Protein 4RPO (pdb70)

Nearest PDB structures (foldseek):
  4rns-assembly2_C  TM=1.002E+00  e=6.901E-47  Sphingobium chlorophenolicum
  5b7h-assembly1_A-2  TM=7.447E-01  e=2.138E-12  Vibrio vulnificus
  8sbf-assembly1_D  TM=8.081E-01  e=4.592E-11  Acinetobacter baylyi ADP1
  5b70-assembly1_D  TM=7.002E-01  e=2.761E-12  Vibrio vulnificus
  3ho7-assembly1_B  TM=7.405E-01  e=2.748E-10  Porphyromonas gingivalis

Structure (mmCIF, N/CA/C/O backbone):
data_4RPO
#
_entry.id   4RPO
#
_cell.length_a   169.751
_cell.length_b   169.751
_cell.length_c   110.115
_cell.angle_alpha   90.00
_cell.angle_beta   90.00
_cell.angle_gamma   120.00
#
_symmetry.space_group_name_H-M   'H 3'
#
loop_
_entity.id
_entity.type
_entity.pdbx_description
1 polymer 'PCP degradation transcriptional activation protein'
2 non-polymer 2,4,6-trichlorophenol
3 non-polymer GLYCEROL
4 non-polymer 'DIMETHYL SULFOXIDE'
5 water water
#
loop_
_atom_site.group_PDB
_atom_site.id
_atom_site.type_symbol
_atom_site.label_atom_id
_atom_site.label_alt_id
_atom_site.label_comp_id
_atom_site.label_asym_id
_atom_site.label_entity_id
_atom_site.label_seq_id
_atom_site.pdbx_PDB_ins_code
_atom_site.Cartn_x
_atom_site.Cartn_y
_atom_site.Cartn_z
_atom_site.occupancy
_atom_site.B_iso_or_equiv
_atom_site.auth_seq_id
_atom_site.auth_comp_id
_atom_site.auth_asym_id
_atom_site.auth_atom_id
_atom_site.pdbx_PDB_model_num
ATOM 1 N N . ARG A 1 5 ? 0.956 -12.801 25.295 1.00 75.65 89 ARG A N 1
ATOM 2 C CA . ARG A 1 5 ? -0.055 -11.753 25.196 1.00 72.56 89 ARG A CA 1
ATOM 3 C C . ARG A 1 5 ? -1.336 -12.103 25.971 1.00 69.96 89 ARG A C 1
ATOM 4 O O . ARG A 1 5 ? -2.052 -11.201 26.413 1.00 71.89 89 ARG A O 1
ATOM 12 N N . PHE A 1 6 ? -1.615 -13.399 26.145 1.00 66.87 90 PHE A N 1
ATOM 13 C CA . PHE A 1 6 ? -2.826 -13.842 26.859 1.00 60.15 90 PHE A CA 1
ATOM 14 C C . PHE A 1 6 ? -2.810 -15.319 27.287 1.00 53.36 90 PHE A C 1
ATOM 15 O O . PHE A 1 6 ? -2.659 -16.218 26.453 1.00 55.81 90 PHE A O 1
ATOM 23 N N . ASP A 1 7 ? -3.005 -15.559 28.586 1.00 51.21 91 ASP A N 1
ATOM 24 C CA . ASP A 1 7 ? -3.155 -16.912 29.136 1.00 49.81 91 ASP A CA 1
ATOM 25 C C . ASP A 1 7 ? -4.412 -16.993 30.011 1.00 49.79 91 ASP A C 1
ATOM 26 O O . ASP A 1 7 ? -4.476 -16.344 31.050 1.00 47.94 91 ASP A O 1
ATOM 31 N N . PRO A 1 8 ? -5.415 -17.792 29.597 1.00 49.09 92 PRO A N 1
ATOM 32 C CA . PRO A 1 8 ? -6.715 -17.768 30.288 1.00 42.88 92 PRO A CA 1
ATOM 33 C C . PRO A 1 8 ? -6.651 -18.158 31.761 1.00 46.21 92 PRO A C 1
ATOM 34 O O . PRO A 1 8 ? -7.383 -17.576 32.558 1.00 41.99 92 PRO A O 1
ATOM 38 N N . GLY A 1 9 ? -5.792 -19.114 32.115 1.00 43.82 93 GLY A N 1
ATOM 39 C CA . GLY A 1 9 ? -5.707 -19.598 33.480 1.00 41.44 93 GLY A CA 1
ATOM 40 C C . GLY A 1 9 ? -5.200 -18.568 34.470 1.00 42.61 93 GLY A C 1
ATOM 41 O O . GLY A 1 9 ? -5.339 -18.747 35.683 1.00 47.81 93 GLY A O 1
ATOM 42 N N . THR A 1 10 ? -4.613 -17.493 33.960 1.00 40.97 94 THR A N 1
ATOM 43 C CA . THR A 1 10 ? -4.024 -16.462 34.808 1.00 47.73 94 THR A CA 1
ATOM 44 C C . THR A 1 10 ? -4.557 -15.068 34.487 1.00 46.41 94 THR A C 1
ATOM 45 O O . THR A 1 10 ? -4.337 -14.123 35.242 1.00 45.89 94 THR A O 1
ATOM 49 N N . SER A 1 11 ? -5.243 -14.930 33.359 1.00 40.79 95 SER A N 1
ATOM 50 C CA . SER A 1 11 ? -5.699 -13.611 32.936 1.00 39.44 95 SER A CA 1
ATOM 51 C C . SER A 1 11 ? -6.748 -13.011 33.863 1.00 40.12 95 SER A C 1
ATOM 52 O O . SER A 1 11 ? -7.593 -13.721 34.407 1.00 37.85 95 SER A O 1
ATOM 55 N N . ASN A 1 12 ? -6.696 -11.694 34.020 1.00 39.42 96 ASN A N 1
ATOM 56 C CA . ASN A 1 12 ? -7.767 -10.981 34.698 1.00 40.09 96 ASN A CA 1
ATOM 57 C C . ASN A 1 12 ? -8.443 -10.018 33.740 1.00 36.46 96 ASN A C 1
ATOM 58 O O . ASN A 1 12 ? -8.988 -9.001 34.154 1.00 38.43 96 ASN A O 1
ATOM 63 N N . ARG A 1 13 ? -8.389 -10.332 32.448 1.00 39.55 97 ARG A N 1
ATOM 64 C CA . ARG A 1 13 ? -8.967 -9.466 31.431 1.00 39.96 97 ARG A CA 1
ATOM 65 C C . ARG A 1 13 ? -10.502 -9.379 31.529 1.00 34.06 97 ARG A C 1
ATOM 66 O O . ARG A 1 13 ? -11.171 -10.375 31.818 1.00 33.79 97 ARG A O 1
ATOM 74 N N . ASN A 1 14 ? -11.044 -8.195 31.271 1.00 31.28 98 ASN A N 1
ATOM 75 C CA . ASN A 1 14 ? -12.493 -8.007 31.269 1.00 33.90 98 ASN A CA 1
ATOM 76 C C . ASN A 1 14 ? -12.993 -7.870 29.834 1.00 31.38 98 ASN A C 1
ATOM 77 O O . ASN A 1 14 ? -12.842 -6.828 29.189 1.00 31.58 98 ASN A O 1
ATOM 82 N N . PHE A 1 15 ? -13.576 -8.950 29.326 1.00 31.70 99 PHE A N 1
ATOM 83 C CA . PHE A 1 15 ? -14.153 -8.934 27.987 1.00 30.74 99 PHE A CA 1
ATOM 84 C C . PHE A 1 15 ? -15.539 -8.301 27.980 1.00 31.11 99 PHE A C 1
ATOM 85 O O . PHE A 1 15 ? -16.350 -8.572 28.870 1.00 30.70 99 PHE A O 1
ATOM 93 N N . ARG A 1 16 ? -15.795 -7.469 26.974 1.00 26.69 100 ARG A N 1
ATOM 94 C CA . ARG A 1 16 ? -17.055 -6.758 26.844 1.00 28.27 100 ARG A CA 1
ATOM 95 C C . ARG A 1 16 ? -17.766 -7.264 25.603 1.00 29.72 100 ARG A C 1
ATOM 96 O O . ARG A 1 16 ? -17.237 -7.160 24.493 1.00 28.54 100 ARG A O 1
ATOM 104 N N . ILE A 1 17 ? -18.949 -7.838 25.792 1.00 27.56 101 ILE A N 1
ATOM 105 C CA . ILE A 1 17 ? -19.729 -8.360 24.669 1.00 24.69 101 ILE A CA 1
ATOM 106 C C . ILE A 1 17 ? -20.973 -7.505 24.501 1.00 26.57 101 ILE A C 1
ATOM 107 O O . ILE A 1 17 ? -21.772 -7.403 25.422 1.00 23.51 101 ILE A O 1
ATOM 112 N N . ALA A 1 18 ? -21.135 -6.882 23.337 1.00 24.93 102 ALA A N 1
ATOM 113 C CA . ALA A 1 18 ? -22.328 -6.093 23.040 1.00 26.08 102 ALA A CA 1
ATOM 114 C C . ALA A 1 18 ? -23.448 -7.012 22.570 1.00 27.42 102 ALA A C 1
ATOM 115 O O . ALA A 1 18 ? -23.228 -7.812 21.672 1.00 25.38 102 ALA A O 1
ATOM 117 N N . ALA A 1 19 ? -24.645 -6.892 23.153 1.00 22.12 103 ALA A N 1
ATOM 118 C CA . ALA A 1 19 ? -25.777 -7.736 22.749 1.00 23.07 103 ALA A CA 1
ATOM 119 C C . ALA A 1 19 ? -27.075 -7.176 23.303 1.00 22.40 103 ALA A C 1
ATOM 120 O O . ALA A 1 19 ? -27.040 -6.376 24.234 1.00 22.91 103 ALA A O 1
ATOM 122 N N . SER A 1 20 ? -28.210 -7.624 22.770 1.00 21.36 104 SER A N 1
ATOM 123 C CA . SER A 1 20 ? -29.512 -7.298 23.356 1.00 22.14 104 SER A CA 1
ATOM 124 C C . SER A 1 20 ? -29.555 -7.875 24.757 1.00 20.93 104 SER A C 1
ATOM 125 O O . SER A 1 20 ? -28.713 -8.694 25.121 1.00 18.61 104 SER A O 1
ATOM 128 N N . ASP A 1 21 ? -30.559 -7.495 25.541 1.00 20.21 105 ASP A N 1
ATOM 129 C CA . ASP A 1 21 ? -30.584 -8.021 26.896 1.00 19.40 105 ASP A CA 1
ATOM 130 C C . ASP A 1 21 ? -30.811 -9.536 26.865 1.00 18.99 105 ASP A C 1
ATOM 131 O O . ASP A 1 21 ? -30.220 -10.260 27.667 1.00 20.72 105 ASP A O 1
ATOM 136 N N . PHE A 1 22 ? -31.627 -10.032 25.935 1.00 20.53 106 PHE A N 1
ATOM 137 C CA . PHE A 1 22 ? -31.751 -11.484 25.846 1.00 21.59 106 PHE A CA 1
ATOM 138 C C . PHE A 1 22 ? -30.444 -12.133 25.382 1.00 19.91 106 PHE A C 1
ATOM 139 O O . PHE A 1 22 ? -30.058 -13.186 25.889 1.00 21.21 106 PHE A O 1
ATOM 147 N N . GLY A 1 23 ? -29.749 -11.513 24.434 1.00 19.34 107 GLY A N 1
ATOM 148 C CA . GLY A 1 23 ? -28.467 -12.046 23.997 1.00 20.62 107 GLY A CA 1
ATOM 149 C C . GLY A 1 23 ? -27.471 -12.192 25.132 1.00 20.98 107 GLY A C 1
ATOM 150 O O . GLY A 1 23 ? -26.769 -13.205 25.237 1.00 21.84 107 GLY A O 1
ATOM 151 N N . GLN A 1 24 ? -27.412 -11.184 26.000 1.00 19.43 108 GLN A N 1
ATOM 152 C CA . GLN A 1 24 ? -26.577 -11.273 27.180 1.00 19.85 108 GLN A CA 1
ATOM 153 C C . GLN A 1 24 ? -27.014 -12.410 28.097 1.00 23.73 108 GLN A C 1
ATOM 154 O O . GLN A 1 24 ? -26.189 -13.138 28.655 1.00 21.65 108 GLN A O 1
ATOM 160 N N . ALA A 1 25 ? -28.324 -12.539 28.291 1.00 18.96 109 ALA A N 1
ATOM 161 C CA . ALA A 1 25 ? -28.829 -13.583 29.171 1.00 22.01 109 ALA A CA 1
ATOM 162 C C . ALA A 1 25 ? -28.608 -14.970 28.574 1.00 23.72 109 ALA A C 1
ATOM 163 O O . ALA A 1 25 ? -28.504 -15.939 29.310 1.00 22.00 109 ALA A O 1
ATOM 165 N N . LEU A 1 26 ? -28.563 -15.054 27.245 1.00 23.30 110 LEU A N 1
ATOM 166 C CA . LEU A 1 26 ? -28.284 -16.310 26.554 1.00 20.09 110 LEU A CA 1
ATOM 167 C C . LEU A 1 26 ? -26.792 -16.674 26.652 1.00 23.26 110 LEU A C 1
ATOM 168 O O . LEU A 1 26 ? -26.430 -17.820 26.916 1.00 24.06 110 LEU A O 1
ATOM 173 N N . MET A 1 27 ? -25.936 -15.688 26.417 1.00 20.43 111 MET A N 1
ATOM 174 C CA . MET A 1 27 ? -24.500 -15.896 26.297 1.00 21.99 111 MET A CA 1
ATOM 175 C C . MET A 1 27 ? -23.813 -16.150 27.631 1.00 24.93 111 MET A C 1
ATOM 176 O O . MET A 1 27 ? -23.117 -17.157 27.802 1.00 23.21 111 MET A O 1
ATOM 181 N N . LEU A 1 28 ? -23.991 -15.234 28.585 1.00 20.67 112 LEU A N 1
ATOM 182 C CA . LEU A 1 28 ? -23.127 -15.264 29.788 1.00 22.52 112 LEU A CA 1
ATOM 183 C C . LEU A 1 28 ? -23.246 -16.532 30.611 1.00 22.21 112 LEU A C 1
ATOM 184 O O . LEU A 1 28 ? -22.220 -17.071 31.032 1.00 24.40 112 LEU A O 1
ATOM 189 N N . PRO A 1 29 ? -24.482 -17.040 30.844 1.00 25.73 113 PRO A N 1
ATOM 190 C CA . PRO A 1 29 ? -24.528 -18.294 31.605 1.00 23.82 113 PRO A CA 1
ATOM 191 C C . PRO A 1 29 ? -23.822 -19.431 30.881 1.00 26.60 113 PRO A C 1
ATOM 192 O O . PRO A 1 29 ? -23.338 -20.358 31.542 1.00 23.36 113 PRO A O 1
ATOM 196 N N . ARG A 1 30 ? -23.743 -19.361 29.552 1.00 24.96 114 ARG A N 1
ATOM 197 C CA . ARG A 1 30 ? -23.091 -20.446 28.815 1.00 26.32 114 ARG A CA 1
ATOM 198 C C . ARG A 1 30 ? -21.574 -20.307 28.776 1.00 28.37 114 ARG A C 1
ATOM 199 O O . ARG A 1 30 ? -20.884 -21.189 28.264 1.00 26.28 114 ARG A O 1
ATOM 207 N N . LEU A 1 31 ? -21.061 -19.219 29.347 1.00 27.63 115 LEU A N 1
ATOM 208 C CA . LEU A 1 31 ? -19.618 -19.022 29.496 1.00 27.85 115 LEU A CA 1
ATOM 209 C C . LEU A 1 31 ? -19.144 -19.431 30.891 1.00 31.29 115 LEU A C 1
ATOM 210 O O . LEU A 1 31 ? -17.962 -19.631 31.105 1.00 28.57 115 LEU A O 1
ATOM 215 N N . TYR A 1 32 ? -20.067 -19.523 31.844 1.00 25.43 116 TYR A N 1
ATOM 216 C CA . TYR A 1 32 ? -19.704 -19.654 33.266 1.00 28.13 116 TYR A CA 1
ATOM 217 C C . TYR A 1 32 ? -18.779 -20.847 33.573 1.00 31.34 116 TYR A C 1
ATOM 218 O O . TYR A 1 32 ? -17.751 -20.679 34.224 1.00 31.73 116 TYR A O 1
ATOM 227 N N . ALA A 1 33 ? -19.146 -22.038 33.108 1.00 29.94 117 ALA A N 1
ATOM 228 C CA . ALA A 1 33 ? -18.346 -23.245 33.352 1.00 34.76 117 ALA A CA 1
ATOM 229 C C . ALA A 1 33 ? -16.939 -23.113 32.796 1.00 35.93 117 ALA A C 1
ATOM 230 O O . ALA A 1 33 ? -15.961 -23.450 33.475 1.00 38.56 117 ALA A O 1
ATOM 232 N N . THR A 1 34 ? -16.828 -22.628 31.566 1.00 34.08 118 THR A N 1
ATOM 233 C CA . THR A 1 34 ? -15.514 -22.393 30.987 1.00 34.08 118 THR A CA 1
ATOM 234 C C . THR A 1 34 ? -14.687 -21.462 31.870 1.00 36.00 118 THR A C 1
ATOM 235 O O . THR A 1 34 ? -13.517 -21.727 32.114 1.00 31.96 118 THR A O 1
ATOM 239 N N . LEU A 1 35 ? -15.290 -20.370 32.339 1.00 30.78 119 LEU A N 1
ATOM 240 C CA . LEU A 1 35 ? -14.573 -19.431 33.191 1.00 32.93 119 LEU A CA 1
ATOM 241 C C . LEU A 1 35 ? -14.176 -20.080 34.520 1.00 37.89 119 LEU A C 1
ATOM 242 O O . LEU A 1 35 ? -13.034 -19.943 34.957 1.00 35.61 119 LEU A O 1
ATOM 247 N N . GLU A 1 36 ? -15.104 -20.793 35.154 1.00 35.07 120 GLU A N 1
ATOM 248 C CA . GLU A 1 36 ? -14.813 -21.443 36.435 1.00 38.59 120 GLU A CA 1
ATOM 249 C C . GLU A 1 36 ? -13.639 -22.405 36.318 1.00 41.67 120 GLU A C 1
ATOM 250 O O . GLU A 1 36 ? -12.775 -22.468 37.188 1.00 39.68 120 GLU A O 1
ATOM 256 N N . GLU A 1 37 ? -13.615 -23.154 35.226 1.00 40.96 121 GLU A N 1
ATOM 257 C CA . GLU A 1 37 ? -12.700 -24.276 35.114 1.00 44.56 121 GLU A CA 1
ATOM 258 C C . GLU A 1 37 ? -11.396 -23.920 34.426 1.00 41.98 121 GLU A C 1
ATOM 259 O O . GLU A 1 37 ? -10.370 -24.538 34.698 1.00 43.92 121 GLU A O 1
ATOM 265 N N . THR A 1 38 ? -11.413 -22.925 33.545 1.00 37.15 122 THR A N 1
ATOM 266 C CA . THR A 1 38 ? -10.214 -22.636 32.771 1.00 36.42 122 THR A CA 1
ATOM 267 C C . THR A 1 38 ? -9.742 -21.186 32.858 1.00 39.00 122 THR A C 1
ATOM 268 O O . THR A 1 38 ? -8.612 -20.881 32.484 1.00 39.33 122 THR A O 1
ATOM 272 N N . ALA A 1 39 ? -10.587 -20.280 33.336 1.00 37.24 123 ALA A N 1
ATOM 273 C CA . ALA A 1 39 ? -10.212 -18.864 33.323 1.00 36.26 123 ALA A CA 1
ATOM 274 C C . ALA A 1 39 ? -10.827 -18.090 34.495 1.00 40.03 123 ALA A C 1
ATOM 275 O O . ALA A 1 39 ? -11.614 -17.148 34.292 1.00 35.48 123 ALA A O 1
ATOM 277 N N . PRO A 1 40 ? -10.431 -18.460 35.729 1.00 40.94 124 PRO A N 1
ATOM 278 C CA . PRO A 1 40 ? -11.137 -18.069 36.959 1.00 40.03 124 PRO A CA 1
ATOM 279 C C . PRO A 1 40 ? -11.069 -16.581 37.282 1.00 38.25 124 PRO A C 1
ATOM 280 O O . PRO A 1 40 ? -11.837 -16.134 38.124 1.00 39.72 124 PRO A O 1
ATOM 284 N N . GLN A 1 41 ? -10.196 -15.820 36.632 1.00 35.67 125 GLN A N 1
ATOM 285 C CA . GLN A 1 41 ? -10.144 -14.392 36.913 1.00 36.75 125 GLN A CA 1
ATOM 286 C C . GLN A 1 41 ? -10.582 -13.546 35.738 1.00 35.58 125 GLN A C 1
ATOM 287 O O . GLN A 1 41 ? -10.571 -12.321 35.815 1.00 37.55 125 GLN A O 1
ATOM 293 N N . VAL A 1 42 ? -10.965 -14.187 34.646 1.00 34.25 126 VAL A N 1
ATOM 294 C CA . VAL A 1 42 ? -11.475 -13.452 33.501 1.00 32.29 126 VAL A CA 1
ATOM 295 C C . VAL A 1 42 ? -12.909 -13.009 33.792 1.00 30.49 126 VAL A C 1
ATOM 296 O O . VAL A 1 42 ? -13.730 -13.803 34.267 1.00 34.76 126 VAL A O 1
ATOM 300 N N . ARG A 1 43 ? -13.196 -11.737 33.525 1.00 34.72 127 ARG A N 1
ATOM 301 C CA . ARG A 1 43 ? -14.525 -11.175 33.763 1.00 31.01 127 ARG A CA 1
ATOM 302 C C . ARG A 1 43 ? -15.239 -10.936 32.423 1.00 33.92 127 ARG A C 1
ATOM 303 O O . ARG A 1 43 ? -14.607 -10.587 31.424 1.00 29.53 127 ARG A O 1
ATOM 311 N N . VAL A 1 44 ? -16.550 -11.167 32.381 1.00 28.06 128 VAL A N 1
ATOM 312 C CA . VAL A 1 44 ? -17.306 -10.877 31.161 1.00 26.50 128 VAL A CA 1
ATOM 313 C C . VAL A 1 44 ? -18.405 -9.878 31.476 1.00 27.36 128 VAL A C 1
ATOM 314 O O . VAL A 1 44 ? -19.154 -10.052 32.422 1.00 24.19 128 VAL A O 1
ATOM 318 N N . THR A 1 45 ? -18.452 -8.813 30.690 1.00 26.06 129 THR A N 1
ATOM 319 C CA . THR A 1 45 ? -19.408 -7.747 30.875 1.00 27.17 129 THR A CA 1
ATOM 320 C C . THR A 1 45 ? -20.389 -7.732 29.695 1.00 27.88 129 THR A C 1
ATOM 321 O O . THR A 1 45 ? -19.973 -7.700 28.544 1.00 27.90 129 THR A O 1
ATOM 325 N N . GLY A 1 46 ? -21.683 -7.793 29.980 1.00 26.31 130 GLY A N 1
ATOM 326 C CA . GLY A 1 46 ? -22.688 -7.629 28.939 1.00 25.12 130 GLY A CA 1
ATOM 327 C C . GLY A 1 46 ? -22.933 -6.144 28.744 1.00 26.43 130 GLY A C 1
ATOM 328 O O . GLY A 1 46 ? -23.183 -5.398 29.707 1.00 27.48 130 GLY A O 1
ATOM 329 N N . VAL A 1 47 ? -22.832 -5.702 27.497 1.00 24.86 131 VAL A N 1
ATOM 330 C CA . VAL A 1 47 ? -23.024 -4.291 27.180 1.00 26.62 131 VAL A CA 1
ATOM 331 C C . VAL A 1 47 ? -24.256 -4.101 26.330 1.00 26.65 131 VAL A C 1
ATOM 332 O O . VAL A 1 47 ? -24.380 -4.747 25.300 1.00 26.78 131 VAL A O 1
ATOM 336 N N . ASN A 1 48 ? -25.181 -3.242 26.760 1.00 26.26 132 ASN A N 1
ATOM 337 C CA . ASN A 1 48 ? -26.385 -2.957 25.970 1.00 28.67 132 ASN A CA 1
ATOM 338 C C . ASN A 1 48 ? -26.078 -2.334 24.611 1.00 29.44 132 ASN A C 1
ATOM 339 O O . ASN A 1 48 ? -25.069 -1.652 24.438 1.00 28.99 132 ASN A O 1
ATOM 344 N N . LEU A 1 49 ? -26.962 -2.569 23.654 1.00 24.88 133 LEU A N 1
ATOM 345 C CA . LEU A 1 49 ? -26.832 -2.003 22.326 1.00 31.95 133 LEU A CA 1
ATOM 346 C C . LEU A 1 49 ? -27.162 -0.519 22.419 1.00 38.62 133 LEU A C 1
ATOM 347 O O . LEU A 1 49 ? -28.002 -0.122 23.215 1.00 35.16 133 LEU A O 1
ATOM 352 N N . ARG A 1 50 ? -26.488 0.296 21.622 1.00 36.02 134 ARG A N 1
ATOM 353 C CA . ARG A 1 50 ? -26.696 1.736 21.670 1.00 40.28 134 ARG A CA 1
ATOM 354 C C . ARG A 1 50 ? -26.975 2.273 20.278 1.00 40.82 134 ARG A C 1
ATOM 355 O O . ARG A 1 50 ? -26.854 1.552 19.296 1.00 40.02 134 ARG A O 1
ATOM 363 N N . HIS A 1 51 ? -27.345 3.541 20.187 1.00 42.17 135 HIS A N 1
ATOM 364 C CA . HIS A 1 51 ? -27.799 4.083 18.916 1.00 47.49 135 HIS A CA 1
ATOM 365 C C . HIS A 1 51 ? -26.626 4.381 17.968 1.00 44.64 135 HIS A C 1
ATOM 366 O O . HIS A 1 51 ? -26.781 4.354 16.749 1.00 49.65 135 HIS A O 1
ATOM 373 N N . GLY A 1 52 ? -25.446 4.643 18.522 1.00 48.08 136 GLY A N 1
ATOM 374 C CA . GLY A 1 52 ? -24.274 4.948 17.706 1.00 46.83 136 GLY A CA 1
ATOM 375 C C . GLY A 1 52 ? -23.746 3.760 16.918 1.00 50.85 136 GLY A C 1
ATOM 376 O O . GLY A 1 52 ? -24.140 2.622 17.179 1.00 47.04 136 GLY A O 1
ATOM 377 N N . PRO A 1 53 ? -22.855 4.015 15.939 1.00 49.07 137 PRO A N 1
ATOM 378 C CA . PRO A 1 53 ? -22.279 2.948 15.106 1.00 46.29 137 PRO A CA 1
ATOM 379 C C . PRO A 1 53 ? -21.526 1.913 15.925 1.00 43.15 137 PRO A C 1
ATOM 380 O O . PRO A 1 53 ? -20.561 2.249 16.600 1.00 40.39 137 PRO A O 1
ATOM 384 N N . LEU A 1 54 ? -21.960 0.660 15.852 1.00 40.34 138 LEU A N 1
ATOM 385 C CA . LEU A 1 54 ? -21.292 -0.411 16.583 1.00 37.80 138 LEU A CA 1
ATOM 386 C C . LEU A 1 54 ? -19.898 -0.727 15.992 1.00 37.74 138 LEU A C 1
ATOM 387 O O . LEU A 1 54 ? -19.013 -1.234 16.687 1.00 36.16 138 LEU A O 1
ATOM 392 N N . VAL A 1 55 ? -19.692 -0.411 14.719 1.00 38.03 139 VAL A N 1
ATOM 393 C CA . VAL A 1 55 ? -18.420 -0.743 14.079 1.00 39.19 139 VAL A CA 1
ATOM 394 C C . VAL A 1 55 ? -17.277 0.034 14.735 1.00 35.94 139 VAL A C 1
ATOM 395 O O . VAL A 1 55 ? -16.170 -0.486 14.897 1.00 37.77 139 VAL A O 1
ATOM 399 N N . GLU A 1 56 ? -17.571 1.260 15.158 1.00 38.23 140 GLU A N 1
ATOM 400 C CA . GLU A 1 56 ? -16.595 2.096 15.843 1.00 35.45 140 GLU A CA 1
ATOM 401 C C . GLU A 1 56 ? -16.253 1.563 17.229 1.00 41.49 140 GLU A C 1
ATOM 402 O O . GLU A 1 56 ? -15.101 1.644 17.664 1.00 37.80 140 GLU A O 1
ATOM 408 N N . GLU A 1 57 ? -17.241 1.005 17.927 1.00 36.94 141 GLU A N 1
ATOM 409 C CA . GLU A 1 57 ? -16.973 0.406 19.224 1.00 36.43 141 GLU A CA 1
ATOM 410 C C . GLU A 1 57 ? -16.079 -0.819 19.069 1.00 33.57 141 GLU A C 1
ATOM 411 O O . GLU A 1 57 ? -15.200 -1.063 19.888 1.00 35.91 141 GLU A O 1
ATOM 417 N N . LEU A 1 58 ? -16.309 -1.606 18.027 1.00 34.02 142 LEU A N 1
ATOM 418 C CA . LEU A 1 58 ? -15.475 -2.775 17.806 1.00 31.24 142 LEU A CA 1
ATOM 419 C C . LEU A 1 58 ? -14.078 -2.335 17.366 1.00 36.19 142 LEU A C 1
ATOM 420 O O . LEU A 1 58 ? -13.075 -2.900 17.817 1.00 36.16 142 LEU A O 1
ATOM 425 N N . GLU A 1 59 ? -14.028 -1.325 16.496 1.00 35.92 143 GLU A N 1
ATOM 426 C CA . GLU A 1 59 ? -12.755 -0.782 16.003 1.00 43.73 143 GLU A CA 1
ATOM 427 C C . GLU A 1 59 ? -11.877 -0.275 17.146 1.00 42.84 143 GLU A C 1
ATOM 428 O O . GLU A 1 59 ? -10.679 -0.557 17.198 1.00 45.99 143 GLU A O 1
ATOM 434 N N . SER A 1 60 ? -12.474 0.457 18.074 1.00 41.94 144 SER A N 1
ATOM 435 C CA . SER A 1 60 ? -11.696 1.095 19.118 1.00 39.82 144 SER A CA 1
ATOM 436 C C . SER A 1 60 ? -11.284 0.138 20.219 1.00 44.46 144 SER A C 1
ATOM 437 O O . SER A 1 60 ? -10.489 0.497 21.081 1.00 46.61 144 SER A O 1
ATOM 440 N N . GLY A 1 61 ? -11.817 -1.082 20.204 1.00 37.86 145 GLY A N 1
ATOM 441 C CA . GLY A 1 61 ? -11.563 -2.001 21.297 1.00 39.59 145 GLY A CA 1
ATOM 442 C C . GLY A 1 61 ? -12.475 -1.767 22.498 1.00 35.43 145 GLY A C 1
ATOM 443 O O . GLY A 1 61 ? -12.339 -2.407 23.535 1.00 37.80 145 GLY A O 1
ATOM 444 N N . SER A 1 62 ? -13.416 -0.847 22.353 1.00 35.95 146 SER A N 1
ATOM 445 C CA . SER A 1 62 ? -14.391 -0.567 23.410 1.00 40.09 146 SER A CA 1
ATOM 446 C C . SER A 1 62 ? -15.324 -1.771 23.673 1.00 40.40 146 SER A C 1
ATOM 447 O O . SER A 1 62 ? -15.783 -1.994 24.800 1.00 37.10 146 SER A O 1
ATOM 450 N N . ILE A 1 63 ? -15.597 -2.527 22.614 1.00 35.71 147 ILE A N 1
ATOM 451 C CA . ILE A 1 63 ? -16.343 -3.784 22.676 1.00 34.45 147 ILE A CA 1
ATOM 452 C C . ILE A 1 63 ? -15.458 -4.874 22.060 1.00 31.65 147 ILE A C 1
ATOM 453 O O . ILE A 1 63 ? -14.867 -4.665 21.011 1.00 32.84 147 ILE A O 1
ATOM 458 N N . ASP A 1 64 ? -15.359 -6.033 22.687 1.00 30.11 148 ASP A N 1
ATOM 459 C CA . ASP A 1 64 ? -14.519 -7.086 22.126 1.00 29.38 148 ASP A CA 1
ATOM 460 C C . ASP A 1 64 ? -15.247 -7.868 21.035 1.00 32.73 148 ASP A C 1
ATOM 461 O O . ASP A 1 64 ? -14.696 -8.128 19.951 1.00 30.00 148 ASP A O 1
ATOM 466 N N . ILE A 1 65 ? -16.497 -8.221 21.325 1.00 30.01 149 ILE A N 1
ATOM 467 C CA . ILE A 1 65 ? -17.327 -9.029 20.433 1.00 28.11 149 ILE A CA 1
ATOM 468 C C . ILE A 1 65 ? -18.744 -8.482 20.456 1.00 27.91 149 ILE A C 1
ATOM 469 O O . ILE A 1 65 ? -19.232 -8.139 21.536 1.00 26.59 149 ILE A O 1
ATOM 474 N N . ALA A 1 66 ? -19.397 -8.396 19.298 1.00 24.64 150 ALA A N 1
ATOM 475 C CA . ALA A 1 66 ? -20.843 -8.179 19.227 1.00 23.06 150 ALA A CA 1
ATOM 476 C C . ALA A 1 66 ? -21.542 -9.519 18.944 1.00 27.68 150 ALA A C 1
ATOM 477 O O . ALA A 1 66 ? -21.074 -10.307 18.113 1.00 25.37 150 ALA A O 1
ATOM 479 N N . PHE A 1 67 ? -22.644 -9.783 19.647 1.00 24.70 151 PHE A N 1
ATOM 480 C CA . PHE A 1 67 ? -23.361 -11.048 19.535 1.00 20.58 151 PHE A CA 1
ATOM 481 C C . PHE A 1 67 ? -24.813 -10.720 19.216 1.00 25.49 151 PHE A C 1
ATOM 482 O O . PHE A 1 67 ? -25.487 -10.003 19.967 1.00 22.66 151 PHE A O 1
ATOM 490 N N . GLY A 1 68 ? -25.290 -11.212 18.084 1.00 24.25 152 GLY A N 1
ATOM 491 C CA . GLY A 1 68 ? -26.651 -10.945 17.656 1.00 26.47 152 GLY A CA 1
ATOM 492 C C . GLY A 1 68 ? -26.740 -10.944 16.149 1.00 24.36 152 GLY A C 1
ATOM 493 O O . GLY A 1 68 ? -25.982 -11.644 15.476 1.00 26.91 152 GLY A O 1
ATOM 494 N N . GLY A 1 69 ? -27.663 -10.165 15.610 1.00 23.87 153 GLY A N 1
ATOM 495 C CA . GLY A 1 69 ? -27.775 -10.041 14.167 1.00 24.08 153 GLY A CA 1
ATOM 496 C C . GLY A 1 69 ? -27.740 -8.574 13.837 1.00 30.39 153 GLY A C 1
ATOM 497 O O . GLY A 1 69 ? -28.645 -7.837 14.228 1.00 29.36 153 GLY A O 1
ATOM 498 N N . PHE A 1 70 ? -26.689 -8.147 13.140 1.00 26.05 154 PHE A N 1
ATOM 499 C CA . PHE A 1 70 ? -26.460 -6.730 12.867 1.00 28.39 154 PHE A CA 1
ATOM 500 C C . PHE A 1 70 ? -26.198 -6.540 11.367 1.00 32.65 154 PHE A C 1
ATOM 501 O O . PHE A 1 70 ? -25.063 -6.606 10.912 1.00 31.39 154 PHE A O 1
ATOM 509 N N . PRO A 1 71 ? -27.268 -6.321 10.591 1.00 35.12 155 PRO A N 1
ATOM 510 C CA . PRO A 1 71 ? -27.184 -6.276 9.125 1.00 37.71 155 PRO A CA 1
ATOM 511 C C . PRO A 1 71 ? -26.291 -5.153 8.571 1.00 41.31 155 PRO A C 1
ATOM 512 O O . PRO A 1 71 ? -25.859 -5.263 7.430 1.00 46.90 155 PRO A O 1
ATOM 516 N N . THR A 1 72 ? -26.007 -4.114 9.352 1.00 43.07 156 THR A N 1
ATOM 517 C CA . THR A 1 72 ? -25.163 -3.016 8.877 1.00 42.93 156 THR A CA 1
ATOM 518 C C . THR A 1 72 ? -23.691 -3.157 9.243 1.00 44.50 156 THR A C 1
ATOM 519 O O . THR A 1 72 ? -22.882 -2.307 8.879 1.00 46.21 156 THR A O 1
ATOM 523 N N . LEU A 1 73 ? -23.338 -4.196 9.992 1.00 35.97 157 LEU A N 1
ATOM 524 C CA . LEU A 1 73 ? -21.929 -4.478 10.234 1.00 37.43 157 LEU A CA 1
ATOM 525 C C . LEU A 1 73 ? -21.341 -5.176 9.024 1.00 45.43 157 LEU A C 1
ATOM 526 O O . LEU A 1 73 ? -21.764 -6.281 8.678 1.00 45.80 157 LEU A O 1
ATOM 531 N N . SER A 1 74 ? -20.378 -4.544 8.364 1.00 42.69 158 SER A N 1
ATOM 532 C CA . SER A 1 74 ? -19.767 -5.192 7.212 1.00 46.18 158 SER A CA 1
ATOM 533 C C . SER A 1 74 ? -18.308 -4.802 6.999 1.00 44.83 158 SER A C 1
ATOM 534 O O . SER A 1 74 ? -17.400 -5.587 7.285 1.00 38.62 158 SER A O 1
ATOM 537 N N . ALA A 1 75 ? -18.075 -3.596 6.488 1.00 48.59 159 ALA A N 1
ATOM 538 C CA . ALA A 1 75 ? -16.709 -3.183 6.190 1.00 46.52 159 ALA A CA 1
ATOM 539 C C . ALA A 1 75 ? -15.885 -3.158 7.468 1.00 46.02 159 ALA A C 1
ATOM 540 O O . ALA A 1 75 ? -16.276 -2.549 8.459 1.00 47.81 159 ALA A O 1
ATOM 542 N N . GLY A 1 76 ? -14.760 -3.864 7.454 1.00 42.34 160 GLY A N 1
ATOM 543 C CA . GLY A 1 76 ? -13.887 -3.916 8.608 1.00 40.21 160 GLY A CA 1
ATOM 544 C C . GLY A 1 76 ? -14.233 -5.027 9.582 1.00 37.06 160 GLY A C 1
ATOM 545 O O . GLY A 1 76 ? -13.516 -5.221 10.553 1.00 39.17 160 GLY A O 1
ATOM 546 N N . ILE A 1 77 ? -15.301 -5.775 9.305 1.00 37.11 161 ILE A N 1
ATOM 547 C CA . ILE A 1 77 ? -15.859 -6.712 10.280 1.00 35.70 161 ILE A CA 1
ATOM 548 C C . ILE A 1 77 ? -15.755 -8.155 9.828 1.00 33.87 161 ILE A C 1
ATOM 549 O O . ILE A 1 77 ? -16.049 -8.478 8.681 1.00 35.38 161 ILE A O 1
ATOM 554 N N . LYS A 1 78 ? -15.317 -9.020 10.734 1.00 31.60 162 LYS A N 1
ATOM 555 C CA . LYS A 1 78 ? -15.353 -10.456 10.498 1.00 31.09 162 LYS A CA 1
ATOM 556 C C . LYS A 1 78 ? -16.516 -11.071 11.277 1.00 34.03 162 LYS A C 1
ATOM 557 O O . LYS A 1 78 ? -16.879 -10.574 12.345 1.00 29.85 162 LYS A O 1
ATOM 563 N N . THR A 1 79 ? -17.118 -12.124 10.730 1.00 32.21 163 THR A N 1
ATOM 564 C CA . THR A 1 79 ? -18.268 -12.739 11.380 1.00 31.83 163 THR A CA 1
ATOM 565 C C . THR A 1 79 ? -18.164 -14.251 11.430 1.00 32.07 163 THR A C 1
ATOM 566 O O . THR A 1 79 ? -17.483 -14.874 10.607 1.00 31.04 163 THR A O 1
ATOM 570 N N . GLN A 1 80 ? -18.844 -14.843 12.405 1.00 23.81 164 GLN A N 1
ATOM 571 C CA . GLN A 1 80 ? -19.095 -16.277 12.397 1.00 25.79 164 GLN A CA 1
ATOM 572 C C . GLN A 1 80 ? -20.561 -16.488 12.723 1.00 28.50 164 GLN A C 1
ATOM 573 O O . GLN A 1 80 ? -21.029 -16.059 13.776 1.00 24.00 164 GLN A O 1
ATOM 579 N N . THR A 1 81 ? -21.280 -17.132 11.818 1.00 28.35 165 THR A N 1
ATOM 580 C CA . THR A 1 81 ? -22.704 -17.382 11.997 1.00 24.77 165 THR A CA 1
ATOM 581 C C . THR A 1 81 ? -22.919 -18.575 12.900 1.00 24.44 165 THR A C 1
ATOM 582 O O . THR A 1 81 ? -22.524 -19.691 12.578 1.00 24.37 165 THR A O 1
ATOM 586 N N . LEU A 1 82 ? -23.570 -18.348 14.036 1.00 20.34 166 LEU A N 1
ATOM 587 C CA . LEU A 1 82 ? -23.623 -19.357 15.073 1.00 22.03 166 LEU A CA 1
ATOM 588 C C . LEU A 1 82 ? -24.894 -20.200 15.007 1.00 25.01 166 LEU A C 1
ATOM 589 O O . LEU A 1 82 ? -24.848 -21.420 15.175 1.00 22.79 166 LEU A O 1
ATOM 594 N N . PHE A 1 83 ? -26.036 -19.560 14.774 1.00 22.66 167 PHE A N 1
ATOM 595 C CA . PHE A 1 83 ? -27.266 -20.329 14.679 1.00 23.31 167 PHE A CA 1
ATOM 596 C C . PHE A 1 83 ? -28.377 -19.513 14.058 1.00 24.90 167 PHE A C 1
ATOM 597 O O . PHE A 1 83 ? -28.247 -18.300 13.847 1.00 25.05 167 PHE A O 1
ATOM 605 N N . ARG A 1 84 ? -29.450 -20.214 13.724 1.00 24.45 168 ARG A N 1
ATOM 606 C CA . ARG A 1 84 ? -30.601 -19.615 13.084 1.00 26.16 168 ARG A CA 1
ATOM 607 C C . ARG A 1 84 ? -31.783 -19.673 14.048 1.00 24.11 168 ARG A C 1
ATOM 608 O O . ARG A 1 84 ? -31.895 -20.592 14.854 1.00 26.42 168 ARG A O 1
ATOM 616 N N . GLU A 1 85 ? -32.645 -18.667 13.993 1.00 26.22 169 GLU A N 1
ATOM 617 C CA . GLU A 1 85 ? -33.697 -18.534 14.990 1.00 27.37 169 GLU A CA 1
ATOM 618 C C . GLU A 1 85 ? -35.004 -18.146 14.311 1.00 24.91 169 GLU A C 1
ATOM 619 O O . GLU A 1 85 ? -35.004 -17.457 13.300 1.00 25.97 169 GLU A O 1
ATOM 625 N N . GLU A 1 86 ? -36.113 -18.648 14.835 1.00 25.40 170 GLU A N 1
ATOM 626 C CA . GLU A 1 86 ? -37.424 -18.308 14.306 1.00 27.20 170 GLU A CA 1
ATOM 627 C C . GLU A 1 86 ? -38.283 -17.689 15.400 1.00 28.38 170 GLU A C 1
ATOM 628 O O . GLU A 1 86 ? -37.977 -17.844 16.573 1.00 23.62 170 GLU A O 1
ATOM 634 N N . TYR A 1 87 ? -39.339 -16.986 15.002 1.00 24.92 171 TYR A N 1
ATOM 635 C CA . TYR A 1 87 ? -40.189 -16.267 15.928 1.00 24.50 171 TYR A CA 1
ATOM 636 C C . TYR A 1 87 ? -41.473 -17.006 16.260 1.00 26.55 171 TYR A C 1
ATOM 637 O O . TYR A 1 87 ? -41.987 -17.763 15.428 1.00 23.75 171 TYR A O 1
ATOM 646 N N . VAL A 1 88 ? -41.978 -16.769 17.470 1.00 22.72 172 VAL A N 1
ATOM 647 C CA . VAL A 1 88 ? -43.281 -17.249 17.941 1.00 23.56 172 VAL A CA 1
ATOM 648 C C . VAL A 1 88 ? -43.989 -16.112 18.674 1.00 24.59 172 VAL A C 1
ATOM 649 O O . VAL A 1 88 ? -43.405 -15.049 18.851 1.00 24.83 172 VAL A O 1
ATOM 653 N N . CYS A 1 89 ? -45.235 -16.339 19.096 1.00 21.37 173 CYS A N 1
ATOM 654 C CA . CYS A 1 89 ? -45.986 -15.403 19.935 1.00 23.39 173 CYS A CA 1
ATOM 655 C C . CYS A 1 89 ? -46.143 -15.988 21.310 1.00 25.13 173 CYS A C 1
ATOM 656 O O . CYS A 1 89 ? -46.283 -17.204 21.440 1.00 27.55 173 CYS A O 1
ATOM 659 N N . VAL A 1 90 ? -46.177 -15.141 22.338 1.00 22.85 174 VAL A N 1
ATOM 660 C CA . VAL A 1 90 ? -46.543 -15.608 23.664 1.00 23.10 174 VAL A CA 1
ATOM 661 C C . VAL A 1 90 ? -47.669 -14.760 24.225 1.00 24.99 174 VAL A C 1
ATOM 662 O O . VAL A 1 90 ? -47.804 -13.575 23.902 1.00 22.65 174 VAL A O 1
ATOM 666 N N . MET A 1 91 ? -48.460 -15.385 25.087 1.00 23.96 175 MET A N 1
ATOM 667 C CA . MET A 1 91 ? -49.481 -14.689 25.868 1.00 24.50 175 MET A CA 1
ATOM 668 C C . MET A 1 91 ? -49.552 -15.389 27.211 1.00 27.51 175 MET A C 1
ATOM 669 O O . MET A 1 91 ? -49.207 -16.568 27.302 1.00 26.59 175 MET A O 1
ATOM 674 N N . ARG A 1 92 ? -49.981 -14.688 28.258 1.00 27.71 176 ARG A N 1
ATOM 675 C CA . ARG A 1 92 ? -50.085 -15.347 29.564 1.00 32.35 176 ARG A CA 1
ATOM 676 C C . ARG A 1 92 ? -51.251 -16.345 29.553 1.00 34.15 176 ARG A C 1
ATOM 677 O O . ARG A 1 92 ? -52.216 -16.165 28.816 1.00 29.37 176 ARG A O 1
ATOM 685 N N . GLN A 1 93 ? -51.145 -17.396 30.358 1.00 36.21 177 GLN A N 1
ATOM 686 C CA . GLN A 1 93 ? -52.101 -18.505 30.313 1.00 40.02 177 GLN A CA 1
ATOM 687 C C . GLN A 1 93 ? -53.532 -18.098 30.613 1.00 42.86 177 GLN A C 1
ATOM 688 O O . GLN A 1 93 ? -54.463 -18.769 30.181 1.00 45.91 177 GLN A O 1
ATOM 694 N N . SER A 1 94 ? -53.707 -16.986 31.319 1.00 39.02 178 SER A N 1
ATOM 695 C CA . SER A 1 94 ? -55.040 -16.457 31.605 1.00 43.26 178 SER A CA 1
ATOM 696 C C . SER A 1 94 ? -55.533 -15.412 30.596 1.00 46.12 178 SER A C 1
ATOM 697 O O . SER A 1 94 ? -56.403 -14.600 30.910 1.00 52.38 178 SER A O 1
ATOM 700 N N . HIS A 1 95 ? -54.974 -15.426 29.389 1.00 43.41 179 HIS A N 1
ATOM 701 C CA . HIS A 1 95 ? -55.387 -14.500 28.333 1.00 45.62 179 HIS A CA 1
ATOM 702 C C . HIS A 1 95 ? -56.617 -15.058 27.609 1.00 47.86 179 HIS A C 1
ATOM 703 O O . HIS A 1 95 ? -56.653 -16.244 27.304 1.00 49.18 179 HIS A O 1
ATOM 710 N N . PRO A 1 96 ? -57.626 -14.210 27.336 1.00 50.27 180 PRO A N 1
ATOM 711 C CA . PRO A 1 96 ? -58.889 -14.638 26.704 1.00 51.55 180 PRO A CA 1
ATOM 712 C C . PRO A 1 96 ? -58.731 -15.375 25.367 1.00 56.39 180 PRO A C 1
ATOM 713 O O . PRO A 1 96 ? -59.398 -16.384 25.134 1.00 58.98 180 PRO A O 1
ATOM 717 N N . ALA A 1 97 ? -57.848 -14.892 24.501 1.00 50.49 181 ALA A N 1
ATOM 718 C CA . ALA A 1 97 ? -57.702 -15.482 23.177 1.00 50.17 181 ALA A CA 1
ATOM 719 C C . ALA A 1 97 ? -57.085 -16.869 23.241 1.00 52.84 181 ALA A C 1
ATOM 720 O O . ALA A 1 97 ? -56.912 -17.524 22.211 1.00 51.92 181 ALA A O 1
ATOM 722 N N . LEU A 1 98 ? -56.747 -17.316 24.449 1.00 50.39 182 LEU A N 1
ATOM 723 C CA . LEU A 1 98 ? -56.094 -18.605 24.623 1.00 50.33 182 LEU A CA 1
ATOM 724 C C . LEU A 1 98 ? -56.960 -19.708 24.028 1.00 54.16 182 LEU A C 1
ATOM 725 O O . LEU A 1 98 ? -56.470 -20.581 23.312 1.00 54.76 182 LEU A O 1
ATOM 730 N N . THR A 1 99 ? -58.255 -19.637 24.323 1.00 52.20 183 THR A N 1
ATOM 731 C CA . THR A 1 99 ? -59.225 -20.645 23.908 1.00 60.76 183 THR A CA 1
ATOM 732 C C . THR A 1 99 ? -59.662 -20.475 22.449 1.00 60.42 183 THR A C 1
ATOM 733 O O . THR A 1 99 ? -59.616 -21.432 21.668 1.00 62.66 183 THR A O 1
ATOM 737 N N . HIS A 1 100 ? -60.086 -19.258 22.104 1.00 57.89 184 HIS A N 1
ATOM 738 C CA . HIS A 1 100 ? -60.494 -18.893 20.744 1.00 60.23 184 HIS A CA 1
ATOM 739 C C . HIS A 1 100 ? -59.487 -19.356 19.689 1.00 61.78 184 HIS A C 1
ATOM 740 O O . HIS A 1 100 ? -59.852 -20.005 18.700 1.00 63.64 184 HIS A O 1
ATOM 747 N N . GLY A 1 101 ? -58.219 -19.029 19.917 1.00 55.67 185 GLY A N 1
ATOM 748 C CA . GLY A 1 101 ? -57.166 -19.308 18.961 1.00 49.14 185 GLY A CA 1
ATOM 749 C C . GLY A 1 101 ? -56.544 -17.993 18.531 1.00 48.14 185 GLY A C 1
ATOM 750 O O . GLY A 1 101 ? -57.093 -16.916 18.783 1.00 45.37 185 GLY A O 1
ATOM 751 N N . LEU A 1 102 ? -55.393 -18.062 17.883 1.00 39.72 186 LEU A N 1
ATOM 752 C CA . LEU A 1 102 ? -54.730 -16.845 17.473 1.00 37.21 186 LEU A CA 1
ATOM 753 C C . LEU A 1 102 ? -54.703 -16.702 15.945 1.00 37.52 186 LEU A C 1
ATOM 754 O O . LEU A 1 102 ? -53.641 -16.589 15.346 1.00 32.53 186 LEU A O 1
ATOM 759 N N . ASP A 1 103 ? -55.877 -16.688 15.318 1.00 30.98 187 ASP A N 1
ATOM 760 C CA . ASP A 1 103 ? -55.959 -16.332 13.898 1.00 30.09 187 ASP A CA 1
ATOM 761 C C . ASP A 1 103 ? -55.510 -14.888 13.723 1.00 30.19 187 ASP A C 1
ATOM 762 O O . ASP A 1 103 ? -55.479 -14.133 14.687 1.00 30.27 187 ASP A O 1
ATOM 767 N N . LEU A 1 104 ? -55.203 -14.500 12.492 1.00 27.99 188 LEU A N 1
ATOM 768 C CA . LEU A 1 104 ? -54.683 -13.161 12.226 1.00 29.08 188 LEU A CA 1
ATOM 769 C C . LEU A 1 104 ? -55.626 -12.046 12.665 1.00 31.30 188 LEU A C 1
ATOM 770 O O . LEU A 1 104 ? -55.186 -11.017 13.199 1.00 30.28 188 LEU A O 1
ATOM 775 N N . GLU A 1 105 ? -56.922 -12.235 12.423 1.00 26.61 189 GLU A N 1
ATOM 776 C CA . GLU A 1 105 ? -57.899 -11.236 12.819 1.00 29.35 189 GLU A CA 1
ATOM 777 C C . GLU A 1 105 ? -57.905 -11.052 14.346 1.00 29.59 189 GLU A C 1
ATOM 778 O O . GLU A 1 105 ? -57.866 -9.931 14.833 1.00 32.55 189 GLU A O 1
ATOM 784 N N . ALA A 1 106 ? -57.959 -12.151 15.085 1.00 28.26 190 ALA A N 1
ATOM 785 C CA . ALA A 1 106 ? -57.956 -12.081 16.547 1.00 31.93 190 ALA A CA 1
ATOM 786 C C . ALA A 1 106 ? -56.614 -11.512 17.053 1.00 31.98 190 ALA A C 1
ATOM 787 O O . ALA A 1 106 ? -56.575 -10.795 18.041 1.00 32.81 190 ALA A O 1
ATOM 789 N N . PHE A 1 107 ? -55.529 -11.834 16.355 1.00 30.16 191 PHE A N 1
ATOM 790 C CA . PHE A 1 107 ? -54.193 -11.320 16.679 1.00 28.88 191 PHE A CA 1
ATOM 791 C C . PHE A 1 107 ? -54.198 -9.805 16.599 1.00 32.61 191 PHE A C 1
ATOM 792 O O . PHE A 1 107 ? -53.799 -9.115 17.539 1.00 33.03 191 PHE A O 1
ATOM 800 N N . ARG A 1 108 ? -54.690 -9.289 15.477 1.00 31.66 192 ARG A N 1
ATOM 801 C CA . ARG A 1 108 ? -54.788 -7.850 15.257 1.00 32.18 192 ARG A CA 1
ATOM 802 C C . ARG A 1 108 ? -55.662 -7.118 16.270 1.00 34.11 192 ARG A C 1
ATOM 803 O O . ARG A 1 108 ? -55.429 -5.940 16.533 1.00 39.45 192 ARG A O 1
ATOM 811 N N . GLN A 1 109 ? -56.668 -7.774 16.840 1.00 31.66 193 GLN A N 1
ATOM 812 C CA . GLN A 1 109 ? -57.516 -7.049 17.777 1.00 36.33 193 GLN A CA 1
ATOM 813 C C . GLN A 1 109 ? -57.021 -7.189 19.211 1.00 36.65 193 GLN A C 1
ATOM 814 O O . GLN A 1 109 ? -57.542 -6.527 20.101 1.00 37.05 193 GLN A O 1
ATOM 820 N N . CYS A 1 110 ? -55.998 -8.016 19.435 1.00 33.88 194 CYS A N 1
ATOM 821 C CA . CYS A 1 110 ? -55.367 -8.064 20.753 1.00 33.60 194 CYS A CA 1
ATOM 822 C C . CYS A 1 110 ? -54.551 -6.818 20.983 1.00 30.11 194 CYS A C 1
ATOM 823 O O . CYS A 1 110 ? -54.275 -6.068 20.057 1.00 29.25 194 CYS A O 1
ATOM 826 N N . ARG A 1 111 ? -54.150 -6.616 22.231 1.00 28.78 195 ARG A N 1
ATOM 827 C CA . ARG A 1 111 ? -53.166 -5.593 22.554 1.00 28.06 195 ARG A CA 1
ATOM 828 C C . ARG A 1 111 ? -51.749 -6.159 22.483 1.00 27.81 195 ARG A C 1
ATOM 829 O O . ARG A 1 111 ? -51.511 -7.287 22.901 1.00 27.47 195 ARG A O 1
ATOM 837 N N . HIS A 1 112 ? -50.809 -5.355 22.001 1.00 22.96 196 HIS A N 1
ATOM 838 C CA . HIS A 1 112 ? -49.436 -5.828 21.830 1.00 24.55 196 HIS A CA 1
ATOM 839 C C . HIS A 1 112 ? -48.393 -5.037 22.596 1.00 23.94 196 HIS A C 1
ATOM 840 O O . HIS A 1 112 ? -48.545 -3.824 22.825 1.00 24.45 196 HIS A O 1
ATOM 847 N N . ILE A 1 113 ? -47.321 -5.725 22.989 1.00 22.69 197 ILE A N 1
ATOM 848 C CA . ILE A 1 113 ? -46.114 -5.018 23.357 1.00 21.82 197 ILE A CA 1
ATOM 849 C C . ILE A 1 113 ? -45.076 -5.326 22.279 1.00 24.20 197 ILE A C 1
ATOM 850 O O . ILE A 1 113 ? -44.868 -6.474 21.907 1.00 23.20 197 ILE A O 1
ATOM 855 N N . ILE A 1 114 ? -44.432 -4.294 21.760 1.00 22.81 198 ILE A N 1
ATOM 856 C CA . ILE A 1 114 ? -43.461 -4.498 20.704 1.00 19.52 198 ILE A CA 1
ATOM 857 C C . ILE A 1 114 ? -42.053 -4.175 21.192 1.00 23.13 198 ILE A C 1
ATOM 858 O O . ILE A 1 114 ? -41.838 -3.170 21.873 1.00 23.95 198 ILE A O 1
ATOM 863 N N . VAL A 1 115 ? -41.106 -5.068 20.926 1.00 21.30 199 VAL A N 1
ATOM 864 C CA . VAL A 1 115 ? -39.715 -4.750 21.218 1.00 20.17 199 VAL A CA 1
ATOM 865 C C . VAL A 1 115 ? -39.159 -3.985 20.031 1.00 26.41 199 VAL A C 1
ATOM 866 O O . VAL A 1 115 ? -39.170 -4.476 18.898 1.00 23.06 199 VAL A O 1
ATOM 870 N N . THR A 1 116 ? -38.699 -2.774 20.286 1.00 24.43 200 THR A N 1
ATOM 871 C CA . THR A 1 116 ? -38.199 -1.927 19.223 1.00 24.45 200 THR A CA 1
ATOM 872 C C . THR A 1 116 ? -36.686 -2.127 19.122 1.00 32.41 200 THR A C 1
ATOM 873 O O . THR A 1 116 ? -35.975 -2.099 20.133 1.00 31.52 200 THR A O 1
ATOM 877 N N . ALA A 1 117 ? -36.204 -2.405 17.915 1.00 27.47 201 ALA A N 1
ATOM 878 C CA . ALA A 1 117 ? -34.783 -2.666 17.709 1.00 28.17 201 ALA A CA 1
ATOM 879 C C . ALA A 1 117 ? -34.169 -1.814 16.597 1.00 31.07 201 ALA A C 1
ATOM 880 O O . ALA A 1 117 ? -32.944 -1.794 16.436 1.00 31.48 201 ALA A O 1
ATOM 882 N N . HIS A 1 118 ? -35.005 -1.104 15.845 1.00 30.47 202 HIS A N 1
ATOM 883 C CA . HIS A 1 118 ? -34.525 -0.383 14.663 1.00 33.25 202 HIS A CA 1
ATOM 884 C C . HIS A 1 118 ? -33.513 0.701 15.047 1.00 33.90 202 HIS A C 1
ATOM 885 O O . HIS A 1 118 ? -32.602 0.979 14.294 1.00 33.95 202 HIS A O 1
ATOM 892 N N . GLU A 1 119 ? -33.622 1.266 16.245 1.00 34.98 203 GLU A N 1
ATOM 893 C CA . GLU A 1 119 ? -32.665 2.294 16.648 1.00 39.60 203 GLU A CA 1
ATOM 894 C C . GLU A 1 119 ? -31.285 1.723 16.946 1.00 41.02 203 GLU A C 1
ATOM 895 O O . GLU A 1 119 ? -30.302 2.461 16.962 1.00 38.24 203 GLU A O 1
ATOM 901 N N . PHE A 1 120 ? -31.212 0.418 17.199 1.00 35.78 204 PHE A N 1
ATOM 902 C CA . PHE A 1 120 ? -29.929 -0.226 17.459 1.00 37.79 204 PHE A CA 1
ATOM 903 C C . PHE A 1 120 ? -29.417 -1.009 16.286 1.00 35.26 204 PHE A C 1
ATOM 904 O O . PHE A 1 120 ? -28.387 -1.678 16.402 1.00 39.35 204 PHE A O 1
ATOM 912 N N . ASN A 1 121 ? -30.155 -0.963 15.180 1.00 31.57 205 ASN A N 1
ATOM 913 C CA . ASN A 1 121 ? -29.803 -1.694 13.975 1.00 34.26 205 ASN A CA 1
ATOM 914 C C . ASN A 1 121 ? -29.562 -3.182 14.228 1.00 33.41 205 ASN A C 1
ATOM 915 O O . ASN A 1 121 ? -28.634 -3.799 13.689 1.00 33.09 205 ASN A O 1
ATOM 920 N N . HIS A 1 122 ? -30.454 -3.751 15.030 1.00 29.02 206 HIS A N 1
ATOM 921 C CA . HIS A 1 122 ? -30.470 -5.176 15.337 1.00 27.16 206 HIS A CA 1
ATOM 922 C C . HIS A 1 122 ? -31.491 -5.829 14.415 1.00 27.29 206 HIS A C 1
ATOM 923 O O . HIS A 1 122 ? -32.486 -5.221 14.077 1.00 27.52 206 HIS A O 1
ATOM 930 N N . VAL A 1 123 ? -31.243 -7.059 13.990 1.00 26.47 207 VAL A N 1
ATOM 931 C CA . VAL A 1 123 ? -32.077 -7.700 12.980 1.00 24.25 207 VAL A CA 1
ATOM 932 C C . VAL A 1 123 ? -33.555 -7.899 13.391 1.00 28.11 207 VAL A C 1
ATOM 933 O O . VAL A 1 123 ? -34.453 -8.110 12.545 1.00 25.51 207 VAL A O 1
ATOM 937 N N . HIS A 1 124 ? -33.830 -7.821 14.691 1.00 24.12 208 HIS A N 1
ATOM 938 C CA . HIS A 1 124 ? -35.219 -7.868 15.137 1.00 22.55 208 HIS A CA 1
ATOM 939 C C . HIS A 1 124 ? -36.056 -6.755 14.511 1.00 23.97 208 HIS A C 1
ATOM 940 O O . HIS A 1 124 ? -37.271 -6.869 14.399 1.00 25.11 208 HIS A O 1
ATOM 947 N N . GLU A 1 125 ? -35.398 -5.678 14.089 1.00 24.86 209 GLU A N 1
ATOM 948 C CA . GLU A 1 125 ? -36.065 -4.584 13.364 1.00 27.19 209 GLU A CA 1
ATOM 949 C C . GLU A 1 125 ? -36.895 -5.081 12.171 1.00 26.97 209 GLU A C 1
ATOM 950 O O . GLU A 1 125 ? -37.894 -4.454 11.785 1.00 27.82 209 GLU A O 1
ATOM 956 N N . GLN A 1 126 ? -36.526 -6.226 11.610 1.00 27.07 210 GLN A N 1
ATOM 957 C CA . GLN A 1 126 ? -37.264 -6.770 10.469 1.00 28.00 210 GLN A CA 1
ATOM 958 C C . GLN A 1 126 ? -38.630 -7.271 10.909 1.00 31.77 210 GLN A C 1
ATOM 959 O O . GLN A 1 126 ? -39.651 -7.073 10.224 1.00 27.98 210 GLN A O 1
ATOM 965 N N . VAL A 1 127 ? -38.648 -7.943 12.053 1.00 23.31 211 VAL A N 1
ATOM 966 C CA . VAL A 1 127 ? -39.899 -8.435 12.608 1.00 23.07 211 VAL A CA 1
ATOM 967 C C . VAL A 1 127 ? -40.721 -7.260 13.132 1.00 27.27 211 VAL A C 1
ATOM 968 O O . VAL A 1 127 ? -41.936 -7.208 12.945 1.00 26.08 211 VAL A O 1
ATOM 972 N N . GLU A 1 128 ? -40.055 -6.319 13.795 1.00 25.50 212 GLU A N 1
ATOM 973 C CA . GLU A 1 128 ? -40.701 -5.081 14.255 1.00 22.61 212 GLU A CA 1
ATOM 974 C C . GLU A 1 128 ? -41.447 -4.387 13.114 1.00 28.80 212 GLU A C 1
ATOM 975 O O . GLU A 1 128 ? -42.619 -4.017 13.256 1.00 26.66 212 GLU A O 1
ATOM 981 N N . ALA A 1 129 ? -40.765 -4.232 11.978 1.00 27.61 213 ALA A N 1
ATOM 982 C CA . ALA A 1 129 ? -41.346 -3.611 10.783 1.00 28.92 213 ALA A CA 1
ATOM 983 C C . ALA A 1 129 ? -42.577 -4.388 10.280 1.00 28.08 213 ALA A C 1
ATOM 984 O O . ALA A 1 129 ? -43.598 -3.787 9.954 1.00 29.88 213 ALA A O 1
ATOM 986 N N . ARG A 1 130 ? -42.498 -5.715 10.238 1.00 27.72 214 ARG A N 1
ATOM 987 C CA . ARG A 1 130 ? -43.631 -6.525 9.784 1.00 29.81 214 ARG A CA 1
ATOM 988 C C . ARG A 1 130 ? -44.857 -6.406 10.697 1.00 31.19 214 ARG A C 1
ATOM 989 O O . ARG A 1 130 ? -46.004 -6.399 10.229 1.00 25.71 214 ARG A O 1
ATOM 997 N N . LEU A 1 131 ? -44.618 -6.355 12.005 1.00 23.26 215 LEU A N 1
ATOM 998 C CA . LEU A 1 131 ? -45.704 -6.185 12.962 1.00 27.08 215 LEU A CA 1
ATOM 999 C C . LEU A 1 131 ? -46.345 -4.809 12.798 1.00 29.68 215 LEU A C 1
ATOM 1000 O O . LEU A 1 131 ? -47.564 -4.692 12.789 1.00 29.32 215 LEU A O 1
ATOM 1005 N N . LEU A 1 132 ? -45.515 -3.770 12.714 1.00 28.04 216 LEU A N 1
ATOM 1006 C CA . LEU A 1 132 ? -46.021 -2.398 12.630 1.00 28.87 216 LEU A CA 1
ATOM 1007 C C . LEU A 1 132 ? -46.826 -2.208 11.356 1.00 35.38 216 LEU A C 1
ATOM 1008 O O . LEU A 1 132 ? -47.748 -1.398 11.316 1.00 39.79 216 LEU A O 1
ATOM 1013 N N . GLU A 1 133 ? -46.458 -2.952 10.320 1.00 32.11 217 GLU A N 1
ATOM 1014 C CA . GLU A 1 133 ? -47.160 -2.919 9.044 1.00 34.61 217 GLU A CA 1
ATOM 1015 C C . GLU A 1 133 ? -48.561 -3.521 9.144 1.00 38.52 217 GLU A C 1
ATOM 1016 O O . GLU A 1 133 ? -49.513 -3.006 8.560 1.00 35.84 217 GLU A O 1
ATOM 1022 N N . LEU A 1 134 ? -48.684 -4.619 9.879 1.00 32.34 218 LEU A N 1
ATOM 1023 C CA . LEU A 1 134 ? -49.932 -5.351 9.923 1.00 32.93 218 LEU A CA 1
ATOM 1024 C C . LEU A 1 134 ? -50.870 -4.894 11.026 1.00 39.77 218 LEU A C 1
ATOM 1025 O O . LEU A 1 134 ? -52.084 -5.007 10.898 1.00 43.45 218 LEU A O 1
ATOM 1030 N N . LEU A 1 135 ? -50.319 -4.402 12.127 1.00 35.35 219 LEU A N 1
ATOM 1031 C CA . LEU A 1 135 ? -51.144 -4.114 13.272 1.00 34.10 219 LEU A CA 1
ATOM 1032 C C . LEU A 1 135 ? -51.701 -2.714 13.186 1.00 36.05 219 LEU A C 1
ATOM 1033 O O . LEU A 1 135 ? -50.999 -1.797 12.775 1.00 37.07 219 LEU A O 1
ATOM 1038 N N . PRO A 1 136 ? -52.958 -2.532 13.616 1.00 40.07 220 PRO A N 1
ATOM 1039 C CA . PRO A 1 136 ? -53.453 -1.160 13.720 1.00 39.38 220 PRO A CA 1
ATOM 1040 C C . PRO A 1 136 ? -52.740 -0.454 14.859 1.00 43.81 220 PRO A C 1
ATOM 1041 O O . PRO A 1 136 ? -52.400 -1.089 15.858 1.00 37.96 220 PRO A O 1
ATOM 1045 N N . PRO A 1 137 ? -52.502 0.852 14.707 1.00 41.83 221 PRO A N 1
ATOM 1046 C CA . PRO A 1 137 ? -51.759 1.601 15.717 1.00 39.26 221 PRO A CA 1
ATOM 1047 C C . PRO A 1 137 ? -52.399 1.514 17.094 1.00 41.65 221 PRO A C 1
ATOM 1048 O O . PRO A 1 137 ? -51.688 1.567 18.094 1.00 40.48 221 PRO A O 1
ATOM 1052 N N . GLU A 1 138 ? -53.718 1.352 17.150 1.00 43.17 222 GLU A N 1
ATOM 1053 C CA . GLU A 1 138 ? -54.397 1.288 18.439 1.00 43.28 222 GLU A CA 1
ATOM 1054 C C . GLU A 1 138 ? -54.171 -0.059 19.120 1.00 39.65 222 GLU A C 1
ATOM 1055 O O . GLU A 1 138 ? -54.449 -0.213 20.306 1.00 40.80 222 GLU A O 1
ATOM 1061 N N . SER A 1 139 ? -53.640 -1.023 18.376 1.00 36.10 223 SER A N 1
ATOM 1062 C CA . SER A 1 139 ? -53.350 -2.346 18.932 1.00 35.05 223 SER A CA 1
ATOM 1063 C C . SER A 1 139 ? -52.040 -2.397 19.714 1.00 30.31 223 SER A C 1
ATOM 1064 O O . SER A 1 139 ? -51.787 -3.340 20.457 1.00 32.18 223 SER A O 1
ATOM 1067 N N . ILE A 1 140 ? -51.205 -1.390 19.542 1.00 31.48 224 ILE A N 1
ATOM 1068 C CA . ILE A 1 140 ? -49.898 -1.393 20.180 1.00 27.49 224 ILE A CA 1
ATOM 1069 C C . ILE A 1 140 ? -49.960 -0.559 21.459 1.00 32.79 224 ILE A C 1
ATOM 1070 O O . ILE A 1 140 ? -50.037 0.665 21.418 1.00 36.98 224 ILE A O 1
ATOM 1075 N N . ARG A 1 141 ? -49.951 -1.234 22.601 1.00 25.12 225 ARG A N 1
ATOM 1076 C CA . ARG A 1 141 ? -50.120 -0.550 23.874 1.00 26.74 225 ARG A CA 1
ATOM 1077 C C . ARG A 1 141 ? -48.781 -0.131 24.481 1.00 26.61 225 ARG A C 1
ATOM 1078 O O . ARG A 1 141 ? -48.649 0.962 25.029 1.00 27.81 225 ARG A O 1
ATOM 1086 N N . PHE A 1 142 ? -47.782 -1.004 24.361 1.00 25.07 226 PHE A N 1
ATOM 1087 C CA . PHE A 1 142 ? -46.465 -0.766 24.947 1.00 23.41 226 PHE A CA 1
ATOM 1088 C C . PHE A 1 142 ? -45.337 -0.947 23.944 1.00 21.02 226 PHE A C 1
ATOM 1089 O O . PHE A 1 142 ? -45.435 -1.760 23.029 1.00 21.04 226 PHE A O 1
ATOM 1097 N N . THR A 1 143 ? -44.238 -0.245 24.180 1.00 20.00 227 THR A N 1
ATOM 1098 C CA . THR A 1 143 ? -42.999 -0.491 23.460 1.00 22.59 227 THR A CA 1
ATOM 1099 C C . THR A 1 143 ? -41.835 -0.478 24.449 1.00 22.81 227 THR A C 1
ATOM 1100 O O . THR A 1 143 ? -41.849 0.291 25.401 1.00 23.00 227 THR A O 1
ATOM 1104 N N . THR A 1 144 ? -40.834 -1.319 24.228 1.00 21.71 228 THR A N 1
ATOM 1105 C CA . THR A 1 144 ? -39.637 -1.301 25.043 1.00 22.54 228 THR A CA 1
ATOM 1106 C C . THR A 1 144 ? -38.464 -1.710 24.172 1.00 24.63 228 THR A C 1
ATOM 1107 O O . THR A 1 144 ? -38.648 -2.299 23.118 1.00 23.40 228 THR A O 1
ATOM 1111 N N . GLU A 1 145 ? -37.253 -1.391 24.598 1.00 21.57 229 GLU A N 1
ATOM 1112 C CA . GLU A 1 145 ? -36.069 -1.822 23.864 1.00 27.83 229 GLU A CA 1
ATOM 1113 C C . GLU A 1 145 ? -35.581 -3.177 24.393 1.00 24.55 229 GLU A C 1
ATOM 1114 O O . GLU A 1 145 ? -34.716 -3.822 23.792 1.00 27.12 229 GLU A O 1
ATOM 1120 N N . ASN A 1 146 ? -36.114 -3.590 25.541 1.00 20.66 230 ASN A N 1
ATOM 1121 C CA . ASN A 1 146 ? -35.622 -4.784 26.221 1.00 22.65 230 ASN A CA 1
ATOM 1122 C C . ASN A 1 146 ? -36.531 -5.983 26.049 1.00 23.59 230 ASN A C 1
ATOM 1123 O O . ASN A 1 146 ? -37.696 -5.927 26.447 1.00 22.25 230 ASN A O 1
ATOM 1128 N N . PHE A 1 147 ? -36.004 -7.076 25.520 1.00 20.83 231 PHE A N 1
ATOM 1129 C CA . PHE A 1 147 ? -36.791 -8.317 25.413 1.00 20.95 231 PHE A CA 1
ATOM 1130 C C . PHE A 1 147 ? -37.269 -8.883 26.757 1.00 19.70 231 PHE A C 1
ATOM 1131 O O . PHE A 1 147 ? -38.387 -9.394 26.855 1.00 21.02 231 PHE A O 1
ATOM 1139 N N . LEU A 1 148 ? -36.434 -8.829 27.794 1.00 17.28 232 LEU A N 1
ATOM 1140 C CA . LEU A 1 148 ? -36.824 -9.443 29.074 1.00 18.76 232 LEU A CA 1
ATOM 1141 C C . LEU A 1 148 ? -37.898 -8.608 29.736 1.00 22.52 232 LEU A C 1
ATOM 1142 O O . LEU A 1 148 ? -38.793 -9.138 30.399 1.00 19.54 232 LEU A O 1
ATOM 1147 N N . VAL A 1 149 ? -37.798 -7.290 29.590 1.00 20.05 233 VAL A N 1
ATOM 1148 C CA . VAL A 1 149 ? -38.870 -6.422 30.075 1.00 19.89 233 VAL A CA 1
ATOM 1149 C C . VAL A 1 149 ? -40.188 -6.805 29.413 1.00 19.43 233 VAL A C 1
ATOM 1150 O O . VAL A 1 149 ? -41.212 -6.941 30.071 1.00 19.41 233 VAL A O 1
ATOM 1154 N N . SER A 1 150 ? -40.167 -6.974 28.096 1.00 19.95 234 SER A N 1
ATOM 1155 C CA . SER A 1 150 ? -41.410 -7.264 27.410 1.00 20.36 234 SER A CA 1
ATOM 1156 C C . SER A 1 150 ? -41.981 -8.618 27.864 1.00 21.80 234 SER A C 1
ATOM 1157 O O . SER A 1 150 ? -43.194 -8.772 27.957 1.00 20.33 234 SER A O 1
ATOM 1160 N N . ALA A 1 151 ? -41.118 -9.573 28.194 1.00 18.76 235 ALA A N 1
ATOM 1161 C CA . ALA A 1 151 ? -41.588 -10.888 28.623 1.00 22.19 235 ALA A CA 1
ATOM 1162 C C . ALA A 1 151 ? -42.231 -10.812 30.010 1.00 20.51 235 ALA A C 1
ATOM 1163 O O . ALA A 1 151 ? -43.248 -11.435 30.261 1.00 20.98 235 ALA A O 1
ATOM 1165 N N . VAL A 1 152 ? -41.648 -10.022 30.907 1.00 19.73 236 VAL A N 1
ATOM 1166 C CA . VAL A 1 152 ? -42.263 -9.782 32.205 1.00 19.89 236 VAL A CA 1
ATOM 1167 C C . VAL A 1 152 ? -43.630 -9.139 32.058 1.00 21.72 236 VAL A C 1
ATOM 1168 O O . VAL A 1 152 ? -44.579 -9.538 32.722 1.00 20.34 236 VAL A O 1
ATOM 1172 N N . ILE A 1 153 ? -43.750 -8.163 31.158 1.00 20.26 237 ILE A N 1
ATOM 1173 C CA . ILE A 1 153 ? -45.031 -7.487 30.965 1.00 21.00 237 ILE A CA 1
ATOM 1174 C C . ILE A 1 153 ? -46.100 -8.419 30.365 1.00 22.34 237 ILE A C 1
ATOM 1175 O O . ILE A 1 153 ? -47.265 -8.402 30.794 1.00 21.92 237 ILE A O 1
ATOM 1180 N N . ALA A 1 154 ? -45.710 -9.254 29.407 1.00 19.77 238 ALA A N 1
ATOM 1181 C CA . ALA A 1 154 ? -46.624 -10.267 28.865 1.00 22.12 238 ALA A CA 1
ATOM 1182 C C . ALA A 1 154 ? -47.057 -11.257 29.944 1.00 22.87 238 ALA A C 1
ATOM 1183 O O . ALA A 1 154 ? -48.205 -11.690 29.967 1.00 24.42 238 ALA A O 1
ATOM 1185 N N . GLU A 1 155 ? -46.143 -11.624 30.837 1.00 22.17 239 GLU A N 1
ATOM 1186 C CA . GLU A 1 155 ? -46.483 -12.552 31.914 1.00 20.28 239 GLU A CA 1
ATOM 1187 C C . GLU A 1 155 ? -47.548 -11.944 32.823 1.00 26.01 239 GLU A C 1
ATOM 1188 O O . GLU A 1 155 ? -48.365 -12.653 33.397 1.00 23.79 239 GLU A O 1
ATOM 1194 N N . GLU A 1 156 ? -47.541 -10.619 32.937 1.00 26.63 240 GLU A N 1
ATOM 1195 C CA . GLU A 1 156 ? -48.355 -9.937 33.945 1.00 28.77 240 GLU A CA 1
ATOM 1196 C C . GLU A 1 156 ? -49.597 -9.212 33.431 1.00 28.29 240 GLU A C 1
ATOM 1197 O O . GLU A 1 156 ? -50.399 -8.738 34.227 1.00 28.85 240 GLU A O 1
ATOM 1203 N N . THR A 1 157 ? -49.749 -9.114 32.116 1.00 25.95 241 THR A N 1
ATOM 1204 C CA . THR A 1 157 ? -50.864 -8.376 31.507 1.00 28.29 241 THR A CA 1
ATOM 1205 C C . THR A 1 157 ? -51.378 -9.158 30.311 1.00 28.39 241 THR A C 1
ATOM 1206 O O . THR A 1 157 ? -50.784 -10.154 29.934 1.00 29.53 241 THR A O 1
ATOM 1210 N N . ASP A 1 158 ? -52.450 -8.700 29.677 1.00 28.57 242 ASP A N 1
ATOM 1211 C CA . ASP A 1 158 ? -52.983 -9.449 28.533 1.00 32.13 242 ASP A CA 1
ATOM 1212 C C . ASP A 1 158 ? -52.385 -9.002 27.200 1.00 32.11 242 ASP A C 1
ATOM 1213 O O . ASP A 1 158 ? -53.057 -9.064 26.173 1.00 41.18 242 ASP A O 1
ATOM 1218 N N . VAL A 1 159 ? -51.137 -8.564 27.173 1.00 28.03 243 VAL A N 1
ATOM 1219 C CA . VAL A 1 159 ? -50.561 -8.182 25.884 1.00 28.56 243 VAL A CA 1
ATOM 1220 C C . VAL A 1 159 ? -49.944 -9.389 25.187 1.00 27.40 243 VAL A C 1
ATOM 1221 O O . VAL A 1 159 ? -49.488 -10.341 25.835 1.00 27.23 243 VAL A O 1
ATOM 1225 N N . ILE A 1 160 ? -49.946 -9.347 23.859 1.00 24.87 244 ILE A N 1
ATOM 1226 C CA . ILE A 1 160 ? -49.301 -10.357 23.043 1.00 24.53 244 ILE A CA 1
ATOM 1227 C C . ILE A 1 160 ? -47.893 -9.870 22.700 1.00 23.56 244 ILE A C 1
ATOM 1228 O O . ILE A 1 160 ? -47.701 -8.710 22.323 1.00 23.96 244 ILE A O 1
ATOM 1233 N N . LEU A 1 161 ? -46.924 -10.773 22.787 1.00 22.10 245 LEU A N 1
ATOM 1234 C CA . LEU A 1 161 ? -45.531 -10.461 22.510 1.00 20.09 245 LEU A CA 1
ATOM 1235 C C . LEU A 1 161 ? -44.981 -11.418 21.454 1.00 20.50 245 LEU A C 1
ATOM 1236 O O . LEU A 1 161 ? -45.162 -12.623 21.564 1.00 22.05 245 LEU A O 1
ATOM 1241 N N . THR A 1 162 ? -44.338 -10.874 20.434 1.00 20.51 246 THR A N 1
ATOM 1242 C CA . THR A 1 162 ? -43.769 -11.661 19.339 1.00 21.33 246 THR A CA 1
ATOM 1243 C C . THR A 1 162 ? -42.246 -11.659 19.488 1.00 22.05 246 THR A C 1
ATOM 1244 O O . THR A 1 162 ? -41.622 -10.591 19.439 1.00 23.99 246 THR A O 1
ATOM 1248 N N . ILE A 1 163 ? -41.648 -12.841 19.653 1.00 19.83 247 ILE A N 1
ATOM 1249 C CA . ILE A 1 163 ? -40.248 -12.945 20.079 1.00 22.76 247 ILE A CA 1
ATOM 1250 C C . ILE A 1 163 ? -39.541 -14.172 19.543 1.00 21.74 247 ILE A C 1
ATOM 1251 O O . ILE A 1 163 ? -40.195 -15.111 19.108 1.00 22.97 247 ILE A O 1
ATOM 1256 N N . PRO A 1 164 ? -38.194 -14.175 19.592 1.00 24.88 248 PRO A N 1
ATOM 1257 C CA . PRO A 1 164 ? -37.431 -15.389 19.264 1.00 26.15 248 PRO A CA 1
ATOM 1258 C C . PRO A 1 164 ? -37.880 -16.594 20.082 1.00 23.18 248 PRO A C 1
ATOM 1259 O O . PRO A 1 164 ? -38.142 -16.450 21.284 1.00 22.63 248 PRO A O 1
ATOM 1263 N N . SER A 1 165 ? -37.977 -17.761 19.446 1.00 24.53 249 SER A N 1
ATOM 1264 C CA . SER A 1 165 ? -38.499 -18.940 20.126 1.00 23.19 249 SER A CA 1
ATOM 1265 C C . SER A 1 165 ? -37.609 -19.412 21.278 1.00 24.72 249 SER A C 1
ATOM 1266 O O . SER A 1 165 ? -38.106 -19.988 22.247 1.00 25.04 249 SER A O 1
ATOM 1269 N N . ARG A 1 166 ? -36.308 -19.152 21.213 1.00 23.06 250 ARG A N 1
ATOM 1270 C CA . ARG A 1 166 ? -35.440 -19.570 22.315 1.00 24.76 250 ARG A CA 1
ATOM 1271 C C . ARG A 1 166 ? -35.699 -18.771 23.588 1.00 27.90 250 ARG A C 1
ATOM 1272 O O . ARG A 1 166 ? -35.573 -19.298 24.690 1.00 29.33 250 ARG A O 1
ATOM 1280 N N . LEU A 1 167 ? -36.055 -17.497 23.440 1.00 23.78 251 LEU A N 1
ATOM 1281 C CA . LEU A 1 167 ? -36.476 -16.694 24.585 1.00 21.41 251 LEU A CA 1
ATOM 1282 C C . LEU A 1 167 ? -37.816 -17.181 25.114 1.00 22.79 251 LEU A C 1
ATOM 1283 O O . LEU A 1 167 ? -38.005 -17.353 26.315 1.00 22.80 251 LEU A O 1
ATOM 1288 N N . ALA A 1 168 ? -38.749 -17.406 24.199 1.00 24.58 252 ALA A N 1
ATOM 1289 C CA . ALA A 1 168 ? -40.101 -17.829 24.548 1.00 23.21 252 ALA A CA 1
ATOM 1290 C C . ALA A 1 168 ? -40.121 -19.149 25.303 1.00 24.61 252 ALA A C 1
ATOM 1291 O O . ALA A 1 168 ? -40.765 -19.258 26.353 1.00 24.65 252 ALA A O 1
ATOM 1293 N N . ARG A 1 169 ? -39.445 -20.161 24.765 1.00 23.83 253 ARG A N 1
ATOM 1294 C CA . ARG A 1 169 ? -39.510 -21.504 25.371 1.00 27.92 253 ARG A CA 1
ATOM 1295 C C . ARG A 1 169 ? -38.879 -21.498 26.751 1.00 31.66 253 ARG A C 1
ATOM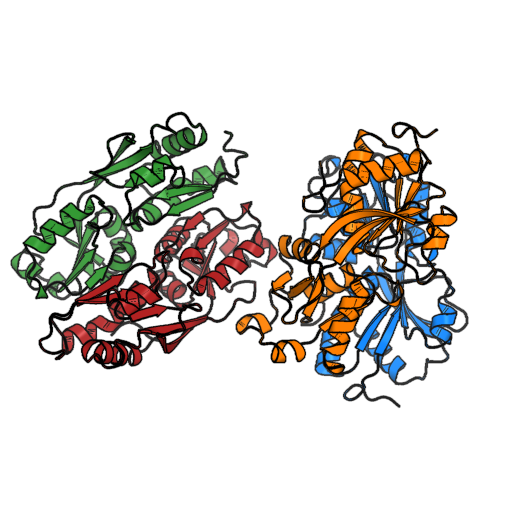 1296 O O . ARG A 1 169 ? -39.416 -22.059 27.703 1.00 30.98 253 ARG A O 1
ATOM 1304 N N . TRP A 1 170 ? -37.716 -20.874 26.851 1.00 27.11 254 TRP A N 1
ATOM 1305 C CA . TRP A 1 170 ? -37.056 -20.782 28.133 1.00 28.68 254 TRP A CA 1
ATOM 1306 C C . TRP A 1 170 ? -37.898 -19.962 29.116 1.00 31.85 254 TRP A C 1
ATOM 1307 O O . TRP A 1 170 ? -38.116 -20.359 30.263 1.00 29.69 254 TRP A O 1
ATOM 1318 N N . PHE A 1 171 ? -38.409 -18.828 28.667 1.00 27.98 255 PHE A N 1
ATOM 1319 C CA . PHE A 1 171 ? -39.125 -17.960 29.591 1.00 27.09 255 PHE A CA 1
ATOM 1320 C C . PHE A 1 171 ? -40.448 -18.548 30.076 1.00 28.85 255 PHE A C 1
ATOM 1321 O O . PHE A 1 171 ? -40.900 -18.247 31.182 1.00 31.80 255 PHE A O 1
ATOM 1329 N N . ALA A 1 172 ? -41.058 -19.400 29.260 1.00 27.77 256 ALA A N 1
ATOM 1330 C CA . ALA A 1 172 ? -42.349 -19.980 29.581 1.00 28.90 256 ALA A CA 1
ATOM 1331 C C . ALA A 1 172 ? -42.275 -21.017 30.713 1.00 39.58 256 ALA A C 1
ATOM 1332 O O . ALA A 1 172 ? -43.294 -21.310 31.342 1.00 41.96 256 ALA A O 1
ATOM 1334 N N . ASN A 1 173 ? -41.088 -21.583 30.964 1.00 40.05 257 ASN A N 1
ATOM 1335 C CA . ASN A 1 173 ? -40.901 -22.518 32.088 1.00 40.50 257 ASN A CA 1
ATOM 1336 C C . ASN A 1 173 ? -41.420 -21.947 33.403 1.00 42.34 257 ASN A C 1
ATOM 1337 O O . ASN A 1 173 ? -42.406 -22.434 33.965 1.00 50.00 257 ASN A O 1
ATOM 1342 N N . ARG A 1 174 ? -40.754 -20.913 33.900 1.00 37.88 258 ARG A N 1
ATOM 1343 C CA . ARG A 1 174 ? -41.252 -20.256 35.099 1.00 38.27 258 ARG A CA 1
ATOM 1344 C C . ARG A 1 174 ? -42.282 -19.215 34.692 1.00 44.50 258 ARG A C 1
ATOM 1345 O O . ARG A 1 174 ? -42.369 -18.799 33.520 1.00 42.99 258 ARG A O 1
ATOM 1353 N N . GLY A 1 175 ? -43.116 -18.827 35.639 1.00 41.90 259 GLY A N 1
ATOM 1354 C CA . GLY A 1 175 ? -44.356 -18.200 35.245 1.00 50.69 259 GLY A CA 1
ATOM 1355 C C . GLY A 1 175 ? -45.064 -19.057 34.195 1.00 52.74 259 GLY A C 1
ATOM 1356 O O . GLY A 1 175 ? -44.787 -20.261 34.015 1.00 55.69 259 GLY A O 1
ATOM 1357 N N . GLY A 1 176 ? -45.972 -18.428 33.475 1.00 41.35 260 GLY A N 1
ATOM 1358 C CA . GLY A 1 176 ? -46.959 -19.189 32.755 1.00 44.97 260 GLY A CA 1
ATOM 1359 C C . GLY A 1 176 ? -47.357 -18.454 31.500 1.00 38.47 260 GLY A C 1
ATOM 1360 O O . GLY A 1 176 ? -48.413 -17.824 31.449 1.00 41.09 260 GLY A O 1
ATOM 1361 N N . LEU A 1 177 ? -46.477 -18.514 30.509 1.00 34.09 261 LEU A N 1
ATOM 1362 C CA . LEU A 1 177 ? -46.796 -18.076 29.158 1.00 31.53 261 LEU A CA 1
ATOM 1363 C C . LEU A 1 177 ? -47.172 -19.290 28.341 1.00 32.67 261 LEU A C 1
ATOM 1364 O O . LEU A 1 177 ? -46.677 -20.390 28.588 1.00 31.25 261 LEU A O 1
ATOM 1369 N N . THR A 1 178 ? -48.051 -19.081 27.368 1.00 29.00 262 THR A N 1
ATOM 1370 C CA . THR A 1 178 ? -48.335 -20.066 26.339 1.00 31.26 262 THR A CA 1
ATOM 1371 C C . THR A 1 178 ? -47.765 -19.587 25.004 1.00 28.95 262 THR A C 1
ATOM 1372 O O . THR A 1 178 ? -47.926 -18.420 24.643 1.00 28.97 262 THR A O 1
ATOM 1376 N N . ILE A 1 179 ? -47.092 -20.483 24.296 1.00 25.51 263 ILE A N 1
ATOM 1377 C CA . ILE A 1 179 ? -46.493 -20.175 23.008 1.00 26.93 263 ILE A CA 1
ATOM 1378 C C . ILE A 1 179 ? -47.447 -20.531 21.870 1.00 29.92 263 ILE A C 1
ATOM 1379 O O . ILE A 1 179 ? -48.056 -21.603 21.884 1.00 30.08 263 ILE A O 1
ATOM 1384 N N . PHE A 1 180 ? -47.582 -19.612 20.914 1.00 28.30 264 PHE A N 1
ATOM 1385 C CA . PHE A 1 180 ? -48.378 -19.772 19.695 1.00 29.62 264 PHE A CA 1
ATOM 1386 C C . PHE A 1 180 ? -47.532 -19.474 18.460 1.00 28.55 264 PHE A C 1
ATOM 1387 O O . PHE A 1 180 ? -46.619 -18.653 18.533 1.00 27.69 264 PHE A O 1
ATOM 1395 N N . PRO A 1 181 ? -47.854 -20.089 17.306 1.00 27.67 265 PRO A N 1
ATOM 1396 C CA . PRO A 1 181 ? -47.222 -19.601 16.072 1.00 28.77 265 PRO A CA 1
ATOM 1397 C C . PRO A 1 181 ? -47.704 -18.189 15.764 1.00 28.66 265 PRO A C 1
ATOM 1398 O O . PRO A 1 181 ? -48.832 -17.844 16.122 1.00 29.63 265 PRO A O 1
ATOM 1402 N N . VAL A 1 182 ? -46.859 -17.362 15.150 1.00 25.04 266 VAL A N 1
ATOM 1403 C CA . VAL A 1 182 ? -47.291 -16.037 14.736 1.00 26.17 266 VAL A CA 1
ATOM 1404 C C . VAL A 1 182 ? -48.104 -16.222 13.455 1.00 30.52 266 VAL A C 1
ATOM 1405 O O . VAL A 1 182 ? -47.662 -16.937 12.555 1.00 30.77 266 VAL A O 1
ATOM 1409 N N . PRO A 1 183 ? -49.281 -15.575 13.358 1.00 30.80 267 PRO A N 1
ATOM 1410 C CA . PRO A 1 183 ? -50.119 -15.723 12.158 1.00 29.94 267 PRO A CA 1
ATOM 1411 C C . PRO A 1 183 ? -49.713 -14.738 11.064 1.00 32.66 267 PRO A C 1
ATOM 1412 O O . PRO A 1 183 ? -50.553 -14.150 10.384 1.00 32.35 267 PRO A O 1
ATOM 1416 N N . ILE A 1 184 ? -48.404 -14.560 10.918 1.00 30.48 268 ILE A N 1
ATOM 1417 C CA . ILE A 1 184 ? -47.810 -13.632 9.980 1.00 28.22 268 ILE A CA 1
ATOM 1418 C C . ILE A 1 184 ? -46.637 -14.380 9.395 1.00 34.75 268 ILE A C 1
ATOM 1419 O O . ILE A 1 184 ? -45.999 -15.164 10.100 1.00 33.94 268 ILE A O 1
ATOM 1424 N N . GLU A 1 185 ? -46.348 -14.169 8.121 1.00 31.52 269 GLU A N 1
ATOM 1425 C CA . GLU A 1 185 ? -45.126 -14.704 7.549 1.00 34.28 269 GLU A CA 1
ATOM 1426 C C . GLU A 1 185 ? -43.966 -13.887 8.087 1.00 35.35 269 GLU A C 1
ATOM 1427 O O . GLU A 1 185 ? -43.903 -12.684 7.853 1.00 36.57 269 GLU A O 1
ATOM 1433 N N . LEU A 1 186 ? -43.066 -14.525 8.822 1.00 32.13 270 LEU A N 1
ATOM 1434 C CA . LEU A 1 186 ? -41.889 -13.827 9.335 1.00 33.40 270 LEU A CA 1
ATOM 1435 C C . LEU A 1 186 ? -40.605 -14.501 8.856 1.00 34.82 270 LEU A C 1
ATOM 1436 O O . LEU A 1 186 ? -40.558 -15.722 8.705 1.00 34.08 270 LEU A O 1
ATOM 1441 N N . PRO A 1 187 ? -39.548 -13.711 8.630 1.00 32.68 271 PRO A N 1
ATOM 1442 C CA . PRO A 1 187 ? -38.273 -14.334 8.283 1.00 32.41 271 PRO A CA 1
ATOM 1443 C C . PRO A 1 187 ? -37.668 -15.000 9.513 1.00 32.09 271 PRO A C 1
ATOM 1444 O O . PRO A 1 187 ? -38.027 -14.654 10.646 1.00 29.96 271 PRO A O 1
ATOM 1448 N N . SER A 1 188 ? -36.7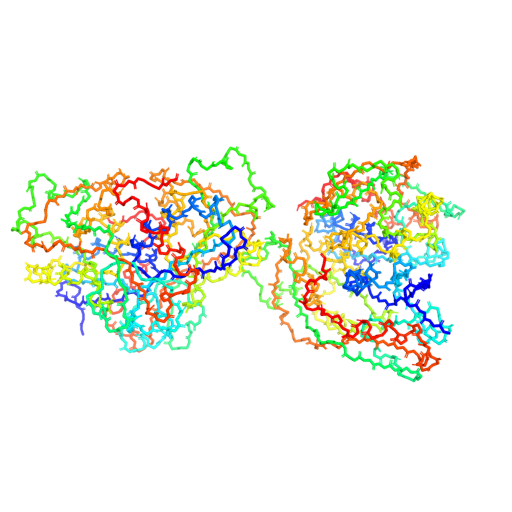79 -15.964 9.292 1.00 31.26 272 SER A N 1
ATOM 1449 C CA . SER A 1 188 ? -35.913 -16.424 10.362 1.00 28.77 272 SER A CA 1
ATOM 1450 C C . SER A 1 188 ? -34.729 -15.464 10.424 1.00 28.32 272 SER A C 1
ATOM 1451 O O . SER A 1 188 ? -34.530 -14.671 9.502 1.00 29.75 272 SER A O 1
ATOM 1454 N N . ILE A 1 189 ? -33.962 -15.488 11.508 1.00 26.89 273 ILE A N 1
ATOM 1455 C CA . ILE A 1 189 ? -32.812 -14.598 11.601 1.00 27.09 273 ILE A CA 1
ATOM 1456 C C . ILE A 1 189 ? -31.560 -15.406 11.880 1.00 25.32 273 ILE A C 1
ATOM 1457 O O . ILE A 1 189 ? -31.621 -16.508 12.435 1.00 29.49 273 ILE A O 1
ATOM 1462 N N . GLU A 1 190 ? -30.419 -14.852 11.498 1.00 24.22 274 GLU A N 1
ATOM 1463 C CA . GLU A 1 190 ? -29.131 -15.469 11.800 1.00 24.05 274 GLU A CA 1
ATOM 1464 C C . GLU A 1 190 ? -28.478 -14.756 12.958 1.00 23.46 274 GLU A C 1
ATOM 1465 O O . GLU A 1 190 ? -28.395 -13.525 12.975 1.00 25.82 274 GLU A O 1
ATOM 1471 N N . VAL A 1 191 ? -28.026 -15.524 13.936 1.00 21.57 275 VAL A N 1
ATOM 1472 C CA . VAL A 1 191 ? -27.314 -14.946 15.069 1.00 22.76 275 VAL A CA 1
ATOM 1473 C C . VAL A 1 191 ? -25.832 -15.251 14.886 1.00 21.85 275 VAL A C 1
ATOM 1474 O O . VAL A 1 191 ? -25.469 -16.389 14.625 1.00 23.25 275 VAL A O 1
ATOM 1478 N N . LYS A 1 192 ? -24.992 -14.231 15.000 1.00 23.47 276 LYS A N 1
ATOM 1479 C CA . LYS A 1 192 ? -23.565 -14.380 14.745 1.00 25.69 276 LYS A CA 1
ATOM 1480 C C . LYS A 1 192 ? -22.741 -13.751 15.858 1.00 25.80 276 LYS A C 1
ATOM 1481 O O . LYS A 1 192 ? -23.271 -12.996 16.676 1.00 22.22 276 LYS A O 1
ATOM 1487 N N . GLN A 1 193 ? -21.440 -14.036 15.887 1.00 24.72 277 GLN A N 1
ATOM 1488 C CA . GLN A 1 193 ? -20.539 -13.190 16.678 1.00 23.12 277 GLN A CA 1
ATOM 1489 C C . GLN A 1 193 ? -19.715 -12.358 15.701 1.00 26.81 277 GLN A C 1
ATOM 1490 O O . GLN A 1 193 ? -19.320 -12.853 14.637 1.00 25.94 277 GLN A O 1
ATOM 1496 N N . TYR A 1 194 ? -19.518 -11.088 16.050 1.00 26.77 278 TYR A N 1
ATOM 1497 C CA . TYR A 1 194 ? -18.855 -10.113 15.180 1.00 28.34 278 TYR A CA 1
ATOM 1498 C C . TYR A 1 194 ? -17.619 -9.552 15.869 1.00 29.99 278 TYR A C 1
ATOM 1499 O O . TYR A 1 194 ? -17.658 -9.213 17.059 1.00 26.55 278 TYR A O 1
ATOM 1508 N N . TRP A 1 195 ? -16.521 -9.446 15.124 1.00 28.67 279 TRP A N 1
ATOM 1509 C CA . TRP A 1 195 ? -15.328 -8.793 15.647 1.00 27.03 279 TRP A CA 1
ATOM 1510 C C . TRP A 1 195 ? -14.656 -7.945 14.569 1.00 28.91 279 TRP A C 1
ATOM 1511 O O . TRP A 1 195 ? -14.907 -8.117 13.376 1.00 31.52 279 TRP A O 1
ATOM 1522 N N . HIS A 1 196 ? -13.838 -6.998 14.995 1.00 29.55 280 HIS A N 1
ATOM 1523 C CA . HIS A 1 196 ? -13.175 -6.136 14.031 1.00 33.63 280 HIS A CA 1
ATOM 1524 C C . HIS A 1 196 ? -11.915 -6.833 13.532 1.00 34.77 280 HIS A C 1
ATOM 1525 O O . HIS A 1 196 ? -11.271 -7.582 14.273 1.00 33.64 280 HIS A O 1
ATOM 1532 N N . GLU A 1 197 ? -11.576 -6.606 12.265 1.00 37.40 281 GLU A N 1
ATOM 1533 C CA . GLU A 1 197 ? -10.448 -7.314 11.663 1.00 37.92 281 GLU A CA 1
ATOM 1534 C C . GLU A 1 197 ? -9.159 -6.920 12.391 1.00 37.81 281 GLU A C 1
ATOM 1535 O O . GLU A 1 197 ? -8.211 -7.702 12.495 1.00 37.53 281 GLU A O 1
ATOM 1541 N N . ARG A 1 198 ? -9.170 -5.727 12.965 1.00 38.06 282 ARG A N 1
ATOM 1542 C CA . ARG A 1 198 ? -8.066 -5.251 13.777 1.00 38.38 282 ARG A CA 1
ATOM 1543 C C . ARG A 1 198 ? -7.719 -6.199 14.931 1.00 46.36 282 ARG A C 1
ATOM 1544 O O . ARG A 1 198 ? -6.574 -6.263 15.360 1.00 43.94 282 ARG A O 1
ATOM 1552 N N . TYR A 1 199 ? -8.695 -6.966 15.415 1.00 42.85 283 TYR A N 1
ATOM 1553 C CA . TYR A 1 199 ? -8.445 -7.878 16.526 1.00 38.34 283 TYR A CA 1
ATOM 1554 C C . TYR A 1 199 ? -8.563 -9.335 16.099 1.00 37.17 283 TYR A C 1
ATOM 1555 O O . TYR A 1 199 ? -8.624 -10.228 16.942 1.00 38.46 283 TYR A O 1
ATOM 1564 N N . ASP A 1 200 ? -8.575 -9.579 14.790 1.00 36.21 284 ASP A N 1
ATOM 1565 C CA . ASP A 1 200 ? -8.611 -10.953 14.280 1.00 34.98 284 ASP A CA 1
ATOM 1566 C C . ASP A 1 200 ? -7.460 -11.783 14.839 1.00 38.73 284 ASP A C 1
ATOM 1567 O O . ASP A 1 200 ? -7.579 -12.997 15.018 1.00 42.84 284 ASP A O 1
ATOM 1572 N N . LYS A 1 201 ? -6.348 -11.125 15.144 1.00 39.84 285 LYS A N 1
ATOM 1573 C CA . LYS A 1 201 ? -5.158 -11.832 15.594 1.00 42.12 285 LYS A CA 1
ATOM 1574 C C . LYS A 1 201 ? -4.881 -11.648 17.085 1.00 41.36 285 LYS A C 1
ATOM 1575 O O . LYS A 1 201 ? -3.913 -12.199 17.617 1.00 45.01 285 LYS A O 1
ATOM 1581 N N . ASP A 1 202 ? -5.723 -10.880 17.770 1.00 41.06 286 ASP A N 1
ATOM 1582 C CA . ASP A 1 202 ? -5.544 -10.719 19.206 1.00 37.80 286 ASP A CA 1
ATOM 1583 C C . ASP A 1 202 ? -5.872 -12.022 19.922 1.00 40.59 286 ASP A C 1
ATOM 1584 O O . ASP A 1 202 ? -7.006 -12.503 19.862 1.00 38.64 286 ASP A O 1
ATOM 1589 N N . PRO A 1 203 ? -4.875 -12.598 20.616 1.00 40.35 287 PRO A N 1
ATOM 1590 C CA . PRO A 1 203 ? -4.994 -13.901 21.272 1.00 40.98 287 PRO A CA 1
ATOM 1591 C C . PRO A 1 203 ? -6.112 -13.983 22.312 1.00 37.04 287 PRO A C 1
ATOM 1592 O O . PRO A 1 203 ? -6.709 -15.046 22.436 1.00 33.95 287 PRO A O 1
ATOM 1596 N N . GLY A 1 204 ? -6.357 -12.910 23.058 1.00 37.55 288 GLY A N 1
ATOM 1597 C CA . GLY A 1 204 ? -7.481 -12.865 23.985 1.00 38.41 288 GLY A CA 1
ATOM 1598 C C . GLY A 1 204 ? -8.813 -12.957 23.241 1.00 34.58 288 GLY A C 1
ATOM 1599 O O . GLY A 1 204 ? -9.676 -13.764 23.596 1.00 35.98 288 GLY A O 1
ATOM 1600 N N . ASN A 1 205 ? -8.969 -12.141 22.204 1.00 32.33 289 ASN A N 1
ATOM 1601 C CA . ASN A 1 205 ? -10.165 -12.167 21.372 1.00 35.20 289 ASN A CA 1
ATOM 1602 C C . ASN A 1 205 ? -10.320 -13.537 20.716 1.00 38.01 289 ASN A C 1
ATOM 1603 O O . ASN A 1 205 ? -11.394 -14.149 20.787 1.00 29.94 289 ASN A O 1
ATOM 1608 N N . ILE A 1 206 ? -9.238 -14.041 20.115 1.00 31.93 290 ILE A N 1
ATOM 1609 C CA . ILE A 1 206 ? -9.225 -15.382 19.546 1.00 33.87 290 ILE A CA 1
ATOM 1610 C C . ILE A 1 206 ? -9.734 -16.441 20.520 1.00 29.46 290 ILE A C 1
ATOM 1611 O O . ILE A 1 206 ? -10.536 -17.306 20.150 1.00 30.40 290 ILE A O 1
ATOM 1616 N N . TRP A 1 207 ? -9.257 -16.385 21.755 1.00 29.98 291 TRP A N 1
ATOM 1617 C CA . TRP A 1 207 ? -9.665 -17.348 22.767 1.00 33.99 291 TRP A CA 1
ATOM 1618 C C . TRP A 1 207 ? -11.166 -17.247 23.016 1.00 30.09 291 TRP A C 1
ATOM 1619 O O . TRP A 1 207 ? -11.854 -18.258 23.036 1.00 28.51 291 TRP A O 1
ATOM 1630 N N . LEU A 1 208 ? -11.667 -16.029 23.201 1.00 30.01 292 LEU A N 1
ATOM 1631 C CA . LEU A 1 208 ? -13.078 -15.865 23.556 1.00 28.30 292 LEU A CA 1
ATOM 1632 C C . LEU A 1 208 ? -13.959 -16.345 22.395 1.00 28.13 292 LEU A C 1
ATOM 1633 O O . LEU A 1 208 ? -14.933 -17.066 22.606 1.00 28.77 292 LEU A O 1
ATOM 1638 N N . ARG A 1 209 ? -13.580 -15.989 21.170 1.00 25.53 293 ARG A N 1
ATOM 1639 C CA . ARG A 1 209 ? -14.354 -16.389 19.981 1.00 30.54 293 ARG A CA 1
ATOM 1640 C C . ARG A 1 209 ? -14.465 -17.891 19.855 1.00 29.91 293 ARG A C 1
ATOM 1641 O O . ARG A 1 209 ? -15.508 -18.407 19.444 1.00 27.57 293 ARG A O 1
ATOM 1649 N N . ARG A 1 210 ? -13.397 -18.601 20.216 1.00 27.75 294 ARG A N 1
ATOM 1650 C CA . ARG A 1 210 ? -13.397 -20.045 20.053 1.00 27.02 294 ARG A CA 1
ATOM 1651 C C . ARG A 1 210 ? -14.215 -20.688 21.138 1.00 28.15 294 ARG A C 1
ATOM 1652 O O . ARG A 1 210 ? -14.831 -21.723 20.919 1.00 27.39 294 ARG A O 1
ATOM 1660 N N . VAL A 1 211 ? -14.189 -20.087 22.324 1.00 27.81 295 VAL A N 1
ATOM 1661 C CA . VAL A 1 211 ? -15.039 -20.537 23.425 1.00 27.24 295 VAL A CA 1
ATOM 1662 C C . VAL A 1 211 ? -16.508 -20.405 22.989 1.00 25.07 295 VAL A C 1
ATOM 1663 O O . VAL A 1 211 ? -17.297 -21.332 23.133 1.00 25.46 295 VAL A O 1
ATOM 1667 N N . ILE A 1 212 ? -16.841 -19.259 22.422 1.00 24.81 296 ILE A N 1
ATOM 1668 C CA . ILE A 1 212 ? -18.203 -19.003 21.941 1.00 26.17 296 ILE A CA 1
ATOM 1669 C C . ILE A 1 212 ? -18.603 -19.996 20.849 1.00 28.27 296 ILE A C 1
ATOM 1670 O O . ILE A 1 212 ? -19.712 -20.534 20.872 1.00 26.05 296 ILE A O 1
ATOM 1675 N N . ALA A 1 213 ? -17.677 -20.305 19.937 1.00 27.49 297 ALA A N 1
ATOM 1676 C CA . ALA A 1 213 ? -17.958 -21.269 18.885 1.00 27.76 297 ALA A CA 1
ATOM 1677 C C . ALA A 1 213 ? -18.226 -22.674 19.447 1.00 27.34 297 ALA A C 1
ATOM 1678 O O . ALA A 1 213 ? -18.883 -23.489 18.802 1.00 30.00 297 ALA A O 1
ATOM 1680 N N . LYS A 1 214 ? -17.746 -22.972 20.645 1.00 24.45 298 LYS A N 1
ATOM 1681 C CA . LYS A 1 214 ? -18.008 -24.294 21.205 1.00 27.34 298 LYS A CA 1
ATOM 1682 C C . LYS A 1 214 ? -19.306 -24.370 21.985 1.00 28.49 298 LYS A C 1
ATOM 1683 O O . LYS A 1 214 ? -19.699 -25.448 22.402 1.00 27.14 298 LYS A O 1
ATOM 1689 N N . ILE A 1 215 ? -19.976 -23.239 22.193 1.00 28.11 299 ILE A N 1
ATOM 1690 C CA . ILE A 1 215 ? -21.218 -23.240 22.988 1.00 23.99 299 ILE A CA 1
ATOM 1691 C C . ILE A 1 215 ? -22.399 -23.898 22.254 1.00 26.95 299 ILE A C 1
ATOM 1692 O O . ILE A 1 215 ? -22.621 -23.647 21.066 1.00 28.03 299 ILE A O 1
ATOM 1697 N N . GLY A 1 216 ? -23.139 -24.755 22.953 1.00 30.18 300 GLY A N 1
ATOM 1698 C CA . GLY A 1 216 ? -24.392 -25.273 22.443 1.00 29.68 300 GLY A CA 1
ATOM 1699 C C . GLY A 1 216 ? -25.506 -24.301 22.838 1.00 31.00 300 GLY A C 1
ATOM 1700 O O . GLY A 1 216 ? -25.947 -24.284 23.974 1.00 29.76 300 GLY A O 1
ATOM 1701 N N . PHE A 1 217 ? -25.944 -23.461 21.910 1.00 30.94 301 PHE A N 1
ATOM 1702 C CA . PHE A 1 217 ? -26.950 -22.452 22.231 1.00 26.45 301 PHE A CA 1
ATOM 1703 C C . PHE A 1 217 ? -28.358 -23.029 22.193 1.00 30.97 301 PHE A C 1
ATOM 1704 O O . PHE A 1 217 ? -29.325 -22.318 22.484 1.00 33.48 301 PHE A O 1
ATOM 1712 N N . GLN A 1 218 ? -28.477 -24.305 21.834 1.00 29.85 302 GLN A N 1
ATOM 1713 C CA . GLN A 1 218 ? -29.778 -24.966 21.829 1.00 35.63 302 GLN A CA 1
ATOM 1714 C C . GLN A 1 218 ? -29.969 -25.775 23.112 1.00 37.80 302 GLN A C 1
ATOM 1715 O O . GLN A 1 218 ? -31.050 -26.298 23.360 1.00 39.99 302 GLN A O 1
ATOM 1721 N N . ASN A 1 219 ? -28.911 -25.858 23.924 1.00 33.70 303 ASN A N 1
ATOM 1722 C CA . ASN A 1 219 ? -28.915 -26.613 25.186 1.00 36.18 303 ASN A CA 1
ATOM 1723 C C . ASN A 1 219 ? -28.803 -25.687 26.403 1.00 35.20 303 ASN A C 1
ATOM 1724 O O . ASN A 1 219 ? -28.315 -24.547 26.276 1.00 33.00 303 ASN A O 1
ATOM 1729 N N . PRO A 1 220 ? -29.229 -26.170 27.589 1.00 37.05 304 PRO A N 1
ATOM 1730 C CA . PRO A 1 220 ? -29.048 -25.373 28.808 1.00 35.22 304 PRO A CA 1
ATOM 1731 C C . PRO A 1 220 ? -27.570 -25.082 29.049 1.00 36.84 304 PRO A C 1
ATOM 1732 O O . PRO A 1 220 ? -26.712 -25.749 28.455 1.00 35.65 304 PRO A O 1
ATOM 1736 N N . PRO A 1 221 ? -27.269 -24.087 29.891 1.00 36.50 305 PRO A N 1
ATOM 1737 C CA . PRO A 1 221 ? -25.880 -23.796 30.266 1.00 38.54 305 PRO A CA 1
ATOM 1738 C C . PRO A 1 221 ? -25.245 -25.001 30.951 1.00 43.32 305 PRO A C 1
ATOM 1739 O O . PRO A 1 221 ? -25.921 -25.648 31.761 1.00 46.81 305 PRO A O 1
ATOM 1743 N N . ALA A 1 222 ? -23.989 -25.297 30.628 1.00 42.03 306 ALA A N 1
ATOM 1744 C CA . ALA A 1 222 ? -23.258 -26.373 31.294 1.00 46.34 306 ALA A CA 1
ATOM 1745 C C . ALA A 1 222 ? -23.206 -26.146 32.812 1.00 48.65 306 ALA A C 1
ATOM 1746 O O . ALA A 1 222 ? -23.193 -24.997 33.268 1.00 49.11 306 ALA A O 1
ATOM 1748 N N . GLU A 1 223 ? -23.181 -27.251 33.566 1.00 57.77 307 GLU A N 1
ATOM 1749 C CA . GLU A 1 223 ? -23.324 -27.298 35.039 1.00 61.67 307 GLU A CA 1
ATOM 1750 C C . GLU A 1 223 ? -24.785 -27.097 35.474 1.00 61.73 307 GLU A C 1
ATOM 1751 O O . GLU A 1 223 ? -25.077 -26.420 36.472 1.00 62.16 307 GLU A O 1
ATOM 1757 N N . ARG B 1 5 ? -55.027 20.824 24.991 1.00 55.55 89 ARG B N 1
ATOM 1758 C CA . ARG B 1 5 ? -56.058 20.022 25.643 1.00 56.00 89 ARG B CA 1
ATOM 1759 C C . ARG B 1 5 ? -55.790 18.533 25.460 1.00 53.80 89 ARG B C 1
ATOM 1760 O O . ARG B 1 5 ? -55.568 18.057 24.348 1.00 50.46 89 ARG B O 1
ATOM 1768 N N . PHE B 1 6 ? -55.826 17.794 26.559 1.00 52.17 90 PHE B N 1
ATOM 1769 C CA . PHE B 1 6 ? -55.593 16.361 26.506 1.00 48.19 90 PHE B CA 1
ATOM 1770 C C . PHE B 1 6 ? -56.786 15.621 27.078 1.00 46.44 90 PHE B C 1
ATOM 1771 O O . PHE B 1 6 ? -57.188 15.856 28.223 1.00 46.40 90 PHE B O 1
ATOM 1779 N N . ASP B 1 7 ? -57.350 14.723 26.284 1.00 41.97 91 ASP B N 1
ATOM 1780 C CA . ASP B 1 7 ? -58.436 13.878 26.757 1.00 44.76 91 ASP B CA 1
ATOM 1781 C C . ASP B 1 7 ? -58.016 12.418 26.654 1.00 43.53 91 ASP B C 1
ATOM 1782 O O . ASP B 1 7 ? -57.829 11.912 25.540 1.00 42.46 91 ASP B O 1
ATOM 1787 N N . PRO B 1 8 ? -57.877 11.738 27.810 1.00 43.74 92 PRO B N 1
ATOM 1788 C CA . PRO B 1 8 ? -57.388 10.354 27.867 1.00 40.13 92 PRO B CA 1
ATOM 1789 C C . PRO B 1 8 ? -58.230 9.414 27.026 1.00 44.37 92 PRO B C 1
ATOM 1790 O O . PRO B 1 8 ? -57.678 8.539 26.355 1.00 41.07 92 PRO B O 1
ATOM 1794 N N . GLY B 1 9 ? -59.546 9.615 27.030 1.00 44.03 93 GLY B N 1
ATOM 1795 C CA . GLY B 1 9 ? -60.452 8.720 26.334 1.00 41.18 93 GLY B CA 1
ATOM 1796 C C . GLY B 1 9 ? -60.302 8.675 24.826 1.00 42.44 93 GLY B C 1
ATOM 1797 O O . GLY B 1 9 ? -60.747 7.720 24.191 1.00 43.85 93 GLY B O 1
ATOM 1798 N N . THR B 1 10 ? -59.684 9.700 24.247 1.00 42.66 94 THR B N 1
ATOM 1799 C CA . THR B 1 10 ? -59.574 9.795 22.792 1.00 45.48 94 THR B CA 1
ATOM 1800 C C . THR B 1 10 ? -58.140 10.013 22.303 1.00 43.57 94 THR B C 1
ATOM 1801 O O . THR B 1 10 ? -57.858 9.884 21.116 1.00 47.07 94 THR B O 1
ATOM 1805 N N . SER B 1 11 ? -57.235 10.344 23.218 1.00 40.69 95 SER B N 1
ATOM 1806 C CA . SER B 1 11 ? -55.840 10.586 22.860 1.00 40.75 95 SER B CA 1
ATOM 1807 C C . SER B 1 11 ? -55.150 9.363 22.251 1.00 41.53 95 SER B C 1
ATOM 1808 O O . SER B 1 11 ? -55.435 8.226 22.637 1.00 38.69 95 SER B O 1
ATOM 1811 N N . ASN B 1 12 ? -54.238 9.609 21.314 1.00 41.06 96 ASN B N 1
ATOM 1812 C CA . ASN B 1 12 ? -53.337 8.566 20.811 1.00 37.55 96 ASN B CA 1
ATOM 1813 C C . ASN B 1 12 ? -51.889 8.937 21.103 1.00 36.51 96 ASN B C 1
ATOM 1814 O O . ASN B 1 12 ? -50.971 8.543 20.377 1.00 37.14 96 ASN B O 1
ATOM 1819 N N . ARG B 1 13 ? -51.688 9.726 22.154 1.00 33.53 97 ARG B N 1
ATOM 1820 C CA . ARG B 1 13 ? -50.349 10.152 22.544 1.00 32.61 97 ARG B CA 1
ATOM 1821 C C . ARG B 1 13 ? -49.479 8.977 22.997 1.00 31.53 97 ARG B C 1
ATOM 1822 O O . ARG B 1 13 ? -49.961 8.061 23.668 1.00 30.73 97 ARG B O 1
ATOM 1830 N N . ASN B 1 14 ? -48.206 9.022 22.616 1.00 27.69 98 ASN B N 1
ATOM 1831 C CA . ASN B 1 14 ? -47.213 8.026 23.018 1.00 31.06 98 ASN B CA 1
ATOM 1832 C C . ASN B 1 14 ? -46.359 8.615 24.131 1.00 30.60 98 ASN B C 1
ATOM 1833 O O . ASN B 1 14 ? -45.506 9.468 23.878 1.00 32.28 98 ASN B O 1
ATOM 1838 N N . PHE B 1 15 ? -46.608 8.205 25.367 1.00 27.50 99 PHE B N 1
ATOM 1839 C CA . PHE B 1 15 ? -45.813 8.705 26.480 1.00 30.00 99 PHE B CA 1
ATOM 1840 C C . PHE B 1 15 ? -44.503 7.919 26.615 1.00 28.55 99 PHE B C 1
ATOM 1841 O O . PHE B 1 15 ? -44.496 6.697 26.518 1.00 28.70 99 PHE B O 1
ATOM 1849 N N . ARG B 1 16 ? -43.410 8.623 26.862 1.00 27.48 100 ARG B N 1
ATOM 1850 C CA . ARG B 1 16 ? -42.108 7.996 27.023 1.00 26.25 100 ARG B CA 1
ATOM 1851 C C . ARG B 1 16 ? -41.619 8.144 28.445 1.00 28.42 100 ARG B C 1
ATOM 1852 O O . ARG B 1 16 ? -41.504 9.263 28.963 1.00 27.42 100 ARG B O 1
ATOM 1860 N N . ILE B 1 17 ? -41.328 7.004 29.074 1.00 24.89 101 ILE B N 1
ATOM 1861 C CA . ILE B 1 17 ? -40.849 6.975 30.459 1.00 23.75 101 ILE B CA 1
ATOM 1862 C C . ILE B 1 17 ? -39.451 6.410 30.498 1.00 22.37 101 ILE B C 1
ATOM 1863 O O . ILE B 1 17 ? -39.243 5.278 30.082 1.00 25.94 101 ILE B O 1
ATOM 1868 N N . ALA B 1 18 ? -38.493 7.193 30.967 1.00 23.39 102 ALA B N 1
ATOM 1869 C CA . ALA B 1 18 ? -37.130 6.702 31.131 1.00 24.09 102 ALA B CA 1
ATOM 1870 C C . ALA B 1 18 ? -37.007 5.944 32.445 1.00 22.48 102 ALA B C 1
ATOM 1871 O O . ALA B 1 18 ? -37.380 6.463 33.491 1.00 24.26 102 ALA B O 1
ATOM 1873 N N . ALA B 1 19 ? -36.464 4.732 32.394 1.00 19.83 103 ALA B N 1
ATOM 1874 C CA . ALA B 1 19 ? -36.263 3.937 33.597 1.00 22.56 103 ALA B CA 1
ATOM 1875 C C . ALA B 1 19 ? -35.329 2.784 33.284 1.00 21.60 103 ALA B C 1
ATOM 1876 O O . ALA B 1 19 ? -35.141 2.436 32.121 1.00 21.94 103 ALA B O 1
ATOM 1878 N N . SER B 1 20 ? -34.729 2.219 34.327 1.00 21.29 104 SER B N 1
ATOM 1879 C CA . SER B 1 20 ? -33.926 1.008 34.206 1.00 23.50 104 SER B CA 1
ATOM 1880 C C . SER B 1 20 ? -34.828 -0.081 33.648 1.00 21.34 104 SER B C 1
ATOM 1881 O O . SER B 1 20 ? -36.044 0.080 33.627 1.00 19.89 104 SER B O 1
ATOM 1884 N N . ASP B 1 21 ? -34.257 -1.202 33.229 1.00 23.50 105 ASP B N 1
ATOM 1885 C CA . ASP B 1 21 ? -35.093 -2.263 32.701 1.00 23.55 105 ASP B CA 1
ATOM 1886 C C . ASP B 1 21 ? -36.062 -2.743 33.801 1.00 21.88 105 ASP B C 1
ATOM 1887 O O . ASP B 1 21 ? -37.250 -2.937 33.532 1.00 23.72 105 ASP B O 1
ATOM 1892 N N . PHE B 1 22 ? -35.608 -2.870 35.045 1.00 20.40 106 PHE B N 1
ATOM 1893 C CA . PHE B 1 22 ? -36.539 -3.309 36.085 1.00 21.40 106 PHE B CA 1
ATOM 1894 C C . PHE B 1 22 ? -37.604 -2.254 36.359 1.00 20.74 106 PHE B C 1
ATOM 1895 O O . PHE B 1 22 ? -38.777 -2.583 36.547 1.00 21.32 106 PHE B O 1
ATOM 1903 N N . GLY B 1 23 ? -37.201 -0.986 36.344 1.00 21.80 107 GLY B N 1
ATOM 1904 C CA . GLY B 1 23 ? -38.159 0.103 36.506 1.00 21.60 107 GLY B CA 1
ATOM 1905 C C . GLY B 1 23 ? -39.259 0.041 35.454 1.00 22.84 107 GLY B C 1
ATOM 1906 O O . GLY B 1 23 ? -40.428 0.222 35.773 1.00 21.02 107 GLY B O 1
ATOM 1907 N N . GLN B 1 24 ? -38.900 -0.226 34.196 1.00 20.07 108 GLN B N 1
ATOM 1908 C CA . GLN B 1 24 ? -39.899 -0.392 33.150 1.00 19.88 108 GLN B CA 1
ATOM 1909 C C . GLN B 1 24 ? -40.817 -1.589 33.418 1.00 20.72 108 GLN B C 1
ATOM 1910 O O . GLN B 1 24 ? -42.031 -1.510 33.228 1.00 20.20 108 GLN B O 1
ATOM 1916 N N . ALA B 1 25 ? -40.228 -2.711 33.825 1.00 18.49 109 ALA B N 1
ATOM 1917 C CA . ALA B 1 25 ? -41.003 -3.924 34.080 1.00 20.17 109 ALA B CA 1
ATOM 1918 C C . ALA B 1 25 ? -41.940 -3.750 35.277 1.00 23.79 109 ALA B C 1
ATOM 1919 O O . ALA B 1 25 ? -42.990 -4.371 35.362 1.00 23.35 109 ALA B O 1
ATOM 1921 N N . LEU B 1 26 ? -41.530 -2.905 36.210 1.00 22.26 110 LEU B N 1
ATOM 1922 C CA . LEU B 1 26 ? -42.351 -2.583 37.362 1.00 21.43 110 LEU B CA 1
ATOM 1923 C C . LEU B 1 26 ? -43.511 -1.642 36.990 1.00 24.05 110 LEU B C 1
ATOM 1924 O O . LEU B 1 26 ? -44.665 -1.850 37.385 1.00 24.89 110 LEU B O 1
ATOM 1929 N N . MET B 1 27 ? -43.205 -0.621 36.203 1.00 21.29 111 MET B N 1
ATOM 1930 C CA . MET B 1 27 ? -44.165 0.436 35.871 1.00 22.91 111 MET B CA 1
ATOM 1931 C C . MET B 1 27 ? -45.226 0.046 34.843 1.00 25.26 111 MET B C 1
ATOM 1932 O O . MET B 1 27 ? -46.435 0.161 35.100 1.00 22.27 111 MET B O 1
ATOM 1937 N N . LEU B 1 28 ? -44.800 -0.456 33.689 1.00 22.10 112 LEU B N 1
ATOM 1938 C CA . LEU B 1 28 ? -45.728 -0.580 32.586 1.00 21.93 112 LEU B CA 1
ATOM 1939 C C . LEU B 1 28 ? -46.900 -1.521 32.882 1.00 23.99 112 LEU B C 1
ATOM 1940 O O . LEU B 1 28 ? -48.036 -1.163 32.572 1.00 26.08 112 LEU B O 1
ATOM 1945 N N . PRO B 1 29 ? -46.654 -2.705 33.487 1.00 22.79 113 PRO B N 1
ATOM 1946 C CA . PRO B 1 29 ? -47.811 -3.567 33.754 1.00 25.21 113 PRO B CA 1
ATOM 1947 C C . PRO B 1 29 ? -48.833 -2.897 34.674 1.00 28.01 113 PRO B C 1
ATOM 1948 O O . PRO B 1 29 ? -50.023 -3.172 34.565 1.00 26.77 113 PRO B O 1
ATOM 1952 N N . ARG B 1 30 ? -48.367 -2.014 35.555 1.00 25.34 114 ARG B N 1
ATOM 1953 C CA . ARG B 1 30 ? -49.267 -1.356 36.493 1.00 26.30 114 ARG B CA 1
ATOM 1954 C C . ARG B 1 30 ? -50.023 -0.212 35.830 1.00 29.03 114 ARG B C 1
ATOM 1955 O O . ARG B 1 30 ? -50.936 0.354 36.426 1.00 27.84 114 ARG B O 1
ATOM 1963 N N . LEU B 1 31 ? -49.677 0.102 34.582 1.00 23.80 115 LEU B N 1
ATOM 1964 C CA . LEU B 1 31 ? -50.444 1.087 33.814 1.00 28.25 115 LEU B CA 1
ATOM 1965 C C . LEU B 1 31 ? -51.517 0.453 32.941 1.00 27.92 115 LEU B C 1
ATOM 1966 O O . LEU B 1 31 ? -52.416 1.147 32.447 1.00 29.69 115 LEU B O 1
ATOM 1971 N N . TYR B 1 32 ? -51.430 -0.861 32.748 1.00 24.99 116 TYR B N 1
ATOM 1972 C CA . TYR B 1 32 ? -52.257 -1.522 31.741 1.00 26.58 116 TYR B CA 1
ATOM 1973 C C . TYR B 1 32 ? -53.765 -1.306 31.928 1.00 30.54 116 TYR B C 1
ATOM 1974 O O . TYR B 1 32 ? -54.455 -0.916 30.992 1.00 30.81 116 TYR B O 1
ATOM 1983 N N . ALA B 1 33 ? -54.274 -1.611 33.115 1.00 32.99 117 ALA B N 1
ATOM 1984 C CA . ALA B 1 33 ? -55.717 -1.514 33.367 1.00 34.74 117 ALA B CA 1
ATOM 1985 C C . ALA B 1 33 ? -56.234 -0.102 33.113 1.00 32.97 117 ALA B C 1
ATOM 1986 O O . ALA B 1 33 ? -57.259 0.084 32.460 1.00 36.03 117 ALA B O 1
ATOM 1988 N N . THR B 1 34 ? -55.512 0.891 33.617 1.00 30.66 118 THR B N 1
ATOM 1989 C CA . THR B 1 34 ? -55.861 2.295 33.377 1.00 33.96 118 THR B CA 1
ATOM 1990 C C . THR B 1 34 ? -55.946 2.623 31.899 1.00 34.20 118 THR B C 1
ATOM 1991 O O . THR B 1 34 ? -56.868 3.308 31.449 1.00 32.72 118 THR B O 1
ATOM 1995 N N . LEU B 1 35 ? -54.979 2.127 31.135 1.00 31.05 119 LEU B N 1
ATOM 1996 C CA . LEU B 1 35 ? -54.973 2.377 29.707 1.00 30.91 119 LEU B CA 1
ATOM 1997 C C . LEU B 1 35 ? -56.169 1.702 29.062 1.00 33.14 119 LEU B C 1
ATOM 1998 O O . LEU B 1 35 ? -56.879 2.314 28.270 1.00 33.40 119 LEU B O 1
ATOM 2003 N N . GLU B 1 36 ? -56.396 0.441 29.411 1.00 32.37 120 GLU B N 1
ATOM 2004 C CA . GLU B 1 36 ? -57.484 -0.329 28.812 1.00 37.94 120 GLU B CA 1
ATOM 2005 C C . GLU B 1 36 ? -58.839 0.340 29.075 1.00 38.50 120 GLU B C 1
ATOM 2006 O O . GLU B 1 36 ? -59.636 0.550 28.162 1.00 41.27 120 GLU B O 1
ATOM 2012 N N . GLU B 1 37 ? -59.059 0.724 30.321 1.00 38.17 121 GLU B N 1
ATOM 2013 C CA . GLU B 1 37 ? -60.362 1.211 30.758 1.00 39.47 121 GLU B CA 1
ATOM 2014 C C . GLU B 1 37 ? -60.611 2.696 30.501 1.00 42.38 121 GLU B C 1
ATOM 2015 O O . GLU B 1 37 ? -61.763 3.114 30.398 1.00 41.83 121 GLU B O 1
ATOM 2021 N N . THR B 1 38 ? -59.555 3.504 30.406 1.00 38.93 122 THR B N 1
ATOM 2022 C CA . THR B 1 38 ? -59.756 4.944 30.298 1.00 35.89 122 THR B CA 1
ATOM 2023 C C . THR B 1 38 ? -58.983 5.661 29.205 1.00 41.66 122 THR B C 1
ATOM 2024 O O . THR B 1 38 ? -59.268 6.826 28.929 1.00 37.95 122 THR B O 1
ATOM 2028 N N . ALA B 1 39 ? -57.996 4.998 28.602 1.00 35.70 123 ALA B N 1
ATOM 2029 C CA . ALA B 1 39 ? -57.165 5.650 27.598 1.00 34.31 123 ALA B CA 1
ATOM 2030 C C . ALA B 1 39 ? -56.692 4.657 26.545 1.00 38.74 123 ALA B C 1
ATOM 2031 O O . ALA B 1 39 ? -55.482 4.419 26.420 1.00 33.50 123 ALA B O 1
ATOM 2033 N N . PRO B 1 40 ? -57.644 4.073 25.789 1.00 36.92 124 PRO B N 1
ATOM 2034 C CA . PRO B 1 40 ? -57.369 2.860 25.005 1.00 37.04 124 PRO B CA 1
ATOM 2035 C C . PRO B 1 40 ? -56.472 3.063 23.787 1.00 34.16 124 PRO B C 1
ATOM 2036 O O . PRO B 1 40 ? -56.008 2.084 23.203 1.00 36.96 124 PRO B O 1
ATOM 2040 N N . GLN B 1 41 ? -56.205 4.304 23.419 1.00 32.01 125 GLN B N 1
ATOM 2041 C CA . GLN B 1 41 ? -55.284 4.557 22.326 1.00 33.76 125 GLN B CA 1
ATOM 2042 C C . GLN B 1 41 ? -53.994 5.210 22.806 1.00 34.85 125 GLN B C 1
ATOM 2043 O O . GLN B 1 41 ? -53.140 5.570 21.998 1.00 34.16 125 GLN B O 1
ATOM 2049 N N . VAL B 1 42 ? -53.844 5.363 24.118 1.00 33.86 126 VAL B N 1
ATOM 2050 C CA . VAL B 1 42 ? -52.604 5.906 24.658 1.00 31.13 126 VAL B CA 1
ATOM 2051 C C . VAL B 1 42 ? -51.542 4.791 24.713 1.00 32.54 126 VAL B C 1
ATOM 2052 O O . VAL B 1 42 ? -51.802 3.692 25.189 1.00 34.13 126 VAL B O 1
ATOM 2056 N N . ARG B 1 43 ? -50.366 5.088 24.186 1.00 28.17 127 ARG B N 1
ATOM 2057 C CA . ARG B 1 43 ? -49.256 4.145 24.160 1.00 27.01 127 ARG B CA 1
ATOM 2058 C C . ARG B 1 43 ? -48.222 4.586 25.203 1.00 28.83 127 ARG B C 1
ATOM 2059 O O . ARG B 1 43 ? -48.045 5.780 25.439 1.00 28.43 127 ARG B O 1
ATOM 2067 N N . VAL B 1 44 ? -47.570 3.629 25.858 1.00 24.37 128 VAL B N 1
ATOM 2068 C CA . VAL B 1 44 ? -46.506 3.953 26.796 1.00 23.16 128 VAL B CA 1
ATOM 2069 C C . VAL B 1 44 ? -45.247 3.207 26.371 1.00 23.93 128 VAL B C 1
ATOM 2070 O O . VAL B 1 44 ? -45.251 1.987 26.190 1.00 23.94 128 VAL B O 1
ATOM 2074 N N . THR B 1 45 ? -44.170 3.953 26.233 1.00 23.15 129 THR B N 1
ATOM 2075 C CA . THR B 1 45 ? -42.898 3.409 25.794 1.00 24.07 129 THR B CA 1
ATOM 2076 C C . THR B 1 45 ? -41.905 3.478 26.935 1.00 24.86 129 THR B C 1
ATOM 2077 O O . THR B 1 45 ? -41.673 4.556 27.486 1.00 25.55 129 THR B O 1
ATOM 2081 N N . GLY B 1 46 ? -41.308 2.348 27.292 1.00 20.55 130 GLY B N 1
ATOM 2082 C CA . GLY B 1 46 ? -40.212 2.369 28.244 1.00 23.14 130 GLY B CA 1
ATOM 2083 C C . GLY B 1 46 ? -38.919 2.666 27.502 1.00 24.21 130 GLY B C 1
ATOM 2084 O O . GLY B 1 46 ? -38.634 2.034 26.490 1.00 26.33 130 GLY B O 1
ATOM 2085 N N . VAL B 1 47 ? -38.150 3.631 27.990 1.00 22.65 131 VAL B N 1
ATOM 2086 C CA . VAL B 1 47 ? -36.894 4.025 27.349 1.00 23.57 131 VAL B CA 1
ATOM 2087 C C . VAL B 1 47 ? -35.717 3.765 28.271 1.00 25.05 131 VAL B C 1
ATOM 2088 O O . VAL B 1 47 ? -35.738 4.205 29.418 1.00 22.24 131 VAL B O 1
ATOM 2092 N N . ASN B 1 48 ? -34.701 3.042 27.782 1.00 25.64 132 ASN B N 1
ATOM 2093 C CA . ASN B 1 48 ? -33.521 2.728 28.587 1.00 24.09 132 ASN B CA 1
ATOM 2094 C C . ASN B 1 48 ? -32.757 3.978 28.969 1.00 26.44 132 ASN B C 1
ATOM 2095 O O . ASN B 1 48 ? -32.806 4.969 28.250 1.00 24.78 132 ASN B O 1
ATOM 2100 N N . LEU B 1 49 ? -32.071 3.921 30.108 1.00 25.18 133 LEU B N 1
ATOM 2101 C CA . LEU B 1 49 ? -31.254 5.029 30.565 1.00 27.43 133 LEU B CA 1
ATOM 2102 C C . LEU B 1 49 ? -30.026 5.150 29.673 1.00 33.27 133 LEU B C 1
ATOM 2103 O O . LEU B 1 49 ? -29.479 4.150 29.221 1.00 29.97 133 LEU B O 1
ATOM 2108 N N . ARG B 1 50 ? -29.608 6.385 29.420 1.00 35.17 134 ARG B N 1
ATOM 2109 C CA . ARG B 1 50 ? -28.441 6.657 28.577 1.00 37.30 134 ARG B CA 1
ATOM 2110 C C . ARG B 1 50 ? -27.404 7.455 29.363 1.00 39.77 134 ARG B C 1
ATOM 2111 O O . ARG B 1 50 ? -27.682 7.901 30.482 1.00 38.81 134 ARG B O 1
ATOM 2119 N N . HIS B 1 51 ? -26.215 7.647 28.794 1.00 43.33 135 HIS B N 1
ATOM 2120 C CA . HIS B 1 51 ? -25.184 8.392 29.522 1.00 48.59 135 HIS B CA 1
ATOM 2121 C C . HIS B 1 51 ? -25.373 9.912 29.500 1.00 46.10 135 HIS B C 1
ATOM 2122 O O . HIS B 1 51 ? -24.951 10.600 30.429 1.00 55.15 135 HIS B O 1
ATOM 2129 N N . GLY B 1 52 ? -26.001 10.442 28.458 1.00 48.13 136 GLY B N 1
ATOM 2130 C CA . GLY B 1 52 ? -26.265 11.873 28.402 1.00 49.61 136 GLY B CA 1
ATOM 2131 C C . GLY B 1 52 ? -27.068 12.388 29.587 1.00 51.94 136 GLY B C 1
ATOM 2132 O O . GLY B 1 52 ? -27.677 11.608 30.324 1.00 45.35 136 GLY B O 1
ATOM 2133 N N . PRO B 1 53 ? -27.079 13.713 29.778 1.00 47.67 137 PRO B N 1
ATOM 2134 C CA . PRO B 1 53 ? -27.825 14.300 30.897 1.00 47.47 137 PRO B CA 1
ATOM 2135 C C . PRO B 1 53 ? -29.331 14.162 30.698 1.00 44.45 137 PRO B C 1
ATOM 2136 O O . PRO B 1 53 ? -29.897 14.670 29.722 1.00 42.06 137 PRO B O 1
ATOM 2140 N N . LEU B 1 54 ? -29.969 13.450 31.623 1.00 39.00 138 LEU B N 1
ATOM 2141 C CA . LEU B 1 54 ? -31.394 13.153 31.521 1.00 39.28 138 LEU B CA 1
ATOM 2142 C C . LEU B 1 54 ? -32.241 14.418 31.549 1.00 38.02 138 LEU B C 1
ATOM 2143 O O . LEU B 1 54 ? -33.329 14.461 30.977 1.00 38.35 138 LEU B O 1
ATOM 2148 N N . VAL B 1 55 ? -31.732 15.453 32.214 1.00 40.87 139 VAL B N 1
ATOM 2149 C CA . VAL B 1 55 ? -32.472 16.712 32.331 1.00 37.80 139 VAL B CA 1
ATOM 2150 C C . VAL B 1 55 ? -32.805 17.292 30.965 1.00 38.58 139 VAL B C 1
ATOM 2151 O O . VAL B 1 55 ? -33.862 17.897 30.778 1.00 39.72 139 VAL B O 1
ATOM 2155 N N . GLU B 1 56 ? -31.933 17.069 29.988 1.00 40.03 140 GLU B N 1
ATOM 2156 C CA . GLU B 1 56 ? -32.136 17.650 28.665 1.00 39.38 140 GLU B CA 1
ATOM 2157 C C . GLU B 1 56 ? -33.200 16.884 27.897 1.00 41.62 140 GLU B C 1
ATOM 2158 O O . GLU B 1 56 ? -33.934 17.463 27.096 1.00 40.92 140 GLU B O 1
ATOM 2164 N N . GLU B 1 57 ? -33.298 15.580 28.147 1.00 40.78 141 GLU B N 1
ATOM 2165 C CA . GLU B 1 57 ? -34.348 14.780 27.524 1.00 39.63 141 GLU B CA 1
ATOM 2166 C C . GLU B 1 57 ? -35.698 15.216 28.069 1.00 32.68 141 GLU B C 1
ATOM 2167 O O . GLU B 1 57 ? -36.677 15.307 27.342 1.00 36.85 141 GLU B O 1
ATOM 2173 N N . LEU B 1 58 ? -35.747 15.491 29.366 1.00 36.35 142 LEU B N 1
ATOM 2174 C CA . LEU B 1 58 ? -36.985 15.950 29.992 1.00 33.46 142 LEU B CA 1
ATOM 2175 C C . LEU B 1 58 ? -37.340 17.350 29.492 1.00 33.95 142 LEU B C 1
ATOM 2176 O O . LEU B 1 58 ? -38.492 17.636 29.202 1.00 33.49 142 LEU B O 1
ATOM 2181 N N . GLU B 1 59 ? -36.334 18.208 29.360 1.00 40.40 143 GLU B N 1
ATOM 2182 C CA . GLU B 1 59 ? -36.557 19.587 28.907 1.00 40.88 143 GLU B CA 1
ATOM 2183 C C . GLU B 1 59 ? -37.112 19.633 27.482 1.00 37.95 143 GLU B C 1
ATOM 2184 O O . GLU B 1 59 ? -38.077 20.350 27.211 1.00 41.96 143 GLU B O 1
ATOM 2190 N N . SER B 1 60 ? -36.526 18.847 26.580 1.00 38.13 144 SER B N 1
ATOM 2191 C CA . SER B 1 60 ? -36.940 18.843 25.175 1.00 38.24 144 SER B CA 1
ATOM 2192 C C . SER B 1 60 ? -38.275 18.160 24.953 1.00 41.30 144 SER B C 1
ATOM 2193 O O . SER B 1 60 ? -38.904 18.347 23.920 1.00 39.34 144 SER B O 1
ATOM 2196 N N . GLY B 1 61 ? -38.703 17.343 25.914 1.00 38.38 145 GLY B N 1
ATOM 2197 C CA . GLY B 1 61 ? -39.926 16.584 25.744 1.00 35.52 145 GLY B CA 1
ATOM 2198 C C . GLY B 1 61 ? -39.734 15.217 25.097 1.00 34.88 145 GLY B C 1
ATOM 2199 O O . GLY B 1 61 ? -40.707 14.552 24.776 1.00 35.98 145 GLY B O 1
ATOM 2200 N N . SER B 1 62 ? -38.497 14.774 24.914 1.00 33.08 146 SER B N 1
ATOM 2201 C CA . SER B 1 62 ? -38.285 13.447 24.324 1.00 34.13 146 SER B CA 1
ATOM 2202 C C . SER B 1 62 ? -38.502 12.327 25.351 1.00 33.49 146 SER B C 1
ATOM 2203 O O . SER B 1 62 ? -38.688 11.159 24.981 1.00 32.74 146 SER B O 1
ATOM 2206 N N . ILE B 1 63 ? -38.442 12.697 26.629 1.00 31.60 147 ILE B N 1
ATOM 2207 C CA . ILE B 1 63 ? -38.865 11.843 27.749 1.00 30.90 147 ILE B CA 1
ATOM 2208 C C . ILE B 1 63 ? -39.945 12.612 28.521 1.00 31.73 147 ILE B C 1
ATOM 2209 O O . ILE B 1 63 ? -39.738 13.769 28.866 1.00 30.45 147 ILE B O 1
ATOM 2214 N N . ASP B 1 64 ? -41.102 12.005 28.772 1.00 27.02 148 ASP B N 1
ATOM 2215 C CA . ASP B 1 64 ? -42.138 12.691 29.554 1.00 26.99 148 ASP B CA 1
ATOM 2216 C C . ASP B 1 64 ? -41.929 12.595 31.063 1.00 33.93 148 ASP B C 1
ATOM 2217 O O . ASP B 1 64 ? -42.137 13.582 31.789 1.00 32.15 148 ASP B O 1
ATOM 2222 N N . ILE B 1 65 ? -41.530 11.411 31.533 1.00 28.10 149 ILE B N 1
ATOM 2223 C CA . ILE B 1 65 ? -41.308 11.163 32.951 1.00 25.94 149 ILE B CA 1
ATOM 2224 C C . ILE B 1 65 ? -40.096 10.250 33.122 1.00 29.30 149 ILE B C 1
ATOM 2225 O O . ILE B 1 65 ? -39.921 9.312 32.344 1.00 29.87 149 ILE B O 1
ATOM 2230 N N . ALA B 1 66 ? -39.233 10.555 34.089 1.00 23.80 150 ALA B N 1
ATOM 2231 C CA . ALA B 1 66 ? -38.188 9.627 34.494 1.00 26.32 150 ALA B CA 1
ATOM 2232 C C . ALA B 1 66 ? -38.642 8.947 35.781 1.00 26.12 150 ALA B C 1
ATOM 2233 O O . ALA B 1 66 ? -39.179 9.607 36.669 1.00 22.66 150 ALA B O 1
ATOM 2235 N N . PHE B 1 67 ? -38.427 7.638 35.864 1.00 26.26 151 PHE B N 1
ATOM 2236 C CA . PHE B 1 67 ? -38.881 6.815 36.997 1.00 25.92 151 PHE B CA 1
ATOM 2237 C C . PHE B 1 67 ? -37.665 6.074 37.533 1.00 25.33 151 PHE B C 1
ATOM 2238 O O . PHE B 1 67 ? -37.037 5.286 36.832 1.00 26.25 151 PHE B O 1
ATOM 2246 N N . GLY B 1 68 ? -37.285 6.349 38.766 1.00 22.45 152 GLY B N 1
ATOM 2247 C CA . GLY B 1 68 ? -36.081 5.756 39.302 1.00 25.61 152 GLY B CA 1
ATOM 2248 C C . GLY B 1 68 ? -35.534 6.611 40.437 1.00 28.21 152 GLY B C 1
ATOM 2249 O O . GLY B 1 68 ? -36.266 7.361 41.064 1.00 27.55 152 GLY B O 1
ATOM 2250 N N . GLY B 1 69 ? -34.252 6.462 40.722 1.00 27.48 153 GLY B N 1
ATOM 2251 C CA . GLY B 1 69 ? -33.561 7.339 41.654 1.00 26.13 153 GLY B CA 1
ATOM 2252 C C . GLY B 1 69 ? -32.434 8.016 40.898 1.00 30.60 153 GLY B C 1
ATOM 2253 O O . GLY B 1 69 ? -31.483 7.355 40.454 1.00 28.89 153 GLY B O 1
ATOM 2254 N N . PHE B 1 70 ? -32.562 9.327 40.699 1.00 29.14 154 PHE B N 1
ATOM 2255 C CA . PHE B 1 70 ? -31.605 10.071 39.890 1.00 29.67 154 PHE B CA 1
ATOM 2256 C C . PHE B 1 70 ? -31.072 11.270 40.668 1.00 33.18 154 PHE B C 1
ATOM 2257 O O . PHE B 1 70 ? -31.620 12.371 40.578 1.00 34.21 154 PHE B O 1
ATOM 2265 N N . PRO B 1 71 ? -30.013 11.043 41.453 1.00 35.43 155 PRO B N 1
ATOM 2266 C CA . PRO B 1 71 ? -29.476 12.036 42.398 1.00 39.18 155 PRO B CA 1
ATOM 2267 C C . PRO B 1 71 ? -29.043 13.348 41.738 1.00 42.38 155 PRO B C 1
ATOM 2268 O O . PRO B 1 71 ? -28.989 14.369 42.415 1.00 43.91 155 PRO B O 1
ATOM 2272 N N . THR B 1 72 ? -28.759 13.335 40.442 1.00 41.60 156 THR B N 1
ATOM 2273 C CA . THR B 1 72 ? -28.289 14.547 39.789 1.00 42.06 156 THR B CA 1
ATOM 2274 C C . THR B 1 72 ? -29.373 15.313 39.047 1.00 45.67 156 THR B C 1
ATOM 2275 O O . THR B 1 72 ? -29.071 16.287 38.364 1.00 47.66 156 THR B O 1
ATOM 2279 N N . LEU B 1 73 ? -30.627 14.883 39.154 1.00 39.23 157 LEU B N 1
ATOM 2280 C CA . LEU B 1 73 ? -31.717 15.669 38.582 1.00 40.01 157 LEU B CA 1
ATOM 2281 C C . LEU B 1 73 ? -32.195 16.615 39.666 1.00 42.83 157 LEU B C 1
ATOM 2282 O O . LEU B 1 73 ? -32.607 16.174 40.732 1.00 43.09 157 LEU B O 1
ATOM 2287 N N . SER B 1 74 ? -32.119 17.914 39.412 1.00 41.63 158 SER B N 1
ATOM 2288 C CA . SER B 1 74 ? -32.540 18.885 40.410 1.00 40.55 158 SER B CA 1
ATOM 2289 C C . SER B 1 74 ? -33.040 20.143 39.735 1.00 43.18 158 SER B C 1
ATOM 2290 O O . SER B 1 74 ? -34.242 20.381 39.649 1.00 44.90 158 SER B O 1
ATOM 2293 N N . ALA B 1 75 ? -32.098 20.939 39.248 1.00 44.34 159 ALA B N 1
ATOM 2294 C CA . ALA B 1 75 ? -32.406 22.207 38.606 1.00 44.20 159 ALA B CA 1
ATOM 2295 C C . ALA B 1 75 ? -33.393 22.016 37.473 1.00 43.71 159 ALA B C 1
ATOM 2296 O O . ALA B 1 75 ? -33.135 21.258 36.541 1.00 45.79 159 ALA B O 1
ATOM 2298 N N . GLY B 1 76 ? -34.534 22.694 37.567 1.00 43.51 160 GLY B N 1
ATOM 2299 C CA . GLY B 1 76 ? -35.523 22.681 36.502 1.00 46.78 160 GLY B CA 1
ATOM 2300 C C . GLY B 1 76 ? -36.434 21.471 36.557 1.00 40.82 160 GLY B C 1
ATOM 2301 O O . GLY B 1 76 ? -37.237 21.257 35.652 1.00 39.01 160 GLY B O 1
ATOM 2302 N N . ILE B 1 77 ? -36.323 20.705 37.638 1.00 39.94 161 ILE B N 1
ATOM 2303 C CA . ILE B 1 77 ? -37.004 19.411 37.756 1.00 39.80 161 ILE B CA 1
ATOM 2304 C C . ILE B 1 77 ? -37.964 19.382 38.940 1.00 37.62 161 ILE B C 1
ATOM 2305 O O . ILE B 1 77 ? -37.603 19.800 40.042 1.00 37.32 161 ILE B O 1
ATOM 2310 N N . LYS B 1 78 ? -39.189 18.918 38.711 1.00 35.51 162 LYS B N 1
ATOM 2311 C CA . LYS B 1 78 ? -40.101 18.619 39.809 1.00 36.52 162 LYS B CA 1
ATOM 2312 C C . LYS B 1 78 ? -40.162 17.110 40.073 1.00 38.13 162 LYS B C 1
ATOM 2313 O O . LYS B 1 78 ? -39.939 16.306 39.162 1.00 34.76 162 LYS B O 1
ATOM 2319 N N . THR B 1 79 ? -40.438 16.739 41.323 1.00 33.85 163 THR B N 1
ATOM 2320 C CA . THR B 1 79 ? -40.406 15.335 41.736 1.00 36.72 163 THR B CA 1
ATOM 2321 C C . THR B 1 79 ? -41.567 14.948 42.638 1.00 38.11 163 THR B C 1
ATOM 2322 O O . THR B 1 79 ? -42.217 15.790 43.264 1.00 36.02 163 THR B O 1
ATOM 2326 N N . GLN B 1 80 ? -41.828 13.650 42.676 1.00 33.17 164 GLN B N 1
ATOM 2327 C CA . GLN B 1 80 ? -42.754 13.066 43.620 1.00 29.22 164 GLN B CA 1
ATOM 2328 C C . GLN B 1 80 ? -42.131 11.758 44.080 1.00 30.60 164 GLN B C 1
ATOM 2329 O O . GLN B 1 80 ? -41.874 10.879 43.261 1.00 28.35 164 GLN B O 1
ATOM 2335 N N . THR B 1 81 ? -41.858 11.635 45.376 1.00 27.81 165 THR B N 1
ATOM 2336 C CA . THR B 1 81 ? -41.179 10.460 45.906 1.00 28.54 165 THR B CA 1
ATOM 2337 C C . THR B 1 81 ? -42.199 9.341 46.100 1.00 30.49 165 THR B C 1
ATOM 2338 O O . THR B 1 81 ? -43.145 9.469 46.884 1.00 29.90 165 THR B O 1
ATOM 2342 N N . LEU B 1 82 ? -42.028 8.248 45.361 1.00 27.19 166 LEU B N 1
ATOM 2343 C CA . LEU B 1 82 ? -43.076 7.233 45.283 1.00 27.22 166 LEU B CA 1
ATOM 2344 C C . LEU B 1 82 ? -42.924 6.159 46.344 1.00 27.84 166 LEU B C 1
ATOM 2345 O O . LEU B 1 82 ? -43.905 5.769 46.978 1.00 29.29 166 LEU B O 1
ATOM 2350 N N . PHE B 1 83 ? -41.710 5.655 46.527 1.00 28.33 167 PHE B N 1
ATOM 2351 C CA . PHE B 1 83 ? -41.477 4.654 47.555 1.00 27.20 167 PHE B CA 1
ATOM 2352 C C . PHE B 1 83 ? -40.020 4.548 47.883 1.00 27.86 167 PHE B C 1
ATOM 2353 O O . PHE B 1 83 ? -39.152 5.113 47.205 1.00 27.98 167 PHE B O 1
ATOM 2361 N N . ARG B 1 84 ? -39.752 3.837 48.964 1.00 27.26 168 ARG B N 1
ATOM 2362 C CA . ARG B 1 84 ? -38.401 3.633 49.441 1.00 30.72 168 ARG B CA 1
ATOM 2363 C C . ARG B 1 84 ? -38.105 2.150 49.234 1.00 32.67 168 ARG B C 1
ATOM 2364 O O . ARG B 1 84 ? -39.013 1.342 49.287 1.00 32.93 168 ARG B O 1
ATOM 2372 N N . GLU B 1 85 ? -36.861 1.792 48.956 1.00 31.05 169 GLU B N 1
ATOM 2373 C CA . GLU B 1 85 ? -36.542 0.415 48.620 1.00 29.32 169 GLU B CA 1
ATOM 2374 C C . GLU B 1 85 ? -35.264 0.009 49.338 1.00 31.78 169 GLU B C 1
ATOM 2375 O O . GLU B 1 85 ? -34.424 0.858 49.634 1.00 33.22 169 GLU B O 1
ATOM 2381 N N . GLU B 1 86 ? -35.144 -1.275 49.659 1.00 28.80 170 GLU B N 1
ATOM 2382 C CA . GLU B 1 86 ? -33.959 -1.826 50.314 1.00 30.95 170 GLU B CA 1
ATOM 2383 C C . GLU B 1 86 ? -33.374 -2.977 49.502 1.00 29.54 170 GLU B C 1
ATOM 2384 O O . GLU B 1 86 ? -34.078 -3.598 48.708 1.00 28.27 170 GLU B O 1
ATOM 2390 N N . TYR B 1 87 ? -32.088 -3.249 49.705 1.00 26.17 171 TYR B N 1
ATOM 2391 C CA . TYR B 1 87 ? -31.387 -4.283 48.963 1.00 30.84 171 TYR B CA 1
ATOM 2392 C C . TYR B 1 87 ? -31.336 -5.594 49.731 1.00 31.51 171 TYR B C 1
ATOM 2393 O O . TYR B 1 87 ? -31.303 -5.611 50.959 1.00 26.05 171 TYR B O 1
ATOM 2402 N N . VAL B 1 88 ? -31.360 -6.685 48.981 1.00 24.13 172 VAL B N 1
ATOM 2403 C CA . VAL B 1 88 ? -31.175 -8.033 49.504 1.00 24.51 172 VAL B CA 1
ATOM 2404 C C . VAL B 1 88 ? -30.254 -8.759 48.555 1.00 26.01 172 VAL B C 1
ATOM 2405 O O . VAL B 1 88 ? -29.931 -8.228 47.478 1.00 27.98 172 VAL B O 1
ATOM 2409 N N . CYS B 1 89 ? -29.866 -9.980 48.925 1.00 21.11 173 CYS B N 1
ATOM 2410 C CA . CYS B 1 89 ? -29.080 -10.832 48.048 1.00 25.25 173 CYS B CA 1
ATOM 2411 C C . CYS B 1 89 ? -29.926 -11.996 47.551 1.00 24.91 173 CYS B C 1
ATOM 2412 O O . CYS B 1 89 ? -30.891 -12.392 48.205 1.00 26.58 173 CYS B O 1
ATOM 2415 N N . VAL B 1 90 ? -29.596 -12.499 46.366 1.00 23.10 174 VAL B N 1
ATOM 2416 C CA . VAL B 1 90 ? -30.229 -13.703 45.854 1.00 23.40 174 VAL B CA 1
ATOM 2417 C C . VAL B 1 90 ? -29.199 -14.702 45.351 1.00 24.39 174 VAL B C 1
ATOM 2418 O O . VAL B 1 90 ? -28.114 -14.320 44.927 1.00 23.76 174 VAL B O 1
ATOM 2422 N N . MET B 1 91 ? -29.547 -15.987 45.421 1.00 23.58 175 MET B N 1
ATOM 2423 C CA . MET B 1 91 ? -28.823 -17.021 44.695 1.00 23.75 175 MET B CA 1
ATOM 2424 C C . MET B 1 91 ? -29.825 -18.067 44.249 1.00 23.13 175 MET B C 1
ATOM 2425 O O . MET B 1 91 ? -30.942 -18.094 44.764 1.00 23.06 175 MET B O 1
ATOM 2430 N N . ARG B 1 92 ? -29.449 -18.917 43.294 1.00 20.54 176 ARG B N 1
ATOM 2431 C CA . ARG B 1 92 ? -30.396 -19.909 42.801 1.00 25.79 176 ARG B CA 1
ATOM 2432 C C . ARG B 1 92 ? -30.674 -20.979 43.835 1.00 26.38 176 ARG B C 1
ATOM 2433 O O . ARG B 1 92 ? -29.872 -21.191 44.758 1.00 27.29 176 ARG B O 1
ATOM 2441 N N . GLN B 1 93 ? -31.791 -21.671 43.643 1.00 25.06 177 GLN B N 1
ATOM 2442 C CA . GLN B 1 93 ? -32.304 -22.651 44.595 1.00 28.67 177 GLN B CA 1
ATOM 2443 C C . GLN B 1 93 ? -31.348 -23.821 44.809 1.00 31.33 177 GLN B C 1
ATOM 2444 O O . GLN B 1 93 ? -31.414 -24.491 45.831 1.00 30.51 177 GLN B O 1
ATOM 2450 N N . SER B 1 94 ? -30.461 -24.066 43.854 1.00 27.88 178 SER B N 1
ATOM 2451 C CA . SER B 1 94 ? -29.563 -25.208 43.956 1.00 29.86 178 SER B CA 1
ATOM 2452 C C . SER B 1 94 ? -28.133 -24.774 44.218 1.00 32.30 178 SER B C 1
ATOM 2453 O O . SER B 1 94 ? -27.201 -25.558 44.051 1.00 31.34 178 SER B O 1
ATOM 2456 N N . HIS B 1 95 ? -27.949 -23.520 44.614 1.00 27.05 179 HIS B N 1
ATOM 2457 C CA . HIS B 1 95 ? -26.608 -23.022 44.908 1.00 29.04 179 HIS B CA 1
ATOM 2458 C C . HIS B 1 95 ? -25.962 -23.831 46.052 1.00 30.25 179 HIS B C 1
ATOM 2459 O O . HIS B 1 95 ? -26.588 -24.057 47.064 1.00 29.29 179 HIS B O 1
ATOM 2466 N N . PRO B 1 96 ? -24.709 -24.276 45.878 1.00 32.76 180 PRO B N 1
ATOM 2467 C CA . PRO B 1 96 ? -24.069 -25.153 46.872 1.00 29.67 180 PRO B CA 1
ATOM 2468 C C . PRO B 1 96 ? -23.757 -24.449 48.185 1.00 32.47 180 PRO B C 1
ATOM 2469 O O . PRO B 1 96 ? -23.539 -25.120 49.192 1.00 32.90 180 PRO B O 1
ATOM 2473 N N . ALA B 1 97 ? -23.744 -23.122 48.196 1.00 29.52 181 ALA B N 1
ATOM 2474 C CA . ALA B 1 97 ? -23.552 -22.432 49.463 1.00 30.35 181 ALA B CA 1
ATOM 2475 C C . ALA B 1 97 ? -24.764 -22.566 50.392 1.00 30.53 181 ALA B C 1
ATOM 2476 O O . ALA B 1 97 ? -24.691 -22.204 51.566 1.00 32.65 181 ALA B O 1
ATOM 2478 N N . LEU B 1 98 ? -25.881 -23.089 49.893 1.00 29.32 182 LEU B N 1
ATOM 2479 C CA . LEU B 1 98 ? -27.079 -23.131 50.741 1.00 29.34 182 LEU B CA 1
ATOM 2480 C C . LEU B 1 98 ? -26.968 -24.239 51.798 1.00 32.61 182 LEU B C 1
ATOM 2481 O O . LEU B 1 98 ? -27.645 -24.208 52.810 1.00 27.99 182 LEU B O 1
ATOM 2486 N N . THR B 1 99 ? -26.100 -25.210 51.563 1.00 33.69 183 THR B N 1
ATOM 2487 C CA . THR B 1 99 ? -25.991 -26.324 52.491 1.00 33.59 183 THR B CA 1
ATOM 2488 C C . THR B 1 99 ? -25.468 -25.864 53.854 1.00 33.88 183 THR B C 1
ATOM 2489 O O . THR B 1 99 ? -26.023 -26.250 54.888 1.00 34.48 183 THR B O 1
ATOM 2493 N N . HIS B 1 100 ? -24.430 -25.027 53.867 1.00 31.74 184 HIS B N 1
ATOM 2494 C CA . HIS B 1 100 ? -23.851 -24.582 55.136 1.00 36.80 184 HIS B CA 1
ATOM 2495 C C . HIS B 1 100 ? -23.908 -23.094 55.356 1.00 39.66 184 HIS B C 1
ATOM 2496 O O . HIS B 1 100 ? -23.550 -22.615 56.426 1.00 35.62 184 HIS B O 1
ATOM 2503 N N . GLY B 1 101 ? -24.384 -22.357 54.363 1.00 36.20 185 GLY B N 1
ATOM 2504 C CA . GLY B 1 101 ? -24.582 -20.936 54.548 1.00 35.32 185 GLY B CA 1
ATOM 2505 C C . GLY B 1 101 ? -23.284 -20.190 54.368 1.00 37.11 185 GLY B C 1
ATOM 2506 O O . GLY B 1 101 ? -22.254 -20.791 54.096 1.00 39.00 185 GLY B O 1
ATOM 2507 N N . LEU B 1 102 ? -23.335 -18.873 54.529 1.00 40.02 186 LEU B N 1
ATOM 2508 C CA . LEU B 1 102 ? -22.168 -18.032 54.288 1.00 44.17 186 LEU B CA 1
ATOM 2509 C C . LEU B 1 102 ? -21.923 -17.056 55.426 1.00 43.75 186 LEU B C 1
ATOM 2510 O O . LEU B 1 102 ? -22.823 -16.300 55.785 1.00 45.30 186 LEU B O 1
ATOM 2515 N N . ASP B 1 103 ? -20.715 -17.063 55.989 1.00 44.72 187 ASP B N 1
ATOM 2516 C CA . ASP B 1 103 ? -20.275 -15.924 56.794 1.00 46.87 187 ASP B CA 1
ATOM 2517 C C . ASP B 1 103 ? -19.742 -14.864 55.834 1.00 41.87 187 ASP B C 1
ATOM 2518 O O . ASP B 1 103 ? -19.648 -15.121 54.635 1.00 40.47 187 ASP B O 1
ATOM 2523 N N . LEU B 1 104 ? -19.397 -13.688 56.349 1.00 41.73 188 LEU B N 1
ATOM 2524 C CA . LEU B 1 104 ? -19.039 -12.567 55.483 1.00 42.19 188 LEU B CA 1
ATOM 2525 C C . LEU B 1 104 ? -17.873 -12.892 54.567 1.00 43.21 188 LEU B C 1
ATOM 2526 O O . LEU B 1 104 ? -17.867 -12.498 53.393 1.00 39.68 188 LEU B O 1
ATOM 2531 N N . GLU B 1 105 ? -16.888 -13.622 55.076 1.00 42.27 189 GLU B N 1
ATOM 2532 C CA . GLU B 1 105 ? -15.748 -13.964 54.227 1.00 43.28 189 GLU B CA 1
ATOM 2533 C C . GLU B 1 105 ? -16.068 -15.016 53.169 1.00 38.98 189 GLU B C 1
ATOM 2534 O O . GLU B 1 105 ? -15.551 -14.944 52.065 1.00 38.49 189 GLU B O 1
ATOM 2540 N N . ALA B 1 106 ? -16.899 -15.998 53.490 1.00 41.97 190 ALA B N 1
ATOM 2541 C CA . ALA B 1 106 ? -17.275 -16.971 52.460 1.00 42.06 190 ALA B CA 1
ATOM 2542 C C . ALA B 1 106 ? -18.084 -16.281 51.343 1.00 36.68 190 ALA B C 1
ATOM 2543 O O . ALA B 1 106 ? -17.965 -16.624 50.165 1.00 39.73 190 ALA B O 1
ATOM 2545 N N . PHE B 1 107 ? -18.909 -15.317 51.734 1.00 38.06 191 PHE B N 1
ATOM 2546 C CA . PHE B 1 107 ? -19.650 -14.467 50.802 1.00 36.31 191 PHE B CA 1
ATOM 2547 C C . PHE B 1 107 ? -18.693 -13.779 49.837 1.00 37.57 191 PHE B C 1
ATOM 2548 O O . PHE B 1 107 ? -18.886 -13.817 48.615 1.00 36.26 191 PHE B O 1
ATOM 2556 N N . ARG B 1 108 ? -17.641 -13.174 50.380 1.00 37.04 192 ARG B N 1
ATOM 2557 C CA . ARG B 1 108 ? -16.685 -12.444 49.559 1.00 32.87 192 ARG B CA 1
ATOM 2558 C C . ARG B 1 108 ? -15.935 -13.375 48.614 1.00 35.52 192 ARG B C 1
ATOM 2559 O O . ARG B 1 108 ? -15.497 -12.956 47.540 1.00 38.18 192 ARG B O 1
ATOM 2567 N N . GLN B 1 109 ? -15.800 -14.641 48.989 1.00 35.85 193 GLN B N 1
ATOM 2568 C CA . GLN B 1 109 ? -15.082 -15.591 48.137 1.00 38.30 193 GLN B CA 1
ATOM 2569 C C . GLN B 1 109 ? -15.975 -16.311 47.115 1.00 36.93 193 GLN B C 1
ATOM 2570 O O . GLN B 1 109 ? -15.470 -17.005 46.235 1.00 34.01 193 GLN B O 1
ATOM 2576 N N . CYS B 1 110 ? -17.290 -16.162 47.237 1.00 34.03 194 CYS B N 1
ATOM 2577 C CA . CYS B 1 110 ? -18.199 -16.665 46.211 1.00 33.51 194 CYS B CA 1
ATOM 2578 C C . CYS B 1 110 ? -18.041 -15.836 44.945 1.00 28.51 194 CYS B C 1
ATOM 2579 O O . CYS B 1 110 ? -17.427 -14.770 44.976 1.00 32.64 194 CYS B O 1
ATOM 2582 N N . ARG B 1 111 ? -18.608 -16.312 43.836 1.00 30.06 195 ARG B N 1
ATOM 2583 C CA . ARG B 1 111 ? -18.632 -15.523 42.601 1.00 27.87 195 ARG B CA 1
ATOM 2584 C C . ARG B 1 111 ? -19.855 -14.607 42.584 1.00 30.20 195 ARG B C 1
ATOM 2585 O O . ARG B 1 111 ? -20.944 -15.002 43.017 1.00 31.77 195 ARG B O 1
ATOM 2593 N N . HIS B 1 112 ? -19.676 -13.404 42.054 1.00 27.87 196 HIS B N 1
ATOM 2594 C CA . HIS B 1 112 ? -20.721 -12.401 42.027 1.00 29.06 196 HIS B CA 1
ATOM 2595 C C . HIS B 1 112 ? -21.004 -11.920 40.618 1.00 28.51 196 HIS B C 1
ATOM 2596 O O . HIS B 1 112 ? -20.127 -11.958 39.744 1.00 27.97 196 HIS B O 1
ATOM 2603 N N . ILE B 1 113 ? -22.231 -11.443 40.415 1.00 28.50 197 ILE B N 1
ATOM 2604 C CA . ILE B 1 113 ? -22.568 -10.654 39.247 1.00 24.33 197 ILE B CA 1
ATOM 2605 C C . ILE B 1 113 ? -22.995 -9.286 39.758 1.00 22.20 197 ILE B C 1
ATOM 2606 O O . ILE B 1 113 ? -23.787 -9.179 40.697 1.00 24.45 197 ILE B O 1
ATOM 2611 N N . ILE B 1 114 ? -22.470 -8.243 39.135 1.00 21.00 198 ILE B N 1
ATOM 2612 C CA . ILE B 1 114 ? -22.769 -6.863 39.522 1.00 25.51 198 ILE B CA 1
ATOM 2613 C C . ILE B 1 114 ? -23.575 -6.142 38.447 1.00 25.10 198 ILE B C 1
ATOM 2614 O O . ILE B 1 114 ? -23.245 -6.217 37.273 1.00 27.15 198 ILE B O 1
ATOM 2619 N N . VAL B 1 115 ? -24.618 -5.421 38.839 1.00 22.55 199 VAL B N 1
ATOM 2620 C CA . VAL B 1 115 ? -25.293 -4.534 37.901 1.00 22.56 199 VAL B CA 1
ATOM 2621 C C . VAL B 1 115 ? -24.614 -3.196 38.007 1.00 27.82 199 VAL B C 1
ATOM 2622 O O . VAL B 1 115 ? -24.473 -2.662 39.107 1.00 26.97 199 VAL B O 1
ATOM 2626 N N . THR B 1 116 ? -24.162 -2.663 36.885 1.00 26.50 200 THR B N 1
ATOM 2627 C CA . THR B 1 116 ? -23.471 -1.395 36.923 1.00 29.84 200 THR B CA 1
ATOM 2628 C C . THR B 1 116 ? -24.430 -0.291 36.512 1.00 32.63 200 THR B C 1
ATOM 2629 O O . THR B 1 116 ? -25.180 -0.441 35.549 1.00 31.16 200 THR B O 1
ATOM 2633 N N . ALA B 1 117 ? -24.440 0.807 37.257 1.00 28.15 201 ALA B N 1
ATOM 2634 C CA . ALA B 1 117 ? -25.367 1.888 36.958 1.00 28.36 201 ALA B CA 1
ATOM 2635 C C . ALA B 1 117 ? -24.711 3.270 36.995 1.00 31.90 201 ALA B C 1
ATOM 2636 O O . ALA B 1 117 ? -25.373 4.262 36.684 1.00 29.76 201 ALA B O 1
ATOM 2638 N N . HIS B 1 118 ? -23.425 3.343 37.358 1.00 34.62 202 HIS B N 1
ATOM 2639 C CA . HIS B 1 118 ? -22.763 4.652 37.476 1.00 35.29 202 HIS B CA 1
ATOM 2640 C C . HIS B 1 118 ? -22.812 5.425 36.149 1.00 37.58 202 HIS B C 1
ATOM 2641 O O . HIS B 1 118 ? -22.972 6.647 36.155 1.00 35.25 202 HIS B O 1
ATOM 2648 N N . GLU B 1 119 ? -22.744 4.725 35.014 1.00 33.55 203 GLU B N 1
ATOM 2649 C CA . GLU B 1 119 ? -22.767 5.420 33.723 1.00 35.54 203 GLU B CA 1
ATOM 2650 C C . GLU B 1 119 ? -24.110 6.120 33.474 1.00 41.41 203 GLU B C 1
ATOM 2651 O O . GLU B 1 119 ? -24.191 7.036 32.647 1.00 37.37 203 GLU B O 1
ATOM 2657 N N . PHE B 1 120 ? -25.163 5.702 34.175 1.00 32.72 204 PHE B N 1
ATOM 2658 C CA . PHE B 1 120 ? -26.478 6.311 33.960 1.00 37.10 204 PHE B CA 1
ATOM 2659 C C . PHE B 1 120 ? -26.871 7.264 35.065 1.00 35.75 204 PHE B C 1
ATOM 2660 O O . PHE B 1 120 ? -27.970 7.814 35.046 1.00 40.06 204 PHE B O 1
ATOM 2668 N N . ASN B 1 121 ? -25.968 7.468 36.020 1.00 34.88 205 ASN B N 1
ATOM 2669 C CA . ASN B 1 121 ? -26.255 8.304 37.179 1.00 35.71 205 ASN B CA 1
ATOM 2670 C C . ASN B 1 121 ? -27.552 7.886 37.864 1.00 34.99 205 ASN B C 1
ATOM 2671 O O . ASN B 1 121 ? -28.383 8.715 38.222 1.00 36.13 205 ASN B O 1
ATOM 2676 N N . HIS B 1 122 ? -27.702 6.580 38.027 1.00 31.81 206 HIS B N 1
ATOM 2677 C CA . HIS B 1 122 ? -28.827 5.988 38.733 1.00 29.83 206 HIS B CA 1
ATOM 2678 C C . HIS B 1 122 ? -28.352 5.668 40.153 1.00 27.63 206 HIS B C 1
ATOM 2679 O O . HIS B 1 122 ? -27.204 5.267 40.344 1.00 29.78 206 HIS B O 1
ATOM 2686 N N . VAL B 1 123 ? -29.227 5.835 41.143 1.00 30.10 207 VAL B N 1
ATOM 2687 C CA . VAL B 1 123 ? -28.847 5.669 42.543 1.00 28.91 207 VAL B CA 1
ATOM 2688 C C . VAL B 1 123 ? -28.275 4.279 42.877 1.00 28.86 207 VAL B C 1
ATOM 2689 O O . VAL B 1 123 ? -27.546 4.128 43.852 1.00 27.62 207 VAL B O 1
ATOM 2693 N N . HIS B 1 124 ? -28.552 3.266 42.054 1.00 28.70 208 HIS B N 1
ATOM 2694 C CA . HIS B 1 124 ? -27.932 1.954 42.280 1.00 26.25 208 HIS B CA 1
ATOM 2695 C C . HIS B 1 124 ? -26.399 2.041 42.282 1.00 26.04 208 HIS B C 1
ATOM 2696 O O . HIS B 1 124 ? -25.735 1.161 42.812 1.00 26.00 208 HIS B O 1
ATOM 2703 N N . GLU B 1 125 ? -25.844 3.094 41.683 1.00 28.66 209 GLU B N 1
ATOM 2704 C CA . GLU B 1 125 ? -24.385 3.301 41.647 1.00 29.22 209 GLU B CA 1
ATOM 2705 C C . GLU B 1 125 ? -23.780 3.304 43.051 1.00 30.99 209 GLU B C 1
ATOM 2706 O O . GLU B 1 125 ? -22.620 2.929 43.230 1.00 35.06 209 GLU B O 1
ATOM 2712 N N . GLN B 1 126 ? -24.577 3.681 44.047 1.00 30.12 210 GLN B N 1
ATOM 2713 C CA . GLN B 1 126 ? -24.089 3.718 45.426 1.00 33.53 210 GLN B CA 1
ATOM 2714 C C . GLN B 1 126 ? -23.826 2.307 45.931 1.00 35.84 210 GLN B C 1
ATOM 2715 O O . GLN B 1 126 ? -22.887 2.071 46.678 1.00 31.54 210 GLN B O 1
ATOM 2721 N N . VAL B 1 127 ? -24.666 1.362 45.513 1.00 32.46 211 VAL B N 1
ATOM 2722 C CA . VAL B 1 127 ? -24.524 -0.025 45.934 1.00 28.18 211 VAL B CA 1
ATOM 2723 C C . VAL B 1 127 ? -23.421 -0.676 45.134 1.00 29.36 211 VAL B C 1
ATOM 2724 O O . VAL B 1 127 ? -22.638 -1.458 45.663 1.00 32.31 211 VAL B O 1
ATOM 2728 N N . GLU B 1 128 ? -23.389 -0.368 43.843 1.00 29.35 212 GLU B N 1
ATOM 2729 C CA . GLU B 1 128 ? -22.325 -0.821 42.973 1.00 31.92 212 GLU B CA 1
ATOM 2730 C C . GLU B 1 128 ? -20.968 -0.434 43.587 1.00 33.48 212 GLU B C 1
ATOM 2731 O O . GLU B 1 128 ? -20.080 -1.261 43.715 1.00 32.37 212 GLU B O 1
ATOM 2737 N N . ALA B 1 129 ? -20.819 0.827 43.966 1.00 33.14 213 ALA B N 1
ATOM 2738 C CA . ALA B 1 129 ? -19.569 1.284 44.584 1.00 35.25 213 ALA B CA 1
ATOM 2739 C C . ALA B 1 129 ? -19.226 0.504 45.853 1.00 35.32 213 ALA B C 1
ATOM 2740 O O . ALA B 1 129 ? -18.089 0.079 46.034 1.00 35.93 213 ALA B O 1
ATOM 2742 N N . ARG B 1 130 ? -20.203 0.297 46.732 1.00 35.95 214 ARG B N 1
ATOM 2743 C CA . ARG B 1 130 ? -19.939 -0.454 47.953 1.00 35.04 214 ARG B CA 1
ATOM 2744 C C . ARG B 1 130 ? -19.527 -1.892 47.652 1.00 37.26 214 ARG B C 1
ATOM 2745 O O . ARG B 1 130 ? -18.654 -2.440 48.321 1.00 33.73 214 ARG B O 1
ATOM 2753 N N . LEU B 1 131 ? -20.154 -2.523 46.656 1.00 33.65 215 LEU B N 1
ATOM 2754 C CA . LEU B 1 131 ? -19.796 -3.904 46.326 1.00 32.09 215 LEU B CA 1
ATOM 2755 C C . LEU B 1 131 ? -18.397 -3.984 45.731 1.00 31.14 215 LEU B C 1
ATOM 2756 O O . LEU B 1 131 ? -17.645 -4.907 46.032 1.00 34.10 215 LEU B O 1
ATOM 2761 N N . LEU B 1 132 ? -18.054 -3.026 44.878 1.00 32.12 216 LEU B N 1
ATOM 2762 C CA . LEU B 1 132 ? -16.715 -2.993 44.294 1.00 35.95 216 LEU B CA 1
ATOM 2763 C C . LEU B 1 132 ? -15.632 -2.789 45.371 1.00 36.43 216 LEU B C 1
ATOM 2764 O O . LEU B 1 132 ? -14.521 -3.314 45.264 1.00 35.36 216 LEU B O 1
ATOM 2769 N N . GLU B 1 133 ? -15.974 -2.034 46.407 1.00 34.04 217 GLU B N 1
ATOM 2770 C CA . GLU B 1 133 ? -15.069 -1.827 47.524 1.00 39.59 217 GLU B CA 1
ATOM 2771 C C . GLU B 1 133 ? -14.955 -3.098 48.354 1.00 41.07 217 GLU B C 1
ATOM 2772 O O . GLU B 1 133 ? -13.862 -3.506 48.727 1.00 41.44 217 GLU B O 1
ATOM 2778 N N . LEU B 1 134 ? -16.091 -3.731 48.620 1.00 37.82 218 LEU B N 1
ATOM 2779 C CA . LEU B 1 134 ? -16.130 -4.933 49.440 1.00 36.26 218 LEU B CA 1
ATOM 2780 C C . LEU B 1 134 ? -15.427 -6.137 48.822 1.00 39.16 218 LEU B C 1
ATOM 2781 O O . LEU B 1 134 ? -14.643 -6.830 49.485 1.00 35.72 218 LEU B O 1
ATOM 2786 N N . LEU B 1 135 ? -15.725 -6.407 47.552 1.00 38.56 219 LEU B N 1
ATOM 2787 C CA . LEU B 1 135 ? -15.381 -7.689 46.955 1.00 36.67 219 LEU B CA 1
ATOM 2788 C C . LEU B 1 135 ? -13.983 -7.759 46.364 1.00 36.22 219 LEU B C 1
ATOM 2789 O O . LEU B 1 135 ? -13.530 -6.824 45.709 1.00 38.08 219 LEU B O 1
ATOM 2794 N N . PRO B 1 136 ? -13.305 -8.893 46.576 1.00 34.03 220 PRO B N 1
ATOM 2795 C CA . PRO B 1 136 ? -12.087 -9.202 45.821 1.00 38.96 220 PRO B CA 1
ATOM 2796 C C . PRO B 1 136 ? -12.386 -9.096 44.330 1.00 43.77 220 PRO B C 1
ATOM 2797 O O . PRO B 1 136 ? -13.441 -9.572 43.897 1.00 40.01 220 PRO B O 1
ATOM 2801 N N . PRO B 1 137 ? -11.490 -8.469 43.556 1.00 43.74 221 PRO B N 1
ATOM 2802 C CA . PRO B 1 137 ? -11.761 -8.267 42.131 1.00 43.00 221 PRO B CA 1
ATOM 2803 C C . PRO B 1 137 ? -12.043 -9.578 41.382 1.00 41.93 221 PRO B C 1
ATOM 2804 O O . PRO B 1 137 ? -12.857 -9.589 40.456 1.00 39.79 221 PRO B O 1
ATOM 2808 N N . GLU B 1 138 ? -11.407 -10.668 41.797 1.00 40.66 222 GLU B N 1
ATOM 2809 C CA . GLU B 1 138 ? -11.553 -11.934 41.086 1.00 46.12 222 GLU B CA 1
ATOM 2810 C C . GLU B 1 138 ? -12.868 -12.637 41.421 1.00 44.24 222 GLU B C 1
ATOM 2811 O O . GLU B 1 138 ? -13.263 -13.572 40.724 1.00 41.80 222 GLU B O 1
ATOM 2817 N N . SER B 1 139 ? -13.528 -12.185 42.490 1.00 39.50 223 SER B N 1
ATOM 2818 C CA . SER B 1 139 ? -14.851 -12.677 42.875 1.00 37.01 223 SER B CA 1
ATOM 2819 C C . SER B 1 139 ? -15.971 -12.167 41.957 1.00 36.42 223 SER B C 1
ATOM 2820 O O . SER B 1 139 ? -17.077 -12.711 41.949 1.00 32.77 223 SER B O 1
ATOM 2823 N N . ILE B 1 140 ? -15.689 -11.113 41.201 1.00 31.46 224 ILE B N 1
ATOM 2824 C CA . ILE B 1 140 ? -16.686 -10.544 40.304 1.00 33.59 224 ILE B CA 1
ATOM 2825 C C . ILE B 1 140 ? -16.546 -11.139 38.900 1.00 35.97 224 ILE B C 1
ATOM 2826 O O . ILE B 1 140 ? -15.649 -10.774 38.147 1.00 35.45 224 ILE B O 1
ATOM 2831 N N . ARG B 1 141 ? -17.417 -12.084 38.570 1.00 31.62 225 ARG B N 1
ATOM 2832 C CA . ARG B 1 141 ? -17.306 -12.813 37.311 1.00 30.94 225 ARG B CA 1
ATOM 2833 C C . ARG B 1 141 ? -18.042 -12.150 36.158 1.00 28.44 225 ARG B C 1
ATOM 2834 O O . ARG B 1 141 ? -17.574 -12.166 35.016 1.00 30.74 225 ARG B O 1
ATOM 2842 N N . PHE B 1 142 ? -19.196 -11.559 36.456 1.00 28.23 226 PHE B N 1
ATOM 2843 C CA . PHE B 1 142 ? -20.055 -10.929 35.456 1.00 27.43 226 PHE B CA 1
ATOM 2844 C C . PHE B 1 142 ? -20.462 -9.523 35.871 1.00 28.40 226 PHE B C 1
ATOM 2845 O O . PHE B 1 142 ? -20.619 -9.216 37.067 1.00 27.08 226 PHE B O 1
ATOM 2853 N N . THR B 1 143 ? -20.618 -8.676 34.864 1.00 22.90 227 THR B N 1
ATOM 2854 C CA . THR B 1 143 ? -21.202 -7.360 35.014 1.00 27.96 227 THR B CA 1
ATOM 2855 C C . THR B 1 143 ? -22.251 -7.157 33.913 1.00 27.14 227 THR B C 1
ATOM 2856 O O . THR B 1 143 ? -22.077 -7.630 32.797 1.00 27.73 227 THR B O 1
ATOM 2860 N N . THR B 1 144 ? -23.337 -6.462 34.224 1.00 24.98 228 THR B N 1
ATOM 2861 C CA . THR B 1 144 ? -24.315 -6.113 33.202 1.00 24.00 228 THR B CA 1
ATOM 2862 C C . THR B 1 144 ? -24.955 -4.793 33.569 1.00 25.50 228 THR B C 1
ATOM 2863 O O . THR B 1 144 ? -24.872 -4.367 34.703 1.00 25.68 228 THR B O 1
ATOM 2867 N N . GLU B 1 145 ? -25.573 -4.135 32.598 1.00 23.14 229 GLU B N 1
ATOM 2868 C CA . GLU B 1 145 ? -26.250 -2.875 32.847 1.00 26.09 229 GLU B CA 1
ATOM 2869 C C . GLU B 1 145 ? -27.700 -3.132 33.212 1.00 26.25 229 GLU B C 1
ATOM 2870 O O . GLU B 1 145 ? -28.373 -2.263 33.764 1.00 26.96 229 GLU B O 1
ATOM 2876 N N . ASN B 1 146 ? -28.186 -4.330 32.909 1.00 23.89 230 ASN B N 1
ATOM 2877 C CA . ASN B 1 146 ? -29.598 -4.629 33.085 1.00 24.80 230 ASN B CA 1
ATOM 2878 C C . ASN B 1 146 ? -29.889 -5.520 34.287 1.00 25.18 230 ASN B C 1
ATOM 2879 O O . ASN B 1 146 ? -29.320 -6.598 34.435 1.00 22.02 230 ASN B O 1
ATOM 2884 N N . PHE B 1 147 ? -30.826 -5.081 35.120 1.00 22.09 231 PHE B N 1
ATOM 2885 C CA . PHE B 1 147 ? -31.225 -5.855 36.291 1.00 21.06 231 PHE B CA 1
ATOM 2886 C C . PHE B 1 147 ? -31.830 -7.207 35.946 1.00 21.79 231 PHE B C 1
ATOM 2887 O O . PHE B 1 147 ? -31.533 -8.203 36.603 1.00 20.55 231 PHE B O 1
ATOM 2895 N N . LEU B 1 148 ? -32.717 -7.239 34.955 1.00 19.49 232 LEU B N 1
ATOM 2896 C CA . LEU B 1 148 ? -33.374 -8.495 34.628 1.00 22.00 232 LEU B CA 1
ATOM 2897 C C . LEU B 1 148 ? -32.382 -9.498 34.065 1.00 21.39 232 LEU B C 1
ATOM 2898 O O . LEU B 1 148 ? -32.516 -10.694 34.299 1.00 20.96 232 LEU B O 1
ATOM 2903 N N . VAL B 1 149 ? -31.401 -9.022 33.306 1.00 20.61 233 VAL B N 1
ATOM 2904 C CA . VAL B 1 149 ? -30.351 -9.912 32.799 1.00 20.77 233 VAL B CA 1
ATOM 2905 C C . VAL B 1 149 ? -29.578 -10.525 33.963 1.00 21.28 233 VAL B C 1
ATOM 2906 O O . VAL B 1 149 ? -29.338 -11.734 33.995 1.00 21.27 233 VAL B O 1
ATOM 2910 N N . SER B 1 150 ? -29.202 -9.707 34.944 1.00 20.32 234 SER B N 1
ATOM 2911 C CA . SER B 1 150 ? -28.415 -10.254 36.037 1.00 22.35 234 SER B CA 1
ATOM 2912 C C . SER B 1 150 ? -29.246 -11.263 36.831 1.00 21.19 234 SER B C 1
ATOM 2913 O O . SER B 1 150 ? -28.727 -12.284 37.275 1.00 23.06 234 SER B O 1
ATOM 2916 N N . ALA B 1 151 ? -30.539 -11.001 36.989 1.00 19.20 235 ALA B N 1
ATOM 2917 C CA . ALA B 1 151 ? -31.366 -11.919 37.769 1.00 21.21 235 ALA B CA 1
ATOM 2918 C C . ALA B 1 151 ? -31.450 -13.293 37.068 1.00 22.57 235 ALA B C 1
ATOM 2919 O O . ALA B 1 151 ? -31.279 -14.348 37.706 1.00 22.02 235 ALA B O 1
ATOM 2921 N N . VAL B 1 152 ? -31.691 -13.297 35.759 1.00 19.84 236 VAL B N 1
ATOM 2922 C CA . VAL B 1 152 ? -31.808 -14.587 35.091 1.00 22.61 236 VAL B CA 1
ATOM 2923 C C . VAL B 1 152 ? -30.429 -15.287 34.982 1.00 22.77 236 VAL B C 1
ATOM 2924 O O . VAL B 1 152 ? -30.352 -16.513 35.009 1.00 21.81 236 VAL B O 1
ATOM 2928 N N . ILE B 1 153 ? -29.333 -14.538 34.948 1.00 21.54 237 ILE B N 1
ATOM 2929 C CA . ILE B 1 153 ? -28.023 -15.206 35.016 1.00 22.27 237 ILE B CA 1
ATOM 2930 C C . ILE B 1 153 ? -27.821 -15.864 36.402 1.00 26.01 237 ILE B C 1
ATOM 2931 O O . ILE B 1 153 ? -27.330 -16.998 36.490 1.00 25.18 237 ILE B O 1
ATOM 2936 N N . ALA B 1 154 ? -28.244 -15.194 37.478 1.00 22.55 238 ALA B N 1
ATOM 2937 C CA . ALA B 1 154 ? -28.188 -15.789 38.824 1.00 21.95 238 ALA B CA 1
ATOM 2938 C C . ALA B 1 154 ? -29.043 -17.064 38.934 1.00 23.38 238 ALA B C 1
ATOM 2939 O O . ALA B 1 154 ? -28.688 -17.997 39.660 1.00 25.69 238 ALA B O 1
ATOM 2941 N N . GLU B 1 155 ? -30.154 -17.131 38.203 1.00 23.06 239 GLU B N 1
ATOM 2942 C CA . GLU B 1 155 ? -30.954 -18.362 38.199 1.00 23.89 239 GLU B CA 1
ATOM 2943 C C . GLU B 1 155 ? -30.228 -19.541 37.560 1.00 24.72 239 GLU B C 1
ATOM 2944 O O . GLU B 1 155 ? -30.506 -20.686 37.887 1.00 27.81 239 GLU B O 1
ATOM 2950 N N . GLU B 1 156 ? -29.298 -19.268 36.656 1.00 25.88 240 GLU B N 1
ATOM 2951 C CA . GLU B 1 156 ? -28.727 -20.333 35.836 1.00 28.04 240 GLU B CA 1
ATOM 2952 C C . GLU B 1 156 ? -27.275 -20.660 36.142 1.00 30.48 240 GLU B C 1
ATOM 2953 O O . GLU B 1 156 ? -26.703 -21.522 35.482 1.00 29.96 240 GLU B O 1
ATOM 2959 N N . THR B 1 157 ? -26.659 -19.929 37.068 1.00 24.95 241 THR B N 1
ATOM 2960 C CA . THR B 1 157 ? -25.245 -20.111 37.399 1.00 27.09 241 THR B CA 1
ATOM 2961 C C . THR B 1 157 ? -25.077 -19.873 38.885 1.00 30.29 241 THR B C 1
ATOM 2962 O O . THR B 1 157 ? -25.974 -19.334 39.525 1.00 28.71 241 THR B O 1
ATOM 2966 N N . ASP B 1 158 ? -23.918 -20.217 39.431 1.00 29.68 242 ASP B N 1
ATOM 2967 C CA . ASP B 1 158 ? -23.723 -20.065 40.869 1.00 29.65 242 ASP B CA 1
ATOM 2968 C C . ASP B 1 158 ? -23.207 -18.690 41.261 1.00 29.91 242 ASP B C 1
ATOM 2969 O O . ASP B 1 158 ? -22.268 -18.587 42.023 1.00 43.53 242 ASP B O 1
ATOM 2974 N N . VAL B 1 159 ? -23.795 -17.625 40.752 1.00 31.95 243 VAL B N 1
ATOM 2975 C CA . VAL B 1 159 ? -23.312 -16.300 41.116 1.00 30.12 243 VAL B CA 1
ATOM 2976 C C . VAL B 1 159 ? -24.239 -15.697 42.148 1.00 30.05 243 VAL B C 1
ATOM 2977 O O . VAL B 1 159 ? -25.440 -16.000 42.165 1.00 29.45 243 VAL B O 1
ATOM 2981 N N . ILE B 1 160 ? -23.685 -14.866 43.025 1.00 26.89 244 ILE B N 1
ATOM 2982 C CA . ILE B 1 160 ? -24.491 -14.093 43.967 1.00 25.08 244 ILE B CA 1
ATOM 2983 C C . ILE B 1 160 ? -24.819 -12.725 43.386 1.00 24.89 244 ILE B C 1
ATOM 2984 O O . ILE B 1 160 ? -23.976 -12.075 42.768 1.00 24.28 244 ILE B O 1
ATOM 2989 N N . LEU B 1 161 ? -26.048 -12.280 43.596 1.00 22.74 245 LEU B N 1
ATOM 2990 C CA . LEU B 1 161 ? -26.499 -11.018 43.033 1.00 22.29 245 LEU B CA 1
ATOM 2991 C C . LEU B 1 161 ? -27.141 -10.176 44.123 1.00 23.25 245 LEU B C 1
ATOM 2992 O O . LEU B 1 161 ? -27.967 -10.679 44.901 1.00 24.17 245 LEU B O 1
ATOM 2997 N N . THR B 1 162 ? -26.775 -8.900 44.165 1.00 22.35 246 THR B N 1
ATOM 2998 C CA . THR B 1 162 ? -27.316 -7.956 45.135 1.00 24.04 246 THR B CA 1
ATOM 2999 C C . THR B 1 162 ? -28.213 -6.913 44.470 1.00 25.48 246 THR B C 1
ATOM 3000 O O . THR B 1 162 ? -27.766 -6.161 43.601 1.00 25.00 246 THR B O 1
ATOM 3004 N N . ILE B 1 163 ? -29.478 -6.851 44.890 1.00 24.96 247 ILE B N 1
ATOM 3005 C CA . ILE B 1 163 ? -30.500 -6.157 44.106 1.00 24.76 247 ILE B CA 1
ATOM 3006 C C . ILE B 1 163 ? -31.624 -5.615 44.972 1.00 26.41 247 ILE B C 1
ATOM 3007 O O . ILE B 1 163 ? -31.794 -6.048 46.112 1.00 24.16 247 ILE B O 1
ATOM 3012 N N . PRO B 1 164 ? -32.398 -4.662 44.434 1.00 27.40 248 PRO B N 1
ATOM 3013 C CA . PRO B 1 164 ? -33.579 -4.165 45.142 1.00 27.21 248 PRO B CA 1
ATOM 3014 C C . PRO B 1 164 ? -34.533 -5.309 45.495 1.00 27.36 248 PRO B C 1
ATOM 3015 O O . PRO B 1 164 ? -34.735 -6.204 44.671 1.00 24.84 248 PRO B O 1
ATOM 3019 N N . SER B 1 165 ? -35.114 -5.281 46.688 1.00 27.93 249 SER B N 1
ATOM 3020 C CA . SER B 1 165 ? -35.927 -6.399 47.151 1.00 25.39 249 SER B CA 1
ATOM 3021 C C . SER B 1 165 ? -37.206 -6.658 46.331 1.00 27.92 249 SER B C 1
ATOM 3022 O O . SER B 1 165 ? -37.658 -7.800 46.261 1.00 25.73 249 SER B O 1
ATOM 3025 N N A ARG B 1 166 ? -37.769 -5.620 45.714 0.22 27.62 250 ARG B N 1
ATOM 3026 N N B ARG B 1 166 ? -37.800 -5.621 45.731 0.78 27.25 250 ARG B N 1
ATOM 3027 C CA A ARG B 1 166 ? -38.944 -5.795 44.861 0.22 28.90 250 ARG B CA 1
ATOM 3028 C CA B ARG B 1 166 ? -38.962 -5.834 44.863 0.78 28.66 250 ARG B CA 1
ATOM 3029 C C A ARG B 1 166 ? -38.626 -6.654 43.640 0.22 25.78 250 ARG B C 1
ATOM 3030 C C B ARG B 1 166 ? -38.607 -6.706 43.662 0.78 26.70 250 ARG B C 1
ATOM 3031 O O A ARG B 1 166 ? -39.464 -7.433 43.184 0.22 26.06 250 ARG B O 1
ATOM 3032 O O B ARG B 1 166 ? -39.405 -7.535 43.233 0.78 25.73 250 ARG B O 1
ATOM 3047 N N . LEU B 1 167 ? -37.418 -6.506 43.114 1.00 25.56 251 LEU B N 1
ATOM 3048 C CA . LEU B 1 167 ? -36.965 -7.315 41.977 1.00 23.81 251 LEU B CA 1
ATOM 3049 C C . LEU B 1 167 ? -36.727 -8.748 42.451 1.00 23.82 251 LEU B C 1
ATOM 3050 O O . LEU B 1 167 ? -37.164 -9.715 41.829 1.00 24.76 251 LEU B O 1
ATOM 3055 N N . ALA B 1 168 ? -36.006 -8.879 43.551 1.00 20.47 252 ALA B N 1
ATOM 3056 C CA . ALA B 1 168 ? -35.750 -10.194 44.138 1.00 23.05 252 ALA B CA 1
ATOM 3057 C C . ALA B 1 168 ? -37.027 -10.973 44.399 1.00 25.10 252 ALA B C 1
ATOM 3058 O O . ALA B 1 168 ? -37.120 -12.161 44.076 1.00 25.83 252 ALA B O 1
ATOM 3060 N N . ARG B 1 169 ? -37.994 -10.317 45.033 1.00 24.63 253 ARG B N 1
ATOM 3061 C CA . ARG B 1 169 ? -39.251 -10.977 45.377 1.00 26.17 253 ARG B CA 1
ATOM 3062 C C . ARG B 1 169 ? -40.020 -11.439 44.146 1.00 26.38 253 ARG B C 1
ATOM 3063 O O . ARG B 1 169 ? -40.654 -12.493 44.161 1.00 25.92 253 ARG B O 1
ATOM 3071 N N . TRP B 1 170 ? -39.984 -10.644 43.084 1.00 25.67 254 TRP B N 1
ATOM 3072 C CA . TRP B 1 170 ? -40.645 -11.049 41.834 1.00 25.74 254 TRP B CA 1
ATOM 3073 C C . TRP B 1 170 ? -40.104 -12.402 41.355 1.00 24.47 254 TRP B C 1
ATOM 3074 O O . TRP B 1 170 ? -40.866 -13.278 40.952 1.00 23.45 254 TRP B O 1
ATOM 3085 N N . PHE B 1 171 ? -38.785 -12.572 41.374 1.00 22.71 255 PHE B N 1
ATOM 3086 C CA . PHE B 1 171 ? -38.201 -13.849 40.987 1.00 22.45 255 PHE B CA 1
ATOM 3087 C C . PHE B 1 171 ? -38.425 -14.920 42.058 1.00 23.23 255 PHE B C 1
ATOM 3088 O O . PHE B 1 171 ? -38.729 -16.057 41.734 1.00 23.25 255 PHE B O 1
ATOM 3096 N N . ALA B 1 172 ? -38.290 -14.566 43.327 1.00 23.39 256 ALA B N 1
ATOM 3097 C CA . ALA B 1 172 ? -38.497 -15.573 44.387 1.00 23.58 256 ALA B CA 1
ATOM 3098 C C . ALA B 1 172 ? -39.941 -16.104 44.378 1.00 27.86 256 ALA B C 1
ATOM 3099 O O . ALA B 1 172 ? -40.173 -17.295 44.581 1.00 26.77 256 ALA B O 1
ATOM 3101 N N . ASN B 1 173 ? -40.912 -15.234 44.097 1.00 27.88 257 ASN B N 1
ATOM 3102 C CA . ASN B 1 173 ? -42.301 -15.680 43.989 1.00 28.18 257 ASN B CA 1
ATOM 3103 C C . ASN B 1 173 ? -42.549 -16.684 42.858 1.00 28.98 257 ASN B C 1
ATOM 3104 O O . ASN B 1 173 ? -43.578 -17.361 42.837 1.00 28.89 257 ASN B O 1
ATOM 3109 N N . ARG B 1 174 ? -41.617 -16.776 41.918 1.00 26.03 258 ARG B N 1
ATOM 3110 C CA . ARG B 1 174 ? -41.755 -17.687 40.796 1.00 27.70 258 ARG B CA 1
ATOM 3111 C C . ARG B 1 174 ? -40.939 -18.955 40.979 1.00 31.57 258 ARG B C 1
ATOM 3112 O O . ARG B 1 174 ? -40.999 -19.849 40.139 1.00 27.38 258 ARG B O 1
ATOM 3120 N N . GLY B 1 175 ? -40.173 -19.031 42.065 1.00 29.71 259 GLY B N 1
ATOM 3121 C CA . GLY B 1 175 ? -39.493 -20.271 42.418 1.00 26.22 259 GLY B CA 1
ATOM 3122 C C . GLY B 1 175 ? -38.015 -20.367 42.093 1.00 32.15 259 GLY B C 1
ATOM 3123 O O . GLY B 1 175 ? -37.350 -21.279 42.575 1.00 32.46 259 GLY B O 1
ATOM 3124 N N . GLY B 1 176 ? -37.499 -19.425 41.307 1.00 25.63 260 GLY B N 1
ATOM 3125 C CA . GLY B 1 176 ? -36.168 -19.560 40.745 1.00 28.72 260 GLY B CA 1
ATOM 3126 C C . GLY B 1 176 ? -35.016 -19.133 41.637 1.00 26.97 260 GLY B C 1
ATOM 3127 O O . GLY B 1 176 ? -33.896 -19.639 41.503 1.00 28.75 260 GLY B O 1
ATOM 3128 N N . LEU B 1 177 ? -35.270 -18.197 42.547 1.00 23.71 261 LEU B N 1
ATOM 3129 C CA . LEU B 1 177 ? -34.204 -17.647 43.374 1.00 23.72 261 LEU B CA 1
ATOM 3130 C C . LEU B 1 177 ? -34.605 -17.706 44.838 1.00 23.79 261 LEU B C 1
ATOM 3131 O O . LEU B 1 177 ? -35.782 -17.675 45.136 1.00 25.86 261 LEU B O 1
ATOM 3136 N N . THR B 1 178 ? -33.630 -17.736 45.737 1.00 24.00 262 THR B N 1
ATOM 3137 C CA . THR B 1 178 ? -33.904 -17.547 47.167 1.00 23.27 262 THR B CA 1
ATOM 3138 C C . THR B 1 178 ? -33.199 -16.283 47.692 1.00 25.27 262 THR B C 1
ATOM 3139 O O . THR B 1 178 ? -32.096 -15.951 47.277 1.00 24.63 262 THR B O 1
ATOM 3143 N N . ILE B 1 179 ? -33.850 -15.602 48.634 1.00 23.67 263 ILE B N 1
ATOM 3144 C CA . ILE B 1 179 ? -33.401 -14.319 49.141 1.00 24.25 263 ILE B CA 1
ATOM 3145 C C . ILE B 1 179 ? -32.711 -14.472 50.498 1.00 26.64 263 ILE B C 1
ATOM 3146 O O . ILE B 1 179 ? -33.168 -15.237 51.339 1.00 26.16 263 ILE B O 1
ATOM 3151 N N . PHE B 1 180 ? -31.615 -13.752 50.705 1.00 27.13 264 PHE B N 1
ATOM 3152 C CA . PHE B 1 180 ? -30.974 -13.693 52.025 1.00 28.07 264 PHE B CA 1
ATOM 3153 C C . PHE B 1 180 ? -30.447 -12.274 52.242 1.00 28.44 264 PHE B C 1
ATOM 3154 O O . PHE B 1 180 ? -30.301 -11.519 51.272 1.00 27.32 264 PHE B O 1
ATOM 3162 N N . PRO B 1 181 ? -30.208 -11.881 53.516 1.00 27.72 265 PRO B N 1
ATOM 3163 C CA . PRO B 1 181 ? -29.771 -10.505 53.821 1.00 29.42 265 PRO B CA 1
ATOM 3164 C C . PRO B 1 181 ? -28.380 -10.183 53.282 1.00 28.03 265 PRO B C 1
ATOM 3165 O O . PRO B 1 181 ? -27.485 -11.028 53.318 1.00 30.68 265 PRO B O 1
ATOM 3169 N N . VAL B 1 182 ? -28.200 -8.971 52.772 1.00 29.91 266 VAL B N 1
ATOM 3170 C CA . VAL B 1 182 ? -26.865 -8.489 52.456 1.00 29.50 266 VAL B CA 1
ATOM 3171 C C . VAL B 1 182 ? -26.071 -8.517 53.764 1.00 32.45 266 VAL B C 1
ATOM 3172 O O . VAL B 1 182 ? -26.567 -8.054 54.788 1.00 34.57 266 VAL B O 1
ATOM 3176 N N . PRO B 1 183 ? -24.862 -9.090 53.744 1.00 33.13 267 PRO B N 1
ATOM 3177 C CA . PRO B 1 183 ? -24.057 -9.205 54.971 1.00 34.20 267 PRO B CA 1
ATOM 3178 C C . PRO B 1 183 ? -23.229 -7.957 55.287 1.00 39.83 267 PRO B C 1
ATOM 3179 O O . PRO B 1 183 ? -22.370 -8.014 56.167 1.00 36.81 267 PRO B O 1
ATOM 3183 N N . ILE B 1 184 ? -23.452 -6.870 54.555 1.00 35.62 268 ILE B N 1
ATOM 3184 C CA . ILE B 1 184 ? -22.932 -5.561 54.936 1.00 35.54 268 ILE B CA 1
ATOM 3185 C C . ILE B 1 184 ? -24.081 -4.579 54.862 1.00 40.98 268 ILE B C 1
ATOM 3186 O O . ILE B 1 184 ? -25.108 -4.876 54.250 1.00 36.26 268 ILE B O 1
ATOM 3191 N N . GLU B 1 185 ? -23.921 -3.413 55.476 1.00 39.60 269 GLU B N 1
ATOM 3192 C CA . GLU B 1 185 ? -24.972 -2.410 55.467 1.00 41.74 269 GLU B CA 1
ATOM 3193 C C . GLU B 1 185 ? -24.979 -1.658 54.141 1.00 39.79 269 GLU B C 1
ATOM 3194 O O . GLU B 1 185 ? -23.928 -1.278 53.624 1.00 39.79 269 GLU B O 1
ATOM 3200 N N . LEU B 1 186 ? -26.167 -1.476 53.574 1.00 37.36 270 LEU B N 1
ATOM 3201 C CA . LEU B 1 186 ? -26.301 -0.701 52.350 1.00 39.14 270 LEU B CA 1
ATOM 3202 C C . LEU B 1 186 ? -27.350 0.365 52.566 1.00 35.71 270 LEU B C 1
ATOM 3203 O O . LEU B 1 186 ? -28.285 0.158 53.316 1.00 36.18 270 LEU B O 1
ATOM 3208 N N . PRO B 1 187 ? -27.201 1.507 51.892 1.00 39.91 271 PRO B N 1
ATOM 3209 C CA . PRO B 1 187 ? -28.235 2.545 51.945 1.00 39.38 271 PRO B CA 1
ATOM 3210 C C . PRO B 1 187 ? -29.566 2.021 51.416 1.00 38.18 271 PRO B C 1
ATOM 3211 O O . PRO B 1 187 ? -29.574 1.098 50.605 1.00 38.86 271 PRO B O 1
ATOM 3215 N N . SER B 1 188 ? -30.671 2.568 51.896 1.00 37.09 272 SER B N 1
ATOM 3216 C CA . SER B 1 188 ? -31.945 2.377 51.227 1.00 39.66 272 SER B CA 1
ATOM 3217 C C . SER B 1 188 ? -31.986 3.420 50.120 1.00 37.28 272 SER B C 1
ATOM 3218 O O . SER B 1 188 ? -31.149 4.324 50.102 1.00 38.44 272 SER B O 1
ATOM 3221 N N . ILE B 1 189 ? -32.912 3.287 49.174 1.00 30.70 273 ILE B N 1
ATOM 3222 C CA . ILE B 1 189 ? -32.979 4.241 48.073 1.00 30.99 273 ILE B CA 1
ATOM 3223 C C . ILE B 1 189 ? -34.397 4.769 47.903 1.00 34.73 273 ILE B C 1
ATOM 3224 O O . ILE B 1 189 ? -35.364 4.089 48.237 1.00 33.04 273 ILE B O 1
ATOM 3229 N N . GLU B 1 190 ? -34.520 5.995 47.407 1.00 28.77 274 GLU B N 1
ATOM 3230 C CA . GLU B 1 190 ? -35.831 6.551 47.146 1.00 30.59 274 GLU B CA 1
ATOM 3231 C C . GLU B 1 190 ? -36.132 6.475 45.669 1.00 26.38 274 GLU B C 1
ATOM 3232 O O . GLU B 1 190 ? -35.348 6.938 44.847 1.00 29.06 274 GLU B O 1
ATOM 3238 N N . VAL B 1 191 ? -37.285 5.925 45.338 1.00 26.86 275 VAL B N 1
ATOM 3239 C CA . VAL B 1 191 ? -37.716 5.893 43.950 1.00 25.82 275 VAL B CA 1
ATOM 3240 C C . VAL B 1 191 ? -38.796 6.938 43.724 1.00 25.27 275 VAL B C 1
ATOM 3241 O O . VAL B 1 191 ? -39.766 7.003 44.481 1.00 26.93 275 VAL B O 1
ATOM 3245 N N . LYS B 1 192 ? -38.613 7.750 42.687 1.00 23.67 276 LYS B N 1
ATOM 3246 C CA . LYS B 1 192 ? -39.453 8.908 42.428 1.00 26.39 276 LYS B CA 1
ATOM 3247 C C . LYS B 1 192 ? -39.855 8.973 40.969 1.00 28.47 276 LYS B C 1
ATOM 3248 O O . LYS B 1 192 ? -39.308 8.240 40.135 1.00 27.05 276 LYS B O 1
ATOM 3254 N N . GLN B 1 193 ? -40.836 9.810 40.651 1.00 22.29 277 GLN B N 1
ATOM 3255 C CA . GLN B 1 193 ? -41.030 10.178 39.259 1.00 26.53 277 GLN B CA 1
ATOM 3256 C C . GLN B 1 193 ? -40.598 11.621 39.150 1.00 30.89 277 GLN B C 1
ATOM 3257 O O . GLN B 1 193 ? -40.765 12.405 40.099 1.00 29.24 277 GLN B O 1
ATOM 3263 N N . TYR B 1 194 ? -40.026 11.941 37.996 1.00 27.44 278 TYR B N 1
ATOM 3264 C CA . TYR B 1 194 ? -39.454 13.247 37.718 1.00 28.47 278 TYR B CA 1
ATOM 3265 C C . TYR B 1 194 ? -40.051 13.819 36.459 1.00 31.50 278 TYR B C 1
ATOM 3266 O O . TYR B 1 194 ? -40.181 13.122 35.434 1.00 28.11 278 TYR B O 1
ATOM 3275 N N . TRP B 1 195 ? -40.378 15.104 36.509 1.00 27.15 279 TRP B N 1
ATOM 3276 C CA . TRP B 1 195 ? -40.753 15.804 35.303 1.00 29.35 279 TRP B CA 1
ATOM 3277 C C . TRP B 1 195 ? -40.132 17.195 35.265 1.00 37.28 279 TRP B C 1
ATOM 3278 O O . TRP B 1 195 ? -39.725 17.743 36.303 1.00 32.51 279 TRP B O 1
ATOM 3289 N N . HIS B 1 196 ? -40.034 17.746 34.057 1.00 33.75 280 HIS B N 1
ATOM 3290 C CA . HIS B 1 196 ? -39.439 19.065 33.876 1.00 37.78 280 HIS B CA 1
ATOM 3291 C C . HIS B 1 196 ? -40.479 20.152 34.128 1.00 35.01 280 HIS B C 1
ATOM 3292 O O . HIS B 1 196 ? -41.618 20.025 33.713 1.00 35.21 280 HIS B O 1
ATOM 3299 N N . GLU B 1 197 ? -40.086 21.238 34.782 1.00 38.48 281 GLU B N 1
ATOM 3300 C CA . GLU B 1 197 ? -41.056 22.292 35.085 1.00 37.37 281 GLU B CA 1
ATOM 3301 C C . GLU B 1 197 ? -41.690 22.876 33.817 1.00 36.18 281 GLU B C 1
ATOM 3302 O O . GLU B 1 197 ? -42.801 23.384 33.866 1.00 39.49 281 GLU B O 1
ATOM 3308 N N . ARG B 1 198 ? -41.024 22.733 32.679 1.00 36.56 282 ARG B N 1
ATOM 3309 C CA . ARG B 1 198 ? -41.592 23.160 31.403 1.00 40.04 282 ARG B CA 1
ATOM 3310 C C . ARG B 1 198 ? -42.901 22.434 31.071 1.00 44.78 282 ARG B C 1
ATOM 3311 O O . ARG B 1 198 ? -43.728 22.954 30.316 1.00 41.79 282 ARG B O 1
ATOM 3319 N N . TYR B 1 199 ? -43.107 21.248 31.653 1.00 42.18 283 TYR B N 1
ATOM 3320 C CA . TYR B 1 199 ? -44.322 20.470 31.373 1.00 37.68 283 TYR B CA 1
ATOM 3321 C C . TYR B 1 199 ? -45.188 20.293 32.618 1.00 38.89 283 TYR B C 1
ATOM 3322 O O . TYR B 1 199 ? -46.133 19.503 32.633 1.00 38.34 283 TYR B O 1
ATOM 3331 N N . ASP B 1 200 ? -44.877 21.066 33.648 1.00 37.56 284 ASP B N 1
ATOM 3332 C CA . ASP B 1 200 ? -45.608 21.006 34.897 1.00 38.85 284 ASP B CA 1
ATOM 3333 C C . ASP B 1 200 ? -47.087 21.278 34.689 1.00 40.49 284 ASP B C 1
ATOM 3334 O O . ASP B 1 200 ? -47.932 20.723 35.395 1.00 39.86 284 ASP B O 1
ATOM 3339 N N . LYS B 1 201 ? -47.407 22.113 33.706 1.00 39.05 285 LYS B N 1
ATOM 3340 C CA . LYS B 1 201 ? -48.797 22.459 33.444 1.00 41.17 285 LYS B CA 1
ATOM 3341 C C . LYS B 1 201 ? -49.363 21.741 32.225 1.00 43.34 285 LYS B C 1
ATOM 3342 O O . LYS B 1 201 ? -50.499 21.988 31.847 1.00 42.88 285 LYS B O 1
ATOM 3348 N N . ASP B 1 202 ? -48.585 20.861 31.596 1.00 39.08 286 ASP B N 1
ATOM 3349 C CA . ASP B 1 202 ? -49.105 20.155 30.429 1.00 39.15 286 ASP B CA 1
ATOM 3350 C C . ASP B 1 202 ? -50.142 19.125 30.857 1.00 34.52 286 ASP B C 1
ATOM 3351 O O . ASP B 1 202 ? -49.872 18.282 31.702 1.00 36.45 286 ASP B O 1
ATOM 3356 N N . PRO B 1 203 ? -51.342 19.205 30.280 1.00 36.20 287 PRO B N 1
ATOM 3357 C CA . PRO B 1 203 ? -52.442 1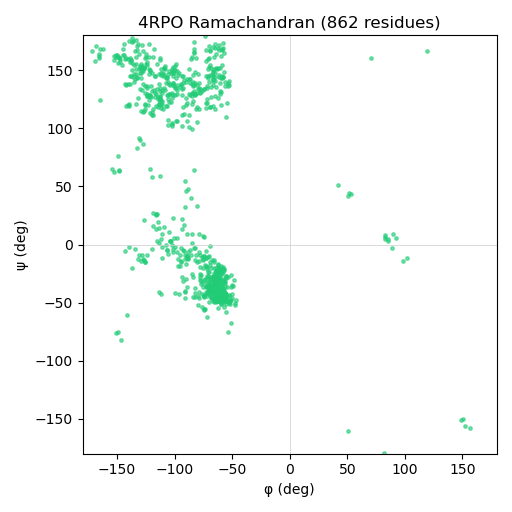8.305 30.647 1.00 36.43 287 PRO B CA 1
ATOM 3358 C C . PRO B 1 203 ? -52.116 16.814 30.469 1.00 36.76 287 PRO B C 1
ATOM 3359 O O . PRO B 1 203 ? -52.549 16.014 31.291 1.00 34.39 287 PRO B O 1
ATOM 3363 N N . GLY B 1 204 ? -51.396 16.444 29.411 1.00 36.44 288 GLY B N 1
ATOM 3364 C CA . GLY B 1 204 ? -51.057 15.044 29.208 1.00 36.24 288 GLY B CA 1
ATOM 3365 C C . GLY B 1 204 ? -50.108 14.558 30.290 1.00 32.71 288 GLY B C 1
ATOM 3366 O O . GLY B 1 204 ? -50.316 13.508 30.893 1.00 30.03 288 GLY B O 1
ATOM 3367 N N . ASN B 1 205 ? -49.059 15.331 30.535 1.00 29.15 289 ASN B N 1
ATOM 3368 C CA . ASN B 1 205 ? -48.088 15.002 31.558 1.00 30.21 289 ASN B CA 1
ATOM 3369 C C . ASN B 1 205 ? -48.721 14.932 32.941 1.00 35.67 289 ASN B C 1
ATOM 3370 O O . ASN B 1 205 ? -48.476 13.997 33.714 1.00 28.82 289 ASN B O 1
ATOM 3375 N N . ILE B 1 206 ? -49.545 15.927 33.247 1.00 31.97 290 ILE B N 1
ATOM 3376 C CA . ILE B 1 206 ? -50.282 15.922 34.497 1.00 32.36 290 ILE B CA 1
ATOM 3377 C C . ILE B 1 206 ? -51.089 14.634 34.641 1.00 29.67 290 ILE B C 1
ATOM 3378 O O . ILE B 1 206 ? -51.054 14.006 35.699 1.00 31.62 290 ILE B O 1
ATOM 3383 N N . TRP B 1 207 ? -51.829 14.252 33.599 1.00 30.89 291 TRP B N 1
ATOM 3384 C CA . TRP B 1 207 ? -52.639 13.024 33.656 1.00 32.25 291 TRP B CA 1
ATOM 3385 C C . TRP B 1 207 ? -51.790 11.795 33.991 1.00 29.79 291 TRP B C 1
ATOM 3386 O O . TRP B 1 207 ? -52.152 11.006 34.862 1.00 30.02 291 TRP B O 1
ATOM 3397 N N . LEU B 1 208 ? -50.661 11.641 33.300 1.00 29.87 292 LEU B N 1
ATOM 3398 C CA . LEU B 1 208 ? -49.810 10.460 33.489 1.00 27.68 292 LEU B CA 1
ATOM 3399 C C . LEU B 1 208 ? -49.211 10.440 34.892 1.00 28.44 292 LEU B C 1
ATOM 3400 O O . LEU B 1 208 ? -49.228 9.412 35.565 1.00 29.13 292 LEU B O 1
ATOM 3405 N N . ARG B 1 209 ? -48.682 11.584 35.320 1.00 26.69 293 ARG B N 1
ATOM 3406 C CA . ARG B 1 209 ? -48.208 11.805 36.690 1.00 28.74 293 ARG B CA 1
ATOM 3407 C C . ARG B 1 209 ? -49.191 11.334 37.759 1.00 29.88 293 ARG B C 1
ATOM 3408 O O . ARG B 1 209 ? -48.822 10.686 38.745 1.00 27.88 293 ARG B O 1
ATOM 3416 N N . ARG B 1 210 ? -50.446 11.728 37.579 1.00 30.90 294 ARG B N 1
ATOM 3417 C CA . ARG B 1 210 ? -51.501 11.434 38.547 1.00 30.51 294 ARG B CA 1
ATOM 3418 C C . ARG B 1 210 ? -51.887 9.970 38.504 1.00 29.75 294 ARG B C 1
ATOM 3419 O O . ARG B 1 210 ? -52.229 9.370 39.524 1.00 30.40 294 ARG B O 1
ATOM 3427 N N . VAL B 1 211 ? -51.854 9.396 37.310 1.00 30.53 295 VAL B N 1
ATOM 3428 C CA . VAL B 1 211 ? -52.091 7.975 37.171 1.00 28.02 295 VAL B CA 1
ATOM 3429 C C . VAL B 1 211 ? -50.995 7.214 37.914 1.00 26.53 295 VAL B C 1
ATOM 3430 O O . VAL B 1 211 ? -51.286 6.335 38.718 1.00 32.25 295 VAL B O 1
ATOM 3434 N N . ILE B 1 212 ? -49.738 7.579 37.686 1.00 27.08 296 ILE B N 1
ATOM 3435 C CA . ILE B 1 212 ? -48.612 6.925 38.370 1.00 24.71 296 ILE B CA 1
ATOM 3436 C C . ILE B 1 212 ? -48.711 7.036 39.893 1.00 30.20 296 ILE B C 1
ATOM 3437 O O . ILE B 1 212 ? -48.471 6.073 40.622 1.00 26.99 296 ILE B O 1
ATOM 3442 N N . ALA B 1 213 ? -49.094 8.206 40.384 1.00 31.43 297 ALA B N 1
ATOM 3443 C CA . ALA B 1 213 ? -49.261 8.395 41.824 1.00 29.65 297 ALA B CA 1
ATOM 3444 C C . ALA B 1 213 ? -50.316 7.452 42.425 1.00 29.89 297 ALA B C 1
ATOM 3445 O O . ALA B 1 213 ? -50.259 7.130 43.606 1.00 32.10 297 ALA B O 1
ATOM 3447 N N . LYS B 1 214 ? -51.276 7.006 41.620 1.00 29.21 298 LYS B N 1
ATOM 3448 C CA . LYS B 1 214 ? -52.292 6.076 42.118 1.00 29.29 298 LYS B CA 1
ATOM 3449 C C . LYS B 1 214 ? -51.821 4.628 42.139 1.00 31.36 298 LYS B C 1
ATOM 3450 O O . LYS B 1 214 ? -52.507 3.771 42.673 1.00 34.28 298 LYS B O 1
ATOM 3456 N N . ILE B 1 215 ? -50.661 4.342 41.560 1.00 31.49 299 ILE B N 1
ATOM 3457 C CA . ILE B 1 215 ? -50.209 2.959 41.451 1.00 29.01 299 ILE B CA 1
ATOM 3458 C C . ILE B 1 215 ? -49.707 2.398 42.789 1.00 28.76 299 ILE B C 1
ATOM 3459 O O . ILE B 1 215 ? -48.945 3.052 43.502 1.00 29.57 299 ILE B O 1
ATOM 3464 N N . GLY B 1 216 ? -50.135 1.183 43.128 1.00 30.17 300 GLY B N 1
ATOM 3465 C CA . GLY B 1 216 ? -49.535 0.454 44.236 1.00 29.12 300 GLY B CA 1
ATOM 3466 C C . GLY B 1 216 ? -48.356 -0.371 43.735 1.00 32.16 300 GLY B C 1
ATOM 3467 O O . GLY B 1 216 ? -48.554 -1.388 43.061 1.00 32.85 300 GLY B O 1
ATOM 3468 N N . PHE B 1 217 ? -47.134 0.068 44.039 1.00 30.95 301 PHE B N 1
ATOM 3469 C CA . PHE B 1 217 ? -45.920 -0.603 43.543 1.00 35.03 301 PHE B CA 1
ATOM 3470 C C . PHE B 1 217 ? -45.501 -1.776 44.427 1.00 35.99 301 PHE B C 1
ATOM 3471 O O . PHE B 1 217 ? -44.488 -2.418 44.166 1.00 36.45 301 PHE B O 1
ATOM 3479 N N . GLN B 1 218 ? -46.264 -2.061 45.479 1.00 34.15 302 GLN B N 1
ATOM 3480 C CA . GLN B 1 218 ? -45.920 -3.200 46.328 1.00 35.58 302 GLN B CA 1
ATOM 3481 C C . GLN B 1 218 ? -46.906 -4.335 46.070 1.00 40.64 302 GLN B C 1
ATOM 3482 O O . GLN B 1 218 ? -46.754 -5.438 46.596 1.00 47.31 302 GLN B O 1
ATOM 3488 N N . ASN B 1 219 ? -47.908 -4.051 45.239 1.00 39.74 303 ASN B N 1
ATOM 3489 C CA . ASN B 1 219 ? -48.978 -4.991 44.919 1.00 43.13 303 ASN B CA 1
ATOM 3490 C C . ASN B 1 219 ? -48.909 -5.436 43.454 1.00 43.58 303 ASN B C 1
ATOM 3491 O O . ASN B 1 219 ? -48.279 -4.758 42.638 1.00 37.02 303 ASN B O 1
ATOM 3496 N N . PRO B 1 220 ? -49.547 -6.579 43.118 1.00 41.92 304 PRO B N 1
ATOM 3497 C CA . PRO B 1 220 ? -49.643 -7.020 41.717 1.00 42.02 304 PRO B CA 1
ATOM 3498 C C . PRO B 1 220 ? -50.346 -5.997 40.827 1.00 39.66 304 PRO B C 1
ATOM 3499 O O . PRO B 1 220 ? -51.140 -5.198 41.318 1.00 39.27 304 PRO B O 1
ATOM 3503 N N . PRO B 1 221 ? -50.048 -6.012 39.522 1.00 38.02 305 PRO B N 1
ATOM 3504 C CA . PRO B 1 221 ? -50.757 -5.125 38.594 1.00 42.53 305 PRO B CA 1
ATOM 3505 C C . PRO B 1 221 ? -52.263 -5.377 38.647 1.00 49.62 305 PRO B C 1
ATOM 3506 O O . PRO B 1 221 ? -52.689 -6.512 38.844 1.00 48.55 305 PRO B O 1
ATOM 3510 N N . ALA B 1 222 ? -53.054 -4.324 38.499 1.00 49.03 306 ALA B N 1
ATOM 3511 C CA . ALA B 1 222 ? -54.500 -4.453 38.600 1.00 51.37 306 ALA B CA 1
ATOM 3512 C C . ALA B 1 222 ? -55.087 -5.218 37.416 1.00 55.05 306 ALA B C 1
ATOM 3513 O O . ALA B 1 222 ? -54.505 -5.224 36.325 1.00 60.20 306 ALA B O 1
ATOM 3515 N N . GLU B 1 223 ? -56.225 -5.872 37.652 1.00 56.93 307 GLU B N 1
ATOM 3516 C CA . GLU B 1 223 ? -57.070 -6.442 36.600 1.00 57.42 307 GLU B CA 1
ATOM 3517 C C . GLU B 1 223 ? -56.344 -7.441 35.709 1.00 61.66 307 GLU B C 1
ATOM 3518 O O . GLU B 1 223 ? -56.583 -8.652 35.780 1.00 67.44 307 GLU B O 1
ATOM 3524 N N . PHE C 1 6 ? -69.199 -16.306 52.388 1.00 61.70 90 PHE C N 1
ATOM 3525 C CA . PHE C 1 6 ? -68.177 -17.352 52.346 1.00 57.04 90 PHE C CA 1
ATOM 3526 C C . PHE C 1 6 ? -68.422 -18.362 51.223 1.00 51.42 90 PHE C C 1
ATOM 3527 O O . PHE C 1 6 ? -69.428 -19.067 51.211 1.00 53.54 90 PHE C O 1
ATOM 3535 N N . ASP C 1 7 ? -67.485 -18.445 50.289 1.00 48.28 91 ASP C N 1
ATOM 3536 C CA . ASP C 1 7 ? -67.591 -19.400 49.203 1.00 50.80 91 ASP C CA 1
ATOM 3537 C C . ASP C 1 7 ? -66.373 -20.316 49.214 1.00 52.10 91 ASP C C 1
ATOM 3538 O O . ASP C 1 7 ? -65.254 -19.871 48.963 1.00 48.43 91 ASP C O 1
ATOM 3543 N N . PRO C 1 8 ? -66.593 -21.604 49.511 1.00 53.89 92 PRO C N 1
ATOM 3544 C CA . PRO C 1 8 ? -65.499 -22.575 49.600 1.00 49.82 92 PRO C CA 1
ATOM 3545 C C . PRO C 1 8 ? -64.705 -22.679 48.308 1.00 48.46 92 PRO C C 1
ATOM 3546 O O . PRO C 1 8 ? -63.476 -22.765 48.350 1.00 43.57 92 PRO C O 1
ATOM 3550 N N . GLY C 1 9 ? -65.401 -22.648 47.172 1.00 46.08 93 GLY C N 1
ATOM 3551 C CA . GLY C 1 9 ? -64.769 -22.844 45.879 1.00 42.81 93 GLY C CA 1
ATOM 3552 C C . GLY C 1 9 ? -63.715 -21.797 45.572 1.00 47.22 93 GLY C C 1
ATOM 3553 O O . GLY C 1 9 ? -62.837 -22.022 44.736 1.00 47.67 93 GLY C O 1
ATOM 3554 N N . THR C 1 10 ? -63.789 -20.656 46.259 1.00 44.33 94 THR C N 1
ATOM 3555 C CA . THR C 1 10 ? -62.862 -19.554 46.008 1.00 47.87 94 THR C CA 1
ATOM 3556 C C . THR C 1 10 ? -62.122 -19.062 47.265 1.00 48.85 94 THR C C 1
ATOM 3557 O O . THR C 1 10 ? -61.141 -18.337 47.155 1.00 47.59 94 THR C O 1
ATOM 3561 N N . SER C 1 11 ? -62.589 -19.441 48.452 1.00 43.68 95 SER C N 1
ATOM 3562 C CA . SER C 1 11 ? -61.948 -19.001 49.696 1.00 46.53 95 SER C CA 1
ATOM 3563 C C . SER C 1 11 ? -60.482 -19.426 49.792 1.00 42.46 95 SER C C 1
ATOM 3564 O O . SER C 1 11 ? -60.105 -20.509 49.329 1.00 40.86 95 SER C O 1
ATOM 3567 N N . ASN C 1 12 ? -59.655 -18.560 50.373 1.00 39.18 96 ASN C N 1
ATOM 3568 C CA . ASN C 1 12 ? -58.298 -18.956 50.731 1.00 41.55 96 ASN C CA 1
ATOM 3569 C C . ASN C 1 12 ? -58.111 -18.929 52.250 1.00 39.69 96 ASN C C 1
ATOM 3570 O O . ASN C 1 12 ? -57.004 -18.724 52.751 1.00 34.74 96 ASN C O 1
ATOM 3575 N N . ARG C 1 13 ? -59.204 -19.107 52.983 1.00 38.53 97 ARG C N 1
ATOM 3576 C CA . ARG C 1 13 ? -59.128 -19.032 54.433 1.00 41.33 97 ARG C CA 1
ATOM 3577 C C . ARG C 1 13 ? -58.291 -20.189 54.984 1.00 37.57 97 ARG C C 1
ATOM 3578 O O . ARG C 1 13 ? -58.334 -21.307 54.476 1.00 35.84 97 ARG C O 1
ATOM 3586 N N . ASN C 1 14 ? -57.525 -19.876 56.017 1.00 40.02 98 ASN C N 1
ATOM 3587 C CA . ASN C 1 14 ? -56.746 -20.857 56.771 1.00 37.52 98 ASN C CA 1
ATOM 3588 C C . ASN C 1 14 ? -57.470 -21.161 58.079 1.00 34.73 98 ASN C C 1
ATOM 3589 O O . ASN C 1 14 ? -57.440 -20.353 58.999 1.00 34.30 98 ASN C O 1
ATOM 3594 N N . PHE C 1 15 ? -58.155 -22.301 58.146 1.00 30.80 99 PHE C N 1
ATOM 3595 C CA . PHE C 1 15 ? -58.828 -22.697 59.380 1.00 34.71 99 PHE C CA 1
ATOM 3596 C C . PHE C 1 15 ? -57.855 -23.364 60.349 1.00 33.75 99 PHE C C 1
ATOM 3597 O O . PHE C 1 15 ? -57.039 -24.172 59.930 1.00 36.74 99 PHE C O 1
ATOM 3605 N N . ARG C 1 16 ? -57.968 -23.054 61.637 1.00 30.51 100 ARG C N 1
ATOM 3606 C CA . ARG C 1 16 ? -57.078 -23.621 62.646 1.00 31.15 100 ARG C CA 1
ATOM 3607 C C . ARG C 1 16 ? -57.868 -24.524 63.583 1.00 37.36 100 ARG C C 1
ATOM 3608 O O . ARG C 1 16 ? -58.827 -24.074 64.212 1.00 33.99 100 ARG C O 1
ATOM 3616 N N . ILE C 1 17 ? -57.484 -25.802 63.649 1.00 30.72 101 ILE C N 1
ATOM 3617 C CA . ILE C 1 17 ? -58.181 -26.771 64.493 1.00 29.14 101 ILE C CA 1
ATOM 3618 C C . ILE C 1 17 ? -57.273 -27.196 65.641 1.00 31.06 101 ILE C C 1
ATOM 3619 O O . ILE C 1 17 ? -56.196 -27.742 65.409 1.00 28.73 101 ILE C O 1
ATOM 3624 N N . ALA C 1 18 ? -57.686 -26.912 66.872 1.00 30.25 102 ALA C N 1
ATOM 3625 C CA . ALA C 1 18 ? -56.949 -27.372 68.048 1.00 30.87 102 ALA C CA 1
ATOM 3626 C C . ALA C 1 18 ? -57.326 -28.829 68.366 1.00 28.04 102 ALA C C 1
ATOM 3627 O O . ALA C 1 18 ? -58.511 -29.183 68.462 1.00 29.12 102 ALA C O 1
ATOM 3629 N N . ALA C 1 19 ? -56.311 -29.673 68.519 1.00 27.87 103 ALA C N 1
ATOM 3630 C CA . ALA C 1 19 ? -56.534 -31.086 68.824 1.00 27.24 103 ALA C CA 1
ATOM 3631 C C . ALA C 1 19 ? -55.228 -31.693 69.277 1.00 27.35 103 ALA C C 1
ATOM 3632 O O . ALA C 1 19 ? -54.172 -31.133 69.017 1.00 24.18 103 ALA C O 1
ATOM 3634 N N . SER C 1 20 ? -55.312 -32.843 69.940 1.00 26.45 104 SER C N 1
ATOM 3635 C CA . SER C 1 20 ? -54.120 -33.608 70.283 1.00 26.83 104 SER C CA 1
ATOM 3636 C C . SER C 1 20 ? -53.439 -33.988 68.986 1.00 26.13 104 SER C C 1
ATOM 3637 O O . SER C 1 20 ? -54.034 -33.876 67.916 1.00 24.79 104 SER C O 1
ATOM 3640 N N . ASP C 1 21 ? -52.205 -34.463 69.068 1.00 25.79 105 ASP C N 1
ATOM 3641 C CA . ASP C 1 21 ? -51.504 -34.831 67.864 1.00 22.70 105 ASP C CA 1
ATOM 3642 C C . ASP C 1 21 ? -52.235 -35.963 67.145 1.00 26.13 105 ASP C C 1
ATOM 3643 O O . ASP C 1 21 ? -52.299 -35.978 65.906 1.00 25.14 105 ASP C O 1
ATOM 3648 N N . PHE C 1 22 ? -52.828 -36.880 67.907 1.00 23.60 106 PHE C N 1
ATOM 3649 C CA . PHE C 1 22 ? -53.595 -37.953 67.289 1.00 25.92 106 PHE C CA 1
ATOM 3650 C C . PHE C 1 22 ? -54.881 -37.393 66.650 1.00 25.42 106 PHE C C 1
ATOM 3651 O O . PHE C 1 22 ? -55.265 -37.802 65.542 1.00 26.57 106 PHE C O 1
ATOM 3659 N N . GLY C 1 23 ? -55.531 -36.446 67.332 1.00 25.38 107 GLY C N 1
ATOM 3660 C CA . GLY C 1 23 ? -56.740 -35.812 66.805 1.00 28.38 107 GLY C CA 1
ATOM 3661 C C . GLY C 1 23 ? -56.475 -35.138 65.463 1.00 25.15 107 GLY C C 1
ATOM 3662 O O . GLY C 1 23 ? -57.293 -35.205 64.541 1.00 26.86 107 GLY C O 1
ATOM 3663 N N . GLN C 1 24 ? -55.328 -34.480 65.357 1.00 25.23 108 GLN C N 1
ATOM 3664 C CA . GLN C 1 24 ? -54.914 -33.842 64.108 1.00 24.49 108 GLN C CA 1
ATOM 3665 C C . GLN C 1 24 ? -54.735 -34.860 62.999 1.00 27.74 108 GLN C C 1
ATOM 3666 O O . GLN C 1 24 ? -55.215 -34.676 61.873 1.00 27.71 108 GLN C O 1
ATOM 3672 N N . ALA C 1 25 ? -54.032 -35.945 63.323 1.00 23.85 109 ALA C N 1
ATOM 3673 C CA . ALA C 1 25 ? -53.749 -37.004 62.371 1.00 25.65 109 ALA C CA 1
ATOM 3674 C C . ALA C 1 25 ? -55.027 -37.711 61.948 1.00 26.37 109 ALA C C 1
ATOM 3675 O O . ALA C 1 25 ? -55.115 -38.284 60.868 1.00 23.71 109 ALA C O 1
ATOM 3677 N N . LEU C 1 26 ? -56.003 -37.704 62.836 1.00 25.92 110 LEU C N 1
ATOM 3678 C CA . LEU C 1 26 ? -57.267 -38.349 62.553 1.00 28.72 110 LEU C CA 1
ATOM 3679 C C . LEU C 1 26 ? -58.117 -37.430 61.664 1.00 27.23 110 LEU C C 1
ATOM 3680 O O . LEU C 1 26 ? -58.684 -37.858 60.656 1.00 33.90 110 LEU C O 1
ATOM 3685 N N . MET C 1 27 ? -58.147 -36.151 62.015 1.00 24.70 111 MET C N 1
ATOM 3686 C CA . MET C 1 27 ? -59.017 -35.164 61.331 1.00 27.75 111 MET C CA 1
ATOM 3687 C C . MET C 1 27 ? -58.563 -34.745 59.931 1.00 29.80 111 MET C C 1
ATOM 3688 O O . MET C 1 27 ? -59.328 -34.822 58.949 1.00 30.62 111 MET C O 1
ATOM 3693 N N . LEU C 1 28 ? -57.331 -34.266 59.825 1.00 25.47 112 LEU C N 1
ATOM 3694 C CA . LEU C 1 28 ? -56.920 -33.582 58.603 1.00 28.16 112 LEU C CA 1
ATOM 3695 C C . LEU C 1 28 ? -57.065 -34.460 57.344 1.00 30.27 112 LEU C C 1
ATOM 3696 O O . LEU C 1 28 ? -57.626 -33.997 56.353 1.00 30.31 112 LEU C O 1
ATOM 3701 N N . PRO C 1 29 ? -56.624 -35.745 57.385 1.00 31.01 113 PRO C N 1
ATOM 3702 C CA . PRO C 1 29 ? -56.836 -36.553 56.171 1.00 31.32 113 PRO C CA 1
ATOM 3703 C C . PRO C 1 29 ? -58.306 -36.767 55.791 1.00 33.05 113 PRO C C 1
ATOM 3704 O O . PRO C 1 29 ? -58.583 -37.008 54.620 1.00 36.75 113 PRO C O 1
ATOM 3708 N N . ARG C 1 30 ? -59.214 -36.707 56.762 1.00 32.90 114 ARG C N 1
ATOM 3709 C CA . ARG C 1 30 ? -60.639 -36.857 56.467 1.00 37.75 114 ARG C CA 1
ATOM 3710 C C . ARG C 1 30 ? -61.221 -35.592 55.841 1.00 36.82 114 ARG C C 1
ATOM 3711 O O . ARG C 1 30 ? -62.357 -35.607 55.376 1.00 31.17 114 ARG C O 1
ATOM 3719 N N . LEU C 1 31 ? -60.461 -34.499 55.855 1.00 35.23 115 LEU C N 1
ATOM 3720 C CA . LEU C 1 31 ? -60.916 -33.252 55.244 1.00 33.61 115 LEU C CA 1
ATOM 3721 C C . LEU C 1 31 ? -60.363 -33.095 53.837 1.00 35.81 115 LEU C C 1
ATOM 3722 O O . LEU C 1 31 ? -60.815 -32.236 53.089 1.00 36.38 115 LEU C O 1
ATOM 3727 N N . TYR C 1 32 ? -59.387 -33.924 53.480 1.00 33.97 116 TYR C N 1
ATOM 3728 C CA . TYR C 1 32 ? -58.618 -33.724 52.261 1.00 34.93 116 TYR C CA 1
ATOM 3729 C C . TYR C 1 32 ? -59.457 -33.702 50.983 1.00 40.66 116 TYR C C 1
ATOM 3730 O O . TYR C 1 32 ? -59.276 -32.833 50.138 1.00 38.38 116 TYR C O 1
ATOM 3739 N N . ALA C 1 33 ? -60.334 -34.686 50.830 1.00 36.29 117 ALA C N 1
ATOM 3740 C CA . ALA C 1 33 ? -61.135 -34.803 49.617 1.00 42.09 117 ALA C CA 1
ATOM 3741 C C . ALA C 1 33 ? -62.036 -33.580 49.427 1.00 40.26 117 ALA C C 1
ATOM 3742 O O . ALA C 1 33 ? -62.167 -33.071 48.318 1.00 43.44 117 ALA C O 1
ATOM 3744 N N . THR C 1 34 ? -62.629 -33.104 50.517 1.00 38.85 118 THR C N 1
ATOM 3745 C CA . THR C 1 34 ? -63.504 -31.942 50.482 1.00 38.66 118 THR C CA 1
ATOM 3746 C C . THR C 1 34 ? -62.738 -30.706 50.018 1.00 46.48 118 THR C C 1
ATOM 3747 O O . THR C 1 34 ? -63.228 -29.929 49.180 1.00 38.91 118 THR C O 1
ATOM 3751 N N . LEU C 1 35 ? -61.527 -30.536 50.542 1.00 39.71 119 LEU C N 1
ATOM 3752 C CA . LEU C 1 35 ? -60.679 -29.429 50.120 1.00 40.61 119 LEU C CA 1
ATOM 3753 C C . LEU C 1 35 ? -60.331 -29.565 48.641 1.00 39.83 119 LEU C C 1
ATOM 3754 O O . LEU C 1 35 ? -60.469 -28.610 47.892 1.00 40.14 119 LEU C O 1
ATOM 3759 N N . GLU C 1 36 ? -59.894 -30.748 48.227 1.00 37.89 120 GLU C N 1
ATOM 3760 C CA . GLU C 1 36 ? -59.539 -30.984 46.828 1.00 44.10 120 GLU C CA 1
ATOM 3761 C C . GLU C 1 36 ? -60.691 -30.669 45.880 1.00 46.61 120 GLU C C 1
ATOM 3762 O O . GLU C 1 36 ? -60.495 -30.081 44.815 1.00 41.89 120 GLU C O 1
ATOM 3768 N N . GLU C 1 37 ? -61.890 -31.073 46.281 1.00 44.25 121 GLU C N 1
ATOM 3769 C CA . GLU C 1 37 ? -63.031 -31.080 45.375 1.00 49.26 121 GLU C CA 1
ATOM 3770 C C . GLU C 1 37 ? -63.860 -29.810 45.419 1.00 46.51 121 GLU C C 1
ATOM 3771 O O . GLU C 1 37 ? -64.465 -29.435 44.415 1.00 48.89 121 GLU C O 1
ATOM 3777 N N . THR C 1 38 ? -63.918 -29.159 46.577 1.00 42.33 122 THR C N 1
ATOM 3778 C CA . THR C 1 38 ? -64.880 -28.078 46.768 1.00 43.03 122 THR C CA 1
ATOM 3779 C C . THR C 1 38 ? -64.253 -26.820 47.356 1.00 44.76 122 THR C C 1
ATOM 3780 O O . THR C 1 38 ? -64.891 -25.770 47.417 1.00 47.12 122 THR C O 1
ATOM 3784 N N . ALA C 1 39 ? -63.003 -26.914 47.792 1.00 43.98 123 ALA C N 1
ATOM 3785 C CA . ALA C 1 39 ? -62.360 -25.769 48.424 1.00 37.54 123 ALA C CA 1
ATOM 3786 C C . ALA C 1 39 ? -60.848 -25.845 48.286 1.00 42.87 123 ALA C C 1
ATOM 3787 O O . ALA C 1 39 ? -60.139 -25.969 49.288 1.00 41.20 123 ALA C O 1
ATOM 3789 N N . PRO C 1 40 ? -60.346 -25.767 47.042 1.00 42.15 124 PRO C N 1
ATOM 3790 C CA . PRO C 1 40 ? -58.938 -26.068 46.755 1.00 37.29 124 PRO C CA 1
ATOM 3791 C C . PRO C 1 40 ? -57.922 -25.021 47.222 1.00 35.65 124 PRO C C 1
ATOM 3792 O O . PRO C 1 40 ? -56.726 -25.288 47.118 1.00 41.06 124 PRO C O 1
ATOM 3796 N N . GLN C 1 41 ? -58.357 -23.876 47.735 1.00 37.01 125 GLN C N 1
ATOM 3797 C CA . GLN C 1 41 ? -57.407 -22.925 48.306 1.00 38.58 125 GLN C CA 1
ATOM 3798 C C . GLN C 1 41 ? -57.614 -22.731 49.799 1.00 36.77 125 GLN C C 1
ATOM 3799 O O . GLN C 1 41 ? -56.955 -21.906 50.427 1.00 34.88 125 GLN C O 1
ATOM 3805 N N . VAL C 1 42 ? -58.553 -23.470 50.362 1.00 35.74 126 VAL C N 1
ATOM 3806 C CA . VAL C 1 42 ? -58.748 -23.445 51.796 1.00 38.12 126 VAL C CA 1
ATOM 3807 C C . VAL C 1 42 ? -57.672 -24.307 52.479 1.00 35.01 126 VAL C C 1
ATOM 3808 O O . VAL C 1 42 ? -57.424 -25.443 52.063 1.00 35.23 126 VAL C O 1
ATOM 3812 N N . ARG C 1 43 ? -57.035 -23.747 53.508 1.00 34.63 127 ARG C N 1
ATOM 3813 C CA . ARG C 1 43 ? -55.992 -24.446 54.270 1.00 34.23 127 ARG C CA 1
ATOM 3814 C C . ARG C 1 43 ? -56.498 -24.880 55.619 1.00 32.55 127 ARG C C 1
ATOM 3815 O O . ARG C 1 43 ? -57.307 -24.187 56.234 1.00 34.22 127 ARG C O 1
ATOM 3823 N N . VAL C 1 44 ? -56.008 -26.019 56.096 1.00 31.10 128 VAL C N 1
ATOM 3824 C CA . VAL C 1 44 ? -56.307 -26.438 57.459 1.00 26.78 128 VAL C CA 1
ATOM 3825 C C . VAL C 1 44 ? -55.010 -26.606 58.241 1.00 27.53 128 VAL C C 1
ATOM 3826 O O . VAL C 1 44 ? -54.091 -27.295 57.794 1.00 25.99 128 VAL C O 1
ATOM 3830 N N . THR C 1 45 ? -54.956 -25.967 59.397 1.00 24.59 129 THR C N 1
ATOM 3831 C CA . THR C 1 45 ? -53.801 -25.998 60.291 1.00 29.30 129 THR C CA 1
ATOM 3832 C C . THR C 1 45 ? -54.194 -26.771 61.548 1.00 28.91 129 THR C C 1
ATOM 3833 O O . THR C 1 45 ? -55.196 -26.438 62.195 1.00 27.88 129 THR C O 1
ATOM 3837 N N . GLY C 1 46 ? -53.446 -27.821 61.869 1.00 26.27 130 GLY C N 1
ATOM 3838 C CA . GLY C 1 46 ? -53.606 -28.477 63.154 1.00 25.74 130 GLY C CA 1
ATOM 3839 C C . GLY C 1 46 ? -52.807 -27.722 64.199 1.00 25.56 130 GLY C C 1
ATOM 3840 O O . GLY C 1 46 ? -51.644 -27.397 63.983 1.00 29.43 130 GLY C O 1
ATOM 3841 N N . VAL C 1 47 ? -53.424 -27.429 65.337 1.00 26.37 131 VAL C N 1
ATOM 3842 C CA . VAL C 1 47 ? -52.759 -26.675 66.397 1.00 29.37 131 VAL C CA 1
ATOM 3843 C C . VAL C 1 47 ? -52.708 -27.507 67.678 1.00 27.36 131 VAL C C 1
ATOM 3844 O O . VAL C 1 47 ? -53.750 -27.997 68.133 1.00 27.28 131 VAL C O 1
ATOM 3848 N N . ASN C 1 48 ? -51.519 -27.659 68.257 1.00 26.96 132 ASN C N 1
ATOM 3849 C CA . ASN C 1 48 ? -51.371 -28.427 69.487 1.00 31.10 132 ASN C CA 1
ATOM 3850 C C . ASN C 1 48 ? -52.134 -27.789 70.650 1.00 32.60 132 ASN C C 1
ATOM 3851 O O . ASN C 1 48 ? -52.314 -26.571 70.702 1.00 30.42 132 ASN C O 1
ATOM 3856 N N . LEU C 1 49 ? -52.565 -28.620 71.591 1.00 29.95 133 LEU C N 1
ATOM 3857 C CA . LEU C 1 49 ? -53.192 -28.131 72.810 1.00 30.85 133 LEU C CA 1
ATOM 3858 C C . LEU C 1 49 ? -52.151 -27.403 73.647 1.00 35.88 133 LEU C C 1
ATOM 3859 O O . LEU C 1 49 ? -50.978 -27.768 73.638 1.00 36.10 133 LEU C O 1
ATOM 3864 N N . ARG C 1 50 ? -52.585 -26.364 74.351 1.00 36.80 134 ARG C N 1
ATOM 3865 C CA . ARG C 1 50 ? -51.698 -25.533 75.149 1.00 42.99 134 ARG C CA 1
ATOM 3866 C C . ARG C 1 50 ? -52.208 -25.486 76.593 1.00 44.47 134 ARG C C 1
ATOM 3867 O O . ARG C 1 50 ? -53.376 -25.791 76.848 1.00 41.13 134 ARG C O 1
ATOM 3875 N N . HIS C 1 51 ? -51.327 -25.107 77.519 1.00 46.21 135 HIS C N 1
ATOM 3876 C CA . HIS C 1 51 ? -51.645 -25.038 78.948 1.00 49.38 135 HIS C CA 1
ATOM 3877 C C . HIS C 1 51 ? -52.717 -23.999 79.278 1.00 52.60 135 HIS C C 1
ATOM 3878 O O . HIS C 1 51 ? -53.462 -24.152 80.244 1.00 52.67 135 HIS C O 1
ATOM 3885 N N . GLY C 1 52 ? -52.780 -22.937 78.478 1.00 54.12 136 GLY C N 1
ATOM 3886 C CA . GLY C 1 52 ? -53.734 -21.860 78.699 1.00 56.29 136 GLY C CA 1
ATOM 3887 C C . GLY C 1 52 ? -55.173 -22.304 78.540 1.00 50.56 136 GLY C C 1
ATOM 3888 O O . GLY C 1 52 ? -55.430 -23.403 78.062 1.00 49.37 136 GLY C O 1
ATOM 3889 N N . PRO C 1 53 ? -56.126 -21.449 78.946 1.00 52.34 137 PRO C N 1
ATOM 3890 C CA . PRO C 1 53 ? -57.546 -21.784 78.780 1.00 49.68 137 PRO C CA 1
ATOM 3891 C C . PRO C 1 53 ? -57.936 -21.789 77.306 1.00 51.47 137 PRO C C 1
ATOM 3892 O O . PRO C 1 53 ? -57.695 -20.818 76.583 1.00 50.46 137 PRO C O 1
ATOM 3896 N N . LEU C 1 54 ? -58.525 -22.893 76.867 1.00 47.18 138 LEU C N 1
ATOM 3897 C CA . LEU C 1 54 ? -58.867 -23.074 75.470 1.00 48.56 138 LEU C CA 1
ATOM 3898 C C . LEU C 1 54 ? -60.000 -22.135 75.054 1.00 48.48 138 LEU C C 1
ATOM 3899 O O . LEU C 1 54 ? -60.079 -21.718 73.894 1.00 46.11 138 LEU C O 1
ATOM 3904 N N . VAL C 1 55 ? -60.868 -21.797 76.004 1.00 47.65 139 VAL C N 1
ATOM 3905 C CA . VAL C 1 55 ? -62.065 -21.021 75.689 1.00 49.76 139 VAL C CA 1
ATOM 3906 C C . VAL C 1 55 ? -61.675 -19.643 75.161 1.00 45.38 139 VAL C C 1
ATOM 3907 O O . VAL C 1 55 ? -62.315 -19.113 74.255 1.00 45.63 139 VAL C O 1
ATOM 3911 N N . GLU C 1 56 ? -60.593 -19.091 75.698 1.00 48.72 140 GLU C N 1
ATOM 3912 C CA . GLU C 1 56 ? -60.118 -17.785 75.281 1.00 48.36 140 GLU C CA 1
ATOM 3913 C C . GLU C 1 56 ? -59.558 -17.834 73.864 1.00 51.43 140 GLU C C 1
ATOM 3914 O O . GLU C 1 56 ? -59.616 -16.842 73.138 1.00 48.30 140 GLU C O 1
ATOM 3920 N N . GLU C 1 57 ? -59.007 -18.984 73.476 1.00 48.05 141 GLU C N 1
ATOM 3921 C CA . GLU C 1 57 ? -58.503 -19.163 72.114 1.00 50.41 141 GLU C CA 1
ATOM 3922 C C . GLU C 1 57 ? -59.646 -19.211 71.107 1.00 43.31 141 GLU C C 1
ATOM 3923 O O . GLU C 1 57 ? -59.558 -18.640 70.024 1.00 45.26 141 GLU C O 1
ATOM 3929 N N . LEU C 1 58 ? -60.711 -19.919 71.449 1.00 42.26 142 LEU C N 1
ATOM 3930 C CA . LEU C 1 58 ? -61.874 -19.975 70.577 1.00 42.21 142 LEU C CA 1
ATOM 3931 C C . LEU C 1 58 ? -62.580 -18.605 70.501 1.00 48.22 142 LEU C C 1
ATOM 3932 O O . LEU C 1 58 ? -63.098 -18.236 69.450 1.00 47.31 142 LEU C O 1
ATOM 3937 N N . GLU C 1 59 ? -62.592 -17.863 71.611 1.00 45.69 143 GLU C N 1
ATOM 3938 C CA . GLU C 1 59 ? -63.213 -16.530 71.657 1.00 51.32 143 GLU C CA 1
ATOM 3939 C C . GLU C 1 59 ? -62.522 -15.528 70.725 1.00 51.38 143 GLU C C 1
ATOM 3940 O O . GLU C 1 59 ? -63.183 -14.810 69.968 1.00 51.95 143 GLU C O 1
ATOM 3946 N N . SER C 1 60 ? -61.193 -15.477 70.795 1.00 48.29 144 SER C N 1
ATOM 3947 C CA . SER C 1 60 ? -60.419 -14.516 70.024 1.00 48.15 144 SER C CA 1
ATOM 3948 C C . SER C 1 60 ? -60.376 -14.863 68.545 1.00 50.43 144 SER C C 1
ATOM 3949 O O . SER C 1 60 ? -59.944 -14.054 67.726 1.00 49.78 144 SER C O 1
ATOM 3952 N N . GLY C 1 61 ? -60.810 -16.070 68.204 1.00 49.32 145 GLY C N 1
ATOM 3953 C CA . GLY C 1 61 ? -60.754 -16.535 66.830 1.00 45.80 145 GLY C CA 1
ATOM 3954 C C . GLY C 1 61 ? -59.399 -17.094 66.415 1.00 44.44 145 GLY C C 1
ATOM 3955 O O . GLY C 1 61 ? -59.193 -17.403 65.245 1.00 48.87 145 GLY C O 1
ATOM 3956 N N . SER C 1 62 ? -58.463 -17.222 67.352 1.00 44.01 146 SER C N 1
ATOM 3957 C CA . SER C 1 62 ? -57.150 -17.782 67.021 1.00 44.51 146 SER C CA 1
ATOM 3958 C C . SER C 1 62 ? -57.256 -19.285 66.742 1.00 41.62 146 SER C C 1
ATOM 3959 O O . SER C 1 62 ? -56.431 -19.856 66.039 1.00 44.46 146 SER C O 1
ATOM 3962 N N . ILE C 1 63 ? -58.290 -19.902 67.295 1.00 38.78 147 ILE C N 1
ATOM 3963 C CA . ILE C 1 63 ? -58.666 -21.275 66.999 1.00 37.71 147 ILE C CA 1
ATOM 3964 C C . ILE C 1 63 ? -60.106 -21.248 66.529 1.00 34.26 147 ILE C C 1
ATOM 3965 O O . ILE C 1 63 ? -60.953 -20.692 67.218 1.00 39.19 147 ILE C O 1
ATOM 3970 N N . ASP C 1 64 ? -60.391 -21.837 65.377 1.00 34.15 148 ASP C N 1
ATOM 3971 C CA . ASP C 1 64 ? -61.752 -21.868 64.852 1.00 35.03 148 ASP C CA 1
ATOM 3972 C C . ASP C 1 64 ? -62.595 -22.935 65.536 1.00 40.25 148 ASP C C 1
ATOM 3973 O O . ASP C 1 64 ? -63.749 -22.689 65.919 1.00 37.56 148 ASP C O 1
ATOM 3978 N N . ILE C 1 65 ? -62.013 -24.126 65.677 1.00 35.27 149 ILE C N 1
ATOM 3979 C CA . ILE C 1 65 ? -62.718 -25.308 66.180 1.00 34.16 149 ILE C CA 1
ATOM 3980 C C . ILE C 1 65 ? -61.756 -26.122 67.040 1.00 35.34 149 ILE C C 1
ATOM 3981 O O . ILE C 1 65 ? -60.587 -26.247 66.691 1.00 31.50 149 ILE C O 1
ATOM 3986 N N . ALA C 1 66 ? -62.233 -26.634 68.168 1.00 32.79 150 ALA C N 1
ATOM 3987 C CA . ALA C 1 66 ? -61.470 -27.597 68.961 1.00 36.04 150 ALA C CA 1
ATOM 3988 C C . ALA C 1 66 ? -62.062 -28.986 68.730 1.00 33.62 150 ALA C C 1
ATOM 3989 O O . ALA C 1 66 ? -63.282 -29.145 68.666 1.00 37.21 150 ALA C O 1
ATOM 3991 N N . PHE C 1 67 ? -61.200 -29.982 68.567 1.00 34.18 151 PHE C N 1
ATOM 3992 C CA . PHE C 1 67 ? -61.616 -31.351 68.237 1.00 30.50 151 PHE C CA 1
ATOM 3993 C C . PHE C 1 67 ? -61.003 -32.285 69.280 1.00 35.58 151 PHE C C 1
ATOM 3994 O O . PHE C 1 67 ? -59.785 -32.309 69.436 1.00 28.55 151 PHE C O 1
ATOM 4002 N N . GLY C 1 68 ? -61.842 -33.020 70.001 1.00 32.08 152 GLY C N 1
ATOM 4003 C CA . GLY C 1 68 ? -61.383 -33.869 71.086 1.00 34.30 152 GLY C CA 1
ATOM 4004 C C . GLY C 1 68 ? -62.427 -33.977 72.181 1.00 35.55 152 GLY C C 1
ATOM 4005 O O . GLY C 1 68 ? -63.628 -33.899 71.909 1.00 35.97 152 GLY C O 1
ATOM 4006 N N . GLY C 1 69 ? -61.980 -34.176 73.413 1.00 37.64 153 GLY C N 1
ATOM 4007 C CA . GLY C 1 69 ? -62.890 -34.195 74.551 1.00 37.97 153 GLY C CA 1
ATOM 4008 C C . GLY C 1 69 ? -62.383 -33.205 75.564 1.00 39.38 153 GLY C C 1
ATOM 4009 O O . GLY C 1 69 ? -61.283 -33.367 76.090 1.00 38.42 153 GLY C O 1
ATOM 4010 N N . PHE C 1 70 ? -63.150 -32.152 75.811 1.00 36.05 154 PHE C N 1
ATOM 4011 C CA . PHE C 1 70 ? -62.698 -31.095 76.703 1.00 35.36 154 PHE C CA 1
ATOM 4012 C C . PHE C 1 70 ? -63.773 -30.762 77.732 1.00 47.96 154 PHE C C 1
ATOM 4013 O O . PHE C 1 70 ? -64.642 -29.925 77.483 1.00 45.00 154 PHE C O 1
ATOM 4021 N N . PRO C 1 71 ? -63.710 -31.429 78.895 1.00 50.29 155 PRO C N 1
ATOM 4022 C CA . PRO C 1 71 ? -64.688 -31.305 79.985 1.00 49.33 155 PRO C CA 1
ATOM 4023 C C . PRO C 1 71 ? -64.893 -29.887 80.520 1.00 51.51 155 PRO C C 1
ATOM 4024 O O . PRO C 1 71 ? -66.000 -29.578 80.953 1.00 55.18 155 PRO C O 1
ATOM 4028 N N . THR C 1 72 ? -63.862 -29.047 80.508 1.00 53.07 156 THR C N 1
ATOM 4029 C CA . THR C 1 72 ? -63.988 -27.713 81.095 1.00 51.33 156 THR C CA 1
ATOM 4030 C C . THR C 1 72 ? -64.485 -26.669 80.093 1.00 55.13 156 THR C C 1
ATOM 4031 O O . THR C 1 72 ? -64.476 -25.470 80.391 1.00 54.95 156 THR C O 1
ATOM 4035 N N . LEU C 1 73 ? -64.909 -27.113 78.912 1.00 51.27 157 LEU C N 1
ATOM 4036 C CA . LEU C 1 73 ? -65.463 -26.194 77.917 1.00 47.76 157 LEU C CA 1
ATOM 4037 C C . LEU C 1 73 ? -66.982 -26.127 78.037 1.00 53.32 157 LEU C C 1
ATOM 4038 O O . LEU C 1 73 ? -67.686 -27.098 77.726 1.00 54.13 157 LEU C O 1
ATOM 4043 N N . SER C 1 74 ? -67.472 -24.968 78.478 1.00 56.37 158 SER C N 1
ATOM 4044 C CA . SER C 1 74 ? -68.886 -24.778 78.779 1.00 54.80 158 SER C CA 1
ATOM 4045 C C . SER C 1 74 ? -69.361 -23.357 78.468 1.00 54.99 158 SER C C 1
ATOM 4046 O O . SER C 1 74 ? -69.931 -23.102 77.405 1.00 52.42 158 SER C O 1
ATOM 4049 N N . ALA C 1 75 ? -69.118 -22.442 79.407 1.00 59.15 159 ALA C N 1
ATOM 4050 C CA . ALA C 1 75 ? -69.581 -21.058 79.303 1.00 56.76 159 ALA C CA 1
ATOM 4051 C C . ALA C 1 75 ? -69.120 -20.398 78.012 1.00 56.93 159 ALA C C 1
ATOM 4052 O O . ALA C 1 75 ? -67.933 -20.116 77.837 1.00 55.82 159 ALA C O 1
ATOM 4054 N N . GLY C 1 76 ? -70.065 -20.160 77.109 1.00 53.73 160 GLY C N 1
ATOM 4055 C CA . GLY C 1 76 ? -69.764 -19.484 75.862 1.00 55.74 160 GLY C CA 1
ATOM 4056 C C . GLY C 1 76 ? -69.428 -20.444 74.738 1.00 51.57 160 GLY C C 1
ATOM 4057 O O . GLY C 1 76 ? -69.060 -20.023 73.640 1.00 56.19 160 GLY C O 1
ATOM 4058 N N . ILE C 1 77 ? -69.568 -21.737 75.002 1.00 50.03 161 ILE C N 1
ATOM 4059 C CA . ILE C 1 77 ? -69.158 -22.753 74.037 1.00 51.69 161 ILE C CA 1
ATOM 4060 C C . ILE C 1 77 ? -70.315 -23.599 73.544 1.00 48.12 161 ILE C C 1
ATOM 4061 O O . ILE C 1 77 ? -71.091 -24.123 74.340 1.00 51.08 161 ILE C O 1
ATOM 4066 N N . LYS C 1 78 ? -70.423 -23.737 72.229 1.00 45.61 162 LYS C N 1
ATOM 4067 C CA . LYS C 1 78 ? -71.358 -24.681 71.643 1.00 44.76 162 LYS C CA 1
ATOM 4068 C C . LYS C 1 78 ? -70.599 -25.940 71.239 1.00 48.63 162 LYS C C 1
ATOM 4069 O O . LYS C 1 78 ? -69.409 -25.884 70.913 1.00 47.19 162 LYS C O 1
ATOM 4075 N N . THR C 1 79 ? -71.279 -27.079 71.278 1.00 50.00 163 THR C N 1
ATOM 4076 C CA . THR C 1 79 ? -70.622 -28.354 71.045 1.00 49.80 163 THR C CA 1
ATOM 4077 C C . THR C 1 79 ? -71.477 -29.221 70.159 1.00 45.72 163 THR C C 1
ATOM 4078 O O . THR C 1 79 ? -72.688 -29.041 70.096 1.00 50.82 163 THR C O 1
ATOM 4082 N N . GLN C 1 80 ? -70.838 -30.157 69.470 1.00 41.62 164 GLN C N 1
ATOM 4083 C CA . GLN C 1 80 ? -71.530 -31.246 68.799 1.00 42.42 164 GLN C CA 1
ATOM 4084 C C . GLN C 1 80 ? -70.739 -32.531 68.976 1.00 43.58 164 GLN C C 1
ATOM 4085 O O . GLN C 1 80 ? -69.579 -32.604 68.566 1.00 38.74 164 GLN C O 1
ATOM 4091 N N . THR C 1 81 ? -71.361 -33.542 69.574 1.00 43.98 165 THR C N 1
ATOM 4092 C CA . THR C 1 81 ? -70.695 -34.825 69.788 1.00 41.48 165 THR C CA 1
ATOM 4093 C C . THR C 1 81 ? -70.515 -35.525 68.462 1.00 40.14 165 THR C C 1
ATOM 4094 O O . THR C 1 81 ? -71.403 -35.472 67.613 1.00 45.92 165 THR C O 1
ATOM 4098 N N . LEU C 1 82 ? -69.361 -36.167 68.264 1.00 34.91 166 LEU C N 1
ATOM 4099 C CA . LEU C 1 82 ? -69.045 -36.784 66.981 1.00 33.30 166 LEU C CA 1
ATOM 4100 C C . LEU C 1 82 ? -68.973 -38.309 67.054 1.00 38.22 166 LEU C C 1
ATOM 4101 O O . LEU C 1 82 ? -69.438 -38.995 66.140 1.00 37.84 166 LEU C O 1
ATOM 4106 N N . PHE C 1 83 ? -68.380 -38.835 68.130 1.00 40.46 167 PHE C N 1
ATOM 4107 C CA . PHE C 1 83 ? -68.340 -40.285 68.346 1.00 36.26 167 PHE C CA 1
ATOM 4108 C C . PHE C 1 83 ? -67.786 -40.638 69.725 1.00 33.61 167 PHE C C 1
ATOM 4109 O O . PHE C 1 83 ? -67.220 -39.788 70.419 1.00 33.44 167 PHE C O 1
ATOM 4117 N N . ARG C 1 84 ? -67.974 -41.902 70.099 1.00 34.45 168 ARG C N 1
ATOM 4118 C CA . ARG C 1 84 ? -67.445 -42.470 71.335 1.00 41.32 168 ARG C CA 1
ATOM 4119 C C . ARG C 1 84 ? -66.200 -43.296 71.073 1.00 37.91 168 ARG C C 1
ATOM 4120 O O . ARG C 1 84 ? -66.075 -43.931 70.040 1.00 36.70 168 ARG C O 1
ATOM 4128 N N . GLU C 1 85 ? -65.291 -43.304 72.039 1.00 35.29 169 GLU C N 1
ATOM 4129 C CA . GLU C 1 85 ? -64.075 -44.084 71.915 1.00 36.51 169 GLU C CA 1
ATOM 4130 C C . GLU C 1 85 ? -63.793 -44.829 73.236 1.00 28.94 169 GLU C C 1
ATOM 4131 O O . GLU C 1 85 ? -64.121 -44.337 74.327 1.00 33.29 169 GLU C O 1
ATOM 4137 N N . GLU C 1 86 ? -63.213 -46.016 73.116 1.00 33.16 170 GLU C N 1
ATOM 4138 C CA . GLU C 1 86 ? -62.791 -46.817 74.265 1.00 36.64 170 GLU C CA 1
ATOM 4139 C C . GLU C 1 86 ? -61.279 -47.031 74.194 1.00 35.20 170 GLU C C 1
ATOM 4140 O O . GLU C 1 86 ? -60.690 -46.884 73.118 1.00 30.29 170 GLU C O 1
ATOM 4146 N N . TYR C 1 87 ? -60.666 -47.397 75.327 1.00 29.88 171 TYR C N 1
ATOM 4147 C CA . TYR C 1 87 ? -59.212 -47.611 75.403 1.00 29.73 171 TYR C CA 1
ATOM 4148 C C . TYR C 1 87 ? -58.805 -49.084 75.383 1.00 32.04 171 TYR C C 1
ATOM 4149 O O . TYR C 1 87 ? -59.570 -49.956 75.815 1.00 29.28 171 TYR C O 1
ATOM 4158 N N . VAL C 1 88 ? -57.592 -49.336 74.884 1.00 26.16 172 VAL C N 1
ATOM 4159 C CA . VAL C 1 88 ? -56.933 -50.647 74.933 1.00 27.50 172 VAL C CA 1
ATOM 4160 C C . VAL C 1 88 ? -55.470 -50.463 75.308 1.00 30.30 172 VAL C C 1
ATOM 4161 O O . VAL C 1 88 ? -55.031 -49.319 75.462 1.00 27.65 172 VAL C O 1
ATOM 4165 N N . CYS C 1 89 ? -54.728 -51.578 75.436 1.00 27.34 173 CYS C N 1
ATOM 4166 C CA . CYS C 1 89 ? -53.268 -51.579 75.633 1.00 25.98 173 CYS C CA 1
ATOM 4167 C C . CYS C 1 89 ? -52.592 -52.055 74.373 1.00 24.66 173 CYS C C 1
ATOM 4168 O O . CYS C 1 89 ? -53.157 -52.859 73.642 1.00 30.24 173 CYS C O 1
ATOM 4171 N N . VAL C 1 90 ? -51.376 -51.595 74.113 1.00 24.92 174 VAL C N 1
ATOM 4172 C CA . VAL C 1 90 ? -50.568 -52.209 73.064 1.00 22.56 174 VAL C CA 1
ATOM 4173 C C . VAL C 1 90 ? -49.186 -52.539 73.598 1.00 27.13 174 VAL C C 1
ATOM 4174 O O . VAL C 1 90 ? -48.694 -51.895 74.519 1.00 25.93 174 VAL C O 1
ATOM 4178 N N . MET C 1 91 ? -48.563 -53.546 72.996 1.00 25.92 175 MET C N 1
ATOM 4179 C CA . MET C 1 91 ? -47.177 -53.885 73.262 1.00 27.63 175 MET C CA 1
ATOM 4180 C C . MET C 1 91 ? -46.628 -54.425 71.968 1.00 29.75 175 MET C C 1
ATOM 4181 O O . MET C 1 91 ? -47.387 -54.906 71.133 1.00 32.62 175 MET C O 1
ATOM 4186 N N . ARG C 1 92 ? -45.319 -54.378 71.788 1.00 31.39 176 ARG C N 1
ATOM 4187 C CA . ARG C 1 92 ? -44.769 -54.830 70.517 1.00 33.33 176 ARG C CA 1
ATOM 4188 C C . ARG C 1 92 ? -44.640 -56.354 70.475 1.00 38.82 176 ARG C C 1
ATOM 4189 O O . ARG C 1 92 ? -44.641 -57.016 71.518 1.00 36.14 176 ARG C O 1
ATOM 4197 N N . GLN C 1 93 ? -44.539 -56.886 69.259 1.00 43.27 177 GLN C N 1
ATOM 4198 C CA . GLN C 1 93 ? -44.483 -58.326 68.989 1.00 47.53 177 GLN C CA 1
ATOM 4199 C C . GLN C 1 93 ? -43.463 -59.071 69.837 1.00 47.02 177 GLN C C 1
ATOM 4200 O O . GLN C 1 93 ? -43.678 -60.220 70.225 1.00 49.14 177 GLN C O 1
ATOM 4206 N N . SER C 1 94 ? -42.346 -58.407 70.111 1.00 45.12 178 SER C N 1
ATOM 4207 C CA . SER C 1 94 ? -41.223 -59.034 70.794 1.00 45.96 178 SER C CA 1
ATOM 4208 C C . SER C 1 94 ? -41.248 -58.819 72.301 1.00 49.72 178 SER C C 1
ATOM 4209 O O . SER C 1 94 ? -40.254 -59.059 72.981 1.00 56.41 178 SER C O 1
ATOM 4212 N N . HIS C 1 95 ? -42.372 -58.352 72.827 1.00 46.03 179 HIS C N 1
ATOM 4213 C CA . HIS C 1 95 ? -42.470 -58.131 74.266 1.00 51.27 179 HIS C CA 1
ATOM 4214 C C . HIS C 1 95 ? -42.702 -59.468 74.991 1.00 51.48 179 HIS C C 1
ATOM 4215 O O . HIS C 1 95 ? -43.583 -60.238 74.601 1.00 50.38 179 HIS C O 1
ATOM 4222 N N . PRO C 1 96 ? -41.904 -59.743 76.043 1.00 55.73 180 PRO C N 1
ATOM 4223 C CA . PRO C 1 96 ? -41.977 -60.961 76.869 1.00 54.52 180 PRO C CA 1
ATOM 4224 C C . PRO C 1 96 ? -43.382 -61.288 77.366 1.00 54.85 180 PRO C C 1
ATOM 4225 O O . PRO C 1 96 ? -43.729 -62.467 77.467 1.00 57.24 180 PRO C O 1
ATOM 4229 N N . ALA C 1 97 ? -44.176 -60.264 77.667 1.00 48.69 181 ALA C N 1
ATOM 4230 C CA . ALA C 1 97 ? -45.504 -60.471 78.240 1.00 46.61 181 ALA C CA 1
ATOM 4231 C C . ALA C 1 97 ? -46.519 -60.969 77.217 1.00 48.81 181 ALA C C 1
ATOM 4232 O O . ALA C 1 97 ? -47.634 -61.344 77.576 1.00 48.43 181 ALA C O 1
ATOM 4234 N N . LEU C 1 98 ? -46.140 -60.956 75.945 1.00 46.73 182 LEU C N 1
ATOM 4235 C CA . LEU C 1 98 ? -47.047 -61.360 74.882 1.00 48.24 182 LEU C CA 1
ATOM 4236 C C . LEU C 1 98 ? -47.543 -62.777 75.116 1.00 54.59 182 LEU C C 1
ATOM 4237 O O . LEU C 1 98 ? -48.727 -63.070 74.959 1.00 56.30 182 LEU C O 1
ATOM 4242 N N . THR C 1 99 ? -46.612 -63.640 75.513 1.00 53.88 183 THR C N 1
ATOM 4243 C CA . THR C 1 99 ? -46.840 -65.078 75.612 1.00 61.87 183 THR C CA 1
ATOM 4244 C C . THR C 1 99 ? -47.915 -65.425 76.635 1.00 60.22 183 THR C C 1
ATOM 4245 O O . THR C 1 99 ? -48.891 -66.101 76.309 1.00 62.34 183 THR C O 1
ATOM 4249 N N . HIS C 1 100 ? -47.742 -64.959 77.869 1.00 61.04 184 HIS C N 1
ATOM 4250 C CA . HIS C 1 100 ? -48.709 -65.279 78.916 1.00 63.56 184 HIS C CA 1
ATOM 4251 C C . HIS C 1 100 ? -49.353 -64.041 79.544 1.00 61.02 184 HIS C C 1
ATOM 4252 O O . HIS C 1 100 ? -49.138 -63.736 80.719 1.00 62.69 184 HIS C O 1
ATOM 4259 N N . GLY C 1 101 ? -50.116 -63.325 78.721 1.00 54.25 185 GLY C N 1
ATOM 4260 C CA . GLY C 1 101 ? -51.173 -62.441 79.179 1.00 53.13 185 GLY C CA 1
ATOM 4261 C C . GLY C 1 101 ? -50.885 -61.137 79.897 1.00 43.39 185 GLY C C 1
ATOM 4262 O O . GLY C 1 101 ? -49.816 -60.896 80.463 1.00 41.27 185 GLY C O 1
ATOM 4263 N N . LEU C 1 102 ? -51.890 -60.277 79.892 1.00 41.81 186 LEU C N 1
ATOM 4264 C CA . LEU C 1 102 ? -51.746 -58.991 80.538 1.00 36.11 186 LEU C CA 1
ATOM 4265 C C . LEU C 1 102 ? -52.797 -58.855 81.652 1.00 34.19 186 LEU C C 1
ATOM 4266 O O . LEU C 1 102 ? -53.631 -57.952 81.649 1.00 31.31 186 LEU C O 1
ATOM 4271 N N . ASP C 1 103 ? -52.772 -59.790 82.600 1.00 30.15 187 ASP C N 1
ATOM 4272 C CA . ASP C 1 103 ? -53.550 -59.647 83.832 1.00 24.81 187 ASP C CA 1
ATOM 4273 C C . ASP C 1 103 ? -52.971 -58.475 84.599 1.00 23.39 187 ASP C C 1
ATOM 4274 O O . ASP C 1 103 ? -51.831 -58.087 84.346 1.00 22.90 187 ASP C O 1
ATOM 4279 N N . LEU C 1 104 ? -53.737 -57.919 85.540 1.00 22.75 188 LEU C N 1
ATOM 4280 C CA . LEU C 1 104 ? -53.303 -56.740 86.297 1.00 23.34 188 LEU C CA 1
ATOM 4281 C C . LEU C 1 104 ? -51.977 -56.930 87.009 1.00 26.89 188 LEU C C 1
ATOM 4282 O O . LEU C 1 104 ? -51.144 -56.031 87.033 1.00 25.31 188 LEU C O 1
ATOM 4287 N N . GLU C 1 105 ? -51.769 -58.099 87.607 1.00 24.18 189 GLU C N 1
ATOM 4288 C CA . GLU C 1 105 ? -50.525 -58.332 88.328 1.00 25.45 189 GLU C CA 1
ATOM 4289 C C . GLU C 1 105 ? -49.316 -58.237 87.385 1.00 27.02 189 GLU C C 1
ATOM 4290 O O . GLU C 1 105 ? -48.318 -57.595 87.707 1.00 28.63 189 GLU C O 1
ATOM 4296 N N . ALA C 1 106 ? -49.405 -58.885 86.224 1.00 24.20 190 ALA C N 1
ATOM 4297 C CA . ALA C 1 106 ? -48.323 -58.832 85.257 1.00 26.80 190 ALA C CA 1
ATOM 4298 C C . ALA C 1 106 ? -48.193 -57.403 84.683 1.00 29.96 190 ALA C C 1
ATOM 4299 O O . ALA C 1 106 ? -47.095 -56.919 84.440 1.00 31.29 190 ALA C O 1
ATOM 4301 N N . PHE C 1 107 ? -49.335 -56.758 84.462 1.00 28.73 191 PHE C N 1
ATOM 4302 C CA . PHE C 1 107 ? -49.404 -55.398 83.906 1.00 27.45 191 PHE C CA 1
ATOM 4303 C C . PHE C 1 107 ? -48.571 -54.468 84.789 1.00 29.21 191 PHE C C 1
ATOM 4304 O O . PHE C 1 107 ? -47.727 -53.733 84.279 1.00 29.55 191 PHE C O 1
ATOM 4312 N N . ARG C 1 108 ? -48.741 -54.561 86.115 1.00 26.27 192 ARG C N 1
ATOM 4313 C CA . ARG C 1 108 ? -47.973 -53.745 87.064 1.00 29.37 192 ARG C CA 1
ATOM 4314 C C . ARG C 1 108 ? -46.472 -54.032 87.039 1.00 29.73 192 ARG C C 1
ATOM 4315 O O . ARG C 1 108 ? -45.672 -53.197 87.441 1.00 31.61 192 ARG C O 1
ATOM 4323 N N . GLN C 1 109 ? -46.088 -55.215 86.592 1.00 28.15 193 GLN C N 1
ATOM 4324 C CA . GLN C 1 109 ? -44.678 -55.588 86.603 1.00 30.96 193 GLN C CA 1
ATOM 4325 C C . GLN C 1 109 ? -43.999 -55.251 85.269 1.00 34.18 193 GLN C C 1
ATOM 4326 O O . GLN C 1 109 ? -42.785 -55.394 85.123 1.00 31.91 193 GLN C O 1
ATOM 4332 N N . CYS C 1 110 ? -44.785 -54.777 84.302 1.00 29.10 194 CYS C N 1
ATOM 4333 C CA . CYS C 1 110 ? -44.224 -54.296 83.033 1.00 29.24 194 CYS C CA 1
ATOM 4334 C C . CYS C 1 110 ? -43.757 -52.860 83.171 1.00 29.09 194 CYS C C 1
ATOM 4335 O O . CYS C 1 110 ? -44.083 -52.196 84.149 1.00 29.09 194 CYS C O 1
ATOM 4338 N N . ARG C 1 111 ? -43.014 -52.368 82.183 1.00 26.89 195 ARG C N 1
ATOM 4339 C CA . ARG C 1 111 ? -42.697 -50.937 82.121 1.00 26.51 195 ARG C CA 1
ATOM 4340 C C . ARG C 1 111 ? -43.727 -50.219 81.248 1.00 26.04 195 ARG C C 1
ATOM 4341 O O . ARG C 1 111 ? -44.181 -50.770 80.245 1.00 24.68 195 ARG C O 1
ATOM 4349 N N . HIS C 1 112 ? -44.063 -48.988 81.614 1.00 23.00 196 HIS C N 1
ATOM 4350 C CA . HIS C 1 112 ? -45.108 -48.250 80.916 1.00 27.46 196 HIS C CA 1
ATOM 4351 C C . HIS C 1 112 ? -44.619 -46.924 80.328 1.00 23.25 196 HIS C C 1
ATOM 4352 O O . HIS C 1 112 ? -43.689 -46.310 80.850 1.00 23.43 196 HIS C O 1
ATOM 4359 N N . ILE C 1 113 ? -45.253 -46.518 79.232 1.00 24.83 197 ILE C N 1
ATOM 4360 C CA . ILE C 1 113 ? -45.170 -45.142 78.759 1.00 24.85 197 ILE C CA 1
ATOM 4361 C C . ILE C 1 113 ? -46.593 -44.557 78.884 1.00 23.35 197 ILE C C 1
ATOM 4362 O O . ILE C 1 113 ? -47.579 -45.154 78.450 1.00 22.00 197 ILE C O 1
ATOM 4367 N N . ILE C 1 114 ? -46.679 -43.417 79.558 1.00 21.41 198 ILE C N 1
ATOM 4368 C CA . ILE C 1 114 ? -47.939 -42.753 79.833 1.00 22.05 198 ILE C CA 1
ATOM 4369 C C . ILE C 1 114 ? -48.058 -41.496 78.978 1.00 22.04 198 ILE C C 1
ATOM 4370 O O . ILE C 1 114 ? -47.140 -40.698 78.949 1.00 22.76 198 ILE C O 1
ATOM 4375 N N . VAL C 1 115 ? -49.190 -41.293 78.335 1.00 22.06 199 VAL C N 1
ATOM 4376 C CA . VAL C 1 115 ? -49.446 -40.016 77.675 1.00 21.07 199 VAL C CA 1
ATOM 4377 C C . VAL C 1 115 ? -50.104 -39.097 78.696 1.00 25.38 199 VAL C C 1
ATOM 4378 O O . VAL C 1 115 ? -51.124 -39.445 79.272 1.00 24.76 199 VAL C O 1
ATOM 4382 N N . THR C 1 116 ? -49.484 -37.956 78.962 1.00 24.90 200 THR C N 1
ATOM 4383 C CA . THR C 1 116 ? -50.010 -37.037 79.954 1.00 27.23 200 THR C CA 1
ATOM 4384 C C . THR C 1 116 ? -50.876 -35.994 79.235 1.00 33.18 200 THR C C 1
ATOM 4385 O O . THR C 1 116 ? -50.530 -35.524 78.147 1.00 32.76 200 THR C O 1
ATOM 4389 N N . ALA C 1 117 ? -52.023 -35.663 79.818 1.00 30.32 201 ALA C N 1
ATOM 4390 C CA . ALA C 1 117 ? -52.966 -34.764 79.164 1.00 32.30 201 ALA C CA 1
ATOM 4391 C C . ALA C 1 117 ? -53.662 -33.822 80.147 1.00 37.04 201 ALA C C 1
ATOM 4392 O O . ALA C 1 117 ? -54.410 -32.933 79.734 1.00 36.43 201 ALA C O 1
ATOM 4394 N N . HIS C 1 118 ? -53.422 -34.008 81.438 1.00 33.63 202 HIS C N 1
ATOM 4395 C CA . HIS C 1 118 ? -54.116 -33.191 82.433 1.00 36.96 202 HIS C CA 1
ATOM 4396 C C . HIS C 1 118 ? -53.755 -31.707 82.317 1.00 41.32 202 HIS C C 1
ATOM 4397 O O . HIS C 1 118 ? -54.579 -30.852 82.625 1.00 42.63 202 HIS C O 1
ATOM 4404 N N . GLU C 1 119 ? -52.553 -31.387 81.847 1.00 38.76 203 GLU C N 1
ATOM 4405 C CA . GLU C 1 119 ? -52.198 -29.979 81.683 1.00 42.81 203 GLU C CA 1
ATOM 4406 C C . GLU C 1 119 ? -52.991 -29.290 80.565 1.00 42.81 203 GLU C C 1
ATOM 4407 O O . GLU C 1 119 ? -53.093 -28.067 80.551 1.00 43.95 203 GLU C O 1
ATOM 4413 N N . PHE C 1 120 ? -53.563 -30.066 79.645 1.00 41.26 204 PHE C N 1
ATOM 4414 C CA . PHE C 1 120 ? -54.360 -29.495 78.558 1.00 40.08 204 PHE C CA 1
ATOM 4415 C C . PHE C 1 120 ? -55.834 -29.687 78.758 1.00 44.08 204 PHE C C 1
ATOM 4416 O O . PHE C 1 120 ? -56.606 -29.476 77.822 1.00 42.97 204 PHE C O 1
ATOM 4424 N N . ASN C 1 121 ? -56.214 -30.135 79.952 1.00 41.33 205 ASN C N 1
ATOM 4425 C CA . ASN C 1 121 ? -57.597 -30.461 80.259 1.00 42.58 205 ASN C CA 1
ATOM 4426 C C . ASN C 1 121 ? -58.284 -31.198 79.118 1.00 39.38 205 ASN C C 1
ATOM 4427 O O . ASN C 1 121 ? -59.352 -30.810 78.658 1.00 41.32 205 ASN C O 1
ATOM 4432 N N . HIS C 1 122 ? -57.628 -32.254 78.650 1.00 36.43 206 HIS C N 1
ATOM 4433 C CA . HIS C 1 122 ? -58.161 -33.137 77.627 1.00 33.95 206 HIS C CA 1
ATOM 4434 C C . HIS C 1 122 ? -58.671 -34.380 78.347 1.00 33.87 206 HIS C C 1
ATOM 4435 O O . HIS C 1 122 ? -58.088 -34.790 79.353 1.00 32.67 206 HIS C O 1
ATOM 4442 N N . VAL C 1 123 ? -59.749 -34.972 77.855 1.00 31.81 207 VAL C N 1
ATOM 4443 C CA . VAL C 1 123 ? -60.415 -36.066 78.562 1.00 32.42 207 VAL C CA 1
ATOM 4444 C C . VAL C 1 123 ? -59.513 -37.291 78.839 1.00 35.32 207 VAL C C 1
ATOM 4445 O O . VAL C 1 123 ? -59.770 -38.071 79.769 1.00 31.93 207 VAL C O 1
ATOM 4449 N N . HIS C 1 124 ? -58.423 -37.438 78.090 1.00 29.19 208 HIS C N 1
ATOM 4450 C CA . HIS C 1 124 ? -57.475 -38.525 78.354 1.00 30.82 208 HIS C CA 1
ATOM 4451 C C . HIS C 1 124 ? -56.900 -38.432 79.778 1.00 30.60 208 HIS C C 1
ATOM 4452 O O . HIS C 1 124 ? -56.379 -39.413 80.317 1.00 27.28 208 HIS C O 1
ATOM 4459 N N . GLU C 1 125 ? -57.008 -37.263 80.395 1.00 27.80 209 GLU C N 1
ATOM 4460 C CA . GLU C 1 125 ? -56.537 -37.092 81.769 1.00 29.32 209 GLU C CA 1
ATOM 4461 C C . GLU C 1 125 ? -57.254 -38.053 82.723 1.00 29.52 209 GLU C C 1
ATOM 4462 O O . GLU C 1 125 ? -56.725 -38.380 83.789 1.00 27.77 209 GLU C O 1
ATOM 4468 N N . GLN C 1 126 ? -58.451 -38.490 82.338 1.00 30.65 210 GLN C N 1
ATOM 4469 C CA . GLN C 1 126 ? -59.234 -39.412 83.158 1.00 34.52 210 GLN C CA 1
ATOM 4470 C C . GLN C 1 126 ? -58.592 -40.786 83.149 1.00 35.13 210 GLN C C 1
ATOM 4471 O O . GLN C 1 126 ? -58.584 -41.493 84.160 1.00 34.73 210 GLN C O 1
ATOM 4477 N N . VAL C 1 127 ? -58.044 -41.159 81.998 1.00 31.26 211 VAL C N 1
ATOM 4478 C CA . VAL C 1 127 ? -57.368 -42.433 81.863 1.00 28.63 211 VAL C CA 1
ATOM 4479 C C . VAL C 1 127 ? -55.998 -42.354 82.514 1.00 31.86 211 VAL C C 1
ATOM 4480 O O . VAL C 1 127 ? -55.586 -43.275 83.230 1.00 28.34 211 VAL C O 1
ATOM 4484 N N . GLU C 1 128 ? -55.295 -41.245 82.283 1.00 26.55 212 GLU C N 1
ATOM 4485 C CA . GLU C 1 128 ? -54.019 -41.003 82.944 1.00 25.19 212 GLU C CA 1
ATOM 4486 C C . GLU C 1 128 ? -54.141 -41.146 84.490 1.00 28.64 212 GLU C C 1
ATOM 4487 O O . GLU C 1 128 ? -53.294 -41.749 85.134 1.00 28.18 212 GLU C O 1
ATOM 4493 N N . ALA C 1 129 ? -55.191 -40.578 85.069 1.00 30.34 213 ALA C N 1
ATOM 4494 C CA . ALA C 1 129 ? -55.375 -40.638 86.515 1.00 34.66 213 ALA C CA 1
ATOM 4495 C C . ALA C 1 129 ? -55.592 -42.093 86.989 1.00 30.81 213 ALA C C 1
ATOM 4496 O O . ALA C 1 129 ? -55.057 -42.500 88.024 1.00 33.79 213 ALA C O 1
ATOM 4498 N N . ARG C 1 130 ? -56.359 -42.870 86.230 1.00 28.80 214 ARG C N 1
ATOM 4499 C CA . ARG C 1 130 ? -56.664 -44.268 86.584 1.00 30.66 214 ARG C CA 1
ATOM 4500 C C . ARG C 1 130 ? -55.436 -45.182 86.513 1.00 31.14 214 ARG C C 1
ATOM 4501 O O . ARG C 1 130 ? -55.296 -46.107 87.319 1.00 31.97 214 ARG C O 1
ATOM 4509 N N . LEU C 1 131 ? -54.573 -44.937 85.527 1.00 27.11 215 LEU C N 1
ATOM 4510 C CA . LEU C 1 131 ? -53.305 -45.641 85.377 1.00 30.08 215 LEU C CA 1
ATOM 4511 C C . LEU C 1 131 ? -52.386 -45.314 86.542 1.00 31.11 215 LEU C C 1
ATOM 4512 O O . LEU C 1 131 ? -51.821 -46.209 87.173 1.00 33.76 215 LEU C O 1
ATOM 4517 N N . LEU C 1 132 ? -52.237 -44.026 86.832 1.00 30.63 216 LEU C N 1
ATOM 4518 C CA . LEU C 1 132 ? -51.332 -43.598 87.887 1.00 33.44 216 LEU C CA 1
ATOM 4519 C C . LEU C 1 132 ? -51.812 -44.074 89.257 1.00 32.41 216 LEU C C 1
ATOM 4520 O O . LEU C 1 132 ? -51.015 -44.208 90.183 1.00 34.97 216 LEU C O 1
ATOM 4525 N N . GLU C 1 133 ? -53.111 -44.318 89.384 1.00 32.13 217 GLU C N 1
ATOM 4526 C CA . GLU C 1 133 ? -53.655 -44.819 90.645 1.00 33.50 217 GLU C CA 1
ATOM 4527 C C . GLU C 1 133 ? -53.202 -46.251 90.915 1.00 35.26 217 GLU C C 1
ATOM 4528 O O . GLU C 1 133 ? -52.976 -46.630 92.064 1.00 33.70 217 GLU C O 1
ATOM 4534 N N . LEU C 1 134 ? -53.062 -47.046 89.859 1.00 30.91 218 LEU C N 1
ATOM 4535 C CA . LEU C 1 134 ? -52.890 -48.480 90.053 1.00 32.74 218 LEU C CA 1
ATOM 4536 C C . LEU C 1 134 ? -51.507 -48.973 89.684 1.00 33.75 218 LEU C C 1
ATOM 4537 O O . LEU C 1 134 ? -51.156 -50.102 90.007 1.00 30.49 218 LEU C O 1
ATOM 4542 N N . LEU C 1 135 ? -50.714 -48.134 89.018 1.00 29.80 219 LEU C N 1
ATOM 4543 C CA . LEU C 1 135 ? -49.372 -48.534 88.621 1.00 28.99 219 LEU C CA 1
ATOM 4544 C C . LEU C 1 135 ? -48.383 -48.112 89.687 1.00 30.89 219 LEU C C 1
ATOM 4545 O O . LEU C 1 135 ? -48.463 -46.995 90.202 1.00 32.69 219 LEU C O 1
ATOM 4550 N N . PRO C 1 136 ? -47.466 -49.015 90.054 1.00 32.61 220 PRO C N 1
ATOM 4551 C CA . PRO C 1 136 ? -46.421 -48.569 90.980 1.00 35.14 220 PRO C CA 1
ATOM 4552 C C . PRO C 1 136 ? -45.569 -47.515 90.281 1.00 34.94 220 PRO C C 1
ATOM 4553 O O . PRO C 1 136 ? -45.373 -47.601 89.067 1.00 34.51 220 PRO C O 1
ATOM 4557 N N . PRO C 1 137 ? -45.110 -46.502 91.023 1.00 38.44 221 PRO C N 1
ATOM 4558 C CA . PRO C 1 137 ? -44.357 -45.411 90.403 1.00 36.49 221 PRO C CA 1
ATOM 4559 C C . PRO C 1 137 ? -43.124 -45.907 89.634 1.00 36.72 221 PRO C C 1
ATOM 4560 O O . PRO C 1 137 ? -42.775 -45.317 88.622 1.00 39.10 221 PRO C O 1
ATOM 4564 N N . GLU C 1 138 ? -42.508 -46.998 90.072 1.00 37.64 222 GLU C N 1
ATOM 4565 C CA . GLU C 1 138 ? -41.315 -47.508 89.396 1.00 36.27 222 GLU C CA 1
ATOM 4566 C C . GLU C 1 138 ? -41.652 -48.209 88.076 1.00 35.10 222 GLU C C 1
ATOM 4567 O O . GLU C 1 138 ? -40.768 -48.492 87.267 1.00 37.29 222 GLU C O 1
ATOM 4573 N N . SER C 1 139 ? -42.923 -48.503 87.847 1.00 31.10 223 SER C N 1
ATOM 4574 C CA . SER C 1 139 ? -43.278 -49.145 86.595 1.00 29.75 223 SER C CA 1
ATOM 4575 C C . SER C 1 139 ? -43.410 -48.118 85.453 1.00 33.09 223 SER C C 1
ATOM 4576 O O . SER C 1 139 ? -43.450 -48.509 84.283 1.00 30.69 223 SER C O 1
ATOM 4579 N N . ILE C 1 140 ? -43.462 -46.823 85.792 1.00 30.96 224 ILE C N 1
ATOM 4580 C CA . ILE C 1 140 ? -43.559 -45.756 84.771 1.00 30.14 224 ILE C CA 1
ATOM 4581 C C . ILE C 1 140 ? -42.178 -45.345 84.303 1.00 30.08 224 ILE C C 1
ATOM 4582 O O . ILE C 1 140 ? -41.403 -44.772 85.069 1.00 35.28 224 ILE C O 1
ATOM 4587 N N . ARG C 1 141 ? -41.857 -45.655 83.052 1.00 24.98 225 ARG C N 1
ATOM 4588 C CA . ARG C 1 141 ? -40.523 -45.407 82.543 1.00 23.75 225 ARG C CA 1
ATOM 4589 C C . ARG C 1 141 ? -40.493 -44.102 81.718 1.00 26.26 225 ARG C C 1
ATOM 4590 O O . ARG C 1 141 ? -39.569 -43.292 81.846 1.00 25.75 225 ARG C O 1
ATOM 4598 N N . PHE C 1 142 ? -41.527 -43.894 80.903 1.00 23.22 226 PHE C N 1
ATOM 4599 C CA . PHE C 1 142 ? -41.578 -42.755 79.981 1.00 24.55 226 PHE C CA 1
ATOM 4600 C C . PHE C 1 142 ? -42.885 -41.998 80.118 1.00 21.95 226 PHE C C 1
ATOM 4601 O O . PHE C 1 142 ? -43.925 -42.608 80.362 1.00 22.14 226 PHE C O 1
ATOM 4609 N N . THR C 1 143 ? -42.829 -40.685 79.906 1.00 22.47 227 THR C N 1
ATOM 4610 C CA . THR C 1 143 ? -44.028 -39.844 79.775 1.00 24.58 227 THR C CA 1
ATOM 4611 C C . THR C 1 143 ? -43.878 -38.927 78.534 1.00 22.12 227 THR C C 1
ATOM 4612 O O . THR C 1 143 ? -42.782 -38.494 78.221 1.00 21.49 227 THR C O 1
ATOM 4616 N N . THR C 1 144 ? -44.970 -38.677 77.813 1.00 22.35 228 THR C N 1
ATOM 4617 C CA . THR C 1 144 ? -44.940 -37.738 76.689 1.00 26.76 228 THR C CA 1
ATOM 4618 C C . THR C 1 144 ? -46.306 -37.064 76.626 1.00 26.62 228 THR C C 1
ATOM 4619 O O . THR C 1 144 ? -47.268 -37.604 77.148 1.00 24.70 228 THR C O 1
ATOM 4623 N N . GLU C 1 145 ? -46.398 -35.901 75.986 1.00 23.93 229 GLU C N 1
ATOM 4624 C CA . GLU C 1 145 ? -47.688 -35.260 75.746 1.00 28.98 229 GLU C CA 1
ATOM 4625 C C . GLU C 1 145 ? -48.311 -35.718 74.430 1.00 30.07 229 GLU C C 1
ATOM 4626 O O . GLU C 1 145 ? -49.487 -35.450 74.155 1.00 32.07 229 GLU C O 1
ATOM 4632 N N . ASN C 1 146 ? -47.525 -36.407 73.612 1.00 23.55 230 ASN C N 1
ATOM 4633 C CA . ASN C 1 146 ? -47.940 -36.759 72.260 1.00 25.07 230 ASN C CA 1
ATOM 4634 C C . ASN C 1 146 ? -48.300 -38.232 72.114 1.00 25.59 230 ASN C C 1
ATOM 4635 O O . ASN C 1 146 ? -47.448 -39.095 72.353 1.00 24.26 230 ASN C O 1
ATOM 4640 N N . PHE C 1 147 ? -49.501 -38.519 71.631 1.00 21.58 231 PHE C N 1
ATOM 4641 C CA . PHE C 1 147 ? -49.918 -39.896 71.417 1.00 24.28 231 PHE C CA 1
ATOM 4642 C C . PHE C 1 147 ? -49.060 -40.599 70.369 1.00 24.68 231 PHE C C 1
ATOM 4643 O O . PHE C 1 147 ? -48.720 -41.775 70.523 1.00 20.78 231 PHE C O 1
ATOM 4651 N N . LEU C 1 148 ? -48.738 -39.901 69.278 1.00 20.67 232 LEU C N 1
ATOM 4652 C CA . LEU C 1 148 ? -47.987 -40.539 68.209 1.00 23.04 232 LEU C CA 1
ATOM 4653 C C . LEU C 1 148 ? -46.559 -40.824 68.627 1.00 21.62 232 LEU C C 1
ATOM 4654 O O . LEU C 1 148 ? -45.957 -41.821 68.196 1.00 25.07 232 LEU C O 1
ATOM 4659 N N . VAL C 1 149 ? -45.994 -39.947 69.433 1.00 20.66 233 VAL C N 1
ATOM 4660 C CA . VAL C 1 149 ? -44.676 -40.218 69.978 1.00 22.38 233 VAL C CA 1
ATOM 4661 C C . VAL C 1 149 ? -44.688 -41.495 70.819 1.00 25.17 233 VAL C C 1
ATOM 4662 O O . VAL C 1 149 ? -43.788 -42.337 70.695 1.00 22.75 233 VAL C O 1
ATOM 4666 N N . SER C 1 150 ? -45.724 -41.646 71.644 1.00 23.18 234 SER C N 1
ATOM 4667 C CA . SER C 1 150 ? -45.806 -42.782 72.551 1.00 22.54 234 SER C CA 1
ATOM 4668 C C . SER C 1 150 ? -45.960 -44.073 71.759 1.00 25.71 234 SER C C 1
ATOM 4669 O O . SER C 1 150 ? -45.334 -45.098 72.093 1.00 24.00 234 SER C O 1
ATOM 4672 N N . ALA C 1 151 ? -46.738 -44.009 70.674 1.00 24.24 235 ALA C N 1
ATOM 4673 C CA . ALA C 1 151 ? -46.940 -45.163 69.820 1.00 23.82 235 ALA C CA 1
ATOM 4674 C C . ALA C 1 151 ? -45.631 -45.585 69.132 1.00 25.30 235 ALA C C 1
ATOM 4675 O O . ALA C 1 151 ? -45.355 -46.780 69.046 1.00 24.92 235 ALA C O 1
ATOM 4677 N N . VAL C 1 152 ? -44.808 -44.665 68.624 1.00 23.76 236 VAL C N 1
ATOM 4678 C CA . VAL C 1 152 ? -43.589 -45.200 68.033 1.00 21.98 236 VAL C CA 1
ATOM 4679 C C . VAL C 1 152 ? -42.602 -45.665 69.102 1.00 23.04 236 VAL C C 1
ATOM 4680 O O . VAL C 1 152 ? -41.854 -46.598 68.850 1.00 25.37 236 VAL C O 1
ATOM 4684 N N . ILE C 1 153 ? -42.592 -45.055 70.284 1.00 20.52 237 ILE C N 1
ATOM 4685 C CA . ILE C 1 153 ? -41.718 -45.559 71.357 1.00 24.73 237 ILE C CA 1
ATOM 4686 C C . ILE C 1 153 ? -42.117 -46.995 71.753 1.00 27.21 237 ILE C C 1
ATOM 4687 O O . ILE C 1 153 ? -41.241 -47.844 71.960 1.00 29.41 237 ILE C O 1
ATOM 4692 N N . ALA C 1 154 ? -43.423 -47.282 71.800 1.00 25.65 238 ALA C N 1
ATOM 4693 C CA . ALA C 1 154 ? -43.922 -48.641 72.101 1.00 26.26 238 ALA C CA 1
ATOM 4694 C C . ALA C 1 154 ? -43.498 -49.643 71.028 1.00 31.15 238 ALA C C 1
ATOM 4695 O O . ALA C 1 154 ? -43.234 -50.809 71.323 1.00 28.72 238 ALA C O 1
ATOM 4697 N N . GLU C 1 155 ? -43.450 -49.195 69.776 1.00 25.00 239 GLU C N 1
ATOM 4698 C CA . GLU C 1 155 ? -43.038 -50.069 68.686 1.00 26.49 239 GLU C CA 1
ATOM 4699 C C . GLU C 1 155 ? -41.539 -50.346 68.775 1.00 26.42 239 GLU C C 1
ATOM 4700 O O . GLU C 1 155 ? -41.085 -51.416 68.390 1.00 28.88 239 GLU C O 1
ATOM 4706 N N . GLU C 1 156 ? -40.785 -49.406 69.340 1.00 26.32 240 GLU C N 1
ATOM 4707 C CA . GLU C 1 156 ? -39.318 -49.517 69.409 1.00 27.71 240 GLU C CA 1
ATOM 4708 C C . GLU C 1 156 ? -38.753 -50.112 70.706 1.00 30.32 240 GLU C C 1
ATOM 4709 O O . GLU C 1 156 ? -37.570 -50.435 70.771 1.00 29.88 240 GLU C O 1
ATOM 4715 N N . THR C 1 157 ? -39.575 -50.208 71.746 1.00 27.03 241 THR C N 1
ATOM 4716 C CA . THR C 1 157 ? -39.107 -50.651 73.065 1.00 31.47 241 THR C CA 1
ATOM 4717 C C . THR C 1 157 ? -40.164 -51.478 73.750 1.00 31.59 241 THR C C 1
ATOM 4718 O O . THR C 1 157 ? -41.340 -51.407 73.376 1.00 30.23 241 THR C O 1
ATOM 4722 N N . ASP C 1 158 ? -39.762 -52.224 74.783 1.00 31.15 242 ASP C N 1
ATOM 4723 C CA . ASP C 1 158 ? -40.702 -53.061 75.538 1.00 35.30 242 ASP C CA 1
ATOM 4724 C C . ASP C 1 158 ? -41.432 -52.254 76.605 1.00 36.90 242 ASP C C 1
ATOM 4725 O O . ASP C 1 158 ? -41.234 -52.484 77.793 1.00 40.83 242 ASP C O 1
ATOM 4730 N N . VAL C 1 159 ? -42.231 -51.278 76.199 1.00 28.09 243 VAL C N 1
ATOM 4731 C CA . VAL C 1 159 ? -43.089 -50.582 77.153 1.00 28.07 243 VAL C CA 1
ATOM 4732 C C . VAL C 1 159 ? -44.554 -50.853 76.815 1.00 26.99 243 VAL C C 1
ATOM 4733 O O . VAL C 1 159 ? -44.884 -51.178 75.674 1.00 33.20 243 VAL C O 1
ATOM 4737 N N . ILE C 1 160 ? -45.433 -50.738 77.804 1.00 25.13 244 ILE C N 1
ATOM 4738 C CA . ILE C 1 160 ? -46.855 -50.951 77.559 1.00 26.03 244 ILE C CA 1
ATOM 4739 C C . ILE C 1 160 ? -47.508 -49.588 77.399 1.00 23.52 244 ILE C C 1
ATOM 4740 O O . ILE C 1 160 ? -47.256 -48.700 78.190 1.00 22.08 244 ILE C O 1
ATOM 4745 N N . LEU C 1 161 ? -48.361 -49.441 76.391 1.00 26.27 245 LEU C N 1
ATOM 4746 C CA . LEU C 1 161 ? -49.020 -48.158 76.130 1.00 22.86 245 LEU C CA 1
ATOM 4747 C C . LEU C 1 161 ? -50.537 -48.301 76.150 1.00 21.65 245 LEU C C 1
ATOM 4748 O O . LEU C 1 161 ? -51.085 -49.151 75.475 1.00 24.90 245 LEU C O 1
ATOM 4753 N N . THR C 1 162 ? -51.206 -47.450 76.911 1.00 22.09 246 THR C N 1
ATOM 4754 C CA . THR C 1 162 ? -52.656 -47.481 77.022 1.00 23.93 246 THR C CA 1
ATOM 4755 C C . THR C 1 162 ? -53.242 -46.287 76.237 1.00 24.30 246 THR C C 1
ATOM 4756 O O . THR C 1 162 ? -52.970 -45.128 76.562 1.00 25.23 246 THR C O 1
ATOM 4760 N N . ILE C 1 163 ? -54.059 -46.584 75.227 1.00 23.79 247 ILE C N 1
ATOM 4761 C CA . ILE C 1 163 ? -54.461 -45.584 74.237 1.00 22.50 247 ILE C CA 1
ATOM 4762 C C . ILE C 1 163 ? -55.831 -45.817 73.622 1.00 27.25 247 ILE C C 1
ATOM 4763 O O . ILE C 1 163 ? -56.382 -46.920 73.699 1.00 26.04 247 ILE C O 1
ATOM 4768 N N . PRO C 1 164 ? -56.392 -44.767 72.984 1.00 27.92 248 PRO C N 1
ATOM 4769 C CA . PRO C 1 164 ? -57.632 -44.926 72.204 1.00 26.62 248 PRO C CA 1
ATOM 4770 C C . PRO C 1 164 ? -57.520 -46.056 71.190 1.00 26.54 248 PRO C C 1
ATOM 4771 O O . PRO C 1 164 ? -56.482 -46.163 70.543 1.00 26.62 248 PRO C O 1
ATOM 4775 N N . SER C 1 165 ? -58.561 -46.881 71.053 1.00 26.41 249 SER C N 1
ATOM 4776 C CA . SER C 1 165 ? -58.497 -48.030 70.158 1.00 30.36 249 SER C CA 1
ATOM 4777 C C . SER C 1 165 ? -58.276 -47.628 68.698 1.00 28.67 249 SER C C 1
ATOM 4778 O O . SER C 1 165 ? -57.625 -48.356 67.975 1.00 29.87 249 SER C O 1
ATOM 4781 N N . ARG C 1 166 ? -58.808 -46.485 68.266 1.00 31.13 250 ARG C N 1
ATOM 4782 C CA . ARG C 1 166 ? -58.584 -46.032 66.880 1.00 28.55 250 ARG C CA 1
ATOM 4783 C C . ARG C 1 166 ? -57.103 -45.886 66.578 1.00 28.63 250 ARG C C 1
ATOM 4784 O O . ARG C 1 166 ? -56.642 -46.305 65.523 1.00 31.18 250 ARG C O 1
ATOM 4792 N N . LEU C 1 167 ? -56.351 -45.292 67.508 1.00 27.34 251 LEU C N 1
ATOM 4793 C CA . LEU C 1 167 ? -54.907 -45.159 67.339 1.00 25.73 251 LEU C CA 1
ATOM 4794 C C . LEU C 1 167 ? -54.239 -46.523 67.369 1.00 29.11 251 LEU C C 1
ATOM 4795 O O . LEU C 1 167 ? -53.377 -46.823 66.548 1.00 27.93 251 LEU C O 1
ATOM 4800 N N . ALA C 1 168 ? -54.640 -47.357 68.328 1.00 26.68 252 ALA C N 1
ATOM 4801 C CA . ALA C 1 168 ? -54.090 -48.703 68.432 1.00 27.03 252 ALA C CA 1
ATOM 4802 C C . ALA C 1 168 ? -54.257 -49.493 67.125 1.00 27.88 252 ALA C C 1
ATOM 4803 O O . ALA C 1 168 ? -53.329 -50.141 66.669 1.00 28.90 252 ALA C O 1
ATOM 4805 N N . ARG C 1 169 ? -55.447 -49.442 66.544 1.00 29.33 253 ARG C N 1
ATOM 4806 C CA . ARG C 1 169 ? -55.733 -50.218 65.336 1.00 33.32 253 ARG C CA 1
ATOM 4807 C C . ARG C 1 169 ? -54.884 -49.727 64.156 1.00 34.14 253 ARG C C 1
ATOM 4808 O O . ARG C 1 169 ? -54.468 -50.512 63.316 1.00 33.91 253 ARG C O 1
ATOM 4816 N N . TRP C 1 170 ? -54.582 -48.433 64.132 1.00 34.00 254 TRP C N 1
ATOM 4817 C CA . TRP C 1 170 ? -53.640 -47.867 63.155 1.00 38.71 254 TRP C CA 1
ATOM 4818 C C . TRP C 1 170 ? -52.285 -48.509 63.141 1.00 39.01 254 TRP C C 1
ATOM 4819 O O . TRP C 1 170 ? -51.810 -48.951 62.101 1.00 40.80 254 TRP C O 1
ATOM 4830 N N . PHE C 1 171 ? -51.636 -48.477 64.303 1.00 35.21 255 PHE C N 1
ATOM 4831 C CA . PHE C 1 171 ? -50.297 -49.031 64.476 1.00 34.70 255 PHE C CA 1
ATOM 4832 C C . PHE C 1 171 ? -50.256 -50.549 64.504 1.00 39.15 255 PHE C C 1
ATOM 4833 O O . PHE C 1 171 ? -49.243 -51.148 64.151 1.00 46.52 255 PHE C O 1
ATOM 4841 N N . ALA C 1 172 ? -51.331 -51.173 64.967 1.00 40.78 256 ALA C N 1
ATOM 4842 C CA . ALA C 1 172 ? -51.431 -52.627 64.901 1.00 41.88 256 ALA C CA 1
ATOM 4843 C C . ALA C 1 172 ? -51.296 -53.055 63.433 1.00 48.82 256 ALA C C 1
ATOM 4844 O O . ALA C 1 172 ? -50.641 -54.053 63.127 1.00 50.96 256 ALA C O 1
ATOM 4846 N N . ASN C 1 173 ? -51.884 -52.272 62.529 1.00 47.52 257 ASN C N 1
ATOM 4847 C CA . ASN C 1 173 ? -51.730 -52.515 61.092 1.00 52.67 257 ASN C CA 1
ATOM 4848 C C . ASN C 1 173 ? -50.260 -52.596 60.650 1.00 56.48 257 ASN C C 1
ATOM 4849 O O . ASN C 1 173 ? -49.746 -53.683 60.398 1.00 64.11 257 ASN C O 1
ATOM 4854 N N . ARG C 1 174 ? -49.580 -51.458 60.571 1.00 48.58 258 ARG C N 1
ATOM 4855 C CA . ARG C 1 174 ? -48.197 -51.446 60.103 1.00 49.20 258 ARG C CA 1
ATOM 4856 C C . ARG C 1 174 ? -47.229 -52.050 61.117 1.00 57.62 258 ARG C C 1
ATOM 4857 O O . ARG C 1 174 ? -46.597 -53.074 60.843 1.00 65.70 258 ARG C O 1
ATOM 4865 N N . GLY C 1 175 ? -47.130 -51.429 62.290 1.00 54.31 259 GLY C N 1
ATOM 4866 C CA . GLY C 1 175 ? -46.178 -51.839 63.312 1.00 53.06 259 GLY C CA 1
ATOM 4867 C C . GLY C 1 175 ? -46.363 -53.217 63.935 1.00 51.36 259 GLY C C 1
ATOM 4868 O O . GLY C 1 175 ? -47.353 -53.915 63.704 1.00 49.79 259 GLY C O 1
ATOM 4869 N N . GLY C 1 176 ? -45.394 -53.613 64.751 1.00 52.47 260 GLY C N 1
ATOM 4870 C CA . GLY C 1 176 ? -45.448 -54.914 65.393 1.00 55.80 260 GLY C CA 1
ATOM 4871 C C . GLY C 1 176 ? -46.425 -55.007 66.556 1.00 47.62 260 GLY C C 1
ATOM 4872 O O . GLY C 1 176 ? -46.477 -56.037 67.236 1.00 48.78 260 GLY C O 1
ATOM 4873 N N . LEU C 1 177 ? -47.227 -53.963 66.762 1.00 41.86 261 LEU C N 1
ATOM 4874 C CA . LEU C 1 177 ? -48.005 -53.842 67.996 1.00 40.86 261 LEU C CA 1
ATOM 4875 C C . LEU C 1 177 ? -49.201 -54.776 68.050 1.00 40.23 261 LEU C C 1
ATOM 4876 O O . LEU C 1 177 ? -49.970 -54.868 67.093 1.00 42.46 261 LEU C O 1
ATOM 4881 N N . THR C 1 178 ? -49.359 -55.450 69.192 1.00 33.96 262 THR C N 1
ATOM 4882 C CA . THR C 1 178 ? -50.517 -56.298 69.473 1.00 38.31 262 THR C CA 1
ATOM 4883 C C . THR C 1 178 ? -51.443 -55.614 70.478 1.00 33.40 262 THR C C 1
ATOM 4884 O O . THR C 1 178 ? -50.977 -55.006 71.446 1.00 30.32 262 THR C O 1
ATOM 4888 N N . ILE C 1 179 ? -52.746 -55.724 70.253 1.00 30.91 263 ILE C N 1
ATOM 4889 C CA . ILE C 1 179 ? -53.737 -55.060 71.103 1.00 29.01 263 ILE C CA 1
ATOM 4890 C C . ILE C 1 179 ? -54.255 -56.001 72.182 1.00 35.20 263 ILE C C 1
ATOM 4891 O O . ILE C 1 179 ? -54.562 -57.153 71.891 1.00 30.99 263 ILE C O 1
ATOM 4896 N N . PHE C 1 180 ? -54.340 -55.485 73.412 1.00 30.22 264 PHE C N 1
ATOM 4897 C CA . PHE C 1 180 ? -54.826 -56.186 74.601 1.00 31.42 264 PHE C CA 1
ATOM 4898 C C . PHE C 1 180 ? -55.870 -55.343 75.312 1.00 32.92 264 PHE C C 1
ATOM 4899 O O . PHE C 1 180 ? -55.814 -54.115 75.247 1.00 31.63 264 PHE C O 1
ATOM 4907 N N . PRO C 1 181 ? -56.802 -55.986 76.035 1.00 33.48 265 PRO C N 1
ATOM 4908 C CA . PRO C 1 181 ? -57.673 -55.237 76.946 1.00 32.33 265 PRO C CA 1
ATOM 4909 C C . PRO C 1 181 ? -56.847 -54.659 78.076 1.00 31.38 265 PRO C C 1
ATOM 4910 O O . PRO C 1 181 ? -55.840 -55.264 78.450 1.00 28.57 265 PRO C O 1
ATOM 4914 N N . VAL C 1 182 ? -57.248 -53.514 78.607 1.00 28.22 266 VAL C N 1
ATOM 4915 C CA . VAL C 1 182 ? -56.535 -52.957 79.742 1.00 29.50 266 VAL C CA 1
ATOM 4916 C C . VAL C 1 182 ? -57.133 -53.574 81.008 1.00 30.69 266 VAL C C 1
ATOM 4917 O O . VAL C 1 182 ? -58.353 -53.599 81.181 1.00 28.59 266 VAL C O 1
ATOM 4921 N N . PRO C 1 183 ? -56.273 -54.120 81.884 1.00 27.66 267 PRO C N 1
ATOM 4922 C CA . PRO C 1 183 ? -56.784 -54.802 83.092 1.00 27.81 267 PRO C CA 1
ATOM 4923 C C . PRO C 1 183 ? -57.141 -53.814 84.205 1.00 29.90 267 PRO C C 1
ATOM 4924 O O . PRO C 1 183 ? -57.014 -54.101 85.402 1.00 28.14 267 PRO C O 1
ATOM 4928 N N . ILE C 1 184 ? -57.610 -52.637 83.797 1.00 31.31 268 ILE C N 1
ATOM 4929 C CA . ILE C 1 184 ? -57.965 -51.564 84.721 1.00 28.11 268 ILE C CA 1
ATOM 4930 C C . ILE C 1 184 ? -59.312 -51.012 84.243 1.00 30.15 268 ILE C C 1
ATOM 4931 O O . ILE C 1 184 ? -59.547 -50.943 83.047 1.00 27.93 268 ILE C O 1
ATOM 4936 N N . GLU C 1 185 ? -60.227 -50.697 85.154 1.00 30.90 269 GLU C N 1
ATOM 4937 C CA . GLU C 1 185 ? -61.478 -50.060 84.752 1.00 30.05 269 GLU C CA 1
ATOM 4938 C C . GLU C 1 185 ? -61.200 -48.680 84.166 1.00 29.30 269 GLU C C 1
ATOM 4939 O O . GLU C 1 185 ? -60.522 -47.863 84.799 1.00 31.79 269 GLU C O 1
ATOM 4945 N N . LEU C 1 186 ? -61.725 -48.434 82.970 1.00 31.18 270 LEU C N 1
ATOM 4946 C CA . LEU C 1 186 ? -61.508 -47.154 82.275 1.00 32.77 270 LEU C CA 1
ATOM 4947 C C . LEU C 1 186 ? -62.818 -46.639 81.700 1.00 32.29 270 LEU C C 1
ATOM 4948 O O . LEU C 1 186 ? -63.643 -47.414 81.211 1.00 34.70 270 LEU C O 1
ATOM 4953 N N . PRO C 1 187 ? -63.020 -45.319 81.754 1.00 31.24 271 PRO C N 1
ATOM 4954 C CA . PRO C 1 187 ? -64.227 -44.760 81.138 1.00 35.57 271 PRO C CA 1
ATOM 4955 C C . PRO C 1 187 ? -64.151 -44.836 79.622 1.00 33.69 271 PRO C C 1
ATOM 4956 O O . PRO C 1 187 ? -63.061 -44.982 79.059 1.00 35.90 271 PRO C O 1
ATOM 4960 N N . SER C 1 188 ? -65.297 -44.761 78.962 1.00 36.76 272 SER C N 1
ATOM 4961 C CA . SER C 1 188 ? -65.311 -44.464 77.539 1.00 37.38 272 SER C CA 1
ATOM 4962 C C . SER C 1 188 ? -65.260 -42.946 77.432 1.00 37.80 272 SER C C 1
ATOM 4963 O O . SER C 1 188 ? -65.529 -42.240 78.407 1.00 39.99 272 SER C O 1
ATOM 4966 N N . ILE C 1 189 ? -64.888 -42.424 76.273 1.00 38.90 273 ILE C N 1
ATOM 4967 C CA . ILE C 1 189 ? -64.800 -40.982 76.153 1.00 35.77 273 ILE C CA 1
ATOM 4968 C C . ILE C 1 189 ? -65.626 -40.501 74.961 1.00 36.07 273 ILE C C 1
ATOM 4969 O O . ILE C 1 189 ? -65.848 -41.235 74.000 1.00 36.04 273 ILE C O 1
ATOM 4974 N N . GLU C 1 190 ? -66.106 -39.269 75.050 1.00 36.04 274 GLU C N 1
ATOM 4975 C CA . GLU C 1 190 ? -66.880 -38.674 73.967 1.00 39.45 274 GLU C CA 1
ATOM 4976 C C . GLU C 1 190 ? -66.025 -37.670 73.221 1.00 32.33 274 GLU C C 1
ATOM 4977 O O . GLU C 1 190 ? -65.479 -36.756 73.820 1.00 35.40 274 GLU C O 1
ATOM 4983 N N . VAL C 1 191 ? -65.876 -37.869 71.920 1.00 34.17 275 VAL C N 1
ATOM 4984 C CA . VAL C 1 191 ? -65.103 -36.929 71.114 1.00 37.69 275 VAL C CA 1
ATOM 4985 C C . VAL C 1 191 ? -66.086 -35.973 70.433 1.00 31.97 275 VAL C C 1
ATOM 4986 O O . VAL C 1 191 ? -67.059 -36.407 69.855 1.00 32.75 275 VAL C O 1
ATOM 4990 N N . LYS C 1 192 ? -65.841 -34.673 70.550 1.00 36.94 276 LYS C N 1
ATOM 4991 C CA . LYS C 1 192 ? -66.755 -33.655 70.025 1.00 34.43 276 LYS C CA 1
ATOM 4992 C C . LYS C 1 192 ? -66.007 -32.586 69.230 1.00 40.04 276 LYS C C 1
ATOM 4993 O O . LYS C 1 192 ? -64.775 -32.535 69.243 1.00 32.84 276 LYS C O 1
ATOM 4999 N N . GLN C 1 193 ? -66.756 -31.721 68.543 1.00 36.53 277 GLN C N 1
ATOM 5000 C CA . GLN C 1 193 ? -66.178 -30.476 68.068 1.00 33.00 277 GLN C CA 1
ATOM 5001 C C . GLN C 1 193 ? -66.793 -29.339 68.866 1.00 39.82 277 GLN C C 1
ATOM 5002 O O . GLN C 1 193 ? -67.958 -29.405 69.270 1.00 38.47 277 GLN C O 1
ATOM 5008 N N . TYR C 1 194 ? -65.983 -28.319 69.126 1.00 35.46 278 TYR C N 1
ATOM 5009 C CA . TYR C 1 194 ? -66.350 -27.213 69.988 1.00 36.26 278 TYR C CA 1
ATOM 5010 C C . TYR C 1 194 ? -66.067 -25.904 69.270 1.00 41.12 278 TYR C C 1
ATOM 5011 O O . TYR C 1 194 ? -65.050 -25.784 68.577 1.00 34.82 278 TYR C O 1
ATOM 5020 N N . TRP C 1 195 ? -66.933 -24.919 69.477 1.00 39.95 279 TRP C N 1
ATOM 5021 C CA . TRP C 1 195 ? -66.714 -23.582 68.929 1.00 41.85 279 TRP C CA 1
ATOM 5022 C C . TRP C 1 195 ? -67.321 -22.517 69.833 1.00 42.11 279 TRP C C 1
ATOM 5023 O O . TRP C 1 195 ? -68.224 -22.804 70.608 1.00 45.86 279 TRP C O 1
ATOM 5034 N N . HIS C 1 196 ? -66.806 -21.294 69.754 1.00 41.94 280 HIS C N 1
ATOM 5035 C CA . HIS C 1 196 ? -67.315 -20.207 70.584 1.00 44.91 280 HIS C CA 1
ATOM 5036 C C . HIS C 1 196 ? -68.600 -19.662 69.968 1.00 46.72 280 HIS C C 1
ATOM 5037 O O . HIS C 1 196 ? -68.758 -19.663 68.743 1.00 43.41 280 HIS C O 1
ATOM 5044 N N . GLU C 1 197 ? -69.524 -19.211 70.811 1.00 49.62 281 GLU C N 1
ATOM 5045 C CA . GLU C 1 197 ? -70.818 -18.756 70.309 1.00 51.33 281 GLU C CA 1
ATOM 5046 C C . GLU C 1 197 ? -70.626 -17.520 69.431 1.00 44.30 281 GLU C C 1
ATOM 5047 O O . GLU C 1 197 ? -71.340 -17.337 68.446 1.00 49.78 281 GLU C O 1
ATOM 5053 N N . ARG C 1 198 ? -69.615 -16.716 69.752 1.00 44.39 282 ARG C N 1
ATOM 5054 C CA . ARG C 1 198 ? -69.260 -15.553 68.942 1.00 44.16 282 ARG C CA 1
ATOM 5055 C C . ARG C 1 198 ? -69.146 -15.866 67.456 1.00 48.52 282 ARG C C 1
ATOM 5056 O O . ARG C 1 198 ? -69.424 -15.012 66.618 1.00 49.99 282 ARG C O 1
ATOM 5064 N N . TYR C 1 199 ? -68.763 -17.094 67.115 1.00 46.06 283 TYR C N 1
ATOM 5065 C CA . TYR C 1 199 ? -68.638 -17.464 65.707 1.00 46.39 283 TYR C CA 1
ATOM 5066 C C . TYR C 1 199 ? -69.659 -18.517 65.313 1.00 44.81 283 TYR C C 1
ATOM 5067 O O . TYR C 1 199 ? -69.501 -19.184 64.300 1.00 44.65 283 TYR C O 1
ATOM 5076 N N . ASP C 1 200 ? -70.720 -18.654 66.103 1.00 46.99 284 ASP C N 1
ATOM 5077 C CA . ASP C 1 200 ? -71.737 -19.653 65.802 1.00 44.75 284 ASP C CA 1
ATOM 5078 C C . ASP C 1 200 ? -72.427 -19.386 64.471 1.00 49.82 284 ASP C C 1
ATOM 5079 O O . ASP C 1 200 ? -72.917 -20.310 63.814 1.00 50.22 284 ASP C O 1
ATOM 5084 N N . LYS C 1 201 ? -72.460 -18.114 64.080 1.00 52.36 285 LYS C N 1
ATOM 5085 C CA . LYS C 1 201 ? -73.151 -17.703 62.866 1.00 55.29 285 LYS C CA 1
ATOM 5086 C C . LYS C 1 201 ? -72.193 -17.349 61.726 1.00 57.71 285 LYS C C 1
ATOM 5087 O O . LYS C 1 201 ? -72.632 -17.075 60.609 1.00 60.73 285 LYS C O 1
ATOM 5093 N N . ASP C 1 202 ? -70.889 -17.357 62.000 1.00 56.43 286 ASP C N 1
ATOM 5094 C CA . ASP C 1 202 ? -69.885 -17.092 60.965 1.00 52.97 286 ASP C CA 1
ATOM 5095 C C . ASP C 1 202 ? -69.895 -18.186 59.906 1.00 50.57 286 ASP C C 1
ATOM 5096 O O . ASP C 1 202 ? -69.601 -19.335 60.210 1.00 48.22 286 ASP C O 1
ATOM 5101 N N . PRO C 1 203 ? -70.235 -17.828 58.656 1.00 51.41 287 PRO C N 1
ATOM 5102 C CA . PRO C 1 203 ? -70.424 -18.789 57.557 1.00 51.79 287 PRO C CA 1
ATOM 5103 C C . PRO C 1 203 ? -69.239 -19.726 57.312 1.00 44.74 287 PRO C C 1
ATOM 5104 O O . PRO C 1 203 ? -69.453 -20.883 56.963 1.00 42.07 287 PRO C O 1
ATOM 5108 N N . GLY C 1 204 ? -68.017 -19.229 57.471 1.00 47.38 288 GLY C N 1
ATOM 5109 C CA . GLY C 1 204 ? -66.835 -20.067 57.333 1.00 50.81 288 GLY C CA 1
ATOM 5110 C C . GLY C 1 204 ? -66.813 -21.150 58.401 1.00 42.35 288 GLY C C 1
ATOM 5111 O O . GLY C 1 204 ? -66.626 -22.334 58.110 1.00 41.87 288 GLY C O 1
ATOM 5112 N N . ASN C 1 205 ? -67.034 -20.744 59.643 1.00 38.30 289 ASN C N 1
ATOM 5113 C CA . ASN C 1 205 ? -67.105 -21.705 60.727 1.00 42.55 289 ASN C CA 1
ATOM 5114 C C . ASN C 1 205 ? -68.208 -22.726 60.494 1.00 47.43 289 ASN C C 1
ATOM 5115 O O . ASN C 1 205 ? -67.974 -23.933 60.581 1.00 41.96 289 ASN C O 1
ATOM 5120 N N . ILE C 1 206 ? -69.405 -22.236 60.173 1.00 46.59 290 ILE C N 1
ATOM 5121 C CA . ILE C 1 206 ? -70.544 -23.101 59.884 1.00 42.20 290 ILE C CA 1
ATOM 5122 C C . ILE C 1 206 ? -70.215 -24.130 58.831 1.00 36.20 290 ILE C C 1
ATOM 5123 O O . ILE C 1 206 ? -70.585 -25.287 58.958 1.00 41.54 290 ILE C O 1
ATOM 5128 N N . TRP C 1 207 ? -69.537 -23.707 57.771 1.00 40.07 291 TRP C N 1
ATOM 5129 C CA . TRP C 1 207 ? -69.195 -24.623 56.694 1.00 37.31 291 TRP C CA 1
ATOM 5130 C C . TRP C 1 207 ? -68.249 -25.734 57.168 1.00 38.63 291 TRP C C 1
ATOM 5131 O O . TRP C 1 207 ? -68.416 -26.907 56.827 1.00 36.46 291 TRP C O 1
ATOM 5142 N N . LEU C 1 208 ? -67.238 -25.356 57.941 1.00 42.75 292 LEU C N 1
ATOM 5143 C CA . LEU C 1 208 ? -66.281 -26.341 58.427 1.00 41.99 292 LEU C CA 1
ATOM 5144 C C . LEU C 1 208 ? -66.969 -27.296 59.409 1.00 37.56 292 LEU C C 1
ATOM 5145 O O . LEU C 1 208 ? -66.753 -28.504 59.349 1.00 42.42 292 LEU C O 1
ATOM 5150 N N . ARG C 1 209 ? -67.826 -26.766 60.279 1.00 38.59 293 ARG C N 1
ATOM 5151 C CA . ARG C 1 209 ? -68.519 -27.616 61.249 1.00 39.65 293 ARG C CA 1
ATOM 5152 C C . ARG C 1 209 ? -69.342 -28.678 60.560 1.00 42.00 293 ARG C C 1
ATOM 5153 O O . ARG C 1 209 ? -69.409 -29.814 61.013 1.00 40.77 293 ARG C O 1
ATOM 5161 N N . ARG C 1 210 ? -69.988 -28.296 59.467 1.00 43.51 294 ARG C N 1
ATOM 5162 C CA . ARG C 1 210 ? -70.894 -29.200 58.789 1.00 41.35 294 ARG C CA 1
ATOM 5163 C C . ARG C 1 210 ? -70.144 -30.256 57.991 1.00 39.38 294 ARG C C 1
ATOM 5164 O O . ARG C 1 210 ? -70.619 -31.382 57.867 1.00 40.03 294 ARG C O 1
ATOM 5172 N N . VAL C 1 211 ? -68.984 -29.894 57.441 1.00 36.78 295 VAL C N 1
ATOM 5173 C CA . VAL C 1 211 ? -68.092 -30.867 56.796 1.00 36.52 295 VAL C CA 1
ATOM 5174 C C . VAL C 1 211 ? -67.632 -31.917 57.827 1.00 38.39 295 VAL C C 1
ATOM 5175 O O . VAL C 1 211 ? -67.576 -33.118 57.550 1.00 37.95 295 VAL C O 1
ATOM 5179 N N . ILE C 1 212 ? -67.302 -31.437 59.020 1.00 37.93 296 ILE C N 1
ATOM 5180 C CA . ILE C 1 212 ? -66.793 -32.304 60.085 1.00 38.90 296 ILE C CA 1
ATOM 5181 C C . ILE C 1 212 ? -67.891 -33.239 60.599 1.00 39.69 296 ILE C C 1
ATOM 5182 O O . ILE C 1 212 ? -67.652 -34.417 60.827 1.00 42.87 296 ILE C O 1
ATOM 5187 N N . ALA C 1 213 ? -69.107 -32.713 60.740 1.00 44.91 297 ALA C N 1
ATOM 5188 C CA . ALA C 1 213 ? -70.258 -33.522 61.150 1.00 46.24 297 ALA C CA 1
ATOM 5189 C C . ALA C 1 213 ? -70.538 -34.633 60.139 1.00 38.21 297 ALA C C 1
ATOM 5190 O O . ALA C 1 213 ? -71.115 -35.653 60.486 1.00 47.08 297 ALA C O 1
ATOM 5192 N N . LYS C 1 214 ? -70.080 -34.459 58.903 1.00 41.44 298 LYS C N 1
ATOM 5193 C CA . LYS C 1 214 ? -70.331 -35.434 57.843 1.00 38.72 298 LYS C CA 1
ATOM 5194 C C . LYS C 1 214 ? -69.280 -36.555 57.760 1.00 46.31 298 LYS C C 1
ATOM 5195 O O . LYS C 1 214 ? -69.483 -37.557 57.075 1.00 43.48 298 LYS C O 1
ATOM 5201 N N . ILE C 1 215 ? -68.155 -36.400 58.448 1.00 41.09 299 ILE C N 1
ATOM 5202 C CA . ILE C 1 215 ? -67.119 -37.431 58.402 1.00 44.80 299 ILE C CA 1
ATOM 5203 C C . ILE C 1 215 ? -67.576 -38.735 59.069 1.00 44.23 299 ILE C C 1
ATOM 5204 O O . ILE C 1 215 ? -68.203 -38.714 60.129 1.00 46.88 299 ILE C O 1
ATOM 5209 N N . GLY C 1 216 ? -67.268 -39.869 58.450 1.00 45.67 300 GLY C N 1
ATOM 5210 C CA . GLY C 1 216 ? -67.491 -41.152 59.098 1.00 58.58 300 GLY C CA 1
ATOM 5211 C C . GLY C 1 216 ? -66.213 -41.542 59.820 1.00 63.08 300 GLY C C 1
ATOM 5212 O O . GLY C 1 216 ? -65.167 -41.714 59.189 1.00 66.36 300 GLY C O 1
ATOM 5213 N N . PHE C 1 217 ? -66.277 -41.674 61.141 1.00 61.19 301 PHE C N 1
ATOM 5214 C CA . PHE C 1 217 ? -65.049 -41.810 61.927 1.00 61.59 301 PHE C CA 1
ATOM 5215 C C . PHE C 1 217 ? -64.681 -43.231 62.382 1.00 67.88 301 PHE C C 1
ATOM 5216 O O . PHE C 1 217 ? -63.918 -43.407 63.346 1.00 69.50 301 PHE C O 1
ATOM 5224 N N . GLN C 1 218 ? -65.189 -44.234 61.676 1.00 71.38 302 GLN C N 1
ATOM 5225 C CA . GLN C 1 218 ? -64.748 -45.614 61.869 1.00 72.32 302 GLN C CA 1
ATOM 5226 C C . GLN C 1 218 ? -64.331 -46.169 60.509 1.00 79.50 302 GLN C C 1
ATOM 5227 O O . GLN C 1 218 ? -64.269 -47.385 60.298 1.00 82.16 302 GLN C O 1
ATOM 5233 N N . ASN C 1 219 ? -64.037 -45.243 59.597 1.00 79.35 303 ASN C N 1
ATOM 5234 C CA . ASN C 1 219 ? -63.779 -45.541 58.187 1.00 80.74 303 ASN C CA 1
ATOM 5235 C C . ASN C 1 219 ? -62.524 -44.808 57.677 1.00 82.55 303 ASN C C 1
ATOM 5236 O O . ASN C 1 219 ? -62.079 -43.845 58.303 1.00 82.26 303 ASN C O 1
ATOM 5241 N N . PRO C 1 220 ? -61.941 -45.260 56.547 1.00 84.84 304 PRO C N 1
ATOM 5242 C CA . PRO C 1 220 ? -60.743 -44.599 55.996 1.00 80.22 304 PRO C CA 1
ATOM 5243 C C . PRO C 1 220 ? -61.013 -43.172 55.487 1.00 77.05 304 PRO C C 1
ATOM 5244 O O . PRO C 1 220 ? -62.178 -42.775 55.414 1.00 81.24 304 PRO C O 1
ATOM 5248 N N . PRO C 1 221 ? -59.954 -42.402 55.159 1.00 76.00 305 PRO C N 1
ATOM 5249 C CA . PRO C 1 221 ? -60.182 -41.106 54.496 1.00 69.59 305 PRO C CA 1
ATOM 5250 C C . PRO C 1 221 ? -60.716 -41.266 53.066 1.00 74.54 305 PRO C C 1
ATOM 5251 O O . PRO C 1 221 ? -60.435 -42.275 52.415 1.00 73.89 305 PRO C O 1
ATOM 5255 N N . ALA C 1 222 ? -61.482 -40.282 52.594 1.00 77.61 306 ALA C N 1
ATOM 5256 C CA . ALA C 1 222 ? -62.042 -40.308 51.242 1.00 72.36 306 ALA C CA 1
ATOM 5257 C C . ALA C 1 222 ? -60.970 -40.029 50.189 1.00 71.78 306 ALA C C 1
ATOM 5258 O O . ALA C 1 222 ? -60.677 -40.874 49.339 1.00 70.71 306 ALA C O 1
ATOM 5260 N N . ARG D 1 5 ? -26.787 -35.170 95.025 1.00 36.63 89 ARG D N 1
ATOM 5261 C CA . ARG D 1 5 ? -26.382 -36.541 94.705 1.00 34.83 89 ARG D CA 1
ATOM 5262 C C . ARG D 1 5 ? -27.274 -37.225 93.694 1.00 37.42 89 ARG D C 1
ATOM 5263 O O . ARG D 1 5 ? -28.493 -37.095 93.721 1.00 42.33 89 ARG D O 1
ATOM 5271 N N . PHE D 1 6 ? -26.656 -38.002 92.826 1.00 29.75 90 PHE D N 1
ATOM 5272 C CA . PHE D 1 6 ? -27.403 -38.831 91.909 1.00 34.26 90 PHE D CA 1
ATOM 5273 C C . PHE D 1 6 ? -26.687 -40.158 91.728 1.00 29.79 90 PHE D C 1
ATOM 5274 O O . PHE D 1 6 ? -25.537 -40.207 91.297 1.00 28.52 90 PHE D O 1
ATOM 5282 N N . ASP D 1 7 ? -27.375 -41.231 92.083 1.00 34.87 91 ASP D N 1
ATOM 5283 C CA . ASP D 1 7 ? -26.889 -42.570 91.832 1.00 33.36 91 ASP D CA 1
ATOM 5284 C C . ASP D 1 7 ? -27.895 -43.240 90.914 1.00 33.71 91 ASP D C 1
ATOM 5285 O O . ASP D 1 7 ? -29.020 -43.518 91.329 1.00 34.87 91 ASP D O 1
ATOM 5290 N N . PRO D 1 8 ? -27.489 -43.493 89.662 1.00 33.12 92 PRO D N 1
ATOM 5291 C CA . PRO D 1 8 ? -28.418 -44.019 88.665 1.00 33.41 92 PRO D CA 1
ATOM 5292 C C . PRO D 1 8 ? -29.059 -45.304 89.154 1.00 37.14 92 PRO D C 1
ATOM 5293 O O . PRO D 1 8 ? -30.241 -45.532 88.911 1.00 33.30 92 PRO D O 1
ATOM 5297 N N . GLY D 1 9 ? -28.300 -46.115 89.882 1.00 34.98 93 GLY D N 1
ATOM 5298 C CA . GLY D 1 9 ? -28.818 -47.372 90.380 1.00 32.82 93 GLY D CA 1
ATOM 5299 C C . GLY D 1 9 ? -30.020 -47.290 91.302 1.00 31.96 93 GLY D C 1
ATOM 5300 O O . GLY D 1 9 ? -30.788 -48.245 91.393 1.00 40.52 93 GLY D O 1
ATOM 5301 N N . THR D 1 10 ? -30.221 -46.164 91.973 1.00 35.47 94 THR D N 1
ATOM 5302 C CA . THR D 1 10 ? -31.314 -46.095 92.935 1.00 35.63 94 THR D CA 1
ATOM 5303 C C . THR D 1 10 ? -32.219 -44.893 92.750 1.00 36.71 94 THR D C 1
ATOM 5304 O O . THR D 1 10 ? -33.303 -44.840 93.336 1.00 34.56 94 THR D O 1
ATOM 5308 N N . SER D 1 11 ? -31.769 -43.918 91.965 1.00 30.97 95 SER D N 1
ATOM 5309 C CA . SER D 1 11 ? -32.533 -42.685 91.766 1.00 31.21 95 SER D CA 1
ATOM 5310 C C . SER D 1 11 ? -33.925 -42.934 91.203 1.00 30.37 95 SER D C 1
ATOM 5311 O O . SER D 1 11 ? -34.111 -43.830 90.388 1.00 33.13 95 SER D O 1
ATOM 5314 N N . ASN D 1 12 ? -34.898 -42.141 91.642 1.00 30.48 96 ASN D N 1
ATOM 5315 C CA . ASN D 1 12 ? -36.220 -42.141 91.008 1.00 37.22 96 ASN D CA 1
ATOM 5316 C C . ASN D 1 12 ? -36.510 -40.776 90.366 1.00 35.43 96 ASN D C 1
ATOM 5317 O O . ASN D 1 12 ? -37.662 -40.374 90.201 1.00 30.77 96 ASN D O 1
ATOM 5322 N N . ARG D 1 13 ? -35.445 -40.065 90.024 1.00 29.85 97 ARG D N 1
ATOM 5323 C CA . ARG D 1 13 ? -35.557 -38.785 89.361 1.00 30.57 97 ARG D CA 1
ATOM 5324 C C . ARG D 1 13 ? -36.320 -38.913 88.022 1.00 28.23 97 ARG D C 1
ATOM 5325 O O . ARG D 1 13 ? -36.169 -39.906 87.309 1.00 28.06 97 ARG D O 1
ATOM 5333 N N . ASN D 1 14 ? -37.113 -37.895 87.714 1.00 27.22 98 ASN D N 1
ATOM 5334 C CA . ASN D 1 14 ? -37.800 -37.753 86.433 1.00 26.95 98 ASN D CA 1
ATOM 5335 C C . ASN D 1 14 ? -37.070 -36.669 85.634 1.00 27.98 98 ASN D C 1
ATOM 5336 O O . ASN D 1 14 ? -37.137 -35.494 85.980 1.00 32.47 98 ASN D O 1
ATOM 5341 N N . PHE D 1 15 ? -36.323 -37.059 84.604 1.00 23.35 99 PHE D N 1
ATOM 5342 C CA . PHE D 1 15 ? -35.659 -36.076 83.758 1.00 25.44 99 PHE D CA 1
ATOM 5343 C C . PHE D 1 15 ? -36.631 -35.589 82.667 1.00 27.67 99 PHE D C 1
ATOM 5344 O O . PHE D 1 15 ? -37.352 -36.392 82.071 1.00 28.26 99 PHE D O 1
ATOM 5352 N N . ARG D 1 16 ? -36.625 -34.289 82.399 1.00 26.33 100 ARG D N 1
ATOM 5353 C CA . ARG D 1 16 ? -37.485 -33.720 81.379 1.00 25.32 100 ARG D CA 1
ATOM 5354 C C . ARG D 1 16 ? -36.611 -33.243 80.216 1.00 27.96 100 ARG D C 1
ATOM 5355 O O . ARG D 1 16 ? -35.660 -32.479 80.394 1.00 25.94 100 ARG D O 1
ATOM 5363 N N . ILE D 1 17 ? -36.914 -33.757 79.032 1.00 26.12 101 ILE D N 1
ATOM 5364 C CA . ILE D 1 17 ? -36.186 -33.383 77.837 1.00 22.92 101 ILE D CA 1
ATOM 5365 C C . ILE D 1 17 ? -37.123 -32.615 76.885 1.00 25.04 101 ILE D C 1
ATOM 5366 O O . ILE D 1 17 ? -38.164 -33.138 76.473 1.00 22.76 101 ILE D O 1
ATOM 5371 N N . ALA D 1 18 ? -36.761 -31.373 76.559 1.00 24.32 102 ALA D N 1
ATOM 5372 C CA . ALA D 1 18 ? -37.521 -30.590 75.583 1.00 24.06 102 ALA D CA 1
ATOM 5373 C C . ALA D 1 18 ? -37.049 -30.914 74.181 1.00 20.61 102 ALA D C 1
ATOM 5374 O O . ALA D 1 18 ? -35.845 -30.908 73.899 1.00 21.92 102 ALA D O 1
ATOM 5376 N N . ALA D 1 19 ? -38.004 -31.203 73.297 1.00 22.87 103 ALA D N 1
ATOM 5377 C CA . ALA D 1 19 ? -37.674 -31.604 71.930 1.00 23.80 103 ALA D CA 1
ATOM 5378 C C . ALA D 1 19 ? -38.932 -31.617 71.073 1.00 21.90 103 ALA D C 1
ATOM 5379 O O . ALA D 1 19 ? -40.037 -31.748 71.598 1.00 22.68 103 ALA D O 1
ATOM 5381 N N . SER D 1 20 ? -38.770 -31.515 69.757 1.00 21.99 104 SER D N 1
ATOM 5382 C CA . SER D 1 20 ? -39.915 -31.704 68.861 1.00 22.87 104 SER D CA 1
ATOM 5383 C C . SER D 1 20 ? -40.489 -33.095 69.088 1.00 22.98 104 SER D C 1
ATOM 5384 O O . SER D 1 20 ? -39.842 -33.943 69.725 1.00 20.85 104 SER D O 1
ATOM 5387 N N . ASP D 1 21 ? -41.677 -33.360 68.552 1.00 25.15 105 ASP D N 1
ATOM 5388 C CA . ASP D 1 21 ? -42.278 -34.676 68.739 1.00 22.32 105 ASP D CA 1
ATOM 5389 C C . ASP D 1 21 ? -41.370 -35.753 68.110 1.00 24.05 105 ASP D C 1
ATOM 5390 O O . ASP D 1 21 ? -41.178 -36.825 68.694 1.00 24.04 105 ASP D O 1
ATOM 5395 N N . PHE D 1 22 ? -40.777 -35.482 66.953 1.00 25.45 106 PHE D N 1
ATOM 5396 C CA . PHE D 1 22 ? -39.869 -36.480 66.365 1.00 23.61 106 PHE D CA 1
ATOM 5397 C C . PHE D 1 22 ? -38.576 -36.630 67.183 1.00 23.64 106 PHE D C 1
ATOM 5398 O O . PHE D 1 22 ? -38.050 -37.737 67.323 1.00 23.93 106 PHE D O 1
ATOM 5406 N N . GLY D 1 23 ? -38.064 -35.525 67.720 1.00 22.09 107 GLY D N 1
ATOM 5407 C CA . GLY D 1 23 ? -36.906 -35.571 68.594 1.00 23.67 107 GLY D CA 1
ATOM 5408 C C . GLY D 1 23 ? -37.126 -36.455 69.810 1.00 22.50 107 GLY D C 1
ATOM 5409 O O . GLY D 1 23 ? -36.236 -37.208 70.208 1.00 21.84 107 GLY D O 1
ATOM 5410 N N . GLN D 1 24 ? -38.319 -36.382 70.387 1.00 22.29 108 GLN D N 1
ATOM 5411 C CA . GLN D 1 24 ? -38.686 -37.242 71.509 1.00 22.47 108 GLN D CA 1
ATOM 5412 C C . GLN D 1 24 ? -38.775 -38.702 71.076 1.00 24.38 108 GLN D C 1
ATOM 5413 O O . GLN D 1 24 ? -38.319 -39.606 71.785 1.00 22.95 108 GLN D O 1
ATOM 5419 N N . ALA D 1 25 ? -39.379 -38.934 69.911 1.00 20.99 109 ALA D N 1
ATOM 5420 C CA . ALA D 1 25 ? -39.522 -40.285 69.407 1.00 22.45 109 ALA D CA 1
ATOM 5421 C C . ALA D 1 25 ? -38.158 -40.893 69.068 1.00 23.91 109 ALA D C 1
ATOM 5422 O O . ALA D 1 25 ? -37.973 -42.107 69.157 1.00 25.53 109 ALA D O 1
ATOM 5424 N N . LEU D 1 26 ? -37.223 -40.056 68.634 1.00 23.86 110 LEU D N 1
ATOM 5425 C CA . LEU D 1 26 ? -35.862 -40.495 68.319 1.00 23.28 110 LEU D CA 1
ATOM 5426 C C . LEU D 1 26 ? -35.035 -40.786 69.593 1.00 30.04 110 LEU D C 1
ATOM 5427 O O . LEU D 1 26 ? -34.303 -41.778 69.673 1.00 28.77 110 LEU D O 1
ATOM 5432 N N . MET D 1 27 ? -35.144 -39.895 70.574 1.00 21.60 111 MET D N 1
ATOM 5433 C CA . MET D 1 27 ? -34.320 -39.970 71.779 1.00 25.58 111 MET D CA 1
ATOM 5434 C C . MET D 1 27 ? -34.724 -41.069 72.752 1.00 25.66 111 MET D C 1
ATOM 5435 O O . MET D 1 27 ? -33.905 -41.925 73.113 1.00 25.52 111 MET D O 1
ATOM 5440 N N . LEU D 1 28 ? -35.983 -41.054 73.182 1.00 23.51 112 LEU D N 1
ATOM 5441 C CA . LEU D 1 28 ? -36.379 -41.879 74.331 1.00 23.77 112 LEU D CA 1
ATOM 5442 C C . LEU D 1 28 ? -36.110 -43.391 74.124 1.00 26.44 112 LEU D C 1
ATOM 5443 O O . LEU D 1 28 ? -35.545 -44.041 75.009 1.00 25.29 112 LEU D O 1
ATOM 5448 N N . PRO D 1 29 ? -36.427 -43.937 72.933 1.00 26.79 113 PRO D N 1
ATOM 5449 C CA . PRO D 1 29 ? -36.107 -45.358 72.757 1.00 27.00 113 PRO D CA 1
ATOM 5450 C C . PRO D 1 29 ? -34.620 -45.669 72.867 1.00 29.28 113 PRO D C 1
ATOM 5451 O O . PRO D 1 29 ? -34.267 -46.794 73.188 1.00 29.44 113 PRO D O 1
ATOM 5455 N N . ARG D 1 30 ? -33.762 -44.692 72.616 1.00 28.41 114 ARG D N 1
ATOM 5456 C CA . ARG D 1 30 ? -32.331 -44.942 72.665 1.00 29.27 114 ARG D CA 1
ATOM 5457 C C . ARG D 1 30 ? -31.775 -44.784 74.071 1.00 34.38 114 ARG D C 1
ATOM 5458 O O . ARG D 1 30 ? -30.600 -45.063 74.302 1.00 30.50 114 ARG D O 1
ATOM 5466 N N . LEU D 1 31 ? -32.629 -44.365 75.004 1.00 28.95 115 LEU D N 1
ATOM 5467 C CA . LEU D 1 31 ? -32.298 -44.355 76.438 1.00 27.35 115 LEU D CA 1
ATOM 5468 C C . LEU D 1 31 ? -32.789 -45.592 77.159 1.00 29.86 115 LEU D C 1
ATOM 5469 O O . LEU D 1 31 ? -32.335 -45.885 78.269 1.00 28.94 115 LEU D O 1
ATOM 5474 N N . TYR D 1 32 ? -33.734 -46.303 76.551 1.00 26.53 116 TYR D N 1
ATOM 5475 C CA . TYR D 1 32 ? -34.401 -47.416 77.220 1.00 29.89 116 TYR D CA 1
ATOM 5476 C C . TYR D 1 32 ? -33.440 -48.446 77.827 1.00 33.21 116 TYR D C 1
ATOM 5477 O O . TYR D 1 32 ? -33.596 -48.824 78.978 1.00 29.91 116 TYR D O 1
ATOM 5486 N N . ALA D 1 33 ? -32.483 -48.931 77.045 1.00 35.10 117 ALA D N 1
ATOM 5487 C CA . ALA D 1 33 ? -31.564 -49.963 77.540 1.00 37.92 117 ALA D CA 1
ATOM 5488 C C . ALA D 1 33 ? -30.749 -49.475 78.737 1.00 30.23 117 ALA D C 1
ATOM 5489 O O . ALA D 1 33 ? -30.582 -50.199 79.720 1.00 37.38 117 ALA D O 1
ATOM 5491 N N . THR D 1 34 ? -30.236 -48.251 78.670 1.00 33.30 118 THR D N 1
ATOM 5492 C CA . THR D 1 34 ? -29.491 -47.683 79.803 1.00 31.07 118 THR D CA 1
ATOM 5493 C C . THR D 1 34 ? -30.342 -47.625 81.057 1.00 35.21 118 THR D C 1
ATOM 5494 O O . THR D 1 34 ? -29.868 -47.935 82.151 1.00 34.32 118 THR D O 1
ATOM 5498 N N . LEU D 1 35 ? -31.6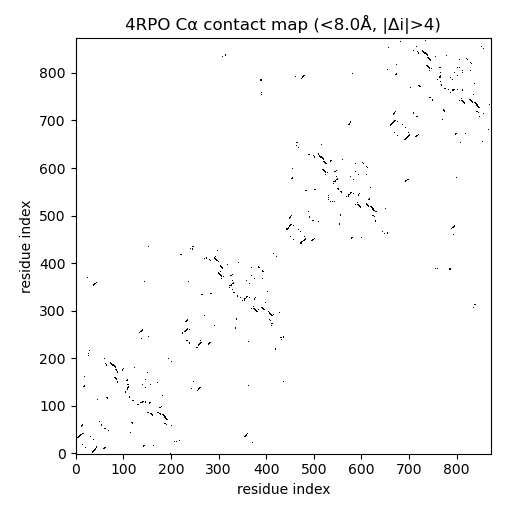01 -47.227 80.907 1.00 29.69 119 LEU D N 1
ATOM 5499 C CA . LEU D 1 35 ? -32.504 -47.170 82.055 1.00 32.08 119 LEU D CA 1
ATOM 5500 C C . LEU D 1 35 ? -32.746 -48.565 82.630 1.00 33.97 119 LEU D C 1
ATOM 5501 O O . LEU D 1 35 ? -32.637 -48.759 83.835 1.00 36.21 119 LEU D O 1
ATOM 5506 N N . GLU D 1 36 ? -33.062 -49.537 81.776 1.00 33.61 120 GLU D N 1
ATOM 5507 C CA . GLU D 1 36 ? -33.357 -50.877 82.273 1.00 36.60 120 GLU D CA 1
ATOM 5508 C C . GLU D 1 36 ? -32.154 -51.505 82.967 1.00 40.96 120 GLU D C 1
ATOM 5509 O O . GLU D 1 36 ? -32.293 -52.095 84.039 1.00 40.44 120 GLU D O 1
ATOM 5515 N N . GLU D 1 37 ? -30.981 -51.333 82.366 1.00 34.44 121 GLU D N 1
ATOM 5516 C CA . GLU D 1 37 ? -29.762 -51.973 82.831 1.00 37.09 121 GLU D CA 1
ATOM 5517 C C . GLU D 1 37 ? -29.078 -51.231 83.982 1.00 42.93 121 GLU D C 1
ATOM 5518 O O . GLU D 1 37 ? -28.535 -51.873 84.892 1.00 44.16 121 GLU D O 1
ATOM 5524 N N . THR D 1 38 ? -29.089 -49.898 83.975 1.00 39.28 122 THR D N 1
ATOM 5525 C CA . THR D 1 38 ? -28.320 -49.169 84.993 1.00 37.54 122 THR D CA 1
ATOM 5526 C C . THR D 1 38 ? -29.097 -48.169 85.859 1.00 39.01 122 THR D C 1
ATOM 5527 O O . THR D 1 38 ? -28.554 -47.619 86.829 1.00 36.10 122 THR D O 1
ATOM 5531 N N . ALA D 1 39 ? -30.347 -47.898 85.514 1.00 35.11 123 ALA D N 1
ATOM 5532 C CA . ALA D 1 39 ? -31.081 -46.867 86.237 1.00 28.98 123 ALA D CA 1
ATOM 5533 C C . ALA D 1 39 ? -32.584 -47.142 86.209 1.00 37.32 123 ALA D C 1
ATOM 5534 O O . ALA D 1 39 ? -33.370 -46.337 85.675 1.00 33.42 123 ALA D O 1
ATOM 5536 N N . PRO D 1 40 ? -32.995 -48.279 86.800 1.00 36.51 124 PRO D N 1
ATOM 5537 C CA . PRO D 1 40 ? -34.328 -48.850 86.565 1.00 33.55 124 PRO D CA 1
ATOM 5538 C C . PRO D 1 40 ? -35.507 -48.058 87.137 1.00 34.74 124 PRO D C 1
ATOM 5539 O O . PRO D 1 40 ? -36.626 -48.334 86.713 1.00 35.79 124 PRO D O 1
ATOM 5543 N N . GLN D 1 41 ? -35.292 -47.101 88.036 1.00 29.73 125 GLN D N 1
ATOM 5544 C CA . GLN D 1 41 ? -36.407 -46.259 88.472 1.00 34.19 125 GLN D CA 1
ATOM 5545 C C . GLN D 1 41 ? -36.277 -44.817 87.980 1.00 33.71 125 GLN D C 1
ATOM 5546 O O . GLN D 1 41 ? -37.024 -43.942 88.423 1.00 30.32 125 GLN D O 1
ATOM 5552 N N . VAL D 1 42 ? -35.319 -44.555 87.092 1.00 30.15 126 VAL D N 1
ATOM 5553 C CA . VAL D 1 42 ? -35.236 -43.226 86.507 1.00 29.35 126 VAL D CA 1
ATOM 5554 C C . VAL D 1 42 ? -36.279 -43.142 85.398 1.00 27.15 126 VAL D C 1
ATOM 5555 O O . VAL D 1 42 ? -36.415 -44.063 84.584 1.00 32.03 126 VAL D O 1
ATOM 5559 N N . ARG D 1 43 ? -37.021 -42.043 85.403 1.00 26.86 127 ARG D N 1
ATOM 5560 C CA . ARG D 1 43 ? -38.102 -41.779 84.442 1.00 26.61 127 ARG D CA 1
ATOM 5561 C C . ARG D 1 43 ? -37.629 -40.693 83.450 1.00 27.39 127 ARG D C 1
ATOM 5562 O O . ARG D 1 43 ? -36.900 -39.780 83.831 1.00 27.16 127 ARG D O 1
ATOM 5570 N N . VAL D 1 44 ? -38.012 -40.791 82.182 1.00 23.02 128 VAL D N 1
ATOM 5571 C CA . VAL D 1 44 ? -37.689 -39.705 81.244 1.00 24.20 128 VAL D CA 1
ATOM 5572 C C . VAL D 1 44 ? -38.985 -39.220 80.618 1.00 24.54 128 VAL D C 1
ATOM 5573 O O . VAL D 1 44 ? -39.795 -40.021 80.139 1.00 22.90 128 VAL D O 1
ATOM 5577 N N . THR D 1 45 ? -39.176 -37.911 80.652 1.00 23.63 129 THR D N 1
ATOM 5578 C CA . THR D 1 45 ? -40.360 -37.259 80.112 1.00 23.07 129 THR D CA 1
ATOM 5579 C C . THR D 1 45 ? -39.967 -36.421 78.892 1.00 23.68 129 THR D C 1
ATOM 5580 O O . THR D 1 45 ? -39.059 -35.582 78.972 1.00 24.66 129 THR D O 1
ATOM 5584 N N . GLY D 1 46 ? -40.647 -36.649 77.767 1.00 23.31 130 GLY D N 1
ATOM 5585 C CA . GLY D 1 46 ? -40.481 -35.786 76.607 1.00 23.34 130 GLY D CA 1
ATOM 5586 C C . GLY D 1 46 ? -41.449 -34.621 76.729 1.00 23.27 130 GLY D C 1
ATOM 5587 O O . GLY D 1 46 ? -42.635 -34.821 77.006 1.00 21.60 130 GLY D O 1
ATOM 5588 N N . VAL D 1 47 ? -40.941 -33.401 76.568 1.00 24.77 131 VAL D N 1
ATOM 5589 C CA . VAL D 1 47 ? -41.755 -32.193 76.715 1.00 24.34 131 VAL D CA 1
ATOM 5590 C C . VAL D 1 47 ? -41.828 -31.456 75.382 1.00 24.10 131 VAL D C 1
ATOM 5591 O O . VAL D 1 47 ? -40.801 -31.206 74.775 1.00 22.36 131 VAL D O 1
ATOM 5595 N N . ASN D 1 48 ? -43.027 -31.102 74.943 1.00 24.96 132 ASN D N 1
ATOM 5596 C CA . ASN D 1 48 ? -43.167 -30.399 73.680 1.00 28.16 132 ASN D CA 1
ATOM 5597 C C . ASN D 1 48 ? -42.534 -29.015 73.759 1.00 29.19 132 ASN D C 1
ATOM 5598 O O . ASN D 1 48 ? -42.501 -28.393 74.826 1.00 26.46 132 ASN D O 1
ATOM 5603 N N . LEU D 1 49 ? -42.065 -28.535 72.610 1.00 25.62 133 LEU D N 1
ATOM 5604 C CA . LEU D 1 49 ? -41.526 -27.190 72.490 1.00 27.59 133 LEU D CA 1
ATOM 5605 C C . LEU D 1 49 ? -42.633 -26.175 72.733 1.00 30.71 133 LEU D C 1
ATOM 5606 O O . LEU D 1 49 ? -43.788 -26.422 72.401 1.00 30.01 133 LEU D O 1
ATOM 5611 N N . ARG D 1 50 ? -42.273 -25.032 73.303 1.00 34.67 134 ARG D N 1
ATOM 5612 C CA . ARG D 1 50 ? -43.259 -24.009 73.630 1.00 40.15 134 ARG D CA 1
ATOM 5613 C C . ARG D 1 50 ? -42.893 -22.677 72.994 1.00 38.96 134 ARG D C 1
ATOM 5614 O O . ARG D 1 50 ? -41.753 -22.473 72.575 1.00 39.21 134 ARG D O 1
ATOM 5622 N N . HIS D 1 51 ? -43.864 -21.769 72.946 1.00 44.84 135 HIS D N 1
ATOM 5623 C CA . HIS D 1 51 ? -43.652 -20.447 72.366 1.00 48.81 135 HIS D CA 1
ATOM 5624 C C . HIS D 1 51 ? -42.660 -19.614 73.183 1.00 47.29 135 HIS D C 1
ATOM 5625 O O . HIS D 1 51 ? -41.809 -18.934 72.618 1.00 54.03 135 HIS D O 1
ATOM 5632 N N . GLY D 1 52 ? -42.757 -19.680 74.508 1.00 46.84 136 GLY D N 1
ATOM 5633 C CA . GLY D 1 52 ? -41.881 -18.905 75.374 1.00 49.42 136 GLY D CA 1
ATOM 5634 C C . GLY D 1 52 ? -40.404 -19.235 75.215 1.00 51.25 136 GLY D C 1
ATOM 5635 O O . GLY D 1 52 ? -40.043 -20.193 74.532 1.00 47.30 136 GLY D O 1
ATOM 5636 N N . PRO D 1 53 ? -39.530 -18.447 75.860 1.00 48.13 137 PRO D N 1
ATOM 5637 C CA . PRO D 1 53 ? -38.090 -18.691 75.729 1.00 47.47 137 PRO D CA 1
ATOM 5638 C C . PRO D 1 53 ? -37.627 -19.939 76.488 1.00 47.60 137 PRO D C 1
ATOM 5639 O O . PRO D 1 53 ? -37.801 -20.059 77.701 1.00 45.12 137 PRO D O 1
ATOM 5643 N N . LEU D 1 54 ? -37.032 -20.864 75.746 1.00 44.83 138 LEU D N 1
ATOM 5644 C CA . LEU D 1 54 ? -36.556 -22.127 76.286 1.00 40.90 138 LEU D CA 1
ATOM 5645 C C . LEU D 1 54 ? -35.447 -21.924 77.332 1.00 40.99 138 LEU D C 1
ATOM 5646 O O . LEU D 1 54 ? -35.289 -22.726 78.256 1.00 36.64 138 LEU D O 1
ATOM 5651 N N . VAL D 1 55 ? -34.688 -20.844 77.187 1.00 38.17 139 VAL D N 1
ATOM 5652 C CA . VAL D 1 55 ? -33.561 -20.580 78.079 1.00 39.55 139 VAL D CA 1
ATOM 5653 C C . VAL D 1 55 ? -34.036 -20.443 79.533 1.00 40.36 139 VAL D C 1
ATOM 5654 O O . VAL D 1 55 ? -33.333 -20.832 80.458 1.00 37.31 139 VAL D O 1
ATOM 5658 N N . GLU D 1 56 ? -35.258 -19.956 79.721 1.00 41.90 140 GLU D N 1
ATOM 5659 C CA . GLU D 1 56 ? -35.806 -19.759 81.054 1.00 43.34 140 GLU D CA 1
ATOM 5660 C C . GLU D 1 56 ? -36.295 -21.066 81.674 1.00 43.54 140 GLU D C 1
ATOM 5661 O O . GLU D 1 56 ? -36.259 -21.233 82.895 1.00 39.80 140 GLU D O 1
ATOM 5667 N N . GLU D 1 57 ? -36.748 -21.991 80.833 1.00 41.61 141 GLU D N 1
ATOM 5668 C CA . GLU D 1 57 ? -37.132 -23.320 81.303 1.00 42.23 141 GLU D CA 1
ATOM 5669 C C . GLU D 1 57 ? -35.894 -24.099 81.722 1.00 36.38 141 GLU D C 1
ATOM 5670 O O . GLU D 1 57 ? -35.917 -24.838 82.706 1.00 37.97 141 GLU D O 1
ATOM 5676 N N . LEU D 1 58 ? -34.811 -23.940 80.968 1.00 33.08 142 LEU D N 1
ATOM 5677 C CA . LEU D 1 58 ? -33.546 -24.585 81.308 1.00 32.23 142 LEU D CA 1
ATOM 5678 C C . LEU D 1 58 ? -32.937 -23.962 82.581 1.00 38.23 142 LEU D C 1
ATOM 5679 O O . LEU D 1 58 ? -32.356 -24.655 83.427 1.00 36.34 142 LEU D O 1
ATOM 5684 N N . GLU D 1 59 ? -33.086 -22.649 82.704 1.00 38.53 143 GLU D N 1
ATOM 5685 C CA . GLU D 1 59 ? -32.562 -21.916 83.853 1.00 41.18 143 GLU D CA 1
ATOM 5686 C C . GLU D 1 59 ? -33.277 -22.357 85.137 1.00 42.70 143 GLU D C 1
ATOM 5687 O O . GLU D 1 59 ? -32.635 -22.668 86.146 1.00 45.68 143 GLU D O 1
ATOM 5693 N N . SER D 1 60 ? -34.600 -22.410 85.088 1.00 39.60 144 SER D N 1
ATOM 5694 C CA . SER D 1 60 ? -35.396 -22.689 86.277 1.00 42.18 144 SER D CA 1
ATOM 5695 C C . SER D 1 60 ? -35.353 -24.156 86.710 1.00 47.40 144 SER D C 1
ATOM 5696 O O . SER D 1 60 ? -35.842 -24.504 87.783 1.00 42.19 144 SER D O 1
ATOM 5699 N N . GLY D 1 61 ? -34.785 -25.016 85.868 1.00 42.37 145 GLY D N 1
ATOM 5700 C CA . GLY D 1 61 ? -34.755 -26.446 86.133 1.00 41.42 145 GLY D CA 1
ATOM 5701 C C . GLY D 1 61 ? -36.013 -27.179 85.685 1.00 36.90 145 GLY D C 1
ATOM 5702 O O . GLY D 1 61 ? -36.170 -28.380 85.913 1.00 37.56 145 GLY D O 1
ATOM 5703 N N . SER D 1 62 ? -36.911 -26.451 85.037 1.00 36.89 146 SER D N 1
ATOM 5704 C CA . SER D 1 62 ? -38.151 -27.021 84.529 1.00 37.67 146 SER D CA 1
ATOM 5705 C C . SER D 1 62 ? -37.913 -28.028 83.398 1.00 36.65 146 SER D C 1
ATOM 5706 O O . SER D 1 62 ? -38.683 -28.969 83.209 1.00 35.71 146 SER D O 1
ATOM 5709 N N . ILE D 1 63 ? -36.840 -27.811 82.649 1.00 32.88 147 ILE D N 1
ATOM 5710 C CA . ILE D 1 63 ? -36.382 -28.732 81.616 1.00 32.41 147 ILE D CA 1
ATOM 5711 C C . ILE D 1 63 ? -34.945 -29.062 81.972 1.00 35.49 147 ILE D C 1
ATOM 5712 O O . ILE D 1 63 ? -34.188 -28.148 82.315 1.00 31.93 147 ILE D O 1
ATOM 5717 N N . ASP D 1 64 ? -34.545 -30.332 81.886 1.00 27.22 148 ASP D N 1
ATOM 5718 C CA . ASP D 1 64 ? -33.153 -30.665 82.169 1.00 28.88 148 ASP D CA 1
ATOM 5719 C C . ASP D 1 64 ? -32.221 -30.479 80.975 1.00 31.71 148 ASP D C 1
ATOM 5720 O O . ASP D 1 64 ? -31.133 -29.910 81.105 1.00 30.23 148 ASP D O 1
ATOM 5725 N N . ILE D 1 65 ? -32.662 -30.962 79.818 1.00 27.62 149 ILE D N 1
ATOM 5726 C CA . ILE D 1 65 ? -31.873 -30.958 78.584 1.00 26.69 149 ILE D CA 1
ATOM 5727 C C . ILE D 1 65 ? -32.809 -30.569 77.446 1.00 27.21 149 ILE D C 1
ATOM 5728 O O . ILE D 1 65 ? -33.946 -31.007 77.437 1.00 26.21 149 ILE D O 1
ATOM 5733 N N . ALA D 1 66 ? -32.363 -29.722 76.525 1.00 28.58 150 ALA D N 1
ATOM 5734 C CA . ALA D 1 66 ? -33.082 -29.586 75.256 1.00 27.92 150 ALA D CA 1
ATOM 5735 C C . ALA D 1 66 ? -32.295 -30.311 74.156 1.00 25.96 150 ALA D C 1
ATOM 5736 O O . ALA D 1 66 ? -31.060 -30.255 74.106 1.00 29.47 150 ALA D O 1
ATOM 5738 N N . PHE D 1 67 ? -33.030 -31.022 73.303 1.00 26.85 151 PHE D N 1
ATOM 5739 C CA . PHE D 1 67 ? -32.480 -31.844 72.224 1.00 23.13 151 PHE D CA 1
ATOM 5740 C C . PHE D 1 67 ? -33.086 -31.354 70.912 1.00 26.15 151 PHE D C 1
ATOM 5741 O O . PHE D 1 67 ? -34.308 -31.358 70.756 1.00 23.12 151 PHE D O 1
ATOM 5749 N N . GLY D 1 68 ? -32.237 -30.903 69.992 1.00 23.57 152 GLY D N 1
ATOM 5750 C CA . GLY D 1 68 ? -32.702 -30.382 68.717 1.00 27.42 152 GLY D CA 1
ATOM 5751 C C . GLY D 1 68 ? -31.703 -29.369 68.187 1.00 28.74 152 GLY D C 1
ATOM 5752 O O . GLY D 1 68 ? -30.516 -29.408 68.535 1.00 26.28 152 GLY D O 1
ATOM 5753 N N . GLY D 1 69 ? -32.177 -28.470 67.325 1.00 30.09 153 GLY D N 1
ATOM 5754 C CA . GLY D 1 69 ? -31.360 -27.368 66.850 1.00 31.39 153 GLY D CA 1
ATOM 5755 C C . GLY D 1 69 ? -32.054 -26.097 67.282 1.00 32.90 153 GLY D C 1
ATOM 5756 O O . GLY D 1 69 ? -33.184 -25.840 66.858 1.00 31.06 153 GLY D O 1
ATOM 5757 N N . PHE D 1 70 ? -31.398 -25.314 68.133 1.00 29.89 154 PHE D N 1
ATOM 5758 C CA . PHE D 1 70 ? -32.027 -24.143 68.731 1.00 31.39 154 PHE D CA 1
ATOM 5759 C C . PHE D 1 70 ? -31.089 -22.959 68.618 1.00 34.80 154 PHE D C 1
ATOM 5760 O O . PHE D 1 70 ? -30.358 -22.648 69.552 1.00 36.77 154 PHE D O 1
ATOM 5768 N N . PRO D 1 71 ? -31.101 -22.294 67.457 1.00 39.78 155 PRO D N 1
ATOM 5769 C CA . PRO D 1 71 ? -30.092 -21.261 67.185 1.00 39.06 155 PRO D CA 1
ATOM 5770 C C . PRO D 1 71 ? -30.181 -20.027 68.097 1.00 40.21 155 PRO D C 1
ATOM 5771 O O . PRO D 1 71 ? -29.227 -19.260 68.108 1.00 45.10 155 PRO D O 1
ATOM 5775 N N . THR D 1 72 ? -31.262 -19.843 68.852 1.00 40.36 156 THR D N 1
ATOM 5776 C CA . THR D 1 72 ? -31.340 -18.706 69.775 1.00 39.29 156 THR D CA 1
ATOM 5777 C C . THR D 1 72 ? -30.831 -19.023 71.181 1.00 45.47 156 THR D C 1
ATOM 5778 O O . THR D 1 72 ? -30.698 -18.115 72.006 1.00 48.32 156 THR D O 1
ATOM 5782 N N . LEU D 1 73 ? -30.551 -20.295 71.465 1.00 43.93 157 LEU D N 1
ATOM 5783 C CA . LEU D 1 73 ? -29.991 -20.675 72.770 1.00 43.83 157 LEU D CA 1
ATOM 5784 C C . LEU D 1 73 ? -28.491 -20.423 72.804 1.00 42.78 157 LEU D C 1
ATOM 5785 O O . LEU D 1 73 ? -27.725 -21.180 72.212 1.00 43.33 157 LEU D O 1
ATOM 5790 N N . SER D 1 74 ? -28.065 -19.370 73.500 1.00 46.55 158 SER D N 1
ATOM 5791 C CA . SER D 1 74 ? -26.637 -19.070 73.576 1.00 45.05 158 SER D CA 1
ATOM 5792 C C . SER D 1 74 ? -26.198 -18.574 74.948 1.00 42.29 158 SER D C 1
ATOM 5793 O O . SER D 1 74 ? -25.351 -19.194 75.590 1.00 45.21 158 SER D O 1
ATOM 5796 N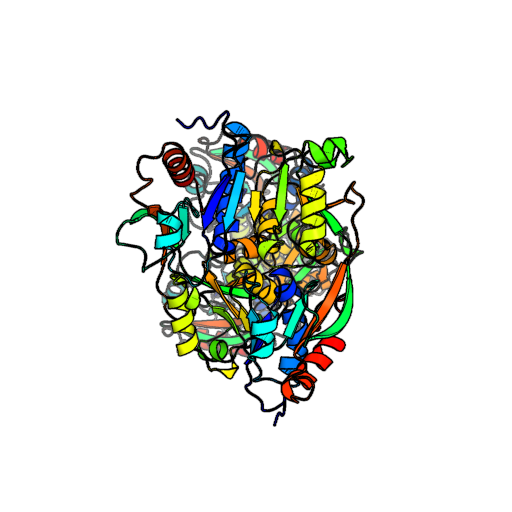 N . ALA D 1 75 ? -26.765 -17.459 75.393 1.00 42.19 159 ALA D N 1
ATOM 5797 C CA . ALA D 1 75 ? -26.364 -16.866 76.659 1.00 43.73 159 ALA D CA 1
ATOM 5798 C C . ALA D 1 75 ? -26.749 -17.764 77.825 1.00 48.57 159 ALA D C 1
ATOM 5799 O O . ALA D 1 75 ? -27.935 -18.037 78.036 1.00 45.45 159 ALA D O 1
ATOM 5801 N N . GLY D 1 76 ? -25.749 -18.214 78.580 1.00 39.27 160 GLY D N 1
ATOM 5802 C CA . GLY D 1 76 ? -25.994 -18.990 79.780 1.00 46.82 160 GLY D CA 1
ATOM 5803 C C . GLY D 1 76 ? -26.164 -20.466 79.485 1.00 44.81 160 GLY D C 1
ATOM 5804 O O . GLY D 1 76 ? -26.416 -21.264 80.384 1.00 42.62 160 GLY D O 1
ATOM 5805 N N . ILE D 1 77 ? -26.001 -20.831 78.217 1.00 42.52 161 ILE D N 1
ATOM 5806 C CA . ILE D 1 77 ? -26.249 -22.197 77.785 1.00 39.29 161 ILE D CA 1
ATOM 5807 C C . ILE D 1 77 ? -24.975 -22.866 77.338 1.00 41.66 161 ILE D C 1
ATOM 5808 O O . ILE D 1 77 ? -24.137 -22.260 76.677 1.00 45.56 161 ILE D O 1
ATOM 5813 N N . LYS D 1 78 ? -24.817 -24.114 77.735 1.00 34.96 162 LYS D N 1
ATOM 5814 C CA . LYS D 1 78 ? -23.762 -24.945 77.221 1.00 36.73 162 LYS D CA 1
ATOM 5815 C C . LYS D 1 78 ? -24.383 -25.926 76.239 1.00 38.45 162 LYS D C 1
ATOM 5816 O O . LYS D 1 78 ? -25.550 -26.279 76.369 1.00 37.11 162 LYS D O 1
ATOM 5822 N N . THR D 1 79 ? -23.621 -26.333 75.234 1.00 38.86 163 THR D N 1
ATOM 5823 C CA . THR D 1 79 ? -24.160 -27.190 74.190 1.00 41.54 163 THR D CA 1
ATOM 5824 C C . THR D 1 79 ? -23.156 -28.265 73.830 1.00 39.65 163 THR D C 1
ATOM 5825 O O . THR D 1 79 ? -21.956 -28.106 74.061 1.00 38.34 163 THR D O 1
ATOM 5829 N N . GLN D 1 80 ? -23.653 -29.362 73.271 1.00 32.72 164 GLN D N 1
ATOM 5830 C CA . GLN D 1 80 ? -22.789 -30.353 72.669 1.00 32.71 164 GLN D CA 1
ATOM 5831 C C . GLN D 1 80 ? -23.434 -30.869 71.393 1.00 38.73 164 GLN D C 1
ATOM 5832 O O . GLN D 1 80 ? -24.542 -31.400 71.428 1.00 30.29 164 GLN D O 1
ATOM 5838 N N . THR D 1 81 ? -22.747 -30.702 70.264 1.00 33.17 165 THR D N 1
ATOM 5839 C CA . THR D 1 81 ? -23.285 -31.141 68.980 1.00 31.59 165 THR D CA 1
ATOM 5840 C C . THR D 1 81 ? -23.255 -32.653 68.900 1.00 31.51 165 THR D C 1
ATOM 5841 O O . THR D 1 81 ? -22.279 -33.284 69.300 1.00 33.12 165 THR D O 1
ATOM 5845 N N . LEU D 1 82 ? -24.335 -33.243 68.400 1.00 29.62 166 LEU D N 1
ATOM 5846 C CA . LEU D 1 82 ? -24.486 -34.691 68.452 1.00 29.26 166 LEU D CA 1
ATOM 5847 C C . LEU D 1 82 ? -24.414 -35.343 67.086 1.00 32.22 166 LEU D C 1
ATOM 5848 O O . LEU D 1 82 ? -23.815 -36.402 66.935 1.00 29.59 166 LEU D O 1
ATOM 5853 N N . PHE D 1 83 ? -25.056 -34.736 66.092 1.00 29.36 167 PHE D N 1
ATOM 5854 C CA . PHE D 1 83 ? -25.000 -35.276 64.734 1.00 27.81 167 PHE D CA 1
ATOM 5855 C C . PHE D 1 83 ? -25.556 -34.242 63.763 1.00 30.77 167 PHE D C 1
ATOM 5856 O O . PHE D 1 83 ? -26.103 -33.216 64.188 1.00 28.19 167 PHE D O 1
ATOM 5864 N N . ARG D 1 84 ? -25.395 -34.511 62.470 1.00 30.06 168 ARG D N 1
ATOM 5865 C CA . ARG D 1 84 ? -25.956 -33.658 61.424 1.00 31.41 168 ARG D CA 1
ATOM 5866 C C . ARG D 1 84 ? -27.104 -34.375 60.755 1.00 31.82 168 ARG D C 1
ATOM 5867 O O . ARG D 1 84 ? -27.136 -35.598 60.700 1.00 30.53 168 ARG D O 1
ATOM 5875 N N . GLU D 1 85 ? -28.049 -33.605 60.234 1.00 28.33 169 GLU D N 1
ATOM 5876 C CA . GLU D 1 85 ? -29.181 -34.184 59.565 1.00 29.84 169 GLU D CA 1
ATOM 5877 C C . GLU D 1 85 ? -29.402 -33.420 58.241 1.00 30.39 169 GLU D C 1
ATOM 5878 O O . GLU D 1 85 ? -29.042 -32.251 58.136 1.00 29.21 169 GLU D O 1
ATOM 5884 N N . GLU D 1 86 ? -29.954 -34.108 57.244 1.00 28.47 170 GLU D N 1
ATOM 5885 C CA . GLU D 1 86 ? -30.292 -33.515 55.948 1.00 31.28 170 GLU D CA 1
ATOM 5886 C C . GLU D 1 86 ? -31.754 -33.776 55.650 1.00 31.37 170 GLU D C 1
ATOM 5887 O O . GLU D 1 86 ? -32.332 -34.701 56.212 1.00 26.51 170 GLU D O 1
ATOM 5893 N N . TYR D 1 87 ? -32.342 -32.993 54.740 1.00 28.98 171 TYR D N 1
ATOM 5894 C CA . TYR D 1 87 ? -33.768 -33.114 54.436 1.00 26.78 171 TYR D CA 1
ATOM 5895 C C . TYR D 1 87 ? -34.024 -33.905 53.160 1.00 27.26 171 TYR D C 1
ATOM 5896 O O . TYR D 1 87 ? -33.220 -33.888 52.241 1.00 26.64 171 TYR D O 1
ATOM 5905 N N . VAL D 1 88 ? -35.136 -34.617 53.126 1.00 22.35 172 VAL D N 1
ATOM 5906 C CA . VAL D 1 88 ? -35.607 -35.263 51.915 1.00 26.34 172 VAL D CA 1
ATOM 5907 C C . VAL D 1 88 ? -37.081 -34.977 51.778 1.00 27.95 172 VAL D C 1
ATOM 5908 O O . VAL D 1 88 ? -37.674 -34.368 52.675 1.00 24.49 172 VAL D O 1
ATOM 5912 N N . CYS D 1 89 ? -37.675 -35.418 50.668 1.00 26.42 173 CYS D N 1
ATOM 5913 C CA . CYS D 1 89 ? -39.116 -35.355 50.486 1.00 25.96 173 CYS D CA 1
ATOM 5914 C C . CYS D 1 89 ? -39.738 -36.738 50.566 1.00 26.88 173 CYS D C 1
ATOM 5915 O O . CYS D 1 89 ? -39.083 -37.726 50.274 1.00 27.87 173 CYS D O 1
ATOM 5918 N N . VAL D 1 90 ? -41.001 -36.800 50.959 1.00 24.91 174 VAL D N 1
ATOM 5919 C CA . VAL D 1 90 ? -41.745 -38.045 50.939 1.00 26.08 174 VAL D CA 1
ATOM 5920 C C . VAL D 1 90 ? -43.138 -37.825 50.347 1.00 30.22 174 VAL D C 1
ATOM 5921 O O . VAL D 1 90 ? -43.688 -36.713 50.393 1.00 29.69 174 VAL D O 1
ATOM 5925 N N . MET D 1 91 ? -43.700 -38.895 49.803 1.00 26.80 175 MET D N 1
ATOM 5926 C CA . MET D 1 91 ? -45.104 -38.945 49.412 1.00 32.48 175 MET D CA 1
ATOM 5927 C C . MET D 1 91 ? -45.555 -40.402 49.532 1.00 34.15 175 MET D C 1
ATOM 5928 O O . MET D 1 91 ? -44.722 -41.308 49.586 1.00 33.78 175 MET D O 1
ATOM 5933 N N . ARG D 1 92 ? -46.862 -40.638 49.598 1.00 35.86 176 ARG D N 1
ATOM 5934 C CA . ARG D 1 92 ? -47.354 -41.999 49.785 1.00 36.83 176 ARG D CA 1
ATOM 5935 C C . ARG D 1 92 ? -47.107 -42.861 48.539 1.00 42.66 176 ARG D C 1
ATOM 5936 O O . ARG D 1 92 ? -46.975 -42.344 47.441 1.00 39.67 176 ARG D O 1
ATOM 5944 N N . GLN D 1 93 ? -47.012 -44.175 48.735 1.00 52.32 177 GLN D N 1
ATOM 5945 C CA . GLN D 1 93 ? -46.672 -45.107 47.659 1.00 52.09 177 GLN D CA 1
ATOM 5946 C C . GLN D 1 93 ? -47.672 -45.003 46.508 1.00 52.67 177 GLN D C 1
ATOM 5947 O O . GLN D 1 93 ? -47.311 -45.173 45.347 1.00 57.99 177 GLN D O 1
ATOM 5953 N N . SER D 1 94 ? -48.917 -44.668 46.813 1.00 52.96 178 SER D N 1
ATOM 5954 C CA . SER D 1 94 ? -49.941 -44.572 45.770 1.00 49.04 178 SER D CA 1
ATOM 5955 C C . SER D 1 94 ? -50.079 -43.170 45.191 1.00 53.66 178 SER D C 1
ATOM 5956 O O . SER D 1 94 ? -51.085 -42.860 44.555 1.00 50.86 178 SER D O 1
ATOM 5959 N N . HIS D 1 95 ? -49.090 -42.312 45.419 1.00 50.41 179 HIS D N 1
ATOM 5960 C CA . HIS D 1 95 ? -49.180 -40.943 44.928 1.00 48.13 179 HIS D CA 1
ATOM 5961 C C . HIS D 1 95 ? -49.104 -40.929 43.410 1.00 52.13 179 HIS D C 1
ATOM 5962 O O . HIS D 1 95 ? -48.269 -41.616 42.832 1.00 54.08 179 HIS D O 1
ATOM 5969 N N . PRO D 1 96 ? -49.982 -40.143 42.764 1.00 55.39 180 PRO D N 1
ATOM 5970 C CA . PRO D 1 96 ? -50.046 -40.060 41.298 1.00 56.40 180 PRO D CA 1
ATOM 5971 C C . PRO D 1 96 ? -48.707 -39.689 40.673 1.00 58.33 180 PRO D C 1
ATOM 5972 O O . PRO D 1 96 ? -48.288 -40.297 39.696 1.00 64.05 180 PRO D O 1
ATOM 5976 N N . ALA D 1 97 ? -48.027 -38.713 41.257 1.00 56.75 181 ALA D N 1
ATOM 5977 C CA . ALA D 1 97 ? -46.757 -38.244 40.720 1.00 59.41 181 ALA D CA 1
ATOM 5978 C C . ALA D 1 97 ? -45.604 -39.217 40.968 1.00 62.73 181 ALA D C 1
ATOM 5979 O O . ALA D 1 97 ? -44.451 -38.902 40.674 1.00 62.04 181 ALA D O 1
ATOM 5981 N N . LEU D 1 98 ? -45.904 -40.393 41.510 1.00 62.95 182 LEU D N 1
ATOM 5982 C CA . LEU D 1 98 ? -44.847 -41.348 41.824 1.00 63.30 182 LEU D CA 1
ATOM 5983 C C . LEU D 1 98 ? -44.244 -41.947 40.569 1.00 70.26 182 LEU D C 1
ATOM 5984 O O . LEU D 1 98 ? -43.062 -42.295 40.539 1.00 71.31 182 LEU D O 1
ATOM 5989 N N . THR D 1 99 ? -45.078 -42.084 39.544 1.00 71.67 183 THR D N 1
ATOM 5990 C CA . THR D 1 99 ? -44.664 -42.684 38.285 1.00 73.20 183 THR D CA 1
ATOM 5991 C C . THR D 1 99 ? -43.594 -41.841 37.585 1.00 74.73 183 THR D C 1
ATOM 5992 O O . THR D 1 99 ? -42.629 -42.379 37.042 1.00 76.15 183 THR D O 1
ATOM 5996 N N . HIS D 1 100 ? -43.749 -40.520 37.621 1.00 76.32 184 HIS D N 1
ATOM 5997 C CA . HIS D 1 100 ? -42.829 -39.630 36.917 1.00 75.66 184 HIS D CA 1
ATOM 5998 C C . HIS D 1 100 ? -42.061 -38.708 37.859 1.00 75.27 184 HIS D C 1
ATOM 5999 O O . HIS D 1 100 ? -42.583 -38.267 38.878 1.00 75.09 184 HIS D O 1
ATOM 6006 N N . GLY D 1 101 ? -40.814 -38.420 37.504 1.00 76.79 185 GLY D N 1
ATOM 6007 C CA . GLY D 1 101 ? -39.971 -37.556 38.308 1.00 75.77 185 GLY D CA 1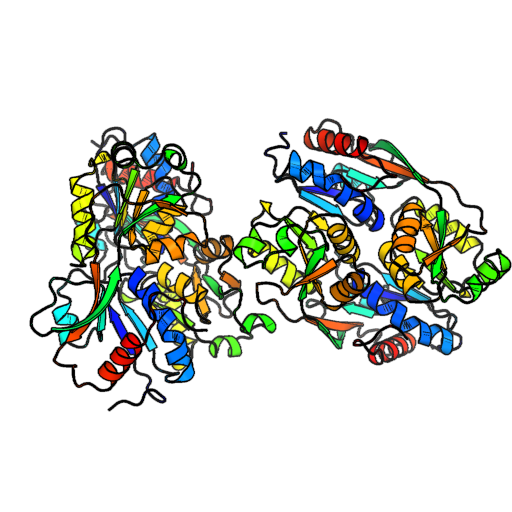
ATOM 6008 C C . GLY D 1 101 ? -40.516 -36.145 38.453 1.00 76.11 185 GLY D C 1
ATOM 6009 O O . GLY D 1 101 ? -41.107 -35.588 37.522 1.00 75.62 185 GLY D O 1
ATOM 6010 N N . LEU D 1 102 ? -40.315 -35.562 39.631 1.00 68.71 186 LEU D N 1
ATOM 6011 C CA . LEU D 1 102 ? -40.762 -34.201 39.880 1.00 62.86 186 LEU D CA 1
ATOM 6012 C C . LEU D 1 102 ? -39.623 -33.190 39.809 1.00 60.88 186 LEU D C 1
ATOM 6013 O O . LEU D 1 102 ? -38.803 -33.096 40.727 1.00 61.41 186 LEU D O 1
ATOM 6018 N N . ASP D 1 103 ? -39.574 -32.434 38.714 1.00 59.89 187 ASP D N 1
ATOM 6019 C CA . ASP D 1 103 ? -38.680 -31.282 38.643 1.00 60.44 187 ASP D CA 1
ATOM 6020 C C . ASP D 1 103 ? -39.248 -30.160 39.511 1.00 53.80 187 ASP D C 1
ATOM 6021 O O . ASP D 1 103 ? -40.312 -30.309 40.111 1.00 56.00 187 ASP D O 1
ATOM 6026 N N . LEU D 1 104 ? -38.550 -29.035 39.569 1.00 48.13 188 LEU D N 1
ATOM 6027 C CA . LEU D 1 104 ? -38.896 -28.001 40.521 1.00 46.24 188 LEU D CA 1
ATOM 6028 C C . LEU D 1 104 ? -40.300 -27.461 40.289 1.00 48.23 188 LEU D C 1
ATOM 6029 O O . LEU D 1 104 ? -41.066 -27.286 41.238 1.00 42.15 188 LEU D O 1
ATOM 6034 N N . GLU D 1 105 ? -40.656 -27.210 39.034 1.00 47.29 189 GLU D N 1
ATOM 6035 C CA . GLU D 1 105 ? -41.951 -26.591 38.769 1.00 45.41 189 GLU D CA 1
ATOM 6036 C C . GLU D 1 105 ? -43.096 -27.575 39.016 1.00 40.81 189 GLU D C 1
ATOM 6037 O O . GLU D 1 105 ? -44.168 -27.169 39.456 1.00 41.86 189 GLU D O 1
ATOM 6043 N N . ALA D 1 106 ? -42.868 -28.862 38.763 1.00 43.64 190 ALA D N 1
ATOM 6044 C CA . ALA D 1 106 ? -43.875 -29.880 39.066 1.00 45.28 190 ALA D CA 1
ATOM 6045 C C . ALA D 1 106 ? -44.065 -29.995 40.582 1.00 41.27 190 ALA D C 1
ATOM 6046 O O . ALA D 1 106 ? -45.183 -30.070 41.075 1.00 41.16 190 ALA D O 1
ATOM 6048 N N . PHE D 1 107 ? -42.950 -30.023 41.303 1.00 44.60 191 PHE D N 1
ATOM 6049 C CA . PHE D 1 107 ? -42.922 -29.921 42.754 1.00 38.08 191 PHE D CA 1
ATOM 6050 C C . PHE D 1 107 ? -43.792 -28.763 43.248 1.00 32.88 191 PHE D C 1
ATOM 6051 O O . PHE D 1 107 ? -44.672 -28.944 44.090 1.00 34.01 191 PHE D O 1
ATOM 6059 N N . ARG D 1 108 ? -43.572 -27.575 42.695 1.00 33.44 192 ARG D N 1
ATOM 6060 C CA . ARG D 1 108 ? -44.281 -26.391 43.168 1.00 36.29 192 ARG D CA 1
ATOM 6061 C C . ARG D 1 108 ? -45.802 -26.491 42.963 1.00 32.91 192 ARG D C 1
ATOM 6062 O O . ARG D 1 108 ? -46.568 -25.846 43.689 1.00 34.96 192 ARG D O 1
ATOM 6070 N N . GLN D 1 109 ? -46.249 -27.317 42.019 1.00 32.60 193 GLN D N 1
ATOM 6071 C CA . GLN D 1 109 ? -47.689 -27.414 41.740 1.00 34.55 193 GLN D CA 1
ATOM 6072 C C . GLN D 1 109 ? -48.388 -28.558 42.470 1.00 35.65 193 GLN D C 1
ATOM 6073 O O . GLN D 1 109 ? -49.613 -28.637 42.466 1.00 35.03 193 GLN D O 1
ATOM 6079 N N . CYS D 1 110 ? -47.626 -29.440 43.106 1.00 34.35 194 CYS D N 1
ATOM 6080 C CA . CYS D 1 110 ? -48.239 -30.438 43.977 1.00 31.39 194 CYS D CA 1
ATOM 6081 C C . CYS D 1 110 ? -48.795 -29.775 45.224 1.00 30.26 194 CYS D C 1
ATOM 6082 O O . CYS D 1 110 ? -48.563 -28.599 45.443 1.00 32.44 194 CYS D O 1
ATOM 6085 N N . ARG D 1 111 ? -49.552 -30.527 46.022 1.00 30.03 195 ARG D N 1
ATOM 6086 C CA . ARG D 1 111 ? -50.058 -30.035 47.290 1.00 31.13 195 ARG D CA 1
ATOM 6087 C C . ARG D 1 111 ? -49.057 -30.418 48.378 1.00 29.78 195 ARG D C 1
ATOM 6088 O O . ARG D 1 111 ? -48.487 -31.515 48.348 1.00 27.65 195 ARG D O 1
ATOM 6096 N N . HIS D 1 112 ? -48.850 -29.520 49.332 1.00 27.97 196 HIS D N 1
ATOM 6097 C CA . HIS D 1 112 ? -47.854 -29.735 50.361 1.00 28.52 196 HIS D CA 1
ATOM 6098 C C . HIS D 1 112 ? -48.459 -29.687 51.757 1.00 28.91 196 HIS D C 1
ATOM 6099 O O . HIS D 1 112 ? -49.470 -29.031 51.980 1.00 26.51 196 HIS D O 1
ATOM 6106 N N . ILE D 1 113 ? -47.847 -30.425 52.680 1.00 24.69 197 ILE D N 1
ATOM 6107 C CA . ILE D 1 113 ? -48.067 -30.217 54.109 1.00 23.52 197 ILE D CA 1
ATOM 6108 C C . ILE D 1 113 ? -46.762 -29.651 54.658 1.00 22.67 197 ILE D C 1
ATOM 6109 O O . ILE D 1 113 ? -45.684 -30.124 54.317 1.00 23.88 197 ILE D O 1
ATOM 6114 N N . ILE D 1 114 ? -46.864 -28.594 55.453 1.00 21.48 198 ILE D N 1
ATOM 6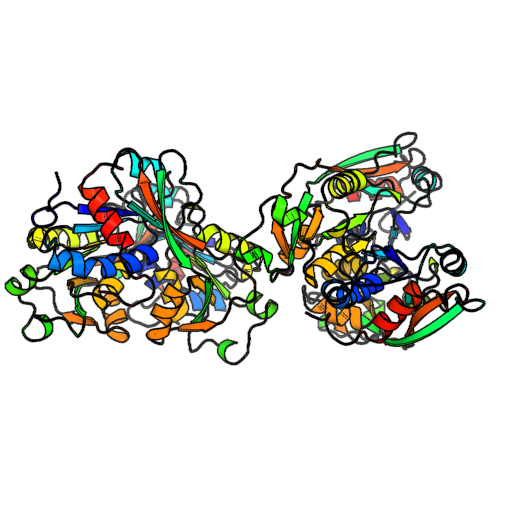115 C CA . ILE D 1 114 ? -45.698 -27.914 56.016 1.00 23.34 198 ILE D CA 1
ATOM 6116 C C . ILE D 1 114 ? -45.653 -28.100 57.528 1.00 24.70 198 ILE D C 1
ATOM 6117 O O . ILE D 1 114 ? -46.639 -27.819 58.189 1.00 23.29 198 ILE D O 1
ATOM 6122 N N . VAL D 1 115 ? -44.531 -28.563 58.077 1.00 22.78 199 VAL D N 1
ATOM 6123 C CA . VAL D 1 115 ? -44.347 -28.509 59.528 1.00 19.99 199 VAL D CA 1
ATOM 6124 C C . VAL D 1 115 ? -43.829 -27.127 59.891 1.00 25.55 199 VAL D C 1
ATOM 6125 O O . VAL D 1 115 ? -42.793 -26.692 59.373 1.00 26.33 199 VAL D O 1
ATOM 6129 N N . THR D 1 116 ? -44.550 -26.436 60.767 1.00 22.68 200 THR D N 1
ATOM 6130 C CA . THR D 1 116 ? -44.179 -25.085 61.142 1.00 29.25 200 THR D CA 1
ATOM 6131 C C . THR D 1 116 ? -43.413 -25.113 62.457 1.00 28.12 200 THR D C 1
ATOM 6132 O O . THR D 1 116 ? -43.803 -25.805 63.399 1.00 28.96 200 THR D O 1
ATOM 6136 N N . ALA D 1 117 ? -42.298 -24.403 62.517 1.00 27.62 201 ALA D N 1
ATOM 6137 C CA . ALA D 1 117 ? -41.440 -24.464 63.701 1.00 30.18 201 ALA D CA 1
ATOM 6138 C C . ALA D 1 117 ? -40.860 -23.113 64.110 1.00 30.49 201 ALA D C 1
ATOM 6139 O O . ALA D 1 117 ? -40.148 -23.033 65.109 1.00 28.73 201 ALA D O 1
ATOM 6141 N N . HIS D 1 118 ? -41.139 -22.057 63.351 1.00 31.40 202 HIS D N 1
ATOM 6142 C CA . HIS D 1 118 ? -40.551 -20.754 63.666 1.00 31.47 202 HIS D CA 1
ATOM 6143 C C . HIS D 1 118 ? -41.016 -20.255 65.035 1.00 33.19 202 HIS D C 1
ATOM 6144 O O . HIS D 1 118 ? -40.263 -19.577 65.733 1.00 32.32 202 HIS D O 1
ATOM 6151 N N . GLU D 1 119 ? -42.221 -20.638 65.450 1.00 29.65 203 GLU D N 1
ATOM 6152 C CA . GLU D 1 119 ? -42.728 -20.222 66.762 1.00 36.92 203 GLU D CA 1
ATOM 6153 C C . GLU D 1 119 ? -41.898 -20.785 67.915 1.00 37.39 203 GLU D C 1
ATOM 6154 O O . GLU D 1 119 ? -41.909 -20.230 69.010 1.00 39.98 203 GLU D O 1
ATOM 6160 N N . PHE D 1 120 ? -41.183 -21.884 67.666 1.00 35.11 204 PHE D N 1
ATOM 6161 C CA . PHE D 1 120 ? -40.392 -22.546 68.706 1.00 34.82 204 PHE D CA 1
ATOM 6162 C C . PHE D 1 120 ? -38.923 -22.240 68.586 1.00 38.09 204 PHE D C 1
ATOM 6163 O O . PHE D 1 120 ? -38.122 -22.724 69.388 1.00 37.44 204 PHE D O 1
ATOM 6171 N N . ASN D 1 121 ? -38.582 -21.446 67.572 1.00 33.61 205 ASN D N 1
ATOM 6172 C CA . ASN D 1 121 ? -37.203 -21.114 67.240 1.00 34.33 205 ASN D CA 1
ATOM 6173 C C . ASN D 1 121 ? -36.341 -22.360 67.129 1.00 34.21 205 ASN D C 1
ATOM 6174 O O . ASN D 1 121 ? -35.197 -22.415 67.580 1.00 36.36 205 ASN D O 1
ATOM 6179 N N . HIS D 1 122 ? -36.939 -23.366 66.504 1.00 30.07 206 HIS D N 1
ATOM 6180 C CA . HIS D 1 122 ? -36.281 -24.601 66.167 1.00 27.11 206 HIS D CA 1
ATOM 6181 C C . HIS D 1 122 ? -35.738 -24.458 64.745 1.00 29.60 206 HIS D C 1
ATOM 6182 O O . HIS D 1 122 ? -36.382 -23.827 63.913 1.00 26.23 206 HIS D O 1
ATOM 6189 N N . VAL D 1 123 ? -34.577 -25.054 64.480 1.00 26.45 207 VAL D N 1
ATOM 6190 C CA . VAL D 1 123 ? -33.822 -24.874 63.237 1.00 28.54 207 VAL D CA 1
ATOM 6191 C C . VAL D 1 123 ? -34.604 -25.300 61.988 1.00 28.39 20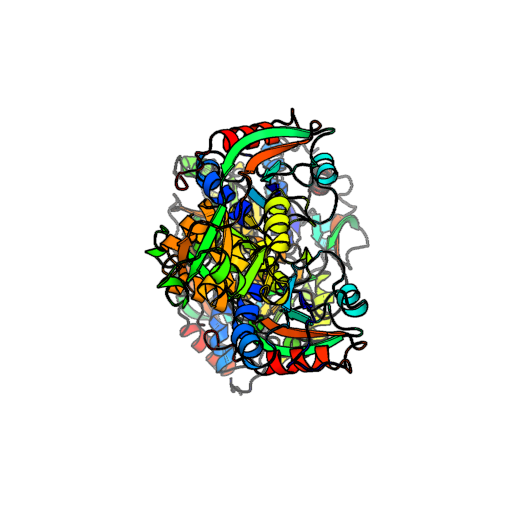7 VAL D C 1
ATOM 6192 O O . VAL D 1 123 ? -34.321 -24.840 60.877 1.00 28.03 207 VAL D O 1
ATOM 6196 N N . HIS D 1 124 ? -35.619 -26.143 62.164 1.00 25.83 208 HIS D N 1
ATOM 6197 C CA . HIS D 1 124 ? -36.483 -26.491 61.032 1.00 25.70 208 HIS D CA 1
ATOM 6198 C C . HIS D 1 124 ? -37.121 -25.245 60.400 1.00 26.40 208 HIS D C 1
ATOM 6199 O O . HIS D 1 124 ? -37.503 -25.239 59.220 1.00 24.86 208 HIS D O 1
ATOM 6206 N N . GLU D 1 125 ? -37.194 -24.178 61.184 1.00 25.04 209 GLU D N 1
ATOM 6207 C CA . GLU D 1 125 ? -37.729 -22.905 60.709 1.00 24.97 209 GLU D CA 1
ATOM 6208 C C . GLU D 1 125 ? -37.019 -22.453 59.430 1.00 26.79 209 GLU D C 1
ATOM 6209 O O . GLU D 1 125 ? -37.613 -21.763 58.607 1.00 27.50 209 GLU D O 1
ATOM 6215 N N . GLN D 1 126 ? -35.762 -22.867 59.256 1.00 26.68 210 GLN D N 1
ATOM 6216 C CA . GLN D 1 126 ? -34.989 -22.491 58.073 1.00 26.60 210 GLN D CA 1
ATOM 6217 C C . GLN D 1 126 ? -35.540 -23.174 56.840 1.00 28.33 210 GLN D C 1
ATOM 6218 O O . GLN D 1 126 ? -35.573 -22.585 55.761 1.00 27.55 210 GLN D O 1
ATOM 6224 N N . VAL D 1 127 ? -35.974 -24.423 56.996 1.00 24.51 211 VAL D N 1
ATOM 6225 C CA . VAL D 1 127 ? -36.579 -25.166 55.904 1.00 24.05 211 VAL D CA 1
ATOM 6226 C C . VAL D 1 127 ? -37.986 -24.639 55.655 1.00 25.75 211 VAL D C 1
ATOM 6227 O O . VAL D 1 127 ? -38.388 -24.434 54.508 1.00 25.59 211 VAL D O 1
ATOM 6231 N N . GLU D 1 128 ? -38.720 -24.407 56.736 1.00 23.93 212 GLU D N 1
ATOM 6232 C CA . GLU D 1 128 ? -40.042 -23.805 56.654 1.00 25.67 212 GLU D CA 1
ATOM 6233 C C . GLU D 1 128 ? -40.003 -22.502 55.849 1.00 25.61 212 GLU D C 1
ATOM 6234 O O . GLU D 1 128 ? -40.840 -22.291 54.972 1.00 24.35 212 GLU D O 1
ATOM 6240 N N . ALA D 1 129 ? -39.063 -21.618 56.174 1.00 26.45 213 ALA D N 1
ATOM 6241 C CA . ALA D 1 129 ? -38.932 -20.366 55.429 1.00 26.10 213 ALA D CA 1
ATOM 6242 C C . ALA D 1 129 ? -38.644 -20.608 53.931 1.00 27.59 213 ALA D C 1
ATOM 6243 O O . ALA D 1 129 ? -39.195 -19.910 53.073 1.00 25.12 213 ALA D O 1
ATOM 6245 N N . ARG D 1 130 ? -37.780 -21.568 53.603 1.00 26.24 214 ARG D N 1
ATOM 6246 C CA . ARG D 1 130 ? -37.491 -21.838 52.189 1.00 24.54 214 ARG D CA 1
ATOM 6247 C C . ARG D 1 130 ? -38.714 -22.347 51.441 1.00 28.51 214 ARG D C 1
ATOM 6248 O O . ARG D 1 130 ? -38.968 -21.945 50.298 1.00 25.57 214 ARG D O 1
ATOM 6256 N N . LEU D 1 131 ? -39.477 -23.228 52.078 1.00 21.47 215 LEU D N 1
ATOM 6257 C CA . LEU D 1 131 ? -40.682 -23.785 51.468 1.00 24.67 215 LEU D CA 1
ATOM 6258 C C . LEU D 1 131 ? -41.768 -22.722 51.299 1.00 25.12 215 LEU D C 1
ATOM 6259 O O . LEU D 1 131 ? -42.454 -22.689 50.277 1.00 28.62 215 LEU D O 1
ATOM 6264 N N . LEU D 1 132 ? -41.905 -21.835 52.277 1.00 22.86 216 LEU D N 1
ATOM 6265 C CA . LEU D 1 132 ? -42.913 -20.773 52.157 1.00 25.17 216 LEU D CA 1
ATOM 6266 C C . LEU D 1 132 ? -42.549 -19.774 51.059 1.00 28.20 216 LEU D C 1
ATOM 6267 O O . LEU D 1 132 ? -43.420 -19.196 50.403 1.00 27.94 216 LEU D O 1
ATOM 6272 N N . GLU D 1 133 ? -41.254 -19.569 50.881 1.00 26.26 217 GLU D N 1
ATOM 6273 C CA . GLU D 1 133 ? -40.753 -18.708 49.813 1.00 26.22 217 GLU D CA 1
ATOM 6274 C C . GLU D 1 133 ? -40.977 -19.355 48.452 1.00 29.79 217 GLU D C 1
ATOM 6275 O O . GLU D 1 133 ? -41.529 -18.731 47.531 1.00 28.32 217 GLU D O 1
ATOM 6281 N N . LEU D 1 134 ? -40.581 -20.623 48.348 1.00 25.78 218 LEU D N 1
ATOM 6282 C CA . LEU D 1 134 ? -40.634 -21.369 47.096 1.00 29.95 218 LEU D CA 1
ATOM 6283 C C . LEU D 1 134 ? -42.050 -21.640 46.572 1.00 30.00 218 LEU D C 1
ATOM 6284 O O . LEU D 1 134 ? -42.311 -21.554 45.370 1.00 28.60 218 LEU D O 1
ATOM 6289 N N . LEU D 1 135 ? -42.962 -22.001 47.465 1.00 30.22 219 LEU D N 1
ATOM 6290 C CA . LEU D 1 135 ? -44.236 -22.572 47.040 1.00 28.90 219 LEU D CA 1
ATOM 6291 C C . LEU D 1 135 ? -45.319 -21.535 46.814 1.00 28.92 219 LEU D C 1
ATOM 6292 O O . LEU D 1 135 ? -45.445 -20.614 47.596 1.00 29.94 219 LEU D O 1
ATOM 6297 N N . PRO D 1 136 ? -46.136 -21.714 45.758 1.00 29.77 220 PRO D N 1
ATOM 6298 C CA . PRO D 1 136 ? -47.360 -20.916 45.634 1.00 33.26 220 PRO D CA 1
ATOM 6299 C C . PRO D 1 136 ? -48.213 -21.101 46.870 1.00 32.33 220 PRO D C 1
ATOM 6300 O O . PRO D 1 136 ? -48.340 -22.225 47.337 1.00 33.17 220 PRO D O 1
ATOM 6304 N N . PRO D 1 137 ? -48.780 -20.015 47.401 1.00 32.93 221 PRO D N 1
ATOM 6305 C CA . PRO D 1 137 ? -49.617 -20.099 48.594 1.00 38.08 221 PRO D CA 1
ATOM 6306 C C . PRO D 1 137 ? -50.692 -21.168 48.444 1.00 35.62 221 PRO D C 1
ATOM 6307 O O . PRO D 1 137 ? -50.976 -21.875 49.414 1.00 36.86 221 PRO D O 1
ATOM 6311 N N . GLU D 1 138 ? -51.236 -21.311 47.237 1.00 34.13 222 GLU D N 1
ATOM 6312 C CA . GLU D 1 138 ? -52.309 -22.275 47.020 1.00 37.29 222 GLU D CA 1
ATOM 6313 C C . GLU D 1 138 ? -51.828 -23.727 47.035 1.00 32.89 222 GLU D C 1
ATOM 6314 O O . GLU D 1 138 ? -52.643 -24.651 47.076 1.00 37.21 222 GLU D O 1
ATOM 6320 N N . SER D 1 139 ? -50.517 -23.941 47.007 1.00 30.30 223 SER D N 1
ATOM 6321 C CA . SER D 1 139 ? -50.001 -25.310 47.011 1.00 30.95 223 SER D CA 1
ATOM 6322 C C . SER D 1 139 ? -49.872 -25.873 48.426 1.00 30.21 223 SER D C 1
ATOM 6323 O O . SER D 1 139 ? -49.604 -27.057 48.607 1.00 30.02 223 SER D O 1
ATOM 6326 N N . ILE D 1 140 ? -50.049 -25.021 49.423 1.00 30.85 224 ILE D N 1
ATOM 6327 C CA . ILE D 1 140 ? -49.900 -25.457 50.809 1.00 32.93 224 ILE D CA 1
ATOM 6328 C C . ILE D 1 140 ? -51.287 -25.736 51.352 1.00 32.40 224 ILE D C 1
ATOM 6329 O O . ILE D 1 140 ? -52.074 -24.817 51.593 1.00 33.44 224 ILE D O 1
ATOM 6334 N N . ARG D 1 141 ? -51.596 -27.018 51.494 1.00 28.44 225 ARG D N 1
ATOM 6335 C CA . ARG D 1 141 ? -52.912 -27.434 51.935 1.00 27.57 225 ARG D CA 1
ATOM 6336 C C . ARG D 1 141 ? -53.013 -27.588 53.459 1.00 28.39 225 ARG D C 1
ATOM 6337 O O . ARG D 1 141 ? -54.025 -27.209 54.066 1.00 28.99 225 ARG D O 1
ATOM 6345 N N . PHE D 1 142 ? -51.969 -28.146 54.077 1.00 26.35 226 PHE D N 1
ATOM 6346 C CA . PHE D 1 142 ? -51.962 -28.399 55.529 1.00 28.62 226 PHE D CA 1
ATOM 6347 C C . PHE D 1 142 ? -50.738 -27.831 56.207 1.00 25.77 226 PHE D C 1
ATOM 6348 O O . PHE D 1 142 ? -49.670 -27.784 55.616 1.00 24.20 226 PHE D O 1
ATOM 6356 N N . THR D 1 143 ? -50.903 -27.459 57.471 1.00 24.48 227 THR D N 1
ATOM 6357 C CA . THR D 1 143 ? -49.799 -27.081 58.324 1.00 24.92 227 THR D CA 1
ATOM 6358 C C . THR D 1 143 ? -49.983 -27.789 59.665 1.00 25.79 227 THR D C 1
ATOM 6359 O O . THR D 1 143 ? -51.112 -27.989 60.100 1.00 28.17 227 THR D O 1
ATOM 6363 N N . THR D 1 144 ? -48.891 -28.165 60.324 1.00 23.54 228 THR D N 1
ATOM 6364 C CA . THR D 1 144 ? -48.975 -28.701 61.681 1.00 24.06 228 THR D CA 1
ATOM 6365 C C . THR D 1 144 ? -47.670 -28.400 62.384 1.00 23.53 228 THR D C 1
ATOM 6366 O O . THR D 1 144 ? -46.659 -28.177 61.728 1.00 24.49 228 THR D O 1
ATOM 6370 N N . GLU D 1 145 ? -47.679 -28.411 63.710 1.00 23.51 229 GLU D N 1
ATOM 6371 C CA . GLU D 1 145 ? -46.451 -28.218 64.484 1.00 25.53 229 GLU D CA 1
ATOM 6372 C C . GLU D 1 145 ? -45.715 -29.522 64.744 1.00 26.34 229 GLU D C 1
ATOM 6373 O O . GLU D 1 145 ? -44.567 -29.509 65.174 1.00 28.03 229 GLU D O 1
ATOM 6379 N N . ASN D 1 146 ? -46.369 -30.645 64.472 1.00 22.11 230 ASN D N 1
ATOM 6380 C CA . ASN D 1 146 ? -45.803 -31.960 64.790 1.00 25.89 230 ASN D CA 1
ATOM 6381 C C . ASN D 1 146 ? -45.330 -32.701 63.568 1.00 22.95 230 ASN D C 1
ATOM 6382 O O . ASN D 1 146 ? -46.097 -32.907 62.642 1.00 23.15 230 ASN D O 1
ATOM 6387 N N . PHE D 1 147 ? -44.095 -33.170 63.613 1.00 22.94 231 PHE D N 1
ATOM 6388 C CA . PHE D 1 147 ? -43.533 -33.944 62.526 1.00 20.73 231 PHE D CA 1
ATOM 6389 C C . PHE D 1 147 ? -44.260 -35.268 62.314 1.00 24.00 231 PHE D C 1
ATOM 6390 O O . PHE D 1 147 ? -44.492 -35.661 61.174 1.00 22.97 231 PHE D O 1
ATOM 6398 N N . LEU D 1 148 ? -44.589 -35.976 63.399 1.00 20.66 232 LEU D N 1
ATOM 6399 C CA . LEU D 1 148 ? -45.241 -37.287 63.258 1.00 23.14 232 LEU D CA 1
ATOM 6400 C C . LEU D 1 148 ? -46.652 -37.134 62.704 1.00 23.08 232 LEU D C 1
ATOM 6401 O O . LEU D 1 148 ? -47.117 -37.969 61.926 1.00 25.05 232 LEU D O 1
ATOM 6406 N N . VAL D 1 149 ? -47.348 -36.086 63.117 1.00 21.11 233 VAL D N 1
ATOM 6407 C CA . VAL D 1 149 ? -48.651 -35.790 62.516 1.00 23.66 233 VAL D CA 1
ATOM 6408 C C . VAL D 1 149 ? -48.504 -35.624 60.993 1.00 22.37 233 VAL D C 1
ATOM 6409 O O . VAL D 1 149 ? -49.230 -36.230 60.213 1.00 22.41 233 VAL D O 1
ATOM 6413 N N . SER D 1 150 ? -47.541 -34.821 60.570 1.00 20.83 234 SER D N 1
ATOM 6414 C CA . SER D 1 150 ? -47.420 -34.518 59.150 1.00 23.48 234 SER D CA 1
ATOM 6415 C C . SER D 1 150 ? -47.098 -35.796 58.389 1.00 25.98 234 SER D C 1
ATOM 6416 O O . SER D 1 150 ? -47.586 -36.000 57.276 1.00 25.78 234 SER D O 1
ATOM 6419 N N . ALA D 1 151 ? -46.293 -36.669 58.995 1.00 23.33 235 ALA D N 1
ATOM 6420 C CA . ALA D 1 151 ? -45.905 -37.890 58.308 1.00 26.39 235 ALA D CA 1
ATOM 6421 C C . ALA D 1 151 ? -47.107 -38.811 58.129 1.00 24.70 235 ALA D C 1
ATOM 6422 O O . ALA D 1 151 ? -47.264 -39.394 57.058 1.00 25.56 235 ALA D O 1
ATOM 6424 N N . VAL D 1 152 ? -47.982 -38.932 59.126 1.00 24.84 236 VAL D N 1
ATOM 6425 C CA . VAL D 1 152 ? -49.064 -39.884 58.898 1.00 27.53 236 VAL D CA 1
ATOM 6426 C C . VAL D 1 152 ? -50.119 -39.252 57.973 1.00 25.02 236 VAL D C 1
ATOM 6427 O O . VAL D 1 152 ? -50.812 -39.963 57.233 1.00 27.75 236 VAL D O 1
ATOM 6431 N N . ILE D 1 153 ? -50.203 -37.927 57.956 1.00 24.94 237 ILE D N 1
ATOM 6432 C CA . ILE D 1 153 ? -51.089 -37.260 56.987 1.00 25.45 237 ILE D CA 1
ATOM 6433 C C . ILE D 1 153 ? -50.602 -37.513 55.550 1.00 26.09 237 ILE D C 1
ATOM 6434 O O . ILE D 1 153 ? -51.412 -37.804 54.660 1.00 27.97 237 ILE D O 1
ATOM 6439 N N . ALA D 1 154 ? -49.296 -37.407 55.316 1.00 26.35 238 ALA D N 1
ATOM 6440 C CA . ALA D 1 154 ? -48.714 -37.752 54.013 1.00 25.41 238 ALA D CA 1
ATOM 6441 C C . ALA D 1 154 ? -48.974 -39.213 53.628 1.00 28.22 238 ALA D C 1
ATOM 6442 O O . ALA D 1 154 ? -49.147 -39.530 52.448 1.00 26.86 238 ALA D O 1
ATOM 6444 N N . GLU D 1 155 ? -49.013 -40.107 54.614 1.00 25.47 239 GLU D N 1
ATOM 6445 C CA . GLU D 1 155 ? -49.344 -41.513 54.332 1.00 26.55 239 GLU D CA 1
ATOM 6446 C C . GLU D 1 155 ? -50.774 -41.697 53.827 1.00 28.92 239 GLU D C 1
ATOM 6447 O O . GLU D 1 155 ? -51.054 -42.618 53.066 1.00 32.74 239 GLU D O 1
ATOM 6453 N N . GLU D 1 156 ? -51.674 -40.836 54.289 1.00 28.84 240 GLU D N 1
ATOM 6454 C CA . GLU D 1 156 ? -53.108 -40.987 54.062 1.00 32.59 240 GLU D CA 1
ATOM 6455 C C . GLU D 1 156 ? -53.668 -40.092 52.943 1.00 34.83 240 GLU D C 1
ATOM 6456 O O . GLU D 1 156 ? -54.849 -40.187 52.618 1.00 36.54 240 GLU D O 1
ATOM 6462 N N . THR D 1 157 ? -52.851 -39.197 52.393 1.00 29.79 241 THR D N 1
ATOM 6463 C CA . THR D 1 157 ? -53.343 -38.254 51.389 1.00 31.74 241 THR D CA 1
ATOM 6464 C C . THR D 1 157 ? -52.262 -38.003 50.341 1.00 35.87 241 THR D C 1
ATOM 6465 O O . THR D 1 157 ? -51.125 -38.426 50.515 1.00 37.25 241 THR D O 1
ATOM 6469 N N . ASP D 1 158 ? -52.577 -37.287 49.265 1.00 32.55 242 ASP D N 1
ATOM 6470 C CA . ASP D 1 158 ? -51.545 -37.018 48.270 1.00 36.26 242 ASP D CA 1
ATOM 6471 C C . ASP D 1 158 ? -50.754 -35.720 48.530 1.00 36.78 242 ASP D C 1
ATOM 6472 O O . ASP D 1 158 ? -50.559 -34.943 47.611 1.00 44.55 242 ASP D O 1
ATOM 6477 N N . VAL D 1 159 ? -50.299 -35.462 49.753 1.00 33.47 243 VAL D N 1
ATOM 6478 C CA . VAL D 1 159 ? -49.493 -34.255 49.979 1.00 30.69 243 VAL D CA 1
ATOM 6479 C C . VAL D 1 159 ? -48.001 -34.595 50.003 1.00 31.44 243 VAL D C 1
ATOM 6480 O O . VAL D 1 159 ? -47.609 -35.728 50.322 1.00 30.85 243 VAL D O 1
ATOM 6484 N N . ILE D 1 160 ? -47.175 -33.617 49.650 1.00 25.79 244 ILE D N 1
ATOM 6485 C CA . ILE D 1 160 ? -45.726 -33.783 49.672 1.00 26.34 244 ILE D CA 1
ATOM 6486 C C . ILE D 1 160 ? -45.228 -33.185 50.984 1.00 25.51 244 ILE D C 1
ATOM 6487 O O . ILE D 1 160 ? -45.655 -32.107 51.405 1.00 25.31 244 ILE D O 1
ATOM 6492 N N . LEU D 1 161 ? -44.315 -33.887 51.627 1.00 26.32 245 LEU D N 1
ATOM 6493 C CA . LEU D 1 161 ? -43.806 -33.457 52.914 1.00 21.92 245 LEU D CA 1
ATOM 6494 C C . LEU D 1 161 ? -42.284 -33.431 52.864 1.00 24.50 245 LEU D C 1
ATOM 6495 O O . LEU D 1 161 ? -41.651 -34.385 52.401 1.00 25.90 245 LEU D O 1
ATOM 6500 N N . THR D 1 162 ? -41.701 -32.341 53.357 1.00 23.30 246 THR D N 1
ATOM 6501 C CA . THR D 1 162 ? -40.248 -32.168 53.375 1.00 20.90 246 THR D CA 1
ATOM 6502 C C . THR D 1 162 ? -39.741 -32.257 54.829 1.00 26.65 246 THR D C 1
ATOM 6503 O O . THR D 1 162 ? -40.126 -31.448 55.671 1.00 26.03 246 THR D O 1
ATOM 6507 N N . ILE D 1 163 ? -38.913 -33.261 55.131 1.00 23.31 247 ILE D N 1
ATOM 6508 C CA . ILE D 1 163 ? -38.591 -33.613 56.527 1.00 23.63 247 ILE D CA 1
ATOM 6509 C C . ILE D 1 163 ? -37.176 -34.171 56.690 1.00 25.10 247 ILE D C 1
ATOM 6510 O O . ILE D 1 163 ? -36.560 -34.609 55.721 1.00 25.05 247 ILE D O 1
ATOM 6515 N N . PRO D 1 164 ? -36.653 -34.152 57.920 1.00 24.43 248 PRO D N 1
ATOM 6516 C CA . PRO D 1 164 ? -35.357 -34.788 58.219 1.00 25.22 248 PRO D CA 1
ATOM 6517 C C . PRO D 1 164 ? -35.314 -36.250 57.752 1.00 24.22 248 PRO D C 1
ATOM 6518 O O . PRO D 1 164 ? -36.316 -36.966 57.803 1.00 23.05 248 PRO D O 1
ATOM 6522 N N . SER D 1 165 ? -34.178 -36.668 57.216 1.00 24.49 249 SER D N 1
ATOM 6523 C CA . SER D 1 165 ? -34.101 -37.973 56.573 1.00 25.26 249 SER D CA 1
ATOM 6524 C C . SER D 1 165 ? -34.337 -39.099 57.572 1.00 26.16 249 SER D C 1
ATOM 6525 O O . SER D 1 165 ? -34.886 -40.137 57.215 1.00 24.60 249 SER D O 1
ATOM 6528 N N . ARG D 1 166 ? -33.925 -38.916 58.825 1.00 25.61 250 ARG D N 1
ATOM 6529 C CA . ARG D 1 166 ? -34.118 -39.995 59.798 1.00 25.13 250 ARG D CA 1
ATOM 6530 C C . ARG D 1 166 ? -35.588 -40.296 59.996 1.00 25.35 250 ARG D C 1
ATOM 6531 O O . ARG D 1 166 ? -35.981 -41.452 60.148 1.00 23.74 250 ARG D O 1
ATOM 6539 N N . LEU D 1 167 ? -36.408 -39.247 60.015 1.00 25.37 251 LEU D N 1
ATOM 6540 C CA . LEU D 1 167 ? -37.855 -39.405 60.150 1.00 22.10 251 LEU D CA 1
ATOM 6541 C C . LEU D 1 167 ? -38.435 -40.060 58.897 1.00 23.29 251 LEU D C 1
ATOM 6542 O O . LEU D 1 167 ? -39.252 -40.974 58.970 1.00 23.11 251 LEU D O 1
ATOM 6547 N N . ALA D 1 168 ? -38.002 -39.590 57.741 1.00 20.72 252 ALA D N 1
ATOM 6548 C CA . ALA D 1 168 ? -38.479 -40.146 56.475 1.00 26.03 252 ALA D CA 1
ATOM 6549 C C . ALA D 1 168 ? -38.168 -41.643 56.377 1.00 24.70 252 ALA D C 1
ATOM 6550 O O . ALA D 1 168 ? -39.021 -42.448 55.999 1.00 24.48 252 ALA D O 1
ATOM 6552 N N . ARG D 1 169 ? -36.954 -42.003 56.762 1.00 24.49 253 ARG D N 1
ATOM 6553 C CA . ARG D 1 169 ? -36.523 -43.402 56.741 1.00 27.18 253 ARG D CA 1
ATOM 6554 C C . ARG D 1 169 ? -37.368 -44.286 57.656 1.00 27.89 253 ARG D C 1
ATOM 6555 O O . ARG D 1 169 ? -37.720 -45.406 57.290 1.00 26.35 253 ARG D O 1
ATOM 6563 N N . TRP D 1 170 ? -37.720 -43.785 58.837 1.00 26.26 254 TRP D N 1
ATOM 6564 C CA . TRP D 1 170 ? -38.472 -44.605 59.777 1.00 27.80 254 TRP D CA 1
ATOM 6565 C C . TRP D 1 170 ? -39.840 -44.952 59.197 1.00 29.05 254 TRP D C 1
ATOM 6566 O O . TRP D 1 170 ? -40.289 -46.093 59.283 1.00 28.84 254 TRP D O 1
ATOM 6577 N N . PHE D 1 171 ? -40.502 -43.983 58.577 1.00 25.09 255 PHE D N 1
ATOM 6578 C CA . PHE D 1 171 ? -41.790 -44.263 57.972 1.00 24.41 255 PHE D CA 1
ATOM 6579 C C . PHE D 1 171 ? -41.652 -45.039 56.670 1.00 27.33 255 PHE D C 1
ATOM 6580 O O . PHE D 1 171 ? -42.484 -45.893 56.371 1.00 31.19 255 PHE D O 1
ATOM 6588 N N . ALA D 1 172 ? -40.619 -44.743 55.894 1.00 25.35 256 ALA D N 1
ATOM 6589 C CA . ALA D 1 172 ? -40.490 -45.394 54.594 1.00 30.49 256 ALA D CA 1
ATOM 6590 C C . ALA D 1 172 ? -40.258 -46.884 54.799 1.00 33.14 256 ALA D C 1
ATOM 6591 O O . ALA D 1 172 ? -40.772 -47.704 54.037 1.00 33.12 256 ALA D O 1
ATOM 6593 N N . ASN D 1 173 ? -39.496 -47.225 55.837 1.00 28.41 257 ASN D N 1
ATOM 6594 C CA . ASN D 1 173 ? -39.156 -48.620 56.135 1.00 31.04 257 ASN D CA 1
ATOM 6595 C C . ASN D 1 173 ? -40.365 -49.489 56.423 1.00 36.57 257 ASN D C 1
ATOM 6596 O O . ASN D 1 173 ? -40.293 -50.718 56.362 1.00 32.93 257 ASN D O 1
ATOM 6601 N N . ARG D 1 174 ? -41.467 -48.844 56.782 1.00 32.32 258 ARG D N 1
ATOM 6602 C CA . ARG D 1 174 ? -42.665 -49.569 57.142 1.00 38.82 258 ARG D CA 1
ATOM 6603 C C . ARG D 1 174 ? -43.612 -49.587 55.951 1.00 39.15 258 ARG D C 1
ATOM 6604 O O . ARG D 1 174 ? -44.681 -50.183 56.007 1.00 39.73 258 ARG D O 1
ATOM 6612 N N . GLY D 1 175 ? -43.205 -48.927 54.872 1.00 38.14 259 GLY D N 1
ATOM 6613 C CA . GLY D 1 175 ? -43.883 -49.061 53.595 1.00 37.44 259 GLY D CA 1
ATOM 6614 C C . GLY D 1 175 ? -44.884 -47.984 53.201 1.00 42.49 259 GLY D C 1
ATOM 6615 O O . GLY D 1 175 ? -45.281 -47.918 52.045 1.00 40.24 259 GLY D O 1
ATOM 6616 N N . GLY D 1 176 ? -45.297 -47.154 54.153 1.00 42.68 260 GLY D N 1
ATOM 6617 C CA . GLY D 1 176 ? -46.309 -46.136 53.901 1.00 44.00 260 GLY D CA 1
ATOM 6618 C C . GLY D 1 176 ? -45.873 -44.966 53.023 1.00 39.97 260 GLY D C 1
ATOM 6619 O O . GLY D 1 176 ? -46.699 -44.343 52.361 1.00 45.44 260 GLY D O 1
ATOM 6620 N N . LEU D 1 177 ? -44.580 -44.662 53.025 1.00 32.20 261 LEU D N 1
ATOM 6621 C CA . LEU D 1 177 ? -44.037 -43.526 52.282 1.00 33.30 261 LEU D CA 1
ATOM 6622 C C . LEU D 1 177 ? -42.878 -43.933 51.401 1.00 35.73 261 LEU D C 1
ATOM 6623 O O . LEU D 1 177 ? -42.155 -44.881 51.703 1.00 35.24 261 LEU D O 1
ATOM 6628 N N . THR D 1 178 ? -42.668 -43.178 50.331 1.00 32.71 262 THR D N 1
ATOM 6629 C CA . THR D 1 178 ? -41.474 -43.348 49.542 1.00 32.92 262 THR D CA 1
ATOM 6630 C C . THR D 1 178 ? -40.710 -42.028 49.556 1.00 31.46 262 THR D C 1
ATOM 6631 O O . THR D 1 178 ? -41.303 -40.959 49.630 1.00 35.60 262 THR D O 1
ATOM 6635 N N . ILE D 1 179 ? -39.390 -42.118 49.497 1.00 31.05 263 ILE D N 1
ATOM 6636 C CA . ILE D 1 179 ? -38.496 -40.981 49.645 1.00 30.12 263 ILE D CA 1
ATOM 6637 C C . ILE D 1 179 ? -37.967 -40.492 48.288 1.00 34.64 263 ILE D C 1
ATOM 6638 O O . ILE D 1 179 ? -37.619 -41.308 47.437 1.00 30.87 263 ILE D O 1
ATOM 6643 N N . PHE D 1 180 ? -37.887 -39.178 48.085 1.00 27.67 264 PHE D N 1
ATOM 6644 C CA . PHE D 1 180 ? -37.177 -38.643 46.925 1.00 31.29 264 PHE D CA 1
ATOM 6645 C C . PHE D 1 180 ? -36.426 -37.362 47.312 1.00 35.50 264 PHE D C 1
ATOM 6646 O O . PHE D 1 180 ? -36.710 -36.739 48.342 1.00 31.48 264 PHE D O 1
ATOM 6654 N N . PRO D 1 181 ? -35.424 -36.979 46.516 1.00 35.57 265 PRO D N 1
ATOM 6655 C CA . PRO D 1 181 ? -34.632 -35.827 46.943 1.00 30.67 265 PRO D CA 1
ATOM 6656 C C . PRO D 1 181 ? -35.414 -34.522 46.831 1.00 32.44 265 PRO D C 1
ATOM 6657 O O . PRO D 1 181 ? -36.250 -34.381 45.936 1.00 34.52 265 PRO D O 1
ATOM 6661 N N . VAL D 1 182 ? -35.177 -33.598 47.759 1.00 34.20 266 VAL D N 1
ATOM 6662 C CA . VAL D 1 182 ? -35.686 -32.235 47.635 1.00 27.72 266 VAL D CA 1
ATOM 6663 C C . VAL D 1 182 ? -35.110 -31.611 46.360 1.00 32.76 266 VAL D C 1
ATOM 6664 O O . VAL D 1 182 ? -33.904 -31.650 46.160 1.00 30.91 266 VAL D O 1
ATOM 6668 N N . PRO D 1 183 ? -35.966 -31.020 45.503 1.00 31.05 267 PRO D N 1
ATOM 6669 C CA . PRO D 1 183 ? -35.460 -30.421 44.250 1.00 31.92 267 PRO D CA 1
ATOM 6670 C C . PRO D 1 183 ? -34.813 -29.033 44.417 1.00 33.87 267 PRO D C 1
ATOM 6671 O O . PRO D 1 183 ? -34.540 -28.360 43.425 1.00 32.40 267 PRO D O 1
ATOM 6675 N N . ILE D 1 184 ? -34.597 -28.600 45.654 1.00 27.53 268 ILE D N 1
ATOM 6676 C CA . ILE D 1 184 ? -33.779 -27.438 45.927 1.00 27.93 268 ILE D CA 1
ATOM 6677 C C . ILE D 1 184 ? -32.733 -27.835 46.946 1.00 33.74 268 ILE D C 1
ATOM 6678 O O . ILE D 1 184 ? -32.852 -28.894 47.581 1.00 31.59 268 ILE D O 1
ATOM 6683 N N . GLU D 1 185 ? -31.725 -26.988 47.120 1.00 25.52 269 GLU D N 1
ATOM 6684 C CA . GLU D 1 185 ? -30.671 -27.249 48.090 1.00 30.57 269 GLU D CA 1
ATOM 6685 C C . GLU D 1 185 ? -31.016 -26.617 49.455 1.00 30.03 269 GLU D C 1
ATOM 6686 O O . GLU D 1 185 ? -31.051 -25.397 49.594 1.00 25.84 269 GLU D O 1
ATOM 6692 N N . LEU D 1 186 ? -31.275 -27.466 50.446 1.00 26.93 270 LEU D N 1
ATOM 6693 C CA . LEU D 1 186 ? -31.643 -27.039 51.807 1.00 27.34 270 LEU D CA 1
ATOM 6694 C C . LEU D 1 186 ? -30.450 -27.075 52.761 1.00 27.94 270 LEU D C 1
ATOM 6695 O O . LEU D 1 186 ? -29.511 -27.823 52.534 1.00 27.84 270 LEU D O 1
ATOM 6700 N N . PRO D 1 187 ? -30.486 -26.268 53.843 1.00 31.54 271 PRO D N 1
ATOM 6701 C CA . PRO D 1 187 ? -29.393 -26.319 54.817 1.00 30.58 271 PRO D CA 1
ATOM 6702 C C . PRO D 1 187 ? -29.226 -27.707 55.426 1.00 27.49 271 PRO D C 1
ATOM 6703 O O . PRO D 1 187 ? -30.201 -28.433 55.601 1.00 28.65 271 PRO D O 1
ATOM 6707 N N . SER D 1 188 ? -27.991 -28.081 55.712 1.00 29.05 272 SER D N 1
ATOM 6708 C CA . SER D 1 188 ? -27.729 -29.207 56.599 1.00 33.72 272 SER D CA 1
ATOM 6709 C C . SER D 1 188 ? -27.923 -28.663 58.015 1.00 35.00 272 SER D C 1
ATOM 6710 O O . SER D 1 188 ? -27.528 -27.531 58.278 1.00 35.56 272 SER D O 1
ATOM 6713 N N . ILE D 1 189 ? -28.556 -29.411 58.916 1.00 32.66 273 ILE D N 1
ATOM 6714 C CA . ILE D 1 189 ? -28.778 -28.870 60.257 1.00 29.11 273 ILE D CA 1
ATOM 6715 C C . ILE D 1 189 ? -27.947 -29.627 61.290 1.00 31.13 273 ILE D C 1
ATOM 6716 O O . ILE D 1 189 ? -27.625 -30.790 61.098 1.00 33.28 273 ILE D O 1
ATOM 6721 N N . GLU D 1 190 ? -27.579 -28.948 62.369 1.00 29.64 274 GLU D N 1
ATOM 6722 C CA . GLU D 1 190 ? -26.885 -29.604 63.466 1.00 34.28 274 GLU D CA 1
ATOM 6723 C C . GLU D 1 190 ? -27.829 -29.871 64.626 1.00 29.95 274 GLU D C 1
ATOM 6724 O O . GLU D 1 190 ? -28.508 -28.962 65.116 1.00 27.23 274 GLU D O 1
ATOM 6730 N N . VAL D 1 191 ? -27.879 -31.125 65.051 1.00 31.13 275 VAL D N 1
ATOM 6731 C CA . VAL D 1 191 ? -28.678 -31.490 66.208 1.00 26.73 275 VAL D CA 1
ATOM 6732 C C . VAL D 1 191 ? -27.762 -31.609 67.420 1.00 28.09 275 VAL D C 1
ATOM 6733 O O . VAL D 1 191 ? -26.751 -32.296 67.358 1.00 26.97 275 VAL D O 1
ATOM 6737 N N . LYS D 1 192 ? -28.123 -30.934 68.511 1.00 27.45 276 LYS D N 1
ATOM 6738 C CA . LYS D 1 192 ? -27.274 -30.866 69.699 1.00 28.10 276 LYS D CA 1
ATOM 6739 C C . LYS D 1 192 ? -28.057 -31.171 70.954 1.00 30.35 276 LYS D C 1
ATOM 6740 O O . LYS D 1 192 ? -29.287 -31.286 70.901 1.00 25.62 276 LYS D O 1
ATOM 6746 N N . GLN D 1 193 ? -27.356 -31.289 72.084 1.00 27.26 277 GLN D N 1
ATOM 6747 C CA . GLN D 1 193 ? -28.030 -31.184 73.375 1.00 29.58 277 GLN D CA 1
ATOM 6748 C C . GLN D 1 193 ? -27.584 -29.905 74.078 1.00 31.30 277 GLN D C 1
ATOM 6749 O O . GLN D 1 193 ? -26.445 -29.462 73.917 1.00 31.34 277 GLN D O 1
ATOM 6755 N N . TYR D 1 194 ? -28.507 -29.296 74.816 1.00 28.21 278 TYR D N 1
ATOM 6756 C CA . TYR D 1 194 ? -28.272 -28.010 75.457 1.00 32.34 278 TYR D CA 1
ATOM 6757 C C . TYR D 1 194 ? -28.623 -28.136 76.925 1.00 34.37 278 TYR D C 1
ATOM 6758 O O . TYR D 1 194 ? -29.631 -28.758 77.257 1.00 28.17 278 TYR D O 1
ATOM 6767 N N . TRP D 1 195 ? -27.803 -27.554 77.799 1.00 33.71 279 TRP D N 1
ATOM 6768 C CA . TRP D 1 195 ? -28.178 -27.419 79.204 1.00 34.27 279 TRP D CA 1
ATOM 6769 C C . TRP D 1 195 ? -27.766 -26.051 79.743 1.00 36.54 279 TRP D C 1
ATOM 6770 O O . TRP D 1 195 ? -26.932 -25.358 79.158 1.00 34.82 279 TRP D O 1
ATOM 6781 N N . HIS D 1 196 ? -28.375 -25.642 80.848 1.00 35.99 280 HIS D N 1
ATOM 6782 C CA . HIS D 1 196 ? -28.016 -24.364 81.434 1.00 37.04 280 HIS D CA 1
ATOM 6783 C C . HIS D 1 196 ? -26.766 -24.489 82.293 1.00 37.37 280 HIS D C 1
ATOM 6784 O O . HIS D 1 196 ? -26.512 -25.539 82.885 1.00 35.88 280 HIS D O 1
ATOM 6791 N N . GLU D 1 197 ? -25.990 -23.404 82.331 1.00 40.02 281 GLU D N 1
ATOM 6792 C CA . GLU D 1 197 ? -24.779 -23.288 83.160 1.00 45.21 281 GLU D CA 1
ATOM 6793 C C . GLU D 1 197 ? -25.027 -23.680 84.597 1.00 39.14 281 GLU D C 1
ATOM 6794 O O . GLU D 1 197 ? -24.227 -24.374 85.216 1.00 40.60 281 GLU D O 1
ATOM 6800 N N . ARG D 1 198 ? -26.162 -23.222 85.105 1.00 38.37 282 ARG D N 1
ATOM 6801 C CA . ARG D 1 198 ? -26.539 -23.405 86.493 1.00 40.77 282 ARG D CA 1
ATOM 6802 C C . ARG D 1 198 ? -26.571 -24.895 86.851 1.00 42.74 282 ARG D C 1
ATOM 6803 O O . ARG D 1 198 ? -26.453 -25.261 88.021 1.00 39.49 282 ARG D O 1
ATOM 6811 N N . TYR D 1 199 ? -26.661 -25.757 85.839 1.00 37.98 283 TYR D N 1
ATOM 6812 C CA . TYR D 1 199 ? -26.761 -27.188 86.091 1.00 34.89 283 TYR D CA 1
ATOM 6813 C C . TYR D 1 199 ? -25.592 -27.946 85.489 1.00 34.91 283 TYR D C 1
ATOM 6814 O O . TYR D 1 199 ? -25.627 -29.167 85.353 1.00 35.07 283 TYR D O 1
ATOM 6823 N N . ASP D 1 200 ? -24.542 -27.215 85.148 1.00 37.89 284 ASP D N 1
ATOM 6824 C CA . ASP D 1 200 ? -23.366 -27.819 84.549 1.00 36.52 284 ASP D CA 1
ATOM 6825 C C . ASP D 1 200 ? -22.751 -28.859 85.472 1.00 38.57 284 ASP D C 1
ATOM 6826 O O . ASP D 1 200 ? -22.288 -29.906 85.013 1.00 38.13 284 ASP D O 1
ATOM 6831 N N . LYS D 1 201 ? -22.759 -28.571 86.776 1.00 40.31 285 LYS D N 1
ATOM 6832 C CA . LYS D 1 201 ? -22.125 -29.446 87.770 1.00 40.78 285 LYS D CA 1
ATOM 6833 C C . LYS D 1 201 ? -23.110 -30.346 88.526 1.00 44.23 285 LYS D C 1
ATOM 6834 O O . LYS D 1 201 ? -22.721 -31.062 89.459 1.00 40.91 285 LYS D O 1
ATOM 6840 N N . ASP D 1 202 ? -24.380 -30.316 88.125 1.00 41.92 286 ASP D N 1
ATOM 6841 C CA . ASP D 1 202 ? -25.396 -31.183 88.725 1.00 35.37 286 ASP D CA 1
ATOM 6842 C C . ASP D 1 202 ? -25.183 -32.626 88.283 1.00 36.54 286 ASP D C 1
ATOM 6843 O O . ASP D 1 202 ? -25.185 -32.909 87.079 1.00 39.05 286 ASP D O 1
ATOM 6848 N N . PRO D 1 203 ? -24.983 -33.549 89.251 1.00 34.89 287 PRO D N 1
ATOM 6849 C CA . PRO D 1 203 ? -24.631 -34.947 88.985 1.00 31.89 287 PRO D CA 1
ATOM 6850 C C . PRO D 1 203 ? -25.639 -35.664 88.076 1.00 33.28 287 PRO D C 1
ATOM 6851 O O . PRO D 1 203 ? -25.230 -36.432 87.209 1.00 31.50 287 PRO D O 1
ATOM 6855 N N . GLY D 1 204 ? -26.931 -35.438 88.301 1.00 28.50 288 GLY D N 1
ATOM 6856 C CA . GLY D 1 204 ? -27.968 -36.047 87.478 1.00 31.04 288 GLY D CA 1
ATOM 6857 C C . GLY D 1 204 ? -27.885 -35.547 86.042 1.00 30.30 288 GLY D C 1
ATOM 6858 O O . GLY D 1 204 ? -27.921 -36.338 85.101 1.00 29.26 288 GLY D O 1
ATOM 6859 N N . ASN D 1 205 ? -27.754 -34.237 85.886 1.00 30.35 289 ASN D N 1
ATOM 6860 C CA . ASN D 1 205 ? -27.645 -33.649 84.550 1.00 34.08 289 ASN D CA 1
ATOM 6861 C C . ASN D 1 205 ? -26.426 -34.181 83.835 1.00 32.26 289 ASN D C 1
ATOM 6862 O O . ASN D 1 205 ? -26.515 -34.625 82.697 1.00 29.12 289 ASN D O 1
ATOM 6867 N N . ILE D 1 206 ? -25.288 -34.170 84.525 1.00 34.02 290 ILE D N 1
ATOM 6868 C CA . ILE D 1 206 ? -24.055 -34.758 84.010 1.00 30.47 290 ILE D CA 1
ATOM 6869 C C . ILE D 1 206 ? -24.256 -36.198 83.532 1.00 32.27 290 ILE D C 1
ATOM 6870 O O . ILE D 1 206 ? -23.812 -36.566 82.438 1.00 35.00 290 ILE D O 1
ATOM 6875 N N . TRP D 1 207 ? -24.919 -37.015 84.350 1.00 31.07 291 TRP D N 1
ATOM 6876 C CA . TRP D 1 207 ? -25.129 -38.410 83.983 1.00 28.24 291 TRP D CA 1
ATOM 6877 C C . TRP D 1 207 ? -25.945 -38.483 82.672 1.00 27.79 291 TRP D C 1
ATOM 6878 O O . TRP D 1 207 ? -25.618 -39.237 81.764 1.00 27.88 291 TRP D O 1
ATOM 6889 N N . LEU D 1 208 ? -26.996 -37.678 82.569 1.00 28.77 292 LEU D N 1
ATOM 6890 C CA . LEU D 1 208 ? -27.890 -37.773 81.397 1.00 27.61 292 LEU D CA 1
ATOM 6891 C C . LEU D 1 208 ? -27.151 -37.319 80.138 1.00 25.77 292 LEU D C 1
ATOM 6892 O O . LEU D 1 208 ? -27.230 -37.987 79.107 1.00 27.61 292 LEU D O 1
ATOM 6897 N N . ARG D 1 209 ? -26.439 -36.192 80.227 1.00 27.48 293 ARG D N 1
ATOM 6898 C CA . ARG D 1 209 ? -25.578 -35.717 79.125 1.00 32.78 293 ARG D CA 1
ATOM 6899 C C . ARG D 1 209 ? -24.617 -36.789 78.590 1.00 35.16 293 ARG D C 1
ATOM 6900 O O . ARG D 1 209 ? -24.499 -36.967 77.375 1.00 31.08 293 ARG D O 1
ATOM 6908 N N . ARG D 1 210 ? -23.915 -37.489 79.489 1.00 31.42 294 ARG D N 1
ATOM 6909 C CA . ARG D 1 210 ? -22.945 -38.495 79.059 1.00 32.70 294 ARG D CA 1
ATOM 6910 C C . ARG D 1 210 ? -23.648 -39.665 78.409 1.00 30.25 294 ARG D C 1
ATOM 6911 O O . ARG D 1 210 ? -23.141 -40.254 77.459 1.00 32.07 294 ARG D O 1
ATOM 6919 N N . VAL D 1 211 ? -24.806 -40.034 78.941 1.00 28.84 295 VAL D N 1
ATOM 6920 C CA . VAL D 1 211 ? -25.590 -41.087 78.319 1.00 29.69 295 VAL D CA 1
ATOM 6921 C C . VAL D 1 211 ? -25.983 -40.681 76.887 1.00 28.31 295 VAL D C 1
ATOM 6922 O O . VAL D 1 211 ? -25.827 -41.449 75.939 1.00 28.15 295 VAL D O 1
ATOM 6926 N N . ILE D 1 212 ? -26.507 -39.474 76.750 1.00 27.76 296 ILE D N 1
ATOM 6927 C CA . ILE D 1 212 ? -26.938 -38.986 75.432 1.00 27.16 296 ILE D CA 1
ATOM 6928 C C . ILE D 1 212 ? -25.741 -38.869 74.485 1.00 30.22 296 ILE D C 1
ATOM 6929 O O . ILE D 1 212 ? -25.836 -39.222 73.316 1.00 30.01 296 ILE D O 1
ATOM 6934 N N . ALA D 1 213 ? -24.600 -38.409 75.001 1.00 32.14 297 ALA D N 1
ATOM 6935 C CA . ALA D 1 213 ? -23.379 -38.299 74.189 1.00 35.26 297 ALA D CA 1
ATOM 6936 C C . ALA D 1 213 ? -22.908 -39.649 73.659 1.00 34.16 297 ALA D C 1
ATOM 6937 O O . ALA D 1 213 ? -22.260 -39.726 72.619 1.00 37.40 297 ALA D O 1
ATOM 6939 N N . LYS D 1 214 ? -23.255 -40.721 74.360 1.00 35.86 298 LYS D N 1
ATOM 6940 C CA . LYS D 1 214 ? -22.830 -42.063 73.967 1.00 36.37 298 LYS D CA 1
ATOM 6941 C C . LYS D 1 214 ? -23.794 -42.749 73.023 1.00 38.94 298 LYS D C 1
ATOM 6942 O O . LYS D 1 214 ? -23.488 -43.821 72.500 1.00 40.55 298 LYS D O 1
ATOM 6948 N N . ILE D 1 215 ? -24.970 -42.168 72.822 1.00 34.86 299 ILE D N 1
ATOM 6949 C CA . ILE D 1 215 ? -25.937 -42.781 71.921 1.00 38.51 299 ILE D CA 1
ATOM 6950 C C . ILE D 1 215 ? -25.402 -42.808 70.486 1.00 37.44 299 ILE D C 1
ATOM 6951 O O . ILE D 1 215 ? -24.847 -41.822 70.007 1.00 42.29 299 ILE D O 1
ATOM 6956 N N . GLY D 1 216 ? -25.562 -43.939 69.811 1.00 38.35 300 GLY D N 1
ATOM 6957 C CA . GLY D 1 216 ? -25.217 -44.033 68.403 1.00 48.66 300 GLY D CA 1
ATOM 6958 C C . GLY D 1 216 ? -26.373 -43.545 67.550 1.00 52.44 300 GLY D C 1
ATOM 6959 O O . GLY D 1 216 ? -27.346 -44.273 67.323 1.00 54.25 300 GLY D O 1
ATOM 6960 N N . PHE D 1 217 ? -26.288 -42.298 67.095 1.00 49.88 301 PHE D N 1
ATOM 6961 C CA . PHE D 1 217 ? -27.351 -41.749 66.265 1.00 51.45 301 PHE D CA 1
ATOM 6962 C C . PHE D 1 217 ? -27.053 -42.005 64.784 1.00 59.01 301 PHE D C 1
ATOM 6963 O O . PHE D 1 217 ? -26.996 -41.078 63.972 1.00 54.12 301 PHE D O 1
ATOM 6971 N N . GLN D 1 218 ? -26.837 -43.276 64.454 1.00 63.78 302 GLN D N 1
ATOM 6972 C CA . GLN D 1 218 ? -26.700 -43.727 63.072 1.00 67.89 302 GLN D CA 1
ATOM 6973 C C . GLN D 1 218 ? -27.505 -45.021 62.942 1.00 74.39 302 GLN D C 1
ATOM 6974 O O . GLN D 1 218 ? -27.900 -45.420 61.843 1.00 74.15 302 GLN D O 1
ATOM 6980 N N . ASN D 1 219 ? -27.753 -45.655 64.092 1.00 72.60 303 ASN D N 1
ATOM 6981 C CA . ASN D 1 219 ? -28.319 -47.005 64.166 1.00 79.41 303 ASN D CA 1
ATOM 6982 C C . ASN D 1 219 ? -29.688 -47.048 64.868 1.00 78.63 303 ASN D C 1
ATOM 6983 O O . ASN D 1 219 ? -30.106 -46.057 65.480 1.00 75.09 303 ASN D O 1
ATOM 6988 N N . PRO D 1 220 ? -30.397 -48.194 64.774 1.00 79.87 304 PRO D N 1
ATOM 6989 C CA . PRO D 1 220 ? -31.625 -48.445 65.548 1.00 74.79 304 PRO D CA 1
ATOM 6990 C C . PRO D 1 220 ? -31.421 -48.357 67.079 1.00 73.54 304 PRO D C 1
ATOM 6991 O O . PRO D 1 220 ? -30.279 -48.207 67.522 1.00 73.77 304 PRO D O 1
ATOM 6995 N N . PRO D 1 221 ? -32.514 -48.428 67.876 1.00 70.05 305 PRO D N 1
ATOM 6996 C CA . PRO D 1 221 ? -32.410 -48.350 69.346 1.00 64.36 305 PRO D CA 1
ATOM 6997 C C . PRO D 1 221 ? -31.527 -49.418 70.000 1.00 65.92 305 PRO D C 1
ATOM 6998 O O . PRO D 1 221 ? -31.110 -50.380 69.352 1.00 74.09 305 PRO D O 1
ATOM 7002 N N . ALA D 1 222 ? -31.250 -49.224 71.288 1.00 69.60 306 ALA D N 1
ATOM 7003 C CA . ALA D 1 222 ? -30.442 -50.156 72.076 1.00 68.77 306 ALA D CA 1
ATOM 7004 C C . ALA D 1 222 ? -31.301 -51.238 72.740 1.00 68.62 306 ALA D C 1
ATOM 7005 O O . ALA D 1 222 ? -30.995 -52.435 72.657 1.00 68.96 306 ALA D O 1
#

Solvent-accessible surface area: 34582 Å² total; per-residue (Å²): 231,42,76,35,43,94,17,114,72,65,0,77,1,2,0,17,6,19,8,1,9,14,0,1,3,42,2,17,13,40,2,65,122,68,0,45,79,2,53,0,7,0,1,22,21,92,78,45,79,32,51,104,53,1,66,70,32,42,2,18,0,0,3,7,3,6,72,96,16,83,90,23,21,84,62,72,71,40,30,141,8,97,19,25,0,0,0,50,103,81,14,94,11,59,128,127,22,18,68,58,125,5,0,86,122,14,46,2,2,5,2,10,3,104,60,24,61,15,12,1,38,75,0,7,58,80,4,83,132,52,8,37,95,78,2,8,2,0,18,0,20,4,8,1,0,0,0,6,0,0,29,34,4,32,0,1,0,5,0,11,15,35,0,0,130,65,10,21,100,57,30,18,8,40,61,32,109,20,36,19,150,40,48,44,8,89,15,46,0,5,21,20,96,143,44,32,167,28,48,0,1,54,40,1,26,143,18,0,39,166,28,32,13,134,74,112,22,64,144,259,36,49,38,38,99,19,116,71,68,0,72,1,1,0,17,4,22,8,1,4,15,0,0,1,35,1,26,11,40,1,78,111,66,0,46,86,1,52,0,8,0,4,28,21,84,116,44,76,31,47,108,47,1,68,66,31,43,1,18,0,0,3,7,3,8,73,97,16,83,88,24,20,88,65,71,76,40,28,138,7,112,18,24,0,0,4,40,7,56,9,84,18,28,31,136,43,56,103,80,88,38,2,62,101,22,54,2,1,5,2,19,5,112,52,32,55,16,12,0,39,76,0,9,58,86,3,88,143,33,6,15,95,72,2,5,2,0,18,0,21,7,6,2,0,0,0,4,0,0,14,44,4,32,0,0,1,4,0,11,22,40,0,0,99,43,4,2,107,22,0,3,0,4,51,44,110,24,51,35,150,27,49,35,8,68,14,48,0,6,22,21,96,145,46,24,170,42,64,0,2,44,40,1,14,143,14,0,46,182,27,31,13,115,79,112,25,68,171,95,77,34,40,100,20,113,72,65,0,87,0,2,0,16,5,14,7,0,1,6,0,0,2,30,2,28,19,35,3,72,138,61,0,43,83,1,54,1,8,0,15,14,15,48,94,45,78,32,45,110,67,1,69,67,30,45,7,16,0,0,3,7,3,6,73,90,17,79,89,21,20,102,63,75,69,36,26,135,9,119,17,25,0,0,0,63,130,75,14,95,17,57,110,168,30,16,79,51,116,27,0,90,142,13,59,1,1,5,1,19,5,100,71,22,63,13,11,0,36,66,0,8,61,95,2,84,133,67,9,37,98,79,3,4,0,0,18,0,19,3,7,1,0,0,0,8,0,0,26,40,4,34,0,0,0,4,0,8,15,26,0,0,118,68,12,33,123,118,10,27,8,49,65,31,109,24,37,12,159,41,33,43,10,61,15,52,0,5,20,23,96,150,44,24,168,46,73,1,1,33,41,2,25,171,22,0,46,179,28,34,9,133,74,112,33,120,280,29,80,37,39,99,21,118,69,63,0,80,0,2,0,18,4,23,8,0,5,16,0,0,1,39,3,32,19,36,2,51,142,68,0,43,81,0,55,1,6,0,8,16,14,62,106,44,74,31,48,106,70,1,73,66,30,43,6,18,0,0,3,7,4,5,76,94,14,85,88,25,19,87,61,72,67,36,17,102,7,94,17,26,0,0,4,65,117,79,14,90,24,64,104,135,76,35,96,37,55,37,0,16,100,23,56,1,1,3,2,13,4,102,40,23,61,16,14,1,33,74,0,6,60,20,3,88,44,0,6,15,96,77,2,4,4,0,20,0,19,3,7,2,0,0,0,11,0,0,22,62,2,30,0,0,0,3,0,11,33,56,1,0,125,48,4,16,104,54,47,5,7,40,56,39,110,21,38,9,70,14,21,11,10,64,15,48,0,5,21,23,99,147,46,42,181,40,62,0,1,64,39,1,29,139,18,0,45,147,27,40,7,146,90,107,37,103

Secondary structure (DSSP, 8-state):
---TTT---EEEEE--HHHHHHHGGGTHHHHHHH-TT-EEEEE---SS-HHHHHHHTS-SEEEE--TT--TTEEEEEEEEE-EEEEEETT-THHHH---HHHHHHSEEEEE--GGGT-THHHHHHHHHHHS-GGGEEEEES-HHHHHHHHHHSSEEEEEEHHHHHHHHHSS-EEEE--SS----EEEEEEEEGGGTT-HHHHHHHHHHHT--TTSPPP-/---TTT---EEEEE--HHHHHHHHHHHHHHHHHH-TT-EEEEE---SS-HHHHHHHTS-SEEEE--TT--TTEEEEEEEEE-EEEEEETT-GGGTT---HHHHHHSEEEEE--GGGT-TTHHHHHHHHHHS-GGGEEEEES-HHHHHHHHHHSSEEEEEEHHHHHHHHTTTSEEEE--SS----EEEEEEEEGGGTT-HHHHHHHHHHHT--TTSPPP-/--TTT---EEEEE--HHHHHHHHHHHHHHHHHH-TT-EEEEE---SS-HHHHHHHTS-SEEEE--TT--TTEEEEEEEEE-EEEEEETT-GGGTT---HHHHHHS-EEEE--GGGT-THHHHHHHHHHHS-GGGEEEEES-HHHHHHHHHHSS-EEEEEHHHHHHHHHHSSEEEE--SS----EEEEEEEEGGGSS-HHHHHHHHHHHT--TTS---/---TTT---EEEEE--HHHHHHHHHHHHHHHHHH-TT-EEEEE---SS-HHHHHHHTS-SEEEE--TT--TTEEEEEEEEE-EEEEEETT-GGGSS---HHHHHHSEEEEE--GGGT-TTHHHHHHHHHHS-GGGEEEEES-HHHHHHHHHHSSEEEEEEHHHHHHHHTTTSEEEE--SS-PPPEEEEEEEEGGGTT-HHHHHHHHHHHH--TTS---

Sequence (873 aa):
RFDPGTSNRNFRIAASDFGQALMLPRLYATLEETAPQVRVTGVNLRHGPLVEELESGSIDIAFGGFPTLSAGIKTQTLFREEYVCVMRQSHPALTHGLDLEAFRQCRHIIVTAHEFNHVHEQVEARLLELLPPESIRFTTENFLVSAVIAEETDVILTIPSRLARWFANRGGLTIFPVPIELPSIEVKQYWHERYDKDPGNIWLRRVIAKIGFQNPPAERFDPGTSNRNFRIAASDFGQALMLPRLYATLEETAPQVRVTGVNLRHGPLVEELESGSIDIAFGGFPTLSAGIKTQTLFREEYVCVMRQSHPALTHGLDLEAFRQCRHIIVTAHEFNHVHEQVEARLLELLPPESIRFTTENFLVSAVIAEETDVILTIPSRRLARWFANRGGLTIFPVPIELPSIEVKQYWHERYDKDPGNIWLRRVIAKIGFQNPPAEFDPGTSNRNFRIAASDFGQALMLPRLYATLEETAPQVRVTGVNLRHGPLVEELESGSIDIAFGGFPTLSAGIKTQTLFREEYVCVMRQSHPALTHGLDLEAFRQCRHIIVTAHEFNHVHEQVEARLLELLPPESIRFTTENFLVSAVIAEETDVILTIPSRLARWFANRGGLTIFPVPIELPSIEVKQYWHERYDKDPGNIWLRRVIAKIGFQNPPARFDPGTSNRNFRIAASDFGQALMLPRLYATLEETAPQVRVTGVNLRHGPLVEELESGSIDIAFGGFPTLSAGIKTQTLFREEYVCVMRQSHPALTHGLDLEAFRQCRHIIVTAHEFNHVHEQVEARLLELLPPESIRFTTENFLVSAVIAEETDVILTIPSRLARWFANRGGLTIFPVPIELPSIEVKQYWHERYDKDPGNIWLRRVIAKIGFQNPPA

CATH classification: 3.40.190.10 (+1 more: 3.40.190.10)

Organism: Sphingobium chlorophenolicum (NCBI:txid46429)

B-factor: mean 36.34, std 11.01, range [17.28, 85.34]

InterPro domains:
  IPR000847 LysR, HTH, N-terminal domain [PF00126] (9-65)
  IPR000847 LysR, HTH, N-terminal domain [PS50931] (6-63)
  IPR005119 LysR, substrate-binding [PF03466] (96-292)
  IPR036388 Winged helix-like DNA-binding domain superfamily [G3DSA:1.10.10.10] (3-86)
  IPR036390 Winged helix DNA-binding domain superfamily [SSF46785] (4-84)
  IPR050389 LysR-type Transcriptional Regulators [PTHR30118] (6-299)

Foldseek 3Di:
DDAQQPDLAEAEEEEAPVQCVLPPLQCVVVCVPGHVNYHYHYDYFALDDVLVCQVVVVHLKYKAAAPPPDVQKDKDFQDKWDKWKKAFPPAPCNVVDPALVNVQVAAAEEADCVSRRGPCNQVSVQCVVRHDPVRYDHYHNHPVVRLVVRLPDGHMYMDTVLCVVVSCPPRHMDIGGDNGDGDMGIIMMMHGPVCVPPPVSVVVRVSSNPGDSVDDRDD/DDFQQPDLAEAEEEEAPVQCVLPPLQCVVVCVPGRVNYHYHYDYFALDDVLVCQVVVVHLKYKAFAPPPDVQKDKDFQDKWDKWKKAWPPQPCVVPHDDLVNLLQAAAEEADCVSRNGPCNQVSVVNVVRHDPVSYDYYHNHPVVRVVVRLVDGHMYMDTVLSVVVVVVVPRMDIGGDNDDGDMGIIMMMHGPVCVPPPVSVVVNVSSNPGDSNDDRDD/DFQQPDLAEAEEEEAPVQCVLPPLQCVVVCVPGHVNYHYHYDYFDLDDVLVCLVVRVHAKYKAFAVVPDVQKDKDWQDKWDKWKKAFLPAPCPPPDDALVVVLVAAAEEADCVSRRGPCNQVSVQCVVRHDPVSYDHYHNHPVVRLVVRLVDGHMYMDTVVVVVVCVVPGRMDIGHHNTDGDMGIIMMMHGVVCVPPPVSVVVRVSSSPGDRVDDHD/DDFLQDDLAEAEEEEAPVQCVLPPLQCVVVCVPGRVNYHYHYDYFDLDDVLVCLVVRVHLKYKAFAVVPDVQKDKFWADKWDKWKKAFPPAPCPVDDDALVNVQQAAAEEADCVSRNGPCNQVNVVCVVRHDPVRYDHYHNHPVVRVVVRLVDGHMYMDTVVSVVVVVVVPSMDIGGDNDDGDIGIIMMMHGNVCPPPPVSVVVVVSSNPRDPVDDHD

Radius of gyration: 32.87 Å; Cα contacts (8 Å, |Δi|>4): 1756; chains: 4; bounding box: 73×88×88 Å